Protein AF-A0A963ZW53-F1 (afdb_monomer)

Nearest PDB structures (foldseek):
  4be6-assembly1_A  TM=3.326E-01  e=2.529E-05  Vibrio cholerae MJ-1236
  4be5-assembly1_A  TM=3.208E-01  e=3.605E-05  Vibrio cholerae MJ-1236
  4kkr-assembly1_A  TM=3.047E-01  e=8.525E-05  Vibrio cholerae MJ-1236
  8wa2-assembly1_C  TM=1.911E-01  e=1.818E-06  Chlamydomonas reinhardtii
  3mnm-assembly1_A  TM=3.944E-01  e=9.473E-01  Saccharomyces cerevisiae

Secondary structure (DSSP, 8-state):
--------------------------SEEEEES-SS-EEEEEEEE-TTSEEEEEEEE-TT-SSSBEEEEEEEETTT--EEEEEEE--SSBEEEEEEEE-TTS-EEEEEEESSSSSSSBEEEEEEE-TT--EEEEEEE--SSB-EEEEEEE-TTSPEEEEEE-TT-SS-SEEEEEEETTEEEEEEEESSS--SEEEEEEE-TTSPEEEEEE-GGGSTTSS--EEEEEE-TT--EEEEEEE--SS-EEEEEEEE-TTS-EEEEEEESTT-SSS-EEEEEEE-TT--EEEEEEE--SS-EEEEEEEE-TTS-EEEEEEESTTSTT--S-EEEEEEE-TTS-EEEEEEES-SS-EEEEEEEE-TTS-EEEEEEE-TT-SSSPEEEEEEE--TT--TTTTSS--TT-EEEPPPEE-STTS-B-TT-EEEEEEEEEE-SSS-EEEEEEEEEEEE--TTEEE-SEEEEEEE-TT-EEEEEEEEEE-TTPPSEEEEEEEEEEETTEEEEEEEEEEEE-PPPPP--EEEEEEEEE-SSSSEEEEEEEEE--SSS-B--EEEEEEPPTTEEESS-SEEEES-B-TT-EEEEEEEEEE-TT---SSEEEEEEEEETTEEEEEEEEE-S------EEEEEPPPSS---TTEEEESSSEEEEEEEEEESS---GGGEEEEETTEE----S----EEEEPPP-SS-EEEEEEEEEEPPSEEEEEEEEEEETTEEEEPPPEEEEE-PPPPPEEEEEE----SS-SSHHHHHHHHHHTTTT-BSTTSSBS-EEEEEE-SSGGGSHHHHHHHHHHHHHHHH-TT-TT---TTSEEEEEEES-EEE-SS-EEE--TT--GGGTTTSSEEIIIIIIIHHHH--SEEEEEEE--B------TTS-TTTSS-HHHHHHHH-TTSEEEESS-TT----EETTTTEEHHHHHHHHHHTT--EEETTEEE-SSSS-SSEEEHHHHHHHHHHHHHHHHHHH-TT-SS----B--S--SSGGG-EEEE--

Radius of gyration: 37.71 Å; Cα contacts (8 Å, |Δi|>4): 2620; chains: 1; bounding box: 76×88×148 Å

Sequence (1004 aa):
MNPKIFKTILLAVFMPVLGWSQPNGLDWEGRFGGSNQDEVRQIIEASNGYLMAVGETQSGASGKSDGLLLILDYSTGRKLAEKRIGGARADGFSAIVQTYDGYFLLAGYTESAGSGKKDAWLVETDEYGNVIWESTFGGAGDDYFSCLAFLTDGTLAAAGQRDGGSKGDIWLAQIEGRKLIGEHQLGKNKYASLSGMALGADGQLALAGNTGSAAESGKGDAYLLKTDIGGKIAWERTFGDKDWDEATHLIATPDDGFAMAGITRSNSAGGLDMWLVKTNNAGFQQWQGAFGGKDDDFAQAVAALPDGSFLLGGRSKSYHSGARTFKGYVVKVTSGGQRAWEWPYGGQKDDAVQAFAVLHNGAVVAAGNSASDAQGADDAWVFRFSESPAAAGGLQGAKQTGIDHSEAVLRTADGKLRPNERSHLTFTLFNQQQANIPDLQVSVKQTKGANGVRYWEQNYFGNLSAGTNREIRIPVYGDAAVNTAENEFTVTVRSGNQELASFAAGFSSLQPLQAAVEVDNFTFEDSKTSDDETVQVVLHNPGDFAAKPVTVQFKMPAGIQAVSPREVSIPQILPHASQTVKFVYRRTGTLRSDQLSITCTVDFGDQKIEKKLERGAAMGKEIFMLLTQPDETKSDIRSLISNKDVFDVQLAVGSNAPLQQKSFKVLNNSVVVDGSKMDEVRLSAGDKGKSQFGYVYNNKIHLQPGENRLEIEVETPDGKFRTSTMVVTYQPQQPNLHILAIGPSQRDLNYTSKDAGDFAAAFEGQAGPDKLYGKVFIHKMVLPEDTEADDIREAVADLVFQYENPAAAQRILDQDVLLVFISSHGKNSRDGFKLLPSNYDPRYERIRSIDFQLDIVQELNRIQCKKAVFIDACHSGAADSKEMTDIERADALTKLAALNPGLNTMSSCGASEMSYEDAAWENGAFTEAILEAFGNKEVTGPGGAYHADADNNGIITLAELYNYLRLRVPQMVRQQKPGAPTNQTPFMPGNEMDARQLPIFVVK

Foldseek 3Di:
DDDDDDDDDPPPPPDPPPPQDDLPDFLDKDFFAAADDDAWQEWAQFQLRWIWTWWWYCRPAQANIFIWIFTARNNYRHTPDIDGHAHHYGYIFQDWDAFLQQKIKTWWWYCHDDQANIWIKIFIAHSRRDTPDIDTHAHHYHYTWNEWDQFPVRKIWTKWAHPPDDQAGIWIFIDDPNDTPDIDGDCRLQFPTWQEWEQFPLRKIKTKWWRACNDPLSAIWIKIWIGHSNRHTPDIDTHADNHHKIFRYK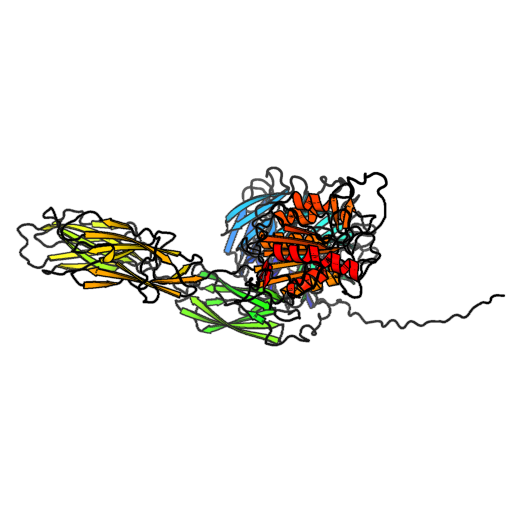YQFPQRWIKTWIWHPRPDQAEIWIKIFTGHNRRHTPDIDTHAHNYHDTFQEWDAFPQQKIKTWWWYPVPDPPRDEIFTKIWIAGNNGHTPDIDGDADDHHDTFNYWYQFLQRKIKTWIWYCGPHNHGITTMITITHNPRPDPCQCVFQDLAFKDKDAWFWPDPVRAAEAFDKTWTKMKIFGQDQTKQFFKKKAKAWPDFWPQKDWSRITTDGIDGHGDMDMDITMIHGHNPTAWIKIKMWIWIDRVPGTRDIDMHITTYHYWFDWDKDFPDKDKADDPPDQKIKIKTKIFTQTQAKQAKKKKAKAFDPQKAWPDDRIDIDRIAGHRGIDIDMTMIGGHPPPPDQKTWMWIWMDGPPDIDIDIDIDHDDDDDDKDKDKDAPDDDDDDFAEEEDQDQKDKTKMKIKDLDDFDLVQKFKAKVNHTDDQPDDWDFDWDWDDDDPRIIMIMTITMDGDDAAKIWIKMWGQDPVGIDIDPTGIYHHDHDQAAEEEAFAFADDDPDQQSLVLSVLLQVLCCPQDDPPHNHPYYHYHRQRDLVCFWQVNLLVVLVVQLSLDPDPPDPNRHDQAHEYEYEGAAEWDDDPVAIWGATSPDDPVPNVRGIHHCVPSHVVSVLSHNHQYEYEYNYDHDDDDDDPPDDPVSQQPGVVVSLVVRVRYWYKYFAHSVFHWDDDPVQSHILQSSQLSQQLQQPWDQDPVGIGGQPHVPPQFGAPLSSLVSSQRRSQVVCCVPPVPGPGGGGMDTDDPDPVSRRHTDHGHD

Structure (mmCIF, N/CA/C/O backbone):
data_AF-A0A963ZW53-F1
#
_entry.id   AF-A0A963ZW53-F1
#
loop_
_atom_site.group_PDB
_atom_site.id
_atom_site.type_symbol
_atom_site.label_atom_id
_atom_site.label_alt_id
_atom_site.label_comp_id
_atom_site.label_asym_id
_atom_site.label_entity_id
_atom_site.label_seq_id
_atom_site.pdbx_PDB_ins_code
_atom_site.Cartn_x
_atom_site.Cartn_y
_atom_site.Cartn_z
_atom_site.occupancy
_atom_site.B_iso_or_equiv
_atom_site.auth_seq_id
_atom_site.auth_comp_id
_atom_site.auth_asym_id
_atom_site.auth_atom_id
_atom_site.pdbx_PDB_model_num
ATOM 1 N N . MET A 1 1 ? 10.776 -18.794 -72.527 1.00 31.86 1 MET A N 1
ATOM 2 C CA . MET A 1 1 ? 11.796 -18.093 -71.709 1.00 31.86 1 MET A CA 1
ATOM 3 C C . MET A 1 1 ? 11.133 -16.949 -70.949 1.00 31.86 1 MET A C 1
ATOM 5 O O . MET A 1 1 ? 9.998 -16.622 -71.269 1.00 31.86 1 MET A O 1
ATOM 9 N N . ASN A 1 2 ? 11.801 -16.446 -69.908 1.00 28.50 2 ASN A N 1
ATOM 10 C CA . ASN A 1 2 ? 11.253 -15.577 -68.850 1.00 28.50 2 ASN A CA 1
ATOM 11 C C . ASN A 1 2 ? 11.476 -14.055 -69.174 1.00 28.50 2 ASN A C 1
ATOM 13 O O . ASN A 1 2 ? 11.787 -13.782 -70.333 1.00 28.50 2 ASN A O 1
ATOM 17 N N . PRO A 1 3 ? 11.270 -13.051 -68.277 1.00 54.47 3 PRO A N 1
ATOM 18 C CA . PRO A 1 3 ? 10.630 -11.773 -68.644 1.00 54.47 3 PRO A CA 1
ATOM 19 C C . PRO A 1 3 ? 11.475 -10.540 -68.200 1.00 54.47 3 PRO A C 1
ATOM 21 O O . PRO A 1 3 ? 12.699 -10.623 -68.222 1.00 54.47 3 PRO A O 1
ATOM 24 N N . LYS A 1 4 ? 10.826 -9.473 -67.674 1.00 35.78 4 LYS A N 1
ATOM 25 C CA . LYS A 1 4 ? 11.403 -8.285 -66.973 1.00 35.78 4 LYS A CA 1
ATOM 26 C C . LYS A 1 4 ? 12.115 -7.281 -67.917 1.00 35.78 4 LYS A C 1
ATOM 28 O O . LYS A 1 4 ? 12.450 -7.637 -69.033 1.00 35.78 4 LYS A O 1
ATOM 33 N N . ILE A 1 5 ? 12.336 -5.997 -67.603 1.00 33.06 5 ILE A N 1
ATOM 34 C CA . ILE A 1 5 ? 12.137 -5.136 -66.407 1.00 33.06 5 ILE A CA 1
ATOM 35 C C . ILE A 1 5 ? 11.892 -3.681 -66.927 1.00 33.06 5 ILE A C 1
ATOM 37 O O . ILE A 1 5 ? 12.222 -3.429 -68.081 1.00 33.06 5 ILE A O 1
ATOM 41 N N . PHE A 1 6 ? 11.336 -2.655 -66.261 1.00 28.88 6 PHE A N 1
ATOM 42 C CA . PHE A 1 6 ? 10.818 -2.362 -64.904 1.00 28.88 6 PHE A CA 1
ATOM 43 C C . PHE A 1 6 ? 9.600 -1.394 -65.054 1.00 28.88 6 PHE A C 1
ATOM 45 O O . PHE A 1 6 ? 9.370 -0.860 -66.138 1.00 28.88 6 PHE A O 1
ATOM 52 N N . LYS A 1 7 ? 8.869 -1.073 -63.972 1.00 29.58 7 LYS A N 1
ATOM 53 C CA . LYS A 1 7 ? 8.051 0.157 -63.836 1.00 29.58 7 LYS A CA 1
ATOM 54 C C . LYS A 1 7 ? 8.139 0.682 -62.399 1.00 29.58 7 LYS A C 1
ATOM 56 O O . LYS A 1 7 ? 7.839 -0.062 -61.471 1.00 29.58 7 LYS A O 1
ATOM 61 N N . THR A 1 8 ? 8.512 1.947 -62.224 1.00 28.33 8 THR A N 1
ATOM 62 C CA . THR A 1 8 ? 8.529 2.619 -60.915 1.00 28.33 8 THR A CA 1
ATOM 63 C C . THR A 1 8 ? 7.119 3.086 -60.562 1.00 28.33 8 THR A C 1
ATOM 65 O O . THR A 1 8 ? 6.558 3.921 -61.270 1.00 28.33 8 THR A O 1
ATOM 68 N N . ILE A 1 9 ? 6.546 2.564 -59.476 1.00 29.16 9 ILE A N 1
ATOM 69 C CA . ILE A 1 9 ? 5.320 3.101 -58.873 1.00 29.16 9 ILE A CA 1
ATOM 70 C C . ILE A 1 9 ? 5.745 4.008 -57.722 1.00 29.16 9 ILE A C 1
ATOM 72 O O . ILE A 1 9 ? 6.323 3.542 -56.743 1.00 29.16 9 ILE A O 1
ATOM 76 N N . LEU A 1 10 ? 5.461 5.304 -57.849 1.00 27.52 10 LEU A N 1
ATOM 77 C CA . LEU A 1 10 ? 5.625 6.262 -56.762 1.00 27.52 10 LEU A CA 1
ATOM 78 C C . LEU A 1 10 ? 4.406 6.140 -55.836 1.00 27.52 10 LEU A C 1
ATOM 80 O O . LEU A 1 10 ? 3.384 6.790 -56.057 1.00 27.52 10 LEU A O 1
ATOM 84 N N . LEU A 1 11 ? 4.482 5.256 -54.840 1.00 25.91 11 LEU A N 1
ATOM 85 C CA . LEU A 1 11 ? 3.421 5.113 -53.847 1.00 25.91 11 LEU A CA 1
ATOM 86 C C . LEU A 1 11 ? 3.531 6.263 -52.837 1.00 25.91 11 LEU A C 1
ATOM 88 O O . LEU A 1 11 ? 4.298 6.193 -51.880 1.00 25.91 11 LEU A O 1
ATOM 92 N N . ALA A 1 12 ? 2.777 7.337 -53.070 1.00 28.00 12 ALA A N 1
ATOM 93 C CA . ALA A 1 12 ? 2.618 8.413 -52.102 1.00 28.00 12 ALA A CA 1
ATOM 94 C C . ALA A 1 12 ? 1.798 7.899 -50.908 1.00 28.00 12 ALA A C 1
ATOM 96 O O . ALA A 1 12 ? 0.568 7.958 -50.910 1.00 28.00 12 ALA A O 1
ATOM 97 N N . VAL A 1 13 ? 2.486 7.365 -49.898 1.00 27.53 13 VAL A N 1
ATOM 98 C CA . VAL A 1 13 ? 1.872 7.027 -48.614 1.00 27.53 13 VAL A CA 1
ATOM 99 C C . VAL A 1 13 ? 1.511 8.336 -47.920 1.00 27.53 13 VAL A C 1
ATOM 101 O O . VAL A 1 13 ? 2.358 8.984 -47.309 1.00 27.53 13 VAL A O 1
ATOM 104 N N . PHE A 1 14 ? 0.238 8.722 -48.012 1.00 27.11 14 PHE A N 1
ATOM 105 C CA . PHE A 1 14 ? -0.367 9.638 -47.052 1.00 27.11 14 PHE A CA 1
ATOM 106 C C . PHE A 1 14 ? -0.377 8.935 -45.689 1.00 27.11 14 PHE A C 1
ATOM 108 O O . PHE A 1 14 ? -1.349 8.278 -45.320 1.00 27.11 14 PHE A O 1
ATOM 115 N N . MET A 1 15 ? 0.720 9.058 -44.938 1.00 26.48 15 MET A N 1
ATOM 116 C CA . MET A 1 15 ? 0.628 8.926 -43.491 1.00 26.48 15 MET A CA 1
ATOM 117 C C . MET A 1 15 ? -0.301 10.045 -43.013 1.00 26.48 15 MET A C 1
ATOM 119 O O . MET A 1 15 ? -0.037 11.210 -43.334 1.00 26.48 15 MET A O 1
ATOM 123 N N . PRO A 1 16 ? -1.376 9.748 -42.263 1.00 27.94 16 PRO A N 1
ATOM 124 C CA . PRO A 1 16 ? -2.035 10.790 -41.508 1.00 27.94 16 PRO A CA 1
ATOM 125 C C . PRO A 1 16 ? -1.011 11.301 -40.496 1.00 27.94 16 PRO A C 1
ATOM 127 O O . PRO A 1 16 ? -0.653 10.599 -39.550 1.00 27.94 16 PRO A O 1
ATOM 130 N N . VAL A 1 17 ? -0.532 12.530 -40.696 1.00 28.59 17 VAL A N 1
ATOM 131 C CA . VAL A 1 17 ? 0.104 13.286 -39.618 1.00 28.59 17 VAL A CA 1
ATOM 132 C C . VAL A 1 17 ? -1.013 13.609 -38.633 1.00 28.59 17 VAL A C 1
ATOM 134 O O . VAL A 1 17 ? -1.652 14.657 -38.705 1.00 28.59 17 VAL A O 1
ATOM 137 N N . LEU A 1 18 ? -1.289 12.653 -37.744 1.00 31.47 18 LEU A N 1
ATOM 138 C CA . LEU A 1 18 ? -1.959 12.928 -36.486 1.00 31.47 18 LEU A CA 1
ATOM 139 C C . LEU A 1 18 ? -1.100 13.986 -35.799 1.00 31.47 18 LEU A C 1
ATOM 141 O O . LEU A 1 18 ? 0.045 13.725 -35.435 1.00 31.47 18 LEU A O 1
ATOM 145 N N . GLY A 1 19 ? -1.621 15.207 -35.717 1.00 25.77 19 GLY A N 1
ATOM 146 C CA . GLY A 1 19 ? -0.968 16.289 -35.002 1.00 25.77 19 GLY A CA 1
ATOM 147 C C . GLY A 1 19 ? -1.054 16.007 -33.512 1.00 25.77 19 GLY A C 1
ATOM 148 O O . GLY A 1 19 ? -2.009 16.434 -32.871 1.00 25.77 19 GLY A O 1
ATOM 149 N N . TRP A 1 20 ? -0.075 15.279 -32.973 1.00 31.52 20 TRP A N 1
ATOM 150 C CA . TRP A 1 20 ? 0.112 15.163 -31.531 1.00 31.52 20 TRP A CA 1
ATOM 151 C C . TRP A 1 20 ? 0.385 16.570 -30.990 1.00 31.52 20 TRP A C 1
ATOM 153 O O . TRP A 1 20 ? 1.390 17.194 -31.337 1.00 31.52 20 TRP A O 1
ATOM 163 N N . SER A 1 21 ? -0.527 17.093 -30.171 1.00 36.31 21 SER A N 1
ATOM 164 C CA . SER A 1 21 ? -0.294 18.323 -29.418 1.00 36.31 21 SER A CA 1
ATOM 165 C C . SER A 1 21 ? 0.855 18.073 -28.445 1.00 36.31 21 SER A C 1
ATOM 167 O O . SER A 1 21 ? 0.708 17.256 -27.536 1.00 36.31 21 SER A O 1
ATOM 169 N N . GLN A 1 22 ? 1.991 18.742 -28.634 1.00 42.59 22 GLN A N 1
ATOM 170 C CA . GLN A 1 22 ? 3.107 18.610 -27.701 1.00 42.59 22 GLN A CA 1
ATOM 171 C C . GLN A 1 22 ? 2.746 19.248 -26.341 1.00 42.59 22 GLN A C 1
ATOM 173 O O . GLN A 1 22 ? 2.097 20.301 -26.346 1.00 42.59 22 GLN A O 1
ATOM 178 N N . PRO A 1 23 ? 3.170 18.677 -25.196 1.00 53.09 23 PRO A N 1
ATOM 179 C CA . PRO A 1 23 ? 2.846 19.165 -23.847 1.00 53.09 23 PRO A CA 1
ATOM 180 C C . PRO A 1 23 ? 3.669 20.411 -23.443 1.00 53.09 23 PRO A C 1
ATOM 182 O O . PRO A 1 23 ? 4.105 20.561 -22.306 1.00 53.09 23 PRO A O 1
ATOM 185 N N . ASN A 1 24 ? 3.898 21.333 -24.384 1.00 53.69 24 ASN A N 1
ATOM 186 C CA . ASN A 1 24 ? 4.866 22.435 -24.263 1.00 53.69 24 ASN A CA 1
ATOM 187 C C . ASN A 1 24 ? 4.387 23.594 -23.367 1.00 53.69 24 ASN A C 1
ATOM 189 O O . ASN A 1 24 ? 5.048 24.630 -23.301 1.00 53.69 24 ASN A O 1
ATOM 193 N N . GLY A 1 25 ? 3.219 23.458 -22.739 1.00 72.12 25 GLY A N 1
ATOM 194 C CA . GLY A 1 25 ? 2.676 24.414 -21.783 1.00 72.12 25 GLY A CA 1
ATOM 195 C C . GLY A 1 25 ? 2.756 23.845 -20.375 1.00 72.12 25 GLY A C 1
ATOM 196 O O . GLY A 1 25 ? 2.130 22.829 -20.088 1.00 72.12 25 GLY A O 1
ATOM 197 N N . LEU A 1 26 ? 3.487 24.528 -19.496 1.00 86.31 26 LEU A N 1
ATOM 198 C CA . LEU A 1 26 ? 3.250 24.398 -18.063 1.00 86.31 26 LEU A CA 1
ATOM 199 C C . LEU A 1 26 ? 1.904 25.055 -17.750 1.00 86.31 26 LEU A C 1
ATOM 201 O O . LEU A 1 26 ? 1.646 26.173 -18.199 1.00 86.31 26 LEU A O 1
ATOM 205 N N . ASP A 1 27 ? 1.064 24.371 -16.979 1.00 90.44 27 ASP A N 1
ATOM 206 C CA . ASP A 1 27 ? -0.195 24.938 -16.491 1.00 90.44 27 ASP A CA 1
ATOM 207 C C . ASP A 1 27 ? 0.092 26.031 -15.452 1.00 90.44 27 ASP A C 1
ATOM 209 O O . ASP A 1 27 ? -0.551 27.080 -15.435 1.00 90.44 27 ASP A O 1
ATOM 213 N N . TRP A 1 28 ? 1.101 25.784 -14.611 1.00 93.06 28 TRP A N 1
ATOM 214 C CA . TRP A 1 28 ? 1.744 26.759 -13.737 1.00 93.06 28 TRP A CA 1
ATOM 215 C C . TRP A 1 28 ? 3.145 26.275 -13.332 1.00 93.06 28 TRP A C 1
ATOM 217 O O . TRP A 1 28 ? 3.433 25.077 -13.341 1.00 93.06 28 TRP A O 1
ATOM 227 N N . GLU A 1 29 ? 4.007 27.206 -12.922 1.00 94.06 29 GLU A N 1
ATOM 228 C CA . GLU A 1 29 ? 5.248 26.915 -12.194 1.00 94.06 29 GLU A CA 1
ATOM 229 C C . GLU A 1 29 ? 5.414 27.868 -11.004 1.00 94.06 29 GLU A C 1
ATOM 231 O O . GLU A 1 29 ? 4.914 28.995 -11.016 1.00 94.06 29 GLU A O 1
ATOM 236 N N . GLY A 1 30 ? 6.125 27.411 -9.977 1.00 92.88 30 GLY A N 1
ATOM 237 C CA . GLY A 1 30 ? 6.470 28.173 -8.786 1.00 92.88 30 GLY A CA 1
ATOM 238 C C . GLY A 1 30 ? 7.906 27.887 -8.352 1.00 92.88 30 GLY A C 1
ATOM 239 O O . GLY A 1 30 ? 8.371 26.749 -8.413 1.00 92.88 30 GLY A O 1
ATOM 240 N N . ARG A 1 31 ? 8.601 28.938 -7.912 1.00 92.50 31 ARG A N 1
ATOM 241 C CA . ARG A 1 31 ? 9.898 28.867 -7.227 1.00 92.50 31 ARG A CA 1
ATOM 242 C C . ARG A 1 31 ? 9.708 29.361 -5.797 1.00 92.50 31 ARG A C 1
ATOM 244 O O . ARG A 1 31 ? 9.014 30.358 -5.569 1.00 92.50 31 ARG A O 1
ATOM 251 N N . PHE A 1 32 ? 10.275 28.639 -4.843 1.00 93.69 32 PHE A N 1
ATOM 252 C CA . PHE A 1 32 ? 10.092 28.832 -3.409 1.00 93.69 32 PHE A CA 1
ATOM 253 C C . PHE A 1 32 ? 11.449 28.737 -2.706 1.00 93.69 32 PHE A C 1
ATOM 255 O O . PHE A 1 32 ? 12.340 28.049 -3.191 1.00 93.69 32 PHE A O 1
ATOM 262 N N . GLY A 1 33 ? 11.608 29.428 -1.576 1.00 87.31 33 GLY A N 1
ATOM 263 C CA . GLY A 1 33 ? 12.921 29.616 -0.958 1.00 87.31 33 GLY A CA 1
ATOM 264 C C . GLY A 1 33 ? 13.337 31.086 -0.906 1.00 87.31 33 GLY A C 1
ATOM 265 O O . GLY A 1 33 ? 12.524 31.950 -0.548 1.00 87.31 33 GLY A O 1
ATOM 266 N N . GLY A 1 34 ? 14.602 31.374 -1.217 1.00 88.19 34 GLY A N 1
ATOM 267 C CA . GLY A 1 34 ? 15.199 32.704 -1.083 1.00 88.19 34 GLY A CA 1
ATOM 268 C C . GLY A 1 34 ? 16.519 32.888 -1.837 1.00 88.19 34 GLY A C 1
ATOM 269 O O . GLY A 1 34 ? 16.542 32.907 -3.057 1.00 88.19 34 GLY A O 1
ATOM 270 N N . SER A 1 35 ? 17.613 33.180 -1.127 1.00 87.44 35 SER A N 1
ATOM 271 C CA . SER A 1 35 ? 18.917 33.490 -1.748 1.00 87.44 35 SER A CA 1
ATOM 272 C C . SER A 1 35 ? 19.938 32.352 -1.679 1.00 87.44 35 SER A C 1
ATOM 274 O O . SER A 1 35 ? 21.005 32.448 -2.290 1.00 87.44 35 SER A O 1
ATOM 276 N N . ASN A 1 36 ? 19.650 31.318 -0.892 1.00 92.62 36 ASN A N 1
ATOM 277 C CA . ASN A 1 36 ? 20.530 30.183 -0.619 1.00 92.62 36 ASN A CA 1
ATOM 278 C C . ASN A 1 36 ? 19.941 28.919 -1.274 1.00 92.62 36 ASN A C 1
ATOM 280 O O . ASN A 1 36 ? 19.014 29.036 -2.063 1.00 92.62 36 ASN A O 1
ATOM 284 N N . GLN A 1 37 ? 20.503 27.730 -1.023 1.00 93.81 37 GLN A N 1
ATOM 285 C CA . GLN A 1 37 ? 19.991 26.508 -1.657 1.00 93.81 37 GLN A CA 1
ATOM 286 C C . GLN A 1 37 ? 18.697 26.038 -0.992 1.00 93.81 37 GLN A C 1
ATOM 288 O O . GLN A 1 37 ? 18.661 25.857 0.226 1.00 93.81 37 GLN A O 1
ATOM 293 N N . ASP A 1 38 ? 17.678 25.787 -1.802 1.00 95.69 38 ASP A N 1
ATOM 294 C CA . ASP A 1 38 ? 16.366 25.297 -1.407 1.00 95.69 38 ASP A CA 1
ATOM 295 C C . ASP A 1 38 ? 15.921 24.205 -2.404 1.00 95.69 38 ASP A C 1
ATOM 297 O O . ASP A 1 38 ? 16.091 24.351 -3.615 1.00 95.69 38 ASP A O 1
ATOM 301 N N . GLU A 1 39 ? 15.365 23.087 -1.928 1.00 96.94 39 GLU A N 1
ATOM 302 C CA . GLU A 1 39 ? 14.919 21.987 -2.800 1.00 96.94 39 GLU A CA 1
ATOM 303 C C . GLU A 1 39 ? 13.673 21.253 -2.282 1.00 96.94 39 GLU A C 1
ATOM 305 O O . GLU A 1 39 ? 13.400 21.222 -1.080 1.00 96.94 39 GLU A O 1
ATOM 310 N N . VAL A 1 40 ? 12.934 20.616 -3.199 1.00 98.12 40 VAL A N 1
ATOM 311 C CA . VAL A 1 40 ? 11.900 19.615 -2.884 1.00 98.12 40 VAL A CA 1
ATOM 312 C C . VAL A 1 40 ? 12.415 18.221 -3.239 1.00 98.12 40 VAL A C 1
ATOM 314 O O . VAL A 1 40 ? 12.794 17.988 -4.385 1.00 98.12 40 VAL A O 1
ATOM 317 N N . ARG A 1 41 ? 12.353 17.288 -2.281 1.00 97.50 41 ARG A N 1
ATOM 318 C CA . ARG A 1 41 ? 12.729 15.873 -2.449 1.00 97.50 41 ARG A CA 1
ATOM 319 C C . ARG A 1 41 ? 11.532 14.944 -2.644 1.00 97.50 41 ARG A C 1
ATOM 321 O O . ARG A 1 41 ? 11.643 13.973 -3.381 1.00 97.50 41 ARG A O 1
ATOM 328 N N . GLN A 1 42 ? 10.378 15.251 -2.045 1.00 97.94 42 GLN A N 1
ATOM 329 C CA . GLN A 1 42 ? 9.122 14.534 -2.303 1.00 97.94 42 GLN A CA 1
ATOM 330 C C . GLN A 1 42 ? 7.935 15.501 -2.331 1.00 97.94 42 GLN A C 1
ATOM 332 O O . GLN A 1 42 ? 7.907 16.497 -1.611 1.00 97.94 42 GLN A O 1
ATOM 337 N N . ILE A 1 43 ? 6.933 15.189 -3.151 1.00 98.31 43 ILE A N 1
ATOM 338 C CA . ILE A 1 43 ? 5.643 15.877 -3.199 1.00 98.31 43 ILE A CA 1
ATOM 339 C C . ILE A 1 43 ? 4.514 14.846 -3.271 1.00 98.31 43 ILE A C 1
ATOM 341 O O . ILE A 1 43 ? 4.631 13.856 -3.990 1.00 98.31 43 ILE A O 1
ATOM 345 N N . ILE A 1 44 ? 3.431 15.076 -2.529 1.00 97.38 44 ILE A N 1
ATOM 346 C CA . ILE A 1 44 ? 2.200 14.276 -2.587 1.00 97.38 44 ILE A CA 1
ATOM 347 C C . ILE A 1 44 ? 0.981 15.183 -2.756 1.00 97.38 44 ILE A C 1
ATOM 349 O O . ILE A 1 44 ? 0.994 16.345 -2.345 1.00 97.38 44 ILE A O 1
ATOM 353 N N . GLU A 1 45 ? -0.092 14.637 -3.321 1.00 96.00 45 GLU A N 1
ATOM 354 C CA . GLU A 1 45 ? -1.426 15.217 -3.188 1.00 96.00 45 GLU A CA 1
ATOM 355 C C . GLU A 1 45 ? -2.091 14.640 -1.933 1.00 96.00 45 GLU A C 1
ATOM 357 O O . GLU A 1 45 ? -2.282 13.429 -1.815 1.00 96.00 45 GLU A O 1
ATOM 362 N N . ALA A 1 46 ? -2.421 15.510 -0.982 1.00 95.56 46 ALA A N 1
ATOM 363 C CA . ALA A 1 46 ? -3.267 15.170 0.150 1.00 95.56 46 ALA A CA 1
ATOM 364 C C . ALA A 1 46 ? -4.699 14.900 -0.326 1.00 95.56 46 ALA A C 1
ATOM 366 O O . ALA A 1 46 ? -5.168 15.518 -1.282 1.00 95.56 46 ALA A O 1
ATOM 367 N N . SER A 1 47 ? -5.453 14.056 0.380 1.00 94.00 47 SER A N 1
ATOM 368 C CA . SER A 1 47 ? -6.815 13.718 -0.042 1.00 94.00 47 SER A CA 1
ATOM 369 C C . SER A 1 47 ? -7.772 14.914 -0.021 1.00 94.00 47 SER A C 1
ATOM 371 O O . SER A 1 47 ? -8.782 14.842 -0.696 1.00 94.00 47 SER A O 1
ATOM 373 N N . ASN A 1 48 ? -7.466 16.036 0.644 1.00 91.81 48 ASN A N 1
ATOM 374 C CA . ASN A 1 48 ? -8.221 17.299 0.518 1.00 91.81 48 ASN A CA 1
ATOM 375 C C . ASN A 1 48 ? -7.868 18.143 -0.733 1.00 91.81 48 ASN A C 1
ATOM 377 O O . ASN A 1 48 ? -8.453 19.207 -0.941 1.00 91.81 48 ASN A O 1
ATOM 381 N N . GLY A 1 49 ? -6.927 17.686 -1.564 1.00 90.38 49 GLY A N 1
ATOM 382 C CA . GLY A 1 49 ? -6.443 18.357 -2.773 1.00 90.38 49 GLY A CA 1
ATOM 383 C C . GLY A 1 49 ? -5.269 19.318 -2.552 1.00 90.38 49 GLY A C 1
ATOM 384 O O . GLY A 1 49 ? -4.841 19.978 -3.495 1.00 90.38 49 GLY A O 1
ATOM 385 N N . TYR A 1 50 ? -4.723 19.457 -1.341 1.00 95.12 50 TYR A N 1
ATOM 386 C CA . TYR A 1 50 ? -3.502 20.250 -1.158 1.00 95.12 50 TYR A CA 1
ATOM 387 C C . TYR A 1 50 ? -2.272 19.479 -1.633 1.00 95.12 50 TYR A C 1
ATOM 389 O O . TYR A 1 50 ? -2.117 18.293 -1.351 1.00 95.12 50 TYR A O 1
ATOM 397 N N . LEU A 1 51 ? -1.355 20.169 -2.309 1.00 97.94 51 LEU A N 1
ATOM 398 C CA . LEU A 1 51 ? -0.029 19.624 -2.576 1.00 97.94 51 LEU A CA 1
ATOM 399 C C . LEU A 1 51 ? 0.843 19.848 -1.347 1.00 97.94 51 LEU A C 1
ATOM 401 O O . LEU A 1 51 ? 1.036 20.991 -0.925 1.00 97.94 51 LEU A O 1
ATOM 405 N N . MET A 1 52 ? 1.384 18.761 -0.810 1.00 98.06 52 MET A N 1
ATOM 406 C CA . MET A 1 52 ? 2.283 18.760 0.337 1.00 98.06 52 MET A CA 1
ATOM 407 C C . MET A 1 52 ? 3.671 18.359 -0.160 1.00 98.06 52 MET A C 1
ATOM 409 O O . MET A 1 52 ? 3.875 17.220 -0.583 1.00 98.06 52 MET A O 1
ATOM 413 N N . ALA A 1 53 ? 4.612 19.301 -0.157 1.00 98.44 53 ALA A N 1
ATOM 414 C CA . ALA A 1 53 ? 5.961 19.103 -0.679 1.00 98.44 53 ALA A CA 1
ATOM 415 C C . ALA A 1 53 ? 7.007 19.301 0.421 1.00 98.44 53 ALA A C 1
ATOM 417 O O . ALA A 1 53 ? 6.950 20.289 1.155 1.00 98.44 53 ALA A O 1
ATOM 418 N N . VAL A 1 54 ? 7.961 18.376 0.524 1.00 98.69 54 VAL A N 1
ATOM 419 C CA . VAL A 1 54 ? 9.005 18.367 1.557 1.00 98.69 54 VAL A CA 1
ATOM 420 C C . VAL A 1 54 ? 10.410 18.348 0.973 1.00 98.69 54 VAL A C 1
ATOM 422 O O . VAL A 1 54 ? 10.648 17.793 -0.102 1.00 98.69 54 VAL A O 1
ATOM 425 N N . GLY A 1 55 ? 11.353 18.927 1.708 1.00 98.12 55 GLY A N 1
ATOM 426 C CA . GLY A 1 55 ? 12.767 18.931 1.353 1.00 98.12 55 GLY A CA 1
ATOM 427 C C . GLY A 1 55 ? 13.613 19.691 2.368 1.00 98.12 55 GLY A C 1
ATOM 428 O O . GLY A 1 55 ? 13.433 19.550 3.581 1.00 98.12 55 GLY A O 1
ATOM 429 N N . GLU A 1 56 ? 14.531 20.514 1.873 1.00 97.69 56 GLU A N 1
ATOM 430 C CA . GLU A 1 56 ? 15.530 21.221 2.676 1.00 97.69 56 GLU A CA 1
ATOM 431 C C . GLU A 1 56 ? 15.652 22.680 2.211 1.00 97.69 56 GLU A C 1
ATOM 433 O O . GLU A 1 56 ? 15.541 22.970 1.019 1.00 97.69 56 GLU A O 1
ATOM 438 N N . THR A 1 57 ? 15.853 23.608 3.149 1.00 97.25 57 THR A N 1
ATOM 439 C CA . THR A 1 57 ? 16.006 25.043 2.871 1.00 97.25 57 THR A CA 1
ATOM 440 C C . THR A 1 57 ? 17.169 25.633 3.658 1.00 97.25 57 THR A C 1
ATOM 442 O O . THR A 1 57 ? 17.248 25.493 4.875 1.00 97.25 57 THR A O 1
ATOM 445 N N . GLN A 1 58 ? 18.078 26.327 2.972 1.00 96.62 58 GLN A N 1
ATOM 446 C CA . GLN A 1 58 ? 19.116 27.167 3.583 1.00 96.62 58 GLN A CA 1
ATOM 447 C C . GLN A 1 58 ? 18.679 28.641 3.645 1.00 96.62 58 GLN A C 1
ATOM 449 O O . GLN A 1 58 ? 19.316 29.471 4.306 1.00 96.62 58 GLN A O 1
ATOM 454 N N . SER A 1 59 ? 17.623 29.020 2.920 1.00 94.19 59 SER A N 1
ATOM 455 C CA . SER A 1 59 ? 17.155 30.402 2.837 1.00 94.19 59 SER A CA 1
ATOM 456 C C . SER A 1 59 ? 16.384 30.813 4.079 1.00 94.19 59 SER A C 1
ATOM 458 O O . SER A 1 59 ? 15.183 30.604 4.181 1.00 94.19 59 SER A O 1
ATOM 460 N N . GLY A 1 60 ? 17.058 31.480 5.017 1.00 91.56 60 GLY A N 1
ATOM 461 C CA . GLY A 1 60 ? 16.440 31.919 6.272 1.00 91.56 60 GLY A CA 1
ATOM 462 C C . GLY A 1 60 ? 16.018 30.743 7.154 1.00 91.56 60 GLY A C 1
ATOM 463 O O . GLY A 1 60 ? 14.938 30.790 7.746 1.00 91.56 60 GLY A O 1
ATOM 464 N N . ALA A 1 61 ? 16.860 29.711 7.173 1.00 93.12 61 ALA A N 1
ATOM 465 C CA . ALA A 1 61 ? 16.899 28.670 8.186 1.00 93.12 61 ALA A CA 1
ATOM 466 C C . ALA A 1 61 ? 17.391 29.227 9.535 1.00 93.12 61 ALA A C 1
ATOM 468 O O . ALA A 1 61 ? 18.026 30.288 9.594 1.00 93.12 61 ALA A O 1
ATOM 469 N N . SER A 1 62 ? 17.132 28.494 10.614 1.00 89.44 62 SER A N 1
ATOM 470 C CA . SER A 1 62 ? 17.626 28.804 11.961 1.00 89.44 62 SER A CA 1
ATOM 471 C C . SER A 1 62 ? 19.108 28.439 12.139 1.00 89.44 62 SER A C 1
ATOM 473 O O . SER A 1 62 ? 19.791 29.012 12.996 1.00 89.44 62 SER A O 1
ATOM 475 N N . GLY A 1 63 ? 19.609 27.515 11.313 1.00 90.56 63 GLY A N 1
ATOM 476 C CA . GLY A 1 63 ? 20.976 27.002 11.329 1.00 90.56 63 GLY A CA 1
ATOM 477 C C . GLY A 1 63 ? 21.673 27.063 9.967 1.00 90.56 63 GLY A C 1
ATOM 478 O O . GLY A 1 63 ? 21.731 28.106 9.318 1.00 90.56 63 GLY A O 1
ATOM 479 N N . LYS A 1 64 ? 22.261 25.936 9.555 1.00 93.38 64 LYS A N 1
ATOM 480 C CA . LYS A 1 64 ? 22.809 25.723 8.206 1.00 93.38 64 LYS A CA 1
ATOM 481 C C . LYS A 1 64 ? 21.686 25.493 7.192 1.00 93.38 64 LYS A C 1
ATOM 483 O O . LYS A 1 64 ? 21.744 26.042 6.098 1.00 93.38 64 LYS A O 1
ATOM 488 N N . SER A 1 65 ? 20.722 24.657 7.565 1.00 96.94 65 SER A N 1
ATOM 489 C CA . SER A 1 65 ? 19.548 24.290 6.785 1.00 96.94 65 SER A CA 1
ATOM 490 C C . SER A 1 65 ? 18.451 23.809 7.732 1.00 96.94 65 SER A C 1
ATOM 492 O O . SER A 1 65 ? 18.756 23.211 8.761 1.00 96.94 65 SER A O 1
ATOM 494 N N . ASP A 1 66 ? 17.198 24.091 7.387 1.00 97.75 66 ASP A N 1
ATOM 495 C CA . ASP A 1 66 ? 16.016 23.577 8.079 1.00 97.75 66 ASP A CA 1
ATOM 496 C C . ASP A 1 66 ? 15.223 22.680 7.106 1.00 97.75 66 ASP A C 1
ATOM 498 O O . ASP A 1 66 ? 15.285 22.838 5.880 1.00 97.75 66 ASP A O 1
ATOM 502 N N . GLY A 1 67 ? 14.405 21.776 7.644 1.00 98.00 67 GLY A N 1
ATOM 503 C CA . GLY A 1 67 ? 13.436 21.008 6.871 1.00 98.00 67 GLY A CA 1
ATOM 504 C C . GLY A 1 67 ? 12.352 21.913 6.286 1.00 98.00 67 GLY A C 1
ATOM 505 O O . GLY A 1 67 ? 11.675 22.648 7.012 1.00 98.00 67 GLY A O 1
ATOM 506 N N . LEU A 1 68 ? 12.177 21.852 4.966 1.00 98.25 68 LEU A N 1
ATOM 507 C CA . LEU A 1 68 ? 11.179 22.624 4.231 1.00 98.25 68 LEU A CA 1
ATOM 508 C C . LEU A 1 68 ? 9.872 21.831 4.125 1.00 98.25 68 LEU A C 1
ATOM 510 O O . LEU A 1 68 ? 9.890 20.682 3.689 1.00 98.25 68 LEU A O 1
ATOM 514 N N . LEU A 1 69 ? 8.742 22.465 4.450 1.00 98.56 69 LEU A N 1
ATOM 515 C CA . LEU A 1 69 ? 7.398 22.005 4.085 1.00 98.56 69 LEU A CA 1
ATOM 516 C C . LEU A 1 69 ? 6.658 23.133 3.353 1.00 98.56 69 LEU A C 1
ATOM 518 O O . LEU A 1 69 ? 6.438 24.217 3.902 1.00 98.56 69 LEU A O 1
ATOM 522 N N . LEU A 1 70 ? 6.248 22.863 2.117 1.00 98.31 70 LEU A N 1
ATOM 523 C CA . LEU A 1 70 ? 5.420 23.731 1.284 1.00 98.31 70 LEU A CA 1
ATOM 524 C C . LEU A 1 70 ? 4.018 23.134 1.163 1.00 98.31 70 LEU A C 1
ATOM 526 O O . LEU A 1 70 ? 3.866 21.949 0.871 1.00 98.31 70 LEU A O 1
ATOM 530 N N . ILE A 1 71 ? 3.003 23.980 1.339 1.00 98.31 71 ILE A N 1
ATOM 531 C CA . ILE A 1 71 ? 1.596 23.624 1.133 1.00 98.31 71 ILE A CA 1
ATOM 532 C C . ILE A 1 71 ? 1.065 24.499 0.003 1.00 98.31 71 ILE A C 1
ATOM 534 O O . ILE A 1 71 ? 1.025 25.727 0.145 1.00 98.31 71 ILE A O 1
ATOM 538 N N . LEU A 1 72 ? 0.688 23.891 -1.122 1.00 98.00 72 LEU A N 1
ATOM 539 C CA . LEU A 1 72 ? 0.268 24.594 -2.338 1.00 98.00 72 LEU A CA 1
ATOM 540 C C . LEU A 1 72 ? -1.151 24.189 -2.761 1.00 98.00 72 LEU A C 1
ATOM 542 O O . LEU A 1 72 ? -1.584 23.053 -2.583 1.00 98.00 72 LEU A O 1
ATOM 546 N N . ASP A 1 73 ? -1.854 25.124 -3.390 1.00 94.06 73 ASP A N 1
ATOM 547 C CA . ASP A 1 73 ? -3.081 24.853 -4.136 1.00 94.06 73 ASP A CA 1
ATOM 548 C C . ASP A 1 73 ? -2.751 24.111 -5.444 1.00 94.06 73 ASP A C 1
ATOM 550 O O . ASP A 1 73 ? -2.022 24.645 -6.282 1.00 94.06 73 ASP A O 1
ATOM 554 N N . TYR A 1 74 ? -3.286 22.900 -5.646 1.00 91.31 74 TYR A N 1
ATOM 555 C CA . TYR A 1 74 ? -2.947 22.071 -6.814 1.00 91.31 74 TYR A CA 1
ATOM 556 C C . TYR A 1 74 ? -3.320 22.707 -8.161 1.00 91.31 74 TYR A C 1
ATOM 558 O O . TYR A 1 74 ? -2.655 22.485 -9.176 1.00 91.31 74 TYR A O 1
ATOM 566 N N . SER A 1 75 ? -4.388 23.506 -8.181 1.00 88.88 75 SER A N 1
ATOM 567 C CA . SER A 1 75 ? -4.955 24.059 -9.410 1.00 88.88 75 SER A CA 1
ATOM 568 C C . SER A 1 75 ? -4.184 25.281 -9.916 1.00 88.88 75 SER A C 1
ATOM 570 O O . SER A 1 75 ? -4.090 25.492 -11.123 1.00 88.88 75 SER A O 1
ATOM 572 N N . THR A 1 76 ? -3.585 26.053 -9.004 1.00 92.38 76 THR A N 1
ATOM 573 C CA . THR A 1 76 ? -2.926 27.339 -9.297 1.00 92.38 76 THR A CA 1
ATOM 574 C C . THR A 1 76 ? -1.439 27.397 -8.949 1.00 92.38 76 THR A C 1
ATOM 576 O O . THR A 1 76 ? -0.785 28.379 -9.293 1.00 92.38 76 THR A O 1
ATOM 579 N N . GLY A 1 77 ? -0.908 26.423 -8.204 1.00 93.19 77 GLY A N 1
ATOM 580 C CA . GLY A 1 77 ? 0.451 26.466 -7.650 1.00 93.19 77 GLY A CA 1
ATOM 581 C C . GLY A 1 77 ? 0.629 27.504 -6.538 1.00 93.19 77 GLY A C 1
ATOM 582 O O . GLY A 1 77 ? 1.741 27.734 -6.061 1.00 93.19 77 GLY A O 1
ATOM 583 N N . ARG A 1 78 ? -0.455 28.167 -6.109 1.00 95.06 78 ARG A N 1
ATOM 584 C CA . ARG A 1 78 ? -0.399 29.230 -5.105 1.00 95.06 78 ARG A CA 1
ATOM 585 C C . ARG A 1 78 ? 0.005 28.652 -3.752 1.00 95.06 78 ARG A C 1
ATOM 587 O O . ARG A 1 78 ? -0.707 27.824 -3.188 1.00 95.06 78 ARG A O 1
ATOM 594 N N . LYS A 1 79 ? 1.084 29.191 -3.185 1.00 96.25 79 LYS A N 1
ATOM 595 C CA . LYS A 1 79 ? 1.531 28.891 -1.822 1.00 96.25 79 LYS A CA 1
ATOM 596 C C . LYS A 1 79 ? 0.473 29.284 -0.788 1.00 96.25 79 LYS A C 1
ATOM 598 O O . LYS A 1 79 ? 0.137 30.462 -0.659 1.00 96.25 79 LYS A O 1
ATOM 603 N N . LEU A 1 80 ? -0.034 28.289 -0.066 1.00 96.44 80 LEU A N 1
ATOM 604 C CA . LEU A 1 80 ? -0.955 28.430 1.062 1.00 96.44 80 LEU A CA 1
ATOM 605 C C . LEU A 1 80 ? -0.172 28.579 2.372 1.00 96.44 80 LEU A C 1
ATOM 607 O O . LEU A 1 80 ? -0.491 29.447 3.182 1.00 96.44 80 LEU A O 1
ATOM 611 N N . ALA A 1 81 ? 0.887 27.782 2.542 1.00 96.75 81 ALA A N 1
ATOM 612 C CA . ALA A 1 81 ? 1.820 27.886 3.658 1.00 96.75 81 ALA A CA 1
ATOM 613 C C . ALA A 1 81 ? 3.251 27.495 3.250 1.00 96.75 81 ALA A C 1
ATOM 615 O O . ALA A 1 81 ? 3.474 26.766 2.285 1.00 96.75 81 ALA A O 1
ATOM 616 N N . GLU A 1 82 ? 4.213 27.982 4.028 1.00 96.44 82 GLU A N 1
ATOM 617 C CA . GLU A 1 82 ? 5.607 27.542 4.040 1.00 96.44 82 GLU A CA 1
ATOM 618 C C . GLU A 1 82 ? 6.015 27.383 5.501 1.00 96.44 82 GLU A C 1
ATOM 620 O O . GLU A 1 82 ? 5.699 28.247 6.327 1.00 96.44 82 GLU A O 1
ATOM 625 N N . LYS A 1 83 ? 6.695 26.288 5.823 1.00 96.94 83 LYS A N 1
ATOM 626 C CA . LYS A 1 83 ? 7.237 26.009 7.150 1.00 96.94 83 LYS A CA 1
ATOM 627 C C . LYS A 1 83 ? 8.699 25.627 7.001 1.00 96.94 83 LYS A C 1
ATOM 629 O O . LYS A 1 83 ? 9.071 24.920 6.067 1.00 96.94 83 LYS A O 1
ATOM 634 N N . ARG A 1 84 ? 9.499 26.111 7.944 1.00 96.56 84 ARG A N 1
ATOM 635 C CA . ARG A 1 84 ? 10.915 25.790 8.102 1.00 96.56 84 ARG A CA 1
ATOM 636 C C . ARG A 1 84 ? 11.033 25.223 9.500 1.00 96.56 84 ARG A C 1
ATOM 638 O O . ARG A 1 84 ? 10.656 25.897 10.460 1.00 96.56 84 ARG A O 1
ATOM 645 N N . ILE A 1 85 ? 11.379 23.949 9.582 1.00 97.19 85 ILE A N 1
ATOM 646 C CA . ILE A 1 85 ? 11.341 23.170 10.813 1.00 97.19 85 ILE A CA 1
ATOM 647 C C . ILE A 1 85 ? 12.761 22.655 11.016 1.00 97.19 85 ILE A C 1
ATOM 649 O O . ILE A 1 85 ? 13.281 21.933 10.171 1.00 97.19 85 ILE A O 1
ATOM 653 N N . GLY A 1 86 ? 13.405 23.063 12.101 1.00 95.62 86 GLY A N 1
ATOM 654 C CA . GLY A 1 86 ? 14.820 22.805 12.340 1.00 95.62 86 GLY A CA 1
ATOM 655 C C . GLY A 1 86 ? 15.336 23.616 13.524 1.00 95.62 86 GLY A C 1
ATOM 656 O O . GLY A 1 86 ? 14.567 24.265 14.242 1.00 95.62 86 GLY A O 1
ATOM 657 N N . GLY A 1 87 ? 16.644 23.559 13.741 1.00 95.38 87 GLY A N 1
ATOM 658 C CA . GLY A 1 87 ? 17.340 24.204 14.844 1.00 95.38 87 GLY A CA 1
ATOM 659 C C . GLY A 1 87 ? 18.613 24.919 14.398 1.00 95.38 87 GLY A C 1
ATOM 660 O O . GLY A 1 87 ? 18.678 25.549 13.354 1.00 95.38 87 GLY A O 1
ATOM 661 N N . ALA A 1 88 ? 19.653 24.887 15.230 1.00 94.50 88 ALA A N 1
ATOM 662 C CA . ALA A 1 88 ? 20.872 25.667 14.996 1.00 94.50 88 ALA A CA 1
ATOM 663 C C . ALA A 1 88 ? 21.888 25.003 14.037 1.00 94.50 88 ALA A C 1
ATOM 665 O O . ALA A 1 88 ? 22.999 25.519 13.879 1.00 94.50 88 ALA A O 1
ATOM 666 N N . ARG A 1 89 ? 21.576 23.840 13.447 1.00 95.69 89 ARG A N 1
ATOM 667 C CA . ARG A 1 89 ? 22.492 23.048 12.601 1.00 95.69 89 ARG A CA 1
ATOM 668 C C . ARG A 1 89 ? 21.852 22.723 11.243 1.00 95.69 89 ARG A C 1
ATOM 670 O O . ARG A 1 89 ? 21.260 23.628 10.674 1.00 95.69 89 ARG A O 1
ATOM 677 N N . ALA A 1 90 ? 22.115 21.560 10.646 1.00 96.81 90 ALA A N 1
ATOM 678 C CA . ALA A 1 90 ? 21.465 21.138 9.405 1.00 96.81 90 ALA A CA 1
ATOM 679 C C . ALA A 1 90 ? 20.365 20.132 9.727 1.00 96.81 90 ALA A C 1
ATOM 681 O O . ALA A 1 90 ? 20.647 19.080 10.297 1.00 96.81 90 ALA A O 1
ATOM 682 N N . ASP A 1 91 ? 19.145 20.443 9.326 1.00 98.00 91 ASP A N 1
ATOM 683 C CA . ASP A 1 91 ? 17.973 19.593 9.464 1.00 98.00 91 ASP A CA 1
ATOM 684 C C . ASP A 1 91 ? 17.265 19.554 8.100 1.00 98.00 91 ASP A C 1
ATOM 686 O O . ASP A 1 91 ? 17.328 20.516 7.332 1.00 98.00 91 ASP A O 1
ATOM 690 N N . GLY A 1 92 ? 16.633 18.437 7.743 1.00 97.88 92 GLY A N 1
ATOM 691 C CA . GLY A 1 92 ? 16.106 18.273 6.386 1.00 97.88 92 GLY A CA 1
ATOM 692 C C . GLY A 1 92 ? 15.161 17.091 6.244 1.00 97.88 92 GLY A C 1
ATOM 693 O O . GLY A 1 92 ? 15.389 16.039 6.841 1.00 97.88 92 GLY A O 1
ATOM 694 N N . PHE A 1 93 ? 14.121 17.250 5.422 1.00 98.56 93 PHE A N 1
ATOM 695 C CA . PHE A 1 93 ? 13.179 16.181 5.094 1.00 98.56 93 PHE A CA 1
ATOM 696 C C . PHE A 1 93 ? 13.526 15.511 3.760 1.00 98.56 93 PHE A C 1
ATOM 698 O O . PHE A 1 93 ? 14.112 16.120 2.862 1.00 98.56 93 PHE A O 1
ATOM 705 N N . SER A 1 94 ? 13.138 14.246 3.647 1.00 97.38 94 SER A N 1
ATOM 706 C CA . SER A 1 94 ? 13.300 13.398 2.464 1.00 97.38 94 SER A CA 1
ATOM 707 C C . SER A 1 94 ? 11.996 12.709 2.066 1.00 97.38 94 SER A C 1
ATOM 709 O O . SER A 1 94 ? 11.796 12.478 0.879 1.00 97.38 94 SER A O 1
ATOM 711 N N . ALA A 1 95 ? 11.102 12.419 3.023 1.00 98.00 95 ALA A N 1
ATOM 712 C CA . ALA A 1 95 ? 9.824 11.768 2.741 1.00 98.00 95 ALA A CA 1
ATOM 713 C C . ALA A 1 95 ? 8.633 12.358 3.516 1.00 98.00 95 ALA A C 1
ATOM 715 O O . ALA A 1 95 ? 8.798 12.961 4.577 1.00 98.00 95 ALA A O 1
ATOM 716 N N . ILE A 1 96 ? 7.430 12.157 2.976 1.00 98.25 96 ILE A N 1
ATOM 717 C CA . ILE A 1 96 ? 6.133 12.547 3.537 1.00 98.25 96 ILE A CA 1
ATOM 718 C C . ILE A 1 96 ? 5.067 11.482 3.237 1.00 98.25 96 ILE A C 1
ATOM 720 O O . ILE A 1 96 ? 4.992 10.954 2.128 1.00 98.25 96 ILE A O 1
ATOM 724 N N . VAL A 1 97 ? 4.192 11.204 4.207 1.00 96.69 97 VAL A N 1
ATOM 725 C CA . VAL A 1 97 ? 2.969 10.408 4.008 1.00 96.69 97 VAL A CA 1
ATOM 726 C C . VAL A 1 97 ? 1.793 11.012 4.783 1.00 96.69 97 VAL A C 1
ATOM 728 O O . VAL A 1 97 ? 1.980 11.594 5.852 1.00 96.69 97 VAL A O 1
ATOM 731 N N . GLN A 1 98 ? 0.576 10.884 4.249 1.00 94.88 98 GLN A N 1
ATOM 732 C CA . GLN A 1 98 ? -0.658 11.270 4.942 1.00 94.88 98 GLN A CA 1
ATOM 733 C C . GLN A 1 98 ? -1.185 10.101 5.792 1.00 94.88 98 GLN A C 1
ATOM 735 O O . GLN A 1 98 ? -1.271 8.971 5.310 1.00 94.88 98 GLN A O 1
ATOM 740 N N . THR A 1 99 ? -1.596 10.374 7.030 1.00 92.31 99 THR A N 1
ATOM 741 C CA . THR A 1 99 ? -2.304 9.415 7.891 1.00 92.31 99 THR A CA 1
ATOM 742 C C . THR A 1 99 ? -3.813 9.412 7.622 1.00 92.31 99 THR A C 1
ATOM 744 O O . THR A 1 99 ? -4.383 10.333 7.030 1.00 92.31 99 THR A O 1
ATOM 747 N N . TYR A 1 100 ? -4.508 8.376 8.089 1.00 90.06 100 TYR A N 1
ATOM 748 C CA . TYR A 1 100 ? -5.949 8.225 7.854 1.00 90.06 100 TYR A CA 1
ATOM 749 C C . TYR A 1 100 ? -6.810 9.287 8.548 1.00 90.06 100 TYR A C 1
ATOM 751 O O . TYR A 1 100 ? -7.863 9.642 8.031 1.00 90.06 100 TYR A O 1
ATOM 759 N N . ASP A 1 101 ? -6.352 9.828 9.677 1.00 89.81 101 ASP A N 1
ATOM 760 C CA . ASP A 1 101 ? -6.956 10.950 10.405 1.00 89.81 101 ASP A CA 1
ATOM 761 C C . ASP A 1 101 ? -6.486 12.337 9.911 1.00 89.81 101 ASP A C 1
ATOM 763 O O . ASP A 1 101 ? -6.817 13.359 10.513 1.00 89.81 101 ASP A O 1
ATOM 767 N N . GLY A 1 102 ? -5.762 12.395 8.785 1.00 92.12 102 GLY A N 1
ATOM 768 C CA . GLY A 1 102 ? -5.425 13.638 8.085 1.00 92.12 102 GLY A CA 1
ATOM 769 C C . GLY A 1 102 ? -4.255 14.424 8.682 1.00 92.12 102 GLY A C 1
ATOM 770 O O . GLY A 1 102 ? -4.166 15.635 8.467 1.00 92.12 102 GLY A O 1
ATOM 771 N N . TYR A 1 103 ? -3.388 13.782 9.468 1.00 94.50 103 TYR A N 1
ATOM 772 C CA . TYR A 1 103 ? -2.054 14.311 9.762 1.00 94.50 103 TYR A CA 1
ATOM 773 C C . TYR A 1 103 ? -1.075 13.956 8.635 1.00 94.50 103 TYR A C 1
ATOM 775 O O . TYR A 1 103 ? -1.356 13.132 7.761 1.00 94.50 103 TYR A O 1
ATOM 783 N N . PHE A 1 104 ? 0.093 14.588 8.666 1.00 96.56 104 PHE A N 1
ATOM 784 C CA . PHE A 1 104 ? 1.195 14.333 7.748 1.00 96.56 104 PHE A CA 1
ATOM 785 C C . PHE A 1 104 ? 2.442 13.994 8.547 1.00 96.56 104 PHE A C 1
ATOM 787 O O . PHE A 1 104 ? 2.876 14.785 9.387 1.00 96.56 104 PHE A O 1
ATOM 794 N N . LEU A 1 105 ? 3.008 12.823 8.272 1.00 97.38 105 LEU A N 1
ATOM 795 C CA . LEU A 1 105 ? 4.257 12.353 8.855 1.00 97.38 105 LEU A CA 1
ATOM 796 C C . LEU A 1 105 ? 5.383 12.676 7.880 1.00 97.38 105 LEU A C 1
ATOM 798 O O . LEU A 1 105 ? 5.366 12.219 6.738 1.00 97.38 105 LEU A O 1
ATOM 802 N N . LEU A 1 106 ? 6.329 13.492 8.333 1.00 98.38 106 LEU A N 1
ATOM 803 C CA . LEU A 1 106 ? 7.515 13.923 7.603 1.00 98.38 106 LEU A CA 1
ATOM 804 C C . LEU A 1 106 ? 8.718 13.153 8.156 1.00 98.38 106 LEU A C 1
ATOM 806 O O . LEU A 1 106 ? 8.834 13.005 9.374 1.00 98.38 106 LEU A O 1
ATOM 810 N N . ALA A 1 107 ? 9.615 12.696 7.288 1.00 98.06 107 ALA A N 1
ATOM 811 C CA . ALA A 1 107 ? 10.814 11.952 7.660 1.00 98.06 107 ALA A CA 1
ATOM 812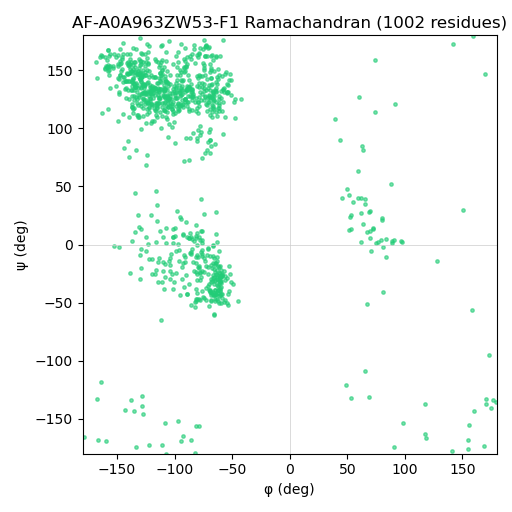 C C . ALA A 1 107 ? 12.078 12.546 7.053 1.00 98.06 107 ALA A C 1
ATOM 814 O O . ALA A 1 107 ? 12.065 13.039 5.922 1.00 98.06 107 ALA A O 1
ATOM 815 N N . GLY A 1 108 ? 13.180 12.451 7.792 1.00 97.75 108 GLY A N 1
ATOM 816 C CA . GLY A 1 108 ? 14.488 12.900 7.337 1.00 97.75 108 GLY A CA 1
ATOM 817 C C . GLY A 1 108 ? 15.563 12.751 8.407 1.00 97.75 108 GLY A C 1
ATOM 818 O O . GLY A 1 108 ? 15.660 11.710 9.065 1.00 97.75 108 GLY A O 1
ATOM 819 N N . TYR A 1 109 ? 16.363 13.804 8.576 1.00 97.44 109 TYR A N 1
ATOM 820 C CA . TYR A 1 109 ? 17.447 13.875 9.555 1.00 97.44 109 TYR A CA 1
ATOM 821 C C . TYR A 1 109 ? 17.452 15.204 10.319 1.00 97.44 109 TYR A C 1
ATOM 823 O O . TYR A 1 109 ? 16.980 16.228 9.819 1.00 97.44 109 TYR A O 1
ATOM 831 N N . THR A 1 110 ? 18.059 15.186 11.504 1.00 97.69 110 THR A N 1
ATOM 832 C CA . THR A 1 110 ? 18.395 16.374 12.299 1.00 97.69 110 THR A CA 1
ATOM 833 C C . THR A 1 110 ? 19.841 16.294 12.787 1.00 97.69 110 THR A C 1
ATOM 835 O O . THR A 1 110 ? 20.248 15.278 13.346 1.00 97.69 110 THR A O 1
ATOM 838 N N . GLU A 1 111 ? 20.624 17.362 12.610 1.00 96.62 111 GLU A N 1
ATOM 839 C CA . GLU A 1 111 ? 21.886 17.576 13.341 1.00 96.62 111 GLU A CA 1
ATOM 840 C C . GLU A 1 111 ? 21.652 18.375 14.644 1.00 96.62 111 GLU A C 1
ATOM 842 O O . GLU A 1 111 ? 22.548 18.461 15.497 1.00 96.62 111 GLU A O 1
ATOM 847 N N . SER A 1 112 ? 20.485 19.021 14.786 1.00 95.56 112 SER A N 1
ATOM 848 C CA . SER A 1 112 ? 20.141 19.955 15.870 1.00 95.56 112 SER A CA 1
ATOM 849 C C . SER A 1 112 ? 19.709 19.291 17.183 1.00 95.56 112 SER A C 1
ATOM 851 O O . SER A 1 112 ? 19.882 19.882 18.252 1.00 95.56 112 SER A O 1
ATOM 853 N N . ALA A 1 113 ? 19.185 18.071 17.118 1.00 92.88 113 ALA A N 1
ATOM 854 C CA . ALA A 1 113 ? 18.707 17.264 18.241 1.00 92.88 113 ALA A CA 1
ATOM 855 C C . ALA A 1 113 ? 19.084 15.787 18.050 1.00 92.88 113 ALA A C 1
ATOM 857 O O . ALA A 1 113 ? 19.265 15.357 16.917 1.00 92.88 113 ALA A O 1
ATOM 858 N N . GLY A 1 114 ? 19.159 15.023 19.146 1.00 89.62 114 GLY A N 1
ATOM 859 C CA . GLY A 1 114 ? 19.494 13.596 19.122 1.00 89.62 114 GLY A CA 1
ATOM 860 C C . GLY A 1 114 ? 20.784 13.233 19.866 1.00 89.62 114 GLY A C 1
ATOM 861 O O . GLY A 1 114 ? 21.239 13.985 20.733 1.00 89.62 114 GLY A O 1
ATOM 862 N N . SER A 1 115 ? 21.321 12.044 19.585 1.00 83.75 115 SER A N 1
ATOM 863 C CA . SER A 1 115 ? 22.486 11.442 20.257 1.00 83.75 115 SER A CA 1
ATOM 864 C C . SER A 1 115 ? 23.723 11.298 19.359 1.00 83.75 115 SER A C 1
ATOM 866 O O . SER A 1 115 ? 24.811 11.019 19.874 1.00 83.75 115 SER A O 1
ATOM 868 N N . GLY A 1 116 ? 23.574 11.486 18.047 1.00 84.00 116 GLY A N 1
ATOM 869 C CA . GLY A 1 116 ? 24.614 11.325 17.040 1.00 84.00 116 GLY A CA 1
ATOM 870 C C . GLY A 1 116 ? 25.107 12.644 16.455 1.00 84.00 116 GLY A C 1
ATOM 871 O O . GLY A 1 116 ? 25.098 13.704 17.091 1.00 84.00 116 GLY A O 1
ATOM 872 N N . LYS A 1 117 ? 25.611 12.561 15.224 1.00 86.88 117 LYS A N 1
ATOM 873 C CA . LYS A 1 117 ? 25.878 13.740 14.387 1.00 86.88 117 LYS A CA 1
ATOM 874 C C . LYS A 1 117 ? 24.645 14.099 13.570 1.00 86.88 117 LYS A C 1
ATOM 876 O O . LYS A 1 117 ? 24.341 15.282 13.464 1.00 86.88 117 LYS A O 1
ATOM 881 N N . LYS A 1 118 ? 23.982 13.076 13.022 1.00 92.81 118 LYS A N 1
ATOM 882 C CA . LYS A 1 118 ? 22.644 13.109 12.440 1.00 92.81 118 LYS A CA 1
ATOM 883 C C . LYS A 1 118 ? 21.821 12.025 13.118 1.00 92.81 118 LYS A C 1
ATOM 885 O O . LYS A 1 118 ? 22.281 10.889 13.186 1.00 92.81 118 LYS A O 1
ATOM 890 N N . ASP A 1 119 ? 20.628 12.369 13.572 1.00 95.31 119 ASP A N 1
ATOM 891 C CA . ASP A 1 119 ? 19.638 11.407 14.045 1.00 95.31 119 ASP A CA 1
ATOM 892 C C . ASP A 1 119 ? 18.445 11.394 13.083 1.00 95.31 119 ASP A C 1
ATOM 894 O O . ASP A 1 119 ? 18.079 12.429 12.512 1.00 95.31 119 ASP A O 1
ATOM 898 N N . ALA A 1 120 ? 17.805 10.235 12.925 1.00 95.75 120 ALA A N 1
ATOM 899 C CA . ALA A 1 120 ? 16.626 10.111 12.086 1.00 95.75 120 ALA A CA 1
ATOM 900 C C . ALA A 1 120 ? 15.449 10.825 12.739 1.00 95.75 120 ALA A C 1
ATOM 902 O O . ALA A 1 120 ? 15.134 10.601 13.909 1.00 95.75 120 ALA A O 1
ATOM 903 N N . TRP A 1 121 ? 14.798 11.695 11.978 1.00 97.62 121 TRP A N 1
ATOM 904 C CA . TRP A 1 121 ? 13.798 12.616 12.500 1.00 97.62 121 TRP A CA 1
ATOM 905 C C . TRP A 1 121 ? 12.435 12.295 11.916 1.00 97.62 121 TRP A C 1
ATOM 907 O O . TRP A 1 121 ? 12.311 12.156 10.697 1.00 97.62 121 TRP A O 1
ATOM 917 N N . LEU A 1 122 ? 11.424 12.210 12.780 1.00 98.06 122 LEU A N 1
ATOM 918 C CA . LEU A 1 122 ? 10.025 12.214 12.374 1.00 98.06 122 LEU A CA 1
ATOM 919 C C . LEU A 1 122 ? 9.315 13.425 12.962 1.00 98.06 122 LEU A C 1
ATOM 921 O O . LEU A 1 122 ? 9.448 13.709 14.153 1.00 98.06 122 LEU A O 1
ATOM 925 N N . VAL A 1 123 ? 8.516 14.085 12.128 1.00 98.31 123 VAL A N 1
ATOM 926 C CA . VAL A 1 123 ? 7.671 15.222 12.503 1.00 98.31 123 VAL A CA 1
ATOM 927 C C . VAL A 1 123 ? 6.249 14.939 12.041 1.00 98.31 123 VAL A C 1
ATOM 929 O O . VAL A 1 123 ? 6.022 14.578 10.893 1.00 98.31 123 VAL A O 1
ATOM 932 N N . GLU A 1 124 ? 5.281 15.113 12.929 1.00 97.12 124 GLU A N 1
ATOM 933 C CA . GLU A 1 124 ? 3.857 15.008 12.632 1.00 97.12 124 GLU A CA 1
ATOM 934 C C . GLU A 1 124 ? 3.253 16.414 12.573 1.00 97.12 124 GLU A C 1
ATOM 936 O O . GLU A 1 124 ? 3.395 17.202 13.515 1.00 97.12 124 GLU A O 1
ATOM 941 N N . THR A 1 125 ? 2.578 16.738 11.470 1.00 97.31 125 THR A N 1
ATOM 942 C CA . THR A 1 125 ? 1.935 18.044 11.259 1.00 97.31 125 THR A CA 1
ATOM 943 C C . THR A 1 125 ? 0.455 17.921 10.912 1.00 97.31 125 THR A C 1
ATOM 945 O O . THR A 1 125 ? 0.014 16.907 10.369 1.00 97.31 125 THR A O 1
ATOM 948 N N . ASP A 1 126 ? -0.320 18.961 11.223 1.00 93.75 126 ASP A N 1
ATOM 949 C CA . ASP A 1 126 ? -1.675 19.137 10.686 1.00 93.75 126 ASP A CA 1
ATOM 950 C C . ASP A 1 126 ? -1.668 19.582 9.205 1.00 93.75 126 ASP A C 1
ATOM 952 O O . ASP A 1 126 ? -0.621 19.854 8.613 1.00 93.75 126 ASP A O 1
ATOM 956 N N . GLU A 1 127 ? -2.849 19.700 8.592 1.00 93.00 127 GLU A N 1
ATOM 957 C CA . GLU A 1 127 ? -3.027 20.129 7.195 1.00 93.00 127 GLU A CA 1
ATOM 958 C C . GLU A 1 127 ? -2.643 21.594 6.916 1.00 93.00 127 GLU A C 1
ATOM 960 O O . GLU A 1 127 ? -2.717 22.052 5.775 1.00 93.00 127 GLU A O 1
ATOM 965 N N . TYR A 1 128 ? -2.227 22.334 7.945 1.00 93.62 128 TYR A N 1
ATOM 966 C CA . TYR A 1 128 ? -1.713 23.699 7.861 1.00 93.62 128 TYR A CA 1
ATOM 967 C C . TYR A 1 128 ? -0.203 23.758 8.162 1.00 93.62 128 TYR A C 1
ATOM 969 O O . TYR A 1 128 ? 0.372 24.851 8.265 1.00 93.62 128 TYR A O 1
ATOM 977 N N . GLY A 1 129 ? 0.453 22.602 8.325 1.00 95.50 129 GLY A N 1
ATOM 978 C CA . GLY A 1 129 ? 1.873 22.481 8.642 1.00 95.50 129 GLY A CA 1
ATOM 979 C C . GLY A 1 129 ? 2.219 22.964 10.053 1.00 95.50 129 GLY A C 1
ATOM 980 O O . GLY A 1 129 ? 3.301 23.509 10.275 1.00 95.50 129 GLY A O 1
ATOM 981 N N . ASN A 1 130 ? 1.295 22.908 11.010 1.00 95.06 130 ASN A N 1
ATOM 982 C CA . ASN A 1 130 ? 1.621 23.135 12.418 1.00 95.06 130 ASN A CA 1
ATOM 983 C C . ASN A 1 130 ? 2.137 21.825 13.017 1.00 95.06 130 ASN A C 1
ATOM 985 O O . ASN A 1 130 ? 1.491 20.790 12.870 1.00 95.06 130 ASN A O 1
ATOM 989 N N . VAL A 1 131 ? 3.292 21.871 13.683 1.00 96.38 131 VAL A N 1
ATOM 990 C CA . VAL A 1 131 ? 3.887 20.696 14.333 1.00 96.38 131 VAL A CA 1
ATOM 991 C C . VAL A 1 131 ? 3.042 20.287 15.537 1.00 96.38 131 VAL A C 1
ATOM 993 O O . VAL A 1 131 ? 2.774 21.098 16.424 1.00 96.38 131 VAL A O 1
ATOM 996 N N . ILE A 1 132 ? 2.635 19.021 15.551 1.00 94.19 132 ILE A N 1
ATOM 997 C CA . ILE A 1 132 ? 1.843 18.379 16.607 1.00 94.19 132 ILE A CA 1
ATOM 998 C C . ILE A 1 132 ? 2.746 17.530 17.502 1.00 94.19 132 ILE A C 1
ATOM 1000 O O . ILE A 1 132 ? 2.569 17.491 18.721 1.00 94.19 132 ILE A O 1
ATOM 1004 N N . TRP A 1 133 ? 3.728 16.865 16.895 1.00 95.25 133 TRP A N 1
ATOM 1005 C CA . TRP A 1 133 ? 4.703 16.020 17.566 1.00 95.25 133 TRP A CA 1
ATOM 1006 C C . TRP A 1 133 ? 5.978 15.913 16.727 1.00 95.25 133 TRP A C 1
ATOM 1008 O O . TRP A 1 133 ? 5.937 16.025 15.505 1.00 95.25 133 TRP A O 1
ATOM 1018 N N . GLU A 1 134 ? 7.102 15.657 17.384 1.00 96.19 134 GLU A N 1
ATOM 1019 C CA . GLU A 1 134 ? 8.355 15.281 16.740 1.00 96.19 134 GLU A CA 1
ATOM 1020 C C . GLU A 1 134 ? 9.150 14.324 17.635 1.00 96.19 134 GLU A C 1
ATOM 1022 O O . GLU A 1 134 ? 8.984 14.317 18.862 1.00 96.19 134 GLU A O 1
ATOM 1027 N N . SER A 1 135 ? 10.023 13.513 17.038 1.00 95.62 135 SER A N 1
ATOM 1028 C CA . SER A 1 135 ? 10.977 12.690 17.782 1.00 95.62 135 SER A CA 1
ATOM 1029 C C . SER A 1 135 ? 12.182 12.289 16.937 1.00 95.62 135 SER A C 1
ATOM 1031 O O . SER A 1 135 ? 12.108 12.222 15.707 1.00 95.62 135 SER A O 1
ATOM 1033 N N . THR A 1 136 ? 13.292 12.016 17.620 1.00 95.88 136 THR A N 1
ATOM 1034 C CA . THR A 1 136 ? 14.540 11.543 17.027 1.00 95.88 136 THR A CA 1
ATOM 1035 C C . THR A 1 136 ? 14.792 10.080 17.376 1.00 95.88 136 THR A C 1
ATOM 1037 O O . THR A 1 136 ? 14.522 9.624 18.489 1.00 95.88 136 THR A O 1
ATOM 1040 N N . PHE A 1 137 ? 15.337 9.345 16.414 1.00 93.12 137 PHE A N 1
ATOM 1041 C CA . PHE A 1 137 ? 15.637 7.922 16.496 1.00 93.12 137 PHE A CA 1
ATOM 1042 C C . PHE A 1 137 ? 17.052 7.689 15.956 1.00 93.12 137 PHE A C 1
ATOM 1044 O O . PHE A 1 137 ? 17.431 8.272 14.944 1.00 93.12 137 PHE A O 1
ATOM 1051 N N . GLY A 1 138 ? 17.836 6.820 16.596 1.00 89.25 138 GLY A N 1
ATOM 1052 C CA . GLY A 1 138 ? 19.214 6.582 16.167 1.00 89.25 138 GLY A CA 1
ATOM 1053 C C . GLY A 1 138 ? 20.130 6.065 17.272 1.00 89.25 138 GLY A C 1
ATOM 1054 O O . GLY A 1 138 ? 19.700 5.408 18.227 1.00 89.25 138 GLY A O 1
ATOM 1055 N N . GLY A 1 139 ? 21.420 6.318 17.097 1.00 87.94 139 GLY A N 1
ATOM 1056 C CA . GLY A 1 139 ? 22.513 6.034 18.013 1.00 87.94 139 GLY A CA 1
ATOM 1057 C C . GLY A 1 139 ? 23.495 7.206 18.057 1.00 87.94 139 GLY A C 1
ATOM 1058 O O . GLY A 1 139 ? 23.099 8.351 18.217 1.00 87.94 139 GLY A O 1
ATOM 1059 N N . ALA A 1 140 ? 24.794 6.916 17.972 1.00 87.19 140 ALA A N 1
ATOM 1060 C CA . ALA A 1 140 ? 25.851 7.935 17.991 1.00 87.19 140 ALA A CA 1
ATOM 1061 C C . ALA A 1 140 ? 26.412 8.264 16.587 1.00 87.19 140 ALA A C 1
ATOM 1063 O O . ALA A 1 140 ? 27.439 8.939 16.481 1.00 87.19 140 ALA A O 1
ATOM 1064 N N . GLY A 1 141 ? 25.799 7.715 15.534 1.00 87.56 141 GLY A N 1
ATOM 1065 C CA . GLY A 1 141 ? 26.296 7.745 14.160 1.00 87.56 141 GLY A CA 1
ATOM 1066 C C . GLY A 1 141 ? 25.691 8.862 13.307 1.00 87.56 141 GLY A C 1
ATOM 1067 O O . GLY A 1 141 ? 25.328 9.927 13.817 1.00 87.56 141 GLY A O 1
ATOM 1068 N N . ASP A 1 142 ? 25.629 8.596 12.002 1.00 89.38 142 ASP A N 1
ATOM 1069 C CA . ASP A 1 142 ? 24.775 9.299 11.045 1.00 89.38 142 ASP A CA 1
ATOM 1070 C C . ASP A 1 142 ? 23.550 8.410 10.739 1.00 89.38 142 ASP A C 1
ATOM 1072 O O . ASP A 1 142 ? 23.637 7.458 9.961 1.00 89.38 142 ASP A O 1
ATOM 1076 N N . ASP A 1 143 ? 22.413 8.718 11.360 1.00 92.81 143 ASP A N 1
ATOM 1077 C CA . ASP A 1 143 ? 21.146 7.996 11.216 1.00 92.81 143 ASP A CA 1
ATOM 1078 C C . ASP A 1 143 ? 20.112 8.880 10.494 1.00 92.81 143 ASP A C 1
ATOM 1080 O O . ASP A 1 143 ? 20.037 10.086 10.738 1.00 92.81 143 ASP A O 1
ATOM 1084 N N . TYR A 1 144 ? 19.315 8.307 9.586 1.00 94.56 144 TYR A N 1
ATOM 1085 C CA . TYR A 1 144 ? 18.253 9.036 8.876 1.00 94.56 144 TYR A CA 1
ATOM 1086 C C . TYR A 1 144 ? 17.171 8.109 8.313 1.00 94.56 144 TYR A C 1
ATOM 1088 O O . TYR A 1 144 ? 17.448 6.968 7.943 1.00 94.56 144 TYR A O 1
ATOM 1096 N N . PHE A 1 145 ? 15.949 8.630 8.173 1.00 96.56 145 PHE A N 1
ATOM 1097 C CA . PHE A 1 145 ? 14.894 8.002 7.373 1.00 96.56 145 PHE A CA 1
ATOM 1098 C C . PHE A 1 145 ? 14.791 8.698 6.011 1.00 96.56 145 PHE A C 1
ATOM 1100 O O . PHE A 1 145 ? 14.756 9.926 5.935 1.00 96.56 145 PHE A O 1
ATOM 1107 N N . SER A 1 146 ? 14.749 7.921 4.930 1.00 95.56 146 SER A N 1
ATOM 1108 C CA . SER A 1 146 ? 14.607 8.411 3.552 1.00 95.56 146 SER A CA 1
ATOM 1109 C C . SER A 1 146 ? 13.292 8.002 2.890 1.00 95.56 146 SER A C 1
ATOM 1111 O O . SER A 1 146 ? 12.926 8.600 1.882 1.00 95.56 146 SER A O 1
ATOM 1113 N N . CYS A 1 147 ? 12.557 7.030 3.442 1.00 96.56 147 CYS A N 1
ATOM 1114 C CA . CYS A 1 147 ? 11.270 6.584 2.907 1.00 96.56 147 CYS A CA 1
ATOM 1115 C C . CYS A 1 147 ? 10.244 6.332 4.024 1.00 96.56 147 CYS A C 1
ATOM 1117 O O . CYS A 1 147 ? 10.600 5.865 5.107 1.00 96.56 147 CYS A O 1
ATOM 1119 N N . LEU A 1 148 ? 8.963 6.576 3.729 1.00 97.00 148 LEU A N 1
ATOM 1120 C CA . LEU A 1 148 ? 7.819 6.272 4.595 1.00 97.00 148 LEU A CA 1
ATOM 1121 C C . LEU A 1 148 ? 6.746 5.498 3.823 1.00 97.00 148 LEU A C 1
ATOM 1123 O O . LEU A 1 148 ? 6.494 5.791 2.657 1.00 97.00 148 LEU A O 1
ATOM 1127 N N . ALA A 1 149 ? 6.069 4.569 4.494 1.00 94.56 149 ALA A N 1
ATOM 1128 C CA . ALA A 1 149 ? 4.823 3.963 4.032 1.00 94.56 149 ALA A CA 1
ATOM 1129 C C . ALA A 1 149 ? 3.876 3.779 5.226 1.00 94.56 149 ALA A C 1
ATOM 1131 O O . ALA A 1 149 ? 4.286 3.294 6.278 1.00 94.56 149 ALA A O 1
ATOM 1132 N N . PHE A 1 150 ? 2.611 4.173 5.073 1.00 89.75 150 PHE A N 1
ATOM 1133 C CA . PHE A 1 150 ? 1.590 3.992 6.106 1.00 89.75 150 PHE A CA 1
ATOM 1134 C C . PHE A 1 150 ? 0.718 2.790 5.738 1.00 89.75 150 PHE A C 1
ATOM 1136 O O . PHE A 1 150 ? 0.066 2.784 4.691 1.00 89.75 150 PHE A O 1
ATOM 1143 N N . LEU A 1 151 ? 0.784 1.747 6.562 1.00 87.69 151 LEU A N 1
ATOM 1144 C CA . LEU A 1 151 ? 0.176 0.444 6.315 1.00 87.69 151 LEU A CA 1
ATOM 1145 C C . LEU A 1 151 ? -1.312 0.446 6.690 1.00 87.69 151 LEU A C 1
ATOM 1147 O O . LEU A 1 151 ? -1.774 1.234 7.516 1.00 87.69 151 LEU A O 1
ATOM 1151 N N . THR A 1 152 ? -2.077 -0.469 6.088 1.00 79.94 152 THR A N 1
ATOM 1152 C CA . THR A 1 152 ? -3.547 -0.531 6.201 1.00 79.94 152 THR A CA 1
ATOM 1153 C C . THR A 1 152 ? -4.072 -0.736 7.622 1.00 79.94 152 THR A C 1
ATOM 1155 O O . THR A 1 152 ? -5.214 -0.358 7.899 1.00 79.94 152 THR A O 1
ATOM 1158 N N . ASP A 1 153 ? -3.247 -1.319 8.496 1.00 77.75 153 ASP A N 1
ATOM 1159 C CA . ASP A 1 153 ? -3.481 -1.557 9.925 1.00 77.75 153 ASP A CA 1
ATOM 1160 C C . ASP A 1 153 ? -3.245 -0.312 10.809 1.00 77.75 153 ASP A C 1
ATOM 1162 O O . ASP A 1 153 ? -3.633 -0.314 11.974 1.00 77.75 153 ASP A O 1
ATOM 1166 N N . GLY A 1 154 ? -2.664 0.762 10.259 1.00 80.00 154 GLY A N 1
ATOM 1167 C CA . GLY A 1 154 ? -2.284 1.979 10.985 1.00 80.00 154 GLY A CA 1
ATOM 1168 C C . GLY A 1 154 ? -0.815 2.026 11.424 1.00 80.00 154 GLY A C 1
ATOM 1169 O O . GLY A 1 154 ? -0.404 2.997 12.062 1.00 80.00 154 GLY A O 1
ATOM 1170 N N . THR A 1 155 ? -0.015 1.017 11.075 1.00 89.69 155 THR A N 1
ATOM 1171 C CA . THR A 1 155 ? 1.429 0.988 11.324 1.00 89.69 155 THR A CA 1
ATOM 1172 C C . THR A 1 155 ? 2.171 1.920 10.355 1.00 89.69 155 THR A C 1
ATOM 1174 O O . THR A 1 155 ? 1.965 1.864 9.143 1.00 89.69 155 THR A O 1
ATOM 1177 N N . LEU A 1 156 ? 3.111 2.732 10.851 1.00 94.75 156 LEU A N 1
ATOM 1178 C CA . LEU A 1 156 ? 4.087 3.425 10.004 1.00 94.75 156 LEU A CA 1
ATOM 1179 C C . LEU A 1 156 ? 5.325 2.543 9.798 1.00 94.75 156 LEU A C 1
ATOM 1181 O O . LEU A 1 156 ? 6.014 2.188 10.756 1.00 94.75 156 LEU A O 1
ATOM 1185 N N . ALA A 1 157 ? 5.643 2.261 8.538 1.00 96.50 157 ALA A N 1
ATOM 1186 C CA . ALA A 1 157 ? 6.948 1.780 8.115 1.00 96.50 157 ALA A CA 1
ATOM 1187 C C . ALA A 1 157 ? 7.839 2.978 7.759 1.00 96.50 157 ALA A C 1
ATOM 1189 O O . ALA A 1 157 ? 7.474 3.798 6.912 1.00 96.50 157 ALA A O 1
ATOM 1190 N N . ALA A 1 158 ? 9.013 3.070 8.377 1.00 97.06 158 ALA A N 1
ATOM 1191 C CA . ALA A 1 158 ? 10.041 4.049 8.036 1.00 97.06 158 ALA A CA 1
ATOM 1192 C C . ALA A 1 158 ? 11.329 3.320 7.642 1.00 97.06 158 ALA A C 1
ATOM 1194 O O . ALA A 1 158 ? 11.759 2.406 8.343 1.00 97.06 158 ALA A O 1
ATOM 1195 N N . ALA A 1 159 ? 11.939 3.702 6.521 1.00 96.12 159 ALA A N 1
ATOM 1196 C CA . ALA A 1 159 ? 13.151 3.065 6.015 1.00 96.12 159 ALA A CA 1
ATOM 1197 C C . ALA A 1 159 ? 14.255 4.092 5.734 1.00 96.12 159 ALA A C 1
ATOM 1199 O O . ALA A 1 159 ? 13.981 5.226 5.334 1.00 96.12 159 ALA A O 1
ATOM 1200 N N . GLY A 1 160 ? 15.506 3.701 5.965 1.00 93.94 160 GLY A N 1
ATOM 1201 C CA . GLY A 1 160 ? 16.681 4.547 5.757 1.00 93.94 160 GLY A CA 1
ATOM 1202 C C . GLY A 1 160 ? 17.963 3.871 6.237 1.00 93.94 160 GLY A C 1
ATOM 1203 O O . GLY A 1 160 ? 18.120 2.663 6.065 1.00 93.94 160 GLY A O 1
ATOM 1204 N N . GLN A 1 161 ? 18.872 4.630 6.848 1.00 89.94 161 GLN A N 1
ATOM 1205 C CA . GLN A 1 161 ? 20.178 4.149 7.310 1.00 89.94 161 GLN A CA 1
ATOM 1206 C C . GLN A 1 161 ? 20.336 4.350 8.822 1.00 89.94 161 GLN A C 1
ATOM 1208 O O . GLN A 1 161 ? 19.874 5.350 9.375 1.00 89.94 161 GLN A O 1
ATOM 1213 N N . ARG A 1 162 ? 21.037 3.413 9.474 1.00 88.25 162 ARG A N 1
ATOM 1214 C CA . ARG A 1 162 ? 21.475 3.533 10.869 1.00 88.25 162 ARG A CA 1
ATOM 1215 C C . ARG A 1 162 ? 22.952 3.160 11.011 1.00 88.25 162 ARG A C 1
ATOM 1217 O O . ARG A 1 162 ? 23.305 1.991 10.849 1.00 88.25 162 ARG A O 1
ATOM 1224 N N . ASP A 1 163 ? 23.815 4.124 11.304 1.00 78.75 163 ASP A N 1
ATOM 1225 C CA . ASP A 1 163 ? 25.256 3.891 11.433 1.00 78.75 163 ASP A CA 1
ATOM 1226 C C . ASP A 1 163 ? 25.618 3.294 12.810 1.00 78.75 163 ASP A C 1
ATOM 1228 O O . ASP A 1 163 ? 24.992 3.550 13.839 1.00 78.75 163 ASP A O 1
ATOM 1232 N N . GLY A 1 164 ? 26.624 2.419 12.832 1.00 65.06 164 GLY A N 1
ATOM 1233 C CA . GLY A 1 164 ? 26.990 1.620 14.007 1.00 65.06 164 GLY A CA 1
ATOM 1234 C C . GLY A 1 164 ? 26.054 0.438 14.317 1.00 65.06 164 GLY A C 1
ATOM 1235 O O . GLY A 1 164 ? 26.305 -0.291 15.281 1.00 65.06 164 GLY A O 1
ATOM 1236 N N . GLY A 1 165 ? 25.013 0.202 13.510 1.00 57.88 165 GLY A N 1
ATOM 1237 C CA . GLY A 1 165 ? 24.187 -1.008 13.567 1.00 57.88 165 GLY A CA 1
ATOM 1238 C C . GLY A 1 165 ? 24.947 -2.269 13.125 1.00 57.88 165 GLY A C 1
ATOM 1239 O O . GLY A 1 165 ? 25.862 -2.230 12.302 1.00 57.88 165 GLY A O 1
ATOM 1240 N N . SER A 1 166 ? 24.591 -3.437 13.668 1.00 52.44 166 SER A N 1
ATOM 1241 C CA . SER A 1 166 ? 25.308 -4.678 13.354 1.00 52.44 166 SER A CA 1
ATOM 1242 C C . SER A 1 166 ? 24.892 -5.287 12.003 1.00 52.44 166 SER A C 1
ATOM 1244 O O . SER A 1 166 ? 23.946 -6.072 11.951 1.00 52.44 166 SER A O 1
ATOM 1246 N N . LYS A 1 167 ? 25.687 -5.033 10.953 1.00 51.78 167 LYS A N 1
ATOM 1247 C CA . LYS A 1 167 ? 25.685 -5.757 9.658 1.00 51.78 167 LYS A CA 1
ATOM 1248 C C . LYS A 1 167 ? 24.381 -5.696 8.839 1.00 51.78 167 LYS A C 1
ATOM 1250 O O . LYS A 1 167 ? 24.010 -6.699 8.224 1.00 51.78 167 LYS A O 1
ATOM 1255 N N . GLY A 1 168 ? 23.722 -4.545 8.802 1.00 55.81 168 GLY A N 1
ATOM 1256 C CA . GLY A 1 168 ? 22.684 -4.250 7.816 1.00 55.81 168 GLY A CA 1
ATOM 1257 C C . GLY A 1 168 ? 22.867 -2.854 7.241 1.00 55.81 168 GLY A C 1
ATOM 1258 O O . GLY A 1 168 ? 23.509 -2.005 7.855 1.00 55.81 168 GLY A O 1
ATOM 1259 N N . ASP A 1 169 ? 22.319 -2.672 6.050 1.00 73.56 169 ASP A N 1
ATOM 1260 C CA . ASP A 1 169 ? 22.535 -1.503 5.192 1.00 73.56 169 ASP A CA 1
ATOM 1261 C C . ASP A 1 169 ? 21.285 -0.620 5.144 1.00 73.56 169 ASP A C 1
ATOM 1263 O O . ASP A 1 169 ? 21.357 0.589 4.943 1.00 73.56 169 ASP A O 1
ATOM 1267 N N . ILE A 1 170 ? 20.128 -1.262 5.337 1.00 88.38 170 ILE A N 1
ATOM 1268 C CA . ILE A 1 170 ? 18.817 -0.638 5.424 1.00 88.38 170 ILE A CA 1
ATOM 1269 C C . ILE A 1 170 ? 18.287 -0.878 6.828 1.00 88.38 170 ILE A C 1
ATOM 1271 O O . ILE A 1 170 ? 18.089 -2.024 7.246 1.00 88.38 170 ILE A O 1
ATOM 1275 N N . TRP A 1 171 ? 17.993 0.213 7.518 1.00 92.50 171 TRP A N 1
ATOM 1276 C CA . TRP A 1 171 ? 17.205 0.210 8.734 1.00 92.50 171 TRP A CA 1
ATOM 1277 C C . TRP A 1 171 ? 15.728 0.322 8.365 1.00 92.50 171 TRP A C 1
ATOM 1279 O O . TRP A 1 171 ? 15.311 1.337 7.810 1.00 92.50 171 TRP A O 1
ATOM 1289 N N . LEU A 1 172 ? 14.954 -0.722 8.660 1.00 94.88 172 LEU A N 1
ATOM 1290 C CA . LEU A 1 172 ? 13.495 -0.723 8.579 1.00 94.88 172 LEU A CA 1
ATOM 1291 C C . LEU A 1 172 ? 12.935 -0.621 10.001 1.00 94.88 172 LEU A C 1
ATOM 1293 O O . LEU A 1 172 ? 13.197 -1.485 10.837 1.00 94.88 172 LEU A O 1
ATOM 1297 N N . ALA A 1 173 ? 12.180 0.435 10.275 1.00 95.38 173 ALA A N 1
ATOM 1298 C CA . ALA A 1 173 ? 11.582 0.741 11.565 1.00 95.38 173 ALA A CA 1
ATOM 1299 C C . ALA A 1 173 ? 10.052 0.644 11.488 1.00 95.38 173 ALA A C 1
ATOM 1301 O O . ALA A 1 173 ? 9.429 1.185 10.572 1.00 95.38 173 ALA A O 1
ATOM 1302 N N . GLN A 1 174 ? 9.457 -0.015 12.481 1.00 95.56 174 GLN A N 1
ATOM 1303 C CA . GLN A 1 174 ? 8.016 -0.116 12.673 1.00 95.56 174 GLN A CA 1
ATOM 1304 C C . GLN A 1 174 ? 7.591 0.822 13.805 1.00 95.56 174 GLN A C 1
ATOM 1306 O O . GLN A 1 174 ? 8.081 0.708 14.935 1.00 95.56 174 GLN A O 1
ATOM 1311 N N . ILE A 1 175 ? 6.690 1.757 13.507 1.00 93.31 175 ILE A N 1
ATOM 1312 C CA . ILE A 1 175 ? 6.298 2.832 14.419 1.00 93.31 175 ILE A CA 1
ATOM 1313 C C . ILE A 1 175 ? 4.774 2.864 14.564 1.00 93.31 175 ILE A C 1
ATOM 1315 O O . ILE A 1 175 ? 4.038 2.987 13.588 1.00 93.31 175 ILE A O 1
ATOM 1319 N N . GLU A 1 176 ? 4.305 2.785 15.807 1.00 89.50 176 GLU A N 1
ATOM 1320 C CA . GLU A 1 176 ? 2.888 2.800 16.177 1.00 89.50 176 GLU A CA 1
ATOM 1321 C C . GLU A 1 176 ? 2.701 3.712 17.397 1.00 89.50 176 GLU A C 1
ATOM 1323 O O . GLU A 1 176 ? 3.542 3.748 18.299 1.00 89.50 176 GLU A O 1
ATOM 1328 N N . GLY A 1 177 ? 1.626 4.507 17.431 1.00 82.06 177 GLY A N 1
ATOM 1329 C CA . GLY A 1 177 ? 1.319 5.369 18.580 1.00 82.06 177 GLY A CA 1
ATOM 1330 C C . GLY A 1 177 ? 2.461 6.320 18.972 1.00 82.06 177 GLY A C 1
ATOM 1331 O O . GLY A 1 177 ? 2.685 6.550 20.164 1.00 82.06 177 GLY A O 1
ATOM 1332 N N . ARG A 1 178 ? 3.200 6.840 17.974 1.00 86.00 178 ARG A N 1
ATOM 1333 C CA . ARG A 1 178 ? 4.395 7.698 18.126 1.00 86.00 178 ARG A CA 1
ATOM 1334 C C . ARG A 1 178 ? 5.573 7.027 18.860 1.00 86.00 178 ARG A C 1
ATOM 1336 O O . ARG A 1 178 ? 6.386 7.705 19.489 1.00 86.00 178 ARG A O 1
ATOM 1343 N N . LYS A 1 179 ? 5.676 5.694 18.804 1.00 88.19 179 LYS A N 1
ATOM 1344 C CA . LYS A 1 179 ? 6.765 4.905 19.404 1.00 88.19 179 LYS A CA 1
ATOM 1345 C C . LYS A 1 17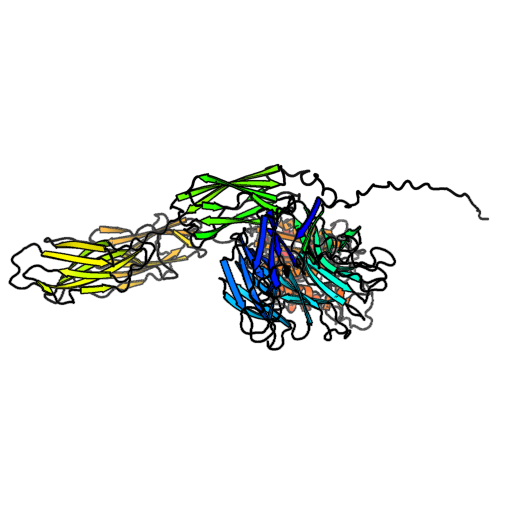9 ? 7.329 3.904 18.406 1.00 88.19 179 LYS A C 1
ATOM 1347 O O . LYS A 1 179 ? 6.580 3.294 17.653 1.00 88.19 179 LYS A O 1
ATOM 1352 N N . LEU A 1 180 ? 8.640 3.685 18.468 1.00 91.56 180 LEU A N 1
ATOM 1353 C CA . LEU A 1 180 ? 9.283 2.546 17.819 1.00 91.56 180 LEU A CA 1
ATOM 1354 C C . LEU A 1 180 ? 8.835 1.257 18.526 1.00 91.56 180 LEU A C 1
ATOM 1356 O O . LEU A 1 180 ? 9.055 1.116 19.731 1.00 91.56 180 LEU A O 1
ATOM 1360 N N . ILE A 1 181 ? 8.198 0.349 17.786 1.00 93.94 181 ILE A N 1
ATOM 1361 C CA . ILE A 1 181 ? 7.712 -0.947 18.291 1.00 93.94 181 ILE A CA 1
ATOM 1362 C C . ILE A 1 181 ? 8.505 -2.139 17.737 1.00 93.94 181 ILE A C 1
ATOM 1364 O O . ILE A 1 181 ? 8.569 -3.179 18.389 1.00 93.94 181 ILE A O 1
ATOM 1368 N N . GLY A 1 182 ? 9.171 -1.968 16.593 1.00 92.50 182 GLY A N 1
ATOM 1369 C CA . GLY A 1 182 ? 10.052 -2.963 15.985 1.00 92.50 182 GLY A CA 1
ATOM 1370 C C . GLY A 1 182 ? 11.122 -2.301 15.121 1.00 92.50 182 GLY A C 1
ATOM 1371 O O . GLY A 1 182 ? 10.918 -1.205 14.602 1.00 92.50 182 GLY A O 1
ATOM 1372 N N . GLU A 1 183 ? 12.277 -2.947 14.973 1.00 92.44 183 GLU A N 1
ATOM 1373 C CA . GLU A 1 183 ? 13.308 -2.516 14.029 1.00 92.44 183 GLU A CA 1
ATOM 1374 C C . GLU A 1 183 ? 14.114 -3.692 13.472 1.00 92.44 183 GLU A C 1
ATOM 1376 O O . GLU A 1 183 ? 14.445 -4.646 14.180 1.00 92.44 183 GLU A O 1
ATOM 1381 N N . HIS A 1 184 ? 14.454 -3.597 12.188 1.00 90.75 184 HIS A N 1
ATOM 1382 C CA . HIS A 1 184 ? 15.120 -4.635 11.416 1.00 90.75 184 HIS A CA 1
ATOM 1383 C C . HIS A 1 184 ? 16.261 -4.038 10.588 1.00 90.75 184 HIS A C 1
ATOM 1385 O O . HIS A 1 184 ? 16.201 -2.900 10.126 1.00 90.75 184 HIS A O 1
ATOM 1391 N N . GLN A 1 185 ? 17.322 -4.825 10.421 1.00 88.62 185 GLN A N 1
ATOM 1392 C CA . GLN A 1 185 ? 18.518 -4.468 9.662 1.00 88.62 185 GLN A CA 1
ATOM 1393 C C . GLN A 1 185 ? 18.617 -5.414 8.461 1.00 88.62 185 GLN A C 1
ATOM 1395 O O . GLN A 1 185 ? 18.831 -6.617 8.627 1.00 88.62 185 GLN A O 1
ATOM 1400 N N . LEU A 1 186 ? 18.388 -4.879 7.261 1.00 87.06 186 LEU A N 1
ATOM 1401 C CA . LEU A 1 186 ? 18.262 -5.631 6.007 1.00 87.06 186 LEU A CA 1
ATOM 1402 C C . LEU A 1 186 ? 19.497 -5.428 5.107 1.00 87.06 186 LEU A C 1
ATOM 1404 O O . LEU A 1 186 ? 20.463 -4.769 5.488 1.00 87.06 186 LEU A O 1
ATOM 1408 N N . GLY A 1 187 ? 19.519 -6.055 3.929 1.00 76.81 187 GLY A N 1
ATOM 1409 C CA . GLY A 1 187 ? 20.621 -5.949 2.957 1.00 76.81 187 GLY A CA 1
ATOM 1410 C C . GLY A 1 187 ? 21.841 -6.836 3.245 1.00 76.81 187 GLY A C 1
ATOM 1411 O O . GLY A 1 187 ? 22.323 -7.514 2.344 1.00 76.81 187 GLY A O 1
ATOM 1412 N N . LYS A 1 188 ? 22.279 -6.959 4.506 1.00 77.88 188 LYS A N 1
ATOM 1413 C CA . LYS A 1 188 ? 23.417 -7.811 4.930 1.00 77.88 188 LYS A CA 1
ATOM 1414 C C . LYS A 1 188 ? 24.769 -7.460 4.268 1.00 77.88 188 LYS A C 1
ATOM 1416 O O . LYS A 1 188 ? 25.564 -8.370 4.015 1.00 77.88 188 LYS A O 1
ATOM 1421 N N . ASN A 1 189 ? 25.102 -6.180 4.090 1.00 74.56 189 ASN A N 1
ATOM 1422 C CA . ASN A 1 189 ? 26.272 -5.680 3.341 1.00 74.56 189 ASN A CA 1
ATOM 1423 C C . ASN A 1 189 ? 26.158 -5.902 1.820 1.00 74.56 189 ASN A C 1
ATOM 1425 O O . ASN A 1 189 ? 27.172 -6.075 1.144 1.00 74.56 189 ASN A O 1
ATOM 1429 N N . LYS A 1 190 ? 24.924 -5.927 1.294 1.00 75.94 190 LYS A N 1
ATOM 1430 C CA . LYS A 1 190 ? 24.629 -5.953 -0.148 1.00 75.94 190 LYS A CA 1
ATOM 1431 C C . LYS A 1 190 ? 24.137 -4.618 -0.693 1.00 75.94 190 LYS A C 1
ATOM 1433 O O . LYS A 1 190 ? 24.102 -4.507 -1.907 1.00 75.94 190 LYS A O 1
ATOM 1438 N N . TYR A 1 191 ? 23.742 -3.649 0.134 1.00 76.44 191 TYR A N 1
ATOM 1439 C CA . TYR A 1 191 ? 23.409 -2.294 -0.317 1.00 76.44 191 TYR A CA 1
ATOM 1440 C C . TYR A 1 191 ? 24.493 -1.298 0.115 1.00 76.44 191 TYR A C 1
ATOM 1442 O O . TYR A 1 191 ? 25.041 -1.388 1.211 1.00 76.44 191 TYR A O 1
ATOM 1450 N N . ALA A 1 192 ? 24.747 -0.305 -0.732 1.00 78.19 192 ALA A N 1
ATOM 1451 C CA . ALA A 1 192 ? 25.495 0.906 -0.411 1.00 78.19 192 ALA A CA 1
ATOM 1452 C C . ALA A 1 192 ? 24.570 2.061 0.025 1.00 78.19 192 ALA A C 1
ATOM 1454 O O . ALA A 1 192 ? 24.984 2.912 0.809 1.00 78.19 192 ALA A O 1
ATOM 1455 N N . SER A 1 193 ? 23.331 2.094 -0.477 1.00 82.38 193 SER A N 1
ATOM 1456 C CA . SER A 1 193 ? 22.302 3.082 -0.125 1.00 82.38 193 SER A CA 1
ATOM 1457 C C . SER A 1 193 ? 20.893 2.581 -0.470 1.00 82.38 193 SER A C 1
ATOM 1459 O O . SER A 1 193 ? 20.717 1.814 -1.421 1.00 82.38 193 SER A O 1
ATOM 1461 N N . LEU A 1 194 ? 19.890 3.037 0.289 1.00 91.75 194 LEU A N 1
ATOM 1462 C CA . LEU A 1 194 ? 18.464 2.902 -0.033 1.00 91.75 194 LEU A CA 1
ATOM 1463 C C . LEU A 1 194 ? 18.016 4.092 -0.894 1.00 91.75 194 LEU A C 1
ATOM 1465 O O . LEU A 1 194 ? 18.306 5.235 -0.541 1.00 91.75 194 LEU A O 1
ATOM 1469 N N . SER A 1 195 ? 17.272 3.836 -1.970 1.00 91.19 195 SER A N 1
ATOM 1470 C CA . SER A 1 195 ? 16.748 4.872 -2.873 1.00 91.19 195 SER A CA 1
ATOM 1471 C C . SER A 1 195 ? 15.227 4.878 -3.040 1.00 91.19 195 SER A C 1
ATOM 1473 O O . SER A 1 195 ? 14.675 5.854 -3.540 1.00 91.19 195 SER A O 1
ATOM 1475 N N . GLY A 1 196 ? 14.512 3.846 -2.588 1.00 94.62 196 GLY A N 1
ATOM 1476 C CA . GLY A 1 196 ? 13.050 3.876 -2.593 1.00 94.62 196 GLY A CA 1
ATOM 1477 C C . GLY A 1 196 ? 12.401 2.750 -1.799 1.00 94.62 196 GLY A C 1
ATOM 1478 O O . GLY A 1 196 ? 12.990 1.686 -1.609 1.00 94.62 196 GLY A O 1
ATOM 1479 N N . MET A 1 197 ? 11.160 2.989 -1.376 1.00 96.94 197 MET A N 1
ATOM 1480 C CA . MET A 1 197 ? 10.282 2.000 -0.757 1.00 96.94 197 MET A CA 1
ATOM 1481 C C . MET A 1 197 ? 8.894 2.089 -1.389 1.00 96.94 197 MET A C 1
ATOM 1483 O O . MET A 1 197 ? 8.359 3.185 -1.542 1.00 96.94 197 MET A O 1
ATOM 1487 N N . ALA A 1 198 ? 8.302 0.944 -1.714 1.00 96.12 198 ALA A N 1
ATOM 1488 C CA . ALA A 1 198 ? 6.949 0.838 -2.247 1.00 96.12 198 ALA A CA 1
ATOM 1489 C C . ALA A 1 198 ? 6.136 -0.195 -1.458 1.00 96.12 198 ALA A C 1
ATOM 1491 O O . ALA A 1 198 ? 6.673 -1.221 -1.048 1.00 96.12 198 ALA A O 1
ATOM 1492 N N . LEU A 1 199 ? 4.844 0.070 -1.268 1.00 93.19 199 LEU A N 1
ATOM 1493 C CA . LEU A 1 199 ? 3.885 -0.868 -0.686 1.00 93.19 199 LEU A CA 1
ATOM 1494 C C . LEU A 1 199 ? 3.160 -1.599 -1.827 1.00 93.19 199 LEU A C 1
ATOM 1496 O O . LEU A 1 199 ? 2.522 -0.938 -2.646 1.00 93.19 199 LEU A O 1
ATOM 1500 N N . GLY A 1 200 ? 3.285 -2.926 -1.895 1.00 86.69 200 GLY A N 1
ATOM 1501 C CA . GLY A 1 200 ? 2.528 -3.767 -2.830 1.00 86.69 200 GLY A CA 1
ATOM 1502 C C . GLY A 1 200 ? 1.054 -3.881 -2.428 1.00 86.69 200 GLY A C 1
ATOM 1503 O O . GLY A 1 200 ? 0.699 -3.618 -1.273 1.00 86.69 200 GLY A O 1
ATOM 1504 N N . ALA A 1 201 ? 0.179 -4.294 -3.351 1.00 79.81 201 ALA A N 1
ATOM 1505 C CA . ALA A 1 201 ? -1.235 -4.532 -3.034 1.00 79.81 201 ALA A CA 1
ATOM 1506 C C . ALA A 1 201 ? -1.415 -5.704 -2.051 1.00 79.81 201 ALA A C 1
ATOM 1508 O O . ALA A 1 201 ? -2.415 -5.778 -1.335 1.00 79.81 201 ALA A O 1
ATOM 1509 N N . ASP A 1 202 ? -0.408 -6.574 -1.965 1.00 78.00 202 ASP A N 1
ATOM 1510 C CA . ASP A 1 202 ? -0.301 -7.660 -0.998 1.00 78.00 202 ASP A CA 1
ATOM 1511 C C . ASP A 1 202 ? -0.011 -7.201 0.449 1.00 78.00 202 ASP A C 1
ATOM 1513 O O . ASP A 1 202 ? -0.078 -8.005 1.383 1.00 78.00 202 ASP A O 1
ATOM 1517 N N . GLY A 1 203 ? 0.286 -5.913 0.653 1.00 84.81 203 GLY A N 1
ATOM 1518 C CA . GLY A 1 203 ? 0.632 -5.323 1.948 1.00 84.81 203 GLY A CA 1
ATOM 1519 C C . GLY A 1 203 ? 2.103 -5.483 2.350 1.00 84.81 203 GLY A C 1
ATOM 1520 O O . GLY A 1 203 ? 2.466 -5.101 3.464 1.00 84.81 203 GLY A O 1
ATOM 1521 N N . GLN A 1 204 ? 2.958 -6.031 1.480 1.00 90.88 204 GLN A N 1
ATOM 1522 C CA . GLN A 1 204 ? 4.400 -6.142 1.713 1.00 90.88 204 GLN A CA 1
ATOM 1523 C C . GLN A 1 204 ? 5.162 -4.933 1.157 1.00 90.88 204 GLN A C 1
ATOM 1525 O O . GLN A 1 204 ? 4.696 -4.208 0.278 1.00 90.88 204 GLN A O 1
ATOM 1530 N N . LEU A 1 205 ? 6.373 -4.725 1.669 1.00 95.94 205 LEU A N 1
ATOM 1531 C CA . LEU A 1 205 ? 7.251 -3.629 1.281 1.00 95.94 205 LEU A CA 1
ATOM 1532 C C . LEU A 1 205 ? 8.308 -4.117 0.291 1.00 95.94 205 LEU A C 1
ATOM 1534 O O . LEU A 1 205 ? 9.034 -5.072 0.567 1.00 95.94 205 LEU A O 1
ATOM 1538 N N . ALA A 1 206 ? 8.442 -3.419 -0.832 1.00 96.69 206 ALA A N 1
ATOM 1539 C CA . ALA A 1 206 ? 9.590 -3.519 -1.720 1.00 96.69 206 ALA A CA 1
ATOM 1540 C C . ALA A 1 206 ? 10.569 -2.365 -1.450 1.00 96.69 206 ALA A C 1
ATOM 1542 O O . ALA A 1 206 ? 10.150 -1.228 -1.235 1.00 96.69 206 ALA A O 1
ATOM 1543 N N . LEU A 1 207 ? 11.871 -2.656 -1.460 1.00 96.38 207 LEU A N 1
ATOM 1544 C CA . LEU A 1 207 ? 12.965 -1.740 -1.127 1.00 96.38 207 LEU A CA 1
ATOM 1545 C C . LEU A 1 207 ? 14.021 -1.754 -2.239 1.00 96.38 207 LEU A C 1
ATOM 1547 O O . LEU A 1 207 ? 14.600 -2.807 -2.524 1.00 96.38 207 LEU A O 1
ATOM 1551 N N . ALA A 1 208 ? 14.298 -0.595 -2.841 1.00 95.38 208 ALA A N 1
ATOM 1552 C CA . ALA A 1 208 ? 15.281 -0.434 -3.916 1.00 95.38 208 ALA A CA 1
ATOM 1553 C C . ALA A 1 208 ? 16.535 0.329 -3.473 1.00 95.38 208 ALA A C 1
ATOM 1555 O O . ALA A 1 208 ? 16.486 1.160 -2.564 1.00 95.38 208 ALA A O 1
ATOM 1556 N N . GLY A 1 209 ? 17.659 0.063 -4.137 1.00 91.56 209 GLY A N 1
ATOM 1557 C CA . GLY A 1 209 ? 18.937 0.724 -3.878 1.00 91.56 209 GLY A CA 1
ATOM 1558 C C . GLY A 1 209 ? 20.060 0.255 -4.803 1.00 91.56 209 GLY A C 1
ATOM 1559 O O . GLY A 1 209 ? 19.807 -0.393 -5.817 1.00 91.56 209 GLY A O 1
ATOM 1560 N N . ASN A 1 210 ? 21.304 0.584 -4.454 1.00 87.50 210 ASN A N 1
ATOM 1561 C CA . ASN A 1 210 ? 22.516 0.220 -5.205 1.00 87.50 210 ASN A CA 1
ATOM 1562 C C . ASN A 1 210 ? 23.365 -0.774 -4.393 1.00 87.50 210 ASN A C 1
ATOM 1564 O O . ASN A 1 210 ? 23.502 -0.591 -3.183 1.00 87.50 210 ASN A O 1
ATOM 1568 N N . THR A 1 211 ? 23.968 -1.786 -5.024 1.00 86.88 211 THR A N 1
ATOM 1569 C CA . THR A 1 211 ? 24.876 -2.740 -4.363 1.00 86.88 211 THR A CA 1
ATOM 1570 C C . THR A 1 211 ? 26.302 -2.238 -4.126 1.00 86.88 211 THR A C 1
ATOM 1572 O O . THR A 1 211 ? 27.036 -2.793 -3.303 1.00 86.88 211 THR A O 1
ATOM 1575 N N . GLY A 1 212 ? 26.731 -1.191 -4.830 1.00 82.62 212 GLY A N 1
ATOM 1576 C CA . GLY A 1 212 ? 28.096 -0.674 -4.786 1.00 82.62 212 GLY A CA 1
ATOM 1577 C C . GLY A 1 212 ? 29.139 -1.765 -5.060 1.00 82.62 212 GLY A C 1
ATOM 1578 O O . GLY A 1 212 ? 29.018 -2.565 -5.984 1.00 82.62 212 GLY A O 1
ATOM 1579 N N . SER A 1 213 ? 30.179 -1.845 -4.231 1.00 77.06 213 SER A N 1
ATOM 1580 C CA . SER A 1 213 ? 31.231 -2.859 -4.391 1.00 77.06 213 SER A CA 1
ATOM 1581 C C . SER A 1 213 ? 30.802 -4.298 -4.054 1.00 77.06 213 SER A C 1
ATOM 1583 O O . SER A 1 213 ? 31.616 -5.204 -4.227 1.00 77.06 213 SER A O 1
ATOM 1585 N N . ALA A 1 214 ? 29.564 -4.527 -3.591 1.00 77.88 214 ALA A N 1
ATOM 1586 C CA . ALA A 1 214 ? 29.006 -5.865 -3.370 1.00 77.88 214 ALA A CA 1
ATOM 1587 C C . ALA A 1 214 ? 28.374 -6.491 -4.633 1.00 77.88 214 ALA A C 1
ATOM 1589 O O . ALA A 1 214 ? 28.004 -7.665 -4.603 1.00 77.88 214 ALA A O 1
ATOM 1590 N N . ALA A 1 215 ? 28.274 -5.731 -5.730 1.00 78.31 215 ALA A N 1
ATOM 1591 C CA . ALA A 1 215 ? 27.899 -6.212 -7.059 1.00 78.31 215 ALA A CA 1
ATOM 1592 C C . ALA A 1 215 ? 28.736 -7.417 -7.524 1.00 78.31 215 ALA A C 1
ATOM 1594 O O . ALA A 1 215 ? 29.948 -7.455 -7.293 1.00 78.31 215 ALA A O 1
ATOM 1595 N N . GLU A 1 216 ? 28.145 -8.336 -8.298 1.00 74.62 216 GLU A N 1
ATOM 1596 C CA . GLU A 1 216 ? 28.925 -9.392 -8.977 1.00 74.62 216 GLU A CA 1
ATOM 1597 C C . GLU A 1 216 ? 29.886 -8.791 -10.020 1.00 74.62 216 GLU A C 1
ATOM 1599 O O . GLU A 1 216 ? 30.995 -9.292 -10.222 1.00 74.62 216 GLU A O 1
ATOM 1604 N N . SER A 1 217 ? 29.492 -7.663 -10.624 1.00 73.69 217 SER A N 1
ATOM 1605 C CA . SER A 1 217 ? 30.314 -6.838 -11.518 1.00 73.69 217 SER A CA 1
ATOM 1606 C C . SER A 1 217 ? 31.468 -6.117 -10.797 1.00 73.69 217 SER A C 1
ATOM 1608 O O . SER A 1 217 ? 32.411 -5.642 -11.439 1.00 73.69 217 SER A O 1
ATOM 1610 N N . GLY A 1 218 ? 31.399 -6.009 -9.463 1.00 77.06 218 GLY A N 1
ATOM 1611 C CA . GLY A 1 218 ? 32.277 -5.188 -8.627 1.00 77.06 218 GLY A CA 1
ATOM 1612 C C . GLY A 1 218 ? 32.119 -3.674 -8.832 1.00 77.06 218 GLY A C 1
ATOM 1613 O O . GLY A 1 218 ? 32.968 -2.915 -8.357 1.00 77.06 218 GLY A O 1
ATOM 1614 N N . LYS A 1 219 ? 31.084 -3.229 -9.563 1.00 80.19 219 LYS A N 1
ATOM 1615 C CA . LYS A 1 219 ? 30.893 -1.834 -9.995 1.00 80.19 219 LYS A CA 1
ATOM 1616 C C . LYS A 1 219 ? 29.577 -1.187 -9.560 1.00 80.19 219 LYS A C 1
ATOM 1618 O O . LYS A 1 219 ? 29.403 -0.021 -9.877 1.00 80.19 219 LYS A O 1
ATOM 1623 N N . GLY A 1 220 ? 28.711 -1.878 -8.832 1.00 84.38 220 GLY A N 1
ATOM 1624 C CA . GLY A 1 220 ? 27.392 -1.378 -8.446 1.00 84.38 220 GLY A CA 1
ATOM 1625 C C . GLY A 1 220 ? 26.330 -1.765 -9.465 1.00 84.38 220 GLY A C 1
ATOM 1626 O O . GLY A 1 220 ? 26.439 -1.412 -10.636 1.00 84.38 220 GLY A O 1
ATOM 1627 N N . ASP A 1 221 ? 25.329 -2.486 -8.971 1.00 90.94 221 ASP A N 1
ATOM 1628 C CA . ASP A 1 221 ? 24.126 -2.903 -9.685 1.00 90.94 221 ASP A CA 1
ATOM 1629 C C . ASP A 1 221 ? 22.903 -2.411 -8.877 1.00 90.94 221 ASP A C 1
ATOM 1631 O O . ASP A 1 221 ? 22.984 -2.231 -7.654 1.00 90.94 221 ASP A O 1
ATOM 1635 N N . ALA A 1 222 ? 21.735 -2.253 -9.498 1.00 92.19 222 ALA A N 1
ATOM 1636 C CA . ALA A 1 222 ? 20.503 -1.995 -8.757 1.00 92.19 222 ALA A CA 1
ATOM 1637 C C . ALA A 1 222 ? 20.026 -3.245 -8.006 1.00 92.19 222 ALA A C 1
ATOM 1639 O O . ALA A 1 222 ? 20.085 -4.364 -8.518 1.00 92.19 222 ALA A O 1
ATOM 1640 N N . TYR A 1 223 ? 19.490 -3.056 -6.803 1.00 92.31 223 TYR A N 1
ATOM 1641 C CA . TYR A 1 223 ? 19.001 -4.132 -5.947 1.00 92.31 223 TYR A CA 1
ATOM 1642 C C . TYR A 1 223 ? 17.561 -3.883 -5.518 1.00 92.31 223 TYR A C 1
ATOM 1644 O O . TYR A 1 223 ? 17.235 -2.779 -5.086 1.00 92.31 223 TYR A O 1
ATOM 1652 N N . LEU A 1 224 ? 16.724 -4.919 -5.594 1.00 94.88 224 LEU A N 1
ATOM 1653 C CA . LEU A 1 224 ? 15.326 -4.896 -5.170 1.00 94.88 224 LEU A CA 1
ATOM 1654 C C . LEU A 1 224 ? 15.061 -6.057 -4.211 1.00 94.88 224 LEU A C 1
ATOM 1656 O O . LEU A 1 224 ? 15.385 -7.210 -4.503 1.00 94.88 224 LEU A O 1
ATOM 1660 N N . LEU A 1 225 ? 14.448 -5.760 -3.074 1.00 94.56 225 LEU A N 1
ATOM 1661 C CA . LEU A 1 225 ? 14.131 -6.723 -2.024 1.00 94.56 225 LEU A CA 1
ATOM 1662 C C . LEU A 1 225 ? 12.675 -6.551 -1.610 1.00 94.56 225 LEU A C 1
ATOM 1664 O O . LEU A 1 225 ? 12.254 -5.423 -1.374 1.00 94.56 225 LEU A O 1
ATOM 1668 N N . LYS A 1 226 ? 11.931 -7.651 -1.474 1.00 95.12 226 LYS A N 1
ATOM 1669 C CA . LYS A 1 226 ? 10.563 -7.651 -0.940 1.00 95.12 226 LYS A CA 1
ATOM 1670 C C . LYS A 1 226 ? 10.533 -8.298 0.443 1.00 95.12 226 LYS A C 1
ATOM 1672 O O . LYS A 1 226 ? 11.154 -9.342 0.651 1.00 95.12 226 LYS A O 1
ATOM 1677 N N . THR A 1 227 ? 9.846 -7.672 1.392 1.00 94.56 227 THR A N 1
ATOM 1678 C CA . THR A 1 227 ? 9.808 -8.056 2.811 1.00 94.56 227 THR A CA 1
ATOM 1679 C C . THR A 1 227 ? 8.467 -7.706 3.447 1.00 94.56 227 THR A C 1
ATOM 1681 O O . THR A 1 227 ? 7.817 -6.742 3.047 1.00 94.56 227 THR A O 1
ATOM 1684 N N . ASP A 1 228 ? 8.076 -8.428 4.497 1.00 93.25 228 ASP A N 1
ATOM 1685 C CA . ASP A 1 228 ? 7.094 -7.892 5.444 1.00 93.25 228 ASP A CA 1
ATOM 1686 C C . ASP A 1 228 ? 7.718 -6.805 6.348 1.00 93.25 228 ASP A C 1
ATOM 1688 O O . ASP A 1 228 ? 8.939 -6.601 6.370 1.00 93.25 228 ASP A O 1
ATOM 1692 N N . ILE A 1 229 ? 6.872 -6.101 7.107 1.00 92.06 229 ILE A N 1
ATOM 1693 C CA . ILE A 1 229 ? 7.294 -5.072 8.074 1.00 92.06 229 ILE A CA 1
ATOM 1694 C C . ILE A 1 229 ? 8.153 -5.637 9.225 1.00 92.06 229 ILE A C 1
ATOM 1696 O O . ILE A 1 229 ? 8.951 -4.910 9.812 1.00 92.06 229 ILE A O 1
ATOM 1700 N N . GLY A 1 230 ? 8.055 -6.943 9.496 1.00 91.38 230 GLY A N 1
ATOM 1701 C CA . GLY A 1 230 ? 8.894 -7.677 10.449 1.00 91.38 230 GLY A CA 1
ATOM 1702 C C . GLY A 1 230 ? 10.270 -8.078 9.895 1.00 91.38 230 GLY A C 1
ATOM 1703 O O . GLY A 1 230 ? 10.979 -8.878 10.512 1.00 91.38 230 GLY A O 1
ATOM 1704 N N . GLY A 1 231 ? 10.653 -7.571 8.718 1.00 89.88 231 GLY A N 1
ATOM 1705 C CA . GLY A 1 231 ? 11.948 -7.833 8.092 1.00 89.88 231 GLY A CA 1
ATOM 1706 C C . GLY A 1 231 ? 12.117 -9.250 7.529 1.00 89.88 231 GLY A C 1
ATOM 1707 O O . GLY A 1 231 ? 13.247 -9.656 7.228 1.00 89.88 231 GLY A O 1
ATOM 1708 N N . LYS A 1 232 ? 11.037 -10.032 7.392 1.00 91.62 232 LYS A N 1
ATOM 1709 C CA . LYS A 1 232 ? 11.074 -11.343 6.736 1.00 91.62 232 LYS A CA 1
ATOM 1710 C C . LYS A 1 232 ? 11.087 -11.139 5.221 1.00 91.62 232 LYS A C 1
ATOM 1712 O O . LYS A 1 232 ? 10.059 -10.907 4.588 1.00 91.62 232 LYS A O 1
ATOM 1717 N N . ILE A 1 233 ? 12.275 -11.286 4.645 1.00 91.50 233 ILE A N 1
ATOM 1718 C CA . ILE A 1 233 ? 12.500 -11.227 3.198 1.00 91.50 233 ILE A CA 1
ATOM 1719 C C . ILE A 1 233 ? 11.709 -12.348 2.504 1.00 91.50 233 ILE A C 1
ATOM 1721 O O . ILE A 1 233 ? 11.928 -13.528 2.788 1.00 91.50 233 ILE A O 1
ATOM 1725 N N . ALA A 1 234 ? 10.830 -11.972 1.577 1.00 88.38 234 ALA A N 1
ATOM 1726 C CA . ALA A 1 234 ? 10.130 -12.879 0.673 1.00 88.38 234 ALA A CA 1
ATOM 1727 C C . ALA A 1 234 ? 11.024 -13.251 -0.520 1.00 88.38 234 ALA A C 1
ATOM 1729 O O . ALA A 1 234 ? 11.198 -14.429 -0.829 1.00 88.38 234 ALA A O 1
ATOM 1730 N N . TRP A 1 235 ? 11.643 -12.252 -1.158 1.00 90.44 235 TRP A N 1
ATOM 1731 C CA . TRP A 1 235 ? 12.612 -12.452 -2.235 1.00 90.44 235 TRP A CA 1
ATOM 1732 C C . TRP A 1 235 ? 13.576 -11.268 -2.379 1.00 90.44 235 TRP A C 1
ATOM 1734 O O . TRP A 1 235 ? 13.332 -10.168 -1.887 1.00 90.44 235 TRP A O 1
ATOM 1744 N N . GLU A 1 236 ? 14.679 -11.499 -3.092 1.00 91.62 236 GLU A N 1
ATOM 1745 C CA . GLU A 1 236 ? 15.656 -10.479 -3.483 1.00 91.62 236 GLU A CA 1
ATOM 1746 C C . GLU A 1 236 ? 16.094 -10.668 -4.949 1.00 91.62 236 GLU A C 1
ATOM 1748 O O . GLU A 1 236 ? 16.063 -11.787 -5.480 1.00 91.62 236 GLU A O 1
ATOM 1753 N N . ARG A 1 237 ? 16.427 -9.564 -5.628 1.00 90.81 237 ARG A N 1
ATOM 1754 C CA . ARG A 1 237 ? 16.759 -9.476 -7.060 1.00 90.81 237 ARG A CA 1
ATOM 1755 C C . ARG A 1 237 ? 17.827 -8.407 -7.295 1.00 90.81 237 ARG A C 1
ATOM 1757 O O . ARG A 1 237 ? 17.890 -7.413 -6.576 1.00 90.81 237 ARG A O 1
ATOM 1764 N N . THR A 1 238 ? 18.626 -8.594 -8.338 1.00 91.06 238 THR A N 1
ATOM 1765 C CA . THR A 1 238 ? 19.662 -7.649 -8.774 1.00 91.06 238 THR A CA 1
ATOM 1766 C C . THR A 1 238 ? 19.490 -7.382 -10.265 1.00 91.06 238 THR A C 1
ATOM 1768 O O . THR A 1 238 ? 19.190 -8.308 -11.020 1.00 91.06 238 THR A O 1
ATOM 1771 N N . PHE A 1 239 ? 19.660 -6.129 -10.678 1.00 90.38 239 PHE A N 1
ATOM 1772 C CA . PHE A 1 239 ? 19.507 -5.666 -12.054 1.00 90.38 239 PHE A CA 1
ATOM 1773 C C . PHE A 1 239 ? 20.718 -4.799 -12.417 1.00 90.38 239 PHE A C 1
ATOM 1775 O O . PHE A 1 239 ? 21.016 -3.829 -11.727 1.00 90.38 239 PHE A O 1
ATOM 1782 N N . GLY A 1 240 ? 21.403 -5.145 -13.500 1.00 86.75 240 GLY A N 1
ATOM 1783 C CA . GLY A 1 240 ? 22.644 -4.509 -13.942 1.00 86.75 240 GLY A CA 1
ATOM 1784 C C . GLY A 1 240 ? 23.409 -5.441 -14.884 1.00 86.75 240 GLY A C 1
ATOM 1785 O O . GLY A 1 240 ? 22.943 -6.548 -15.173 1.00 86.75 240 GLY A O 1
ATOM 1786 N N . ASP A 1 241 ? 24.562 -5.001 -15.378 1.00 84.12 241 ASP A N 1
ATOM 1787 C CA . ASP A 1 241 ? 25.461 -5.801 -16.223 1.00 84.12 241 ASP A CA 1
ATOM 1788 C C . ASP A 1 241 ? 26.940 -5.474 -15.877 1.00 84.12 241 ASP A C 1
ATOM 1790 O O . ASP A 1 241 ? 27.323 -5.318 -14.722 1.00 84.12 241 ASP A O 1
ATOM 1794 N N . LYS A 1 242 ? 27.829 -5.420 -16.868 1.00 83.44 242 LYS A N 1
ATOM 1795 C CA . LYS A 1 242 ? 29.286 -5.281 -16.725 1.00 83.44 242 LYS A CA 1
ATOM 1796 C C . LYS A 1 242 ? 29.795 -3.926 -16.209 1.00 83.44 242 LYS A C 1
ATOM 1798 O O . LYS A 1 242 ? 31.009 -3.800 -16.015 1.00 83.44 242 LYS A O 1
ATOM 1803 N N . ASP A 1 243 ? 28.961 -2.895 -16.113 1.00 87.31 243 ASP A N 1
ATOM 1804 C CA . ASP A 1 243 ? 29.312 -1.527 -15.704 1.00 87.31 243 ASP A CA 1
ATOM 1805 C C . ASP A 1 243 ? 28.360 -1.013 -14.607 1.00 87.31 243 ASP A C 1
ATOM 1807 O O . ASP A 1 243 ? 27.486 -1.743 -14.172 1.00 87.31 243 ASP A O 1
ATOM 1811 N N . TRP A 1 244 ? 28.579 0.208 -14.104 1.00 88.44 244 TRP A N 1
ATOM 1812 C CA . TRP A 1 244 ? 27.776 0.779 -13.011 1.00 88.44 244 TRP A CA 1
ATOM 1813 C C . TRP A 1 244 ? 26.317 0.974 -13.440 1.00 88.44 244 TRP A C 1
ATOM 1815 O O . TRP A 1 244 ? 26.052 1.735 -14.376 1.00 88.44 244 TRP A O 1
ATOM 1825 N N . ASP A 1 245 ? 25.392 0.362 -12.708 1.00 92.12 245 ASP A N 1
ATOM 1826 C CA . ASP A 1 245 ? 23.948 0.536 -12.830 1.00 92.12 245 ASP A CA 1
ATOM 1827 C C . ASP A 1 245 ? 23.350 0.740 -11.424 1.00 92.12 245 ASP A C 1
ATOM 1829 O O . ASP A 1 245 ? 23.746 0.071 -10.474 1.00 92.12 245 ASP A O 1
ATOM 1833 N N . GLU A 1 246 ? 22.414 1.674 -11.241 1.00 92.75 246 GLU A N 1
ATOM 1834 C CA . GLU A 1 246 ? 21.848 1.946 -9.910 1.00 92.75 246 GLU A CA 1
ATOM 1835 C C . GLU A 1 246 ? 20.379 2.352 -9.931 1.00 92.75 246 GLU A C 1
ATOM 1837 O O . GLU A 1 246 ? 19.922 2.988 -10.877 1.00 92.75 246 GLU A O 1
ATOM 1842 N N . ALA A 1 247 ? 19.647 2.015 -8.866 1.00 95.25 247 ALA A N 1
ATOM 1843 C CA . ALA A 1 247 ? 18.277 2.467 -8.647 1.00 95.25 247 ALA A CA 1
ATOM 1844 C C . ALA A 1 247 ? 18.259 3.807 -7.908 1.00 95.25 247 ALA A C 1
ATOM 1846 O O . ALA A 1 247 ? 18.930 3.953 -6.885 1.00 95.25 247 ALA A O 1
ATOM 1847 N N . THR A 1 248 ? 17.426 4.744 -8.355 1.00 95.56 248 THR A N 1
ATOM 1848 C CA . THR A 1 248 ? 17.259 6.071 -7.743 1.00 95.56 248 THR A CA 1
ATOM 1849 C C . THR A 1 248 ? 15.864 6.329 -7.181 1.00 95.56 248 THR A C 1
ATOM 1851 O O . THR A 1 248 ? 15.745 7.170 -6.298 1.00 95.56 248 THR A O 1
ATOM 1854 N N . HIS A 1 249 ? 14.832 5.608 -7.636 1.00 97.00 249 HIS A N 1
ATOM 1855 C CA . HIS A 1 249 ? 13.481 5.661 -7.062 1.00 97.00 249 HIS A CA 1
ATOM 1856 C C . HIS A 1 249 ? 12.687 4.389 -7.423 1.00 97.00 249 HIS A C 1
ATOM 1858 O O . HIS A 1 249 ? 12.943 3.762 -8.453 1.00 97.00 249 HIS A O 1
ATOM 1864 N N . LEU A 1 250 ? 11.715 4.009 -6.590 1.00 97.88 250 LEU A N 1
ATOM 1865 C CA . LEU A 1 250 ? 10.885 2.809 -6.725 1.00 97.88 250 LEU A CA 1
ATOM 1866 C C . LEU A 1 250 ? 9.415 3.148 -6.480 1.00 97.88 250 LEU A C 1
ATOM 1868 O O . LEU A 1 250 ? 9.098 3.808 -5.494 1.00 97.88 250 LEU A O 1
ATOM 1872 N N . ILE A 1 251 ? 8.529 2.613 -7.317 1.00 97.25 251 ILE A N 1
ATOM 1873 C CA . ILE A 1 251 ? 7.078 2.634 -7.109 1.00 97.25 251 ILE A CA 1
ATOM 1874 C C . ILE A 1 251 ? 6.483 1.236 -7.306 1.00 97.25 251 ILE A C 1
ATOM 1876 O O . ILE A 1 251 ? 6.998 0.438 -8.093 1.00 97.25 251 ILE A O 1
ATOM 1880 N N . ALA A 1 252 ? 5.366 0.966 -6.632 1.00 93.94 252 ALA A N 1
ATOM 1881 C CA . ALA A 1 252 ? 4.455 -0.107 -7.020 1.00 93.94 252 ALA A CA 1
ATOM 1882 C C . ALA A 1 252 ? 3.665 0.329 -8.264 1.00 93.94 252 ALA A C 1
ATOM 1884 O O . ALA A 1 252 ? 3.454 1.528 -8.487 1.00 93.94 252 ALA A O 1
ATOM 1885 N N . THR A 1 253 ? 3.242 -0.626 -9.086 1.00 89.50 253 THR A N 1
ATOM 1886 C CA . THR A 1 253 ? 2.526 -0.362 -10.338 1.00 89.50 253 THR A CA 1
ATOM 1887 C C . THR A 1 253 ? 1.085 -0.884 -10.290 1.00 89.50 253 THR A C 1
ATOM 1889 O O . THR A 1 253 ? 0.780 -1.748 -9.471 1.00 89.50 253 THR A O 1
ATOM 1892 N N . PRO A 1 254 ? 0.154 -0.356 -11.115 1.00 79.38 254 PRO A N 1
ATOM 1893 C CA . PRO A 1 254 ? -1.270 -0.716 -11.028 1.00 79.38 254 PRO A CA 1
ATOM 1894 C C . PRO A 1 254 ? -1.600 -2.194 -11.306 1.00 79.38 254 PRO A C 1
ATOM 1896 O O . PRO A 1 254 ? -2.714 -2.625 -11.028 1.00 79.38 254 PRO A O 1
ATOM 1899 N N . ASP A 1 255 ? -0.647 -2.937 -11.866 1.00 75.19 255 ASP A N 1
ATOM 1900 C CA . ASP A 1 255 ? -0.651 -4.377 -12.144 1.00 75.19 255 ASP A CA 1
ATOM 1901 C C . ASP A 1 255 ? 0.095 -5.191 -11.059 1.00 75.19 255 ASP A C 1
ATOM 1903 O O . ASP A 1 255 ? 0.706 -6.206 -11.367 1.00 75.19 255 ASP A O 1
ATOM 1907 N N . ASP A 1 256 ? 0.125 -4.692 -9.816 1.00 82.31 256 ASP A N 1
ATOM 1908 C CA . ASP A 1 256 ? 0.824 -5.237 -8.626 1.00 82.31 256 ASP A CA 1
ATOM 1909 C C . ASP A 1 256 ? 2.333 -5.529 -8.793 1.00 82.31 256 ASP A C 1
ATOM 1911 O O . ASP A 1 256 ? 2.975 -6.170 -7.964 1.00 82.31 256 ASP A O 1
ATOM 1915 N N . GLY A 1 257 ? 2.938 -5.025 -9.868 1.00 87.31 257 GLY A N 1
ATOM 1916 C CA . GLY A 1 257 ? 4.378 -5.065 -10.086 1.00 87.31 257 GLY A CA 1
ATOM 1917 C C . GLY A 1 257 ? 5.132 -3.906 -9.428 1.00 87.31 257 GLY A C 1
ATOM 1918 O O . GLY A 1 257 ? 4.590 -3.110 -8.658 1.00 87.31 257 GLY A O 1
ATOM 1919 N N . PHE A 1 258 ? 6.404 -3.765 -9.806 1.00 96.19 258 PHE A N 1
ATOM 1920 C CA . PHE A 1 258 ? 7.234 -2.625 -9.407 1.00 96.19 258 PHE A CA 1
ATOM 1921 C C . PHE A 1 258 ? 7.936 -1.990 -10.605 1.00 96.19 258 PHE A C 1
ATOM 1923 O O . PHE A 1 258 ? 8.421 -2.694 -11.498 1.00 96.19 258 PHE A O 1
ATOM 1930 N N . ALA A 1 259 ? 8.043 -0.662 -10.593 1.00 97.50 259 ALA A N 1
ATOM 1931 C CA . ALA A 1 259 ? 8.821 0.117 -11.548 1.00 97.50 259 ALA A CA 1
ATOM 1932 C C . ALA A 1 259 ? 9.922 0.893 -10.820 1.00 97.50 259 ALA A C 1
ATOM 1934 O O . ALA A 1 259 ? 9.675 1.574 -9.824 1.00 97.50 259 ALA A O 1
ATOM 1935 N N . MET A 1 260 ? 11.143 0.782 -11.333 1.00 97.69 260 MET A N 1
ATOM 1936 C CA . MET A 1 260 ? 12.353 1.296 -10.702 1.00 97.69 260 MET A CA 1
ATOM 1937 C C . MET A 1 260 ? 13.066 2.242 -11.667 1.00 97.69 260 MET A C 1
ATOM 1939 O O . MET A 1 260 ? 13.557 1.805 -12.710 1.00 97.69 260 MET A O 1
ATOM 1943 N N . ALA A 1 261 ? 13.103 3.532 -11.326 1.00 97.62 261 ALA A N 1
ATOM 1944 C CA . ALA A 1 261 ? 13.976 4.496 -11.989 1.00 97.62 261 ALA A CA 1
ATOM 1945 C C . ALA A 1 261 ? 15.419 4.281 -11.539 1.00 97.62 261 ALA A C 1
ATOM 1947 O O . ALA A 1 261 ? 15.685 3.882 -10.402 1.00 97.62 261 ALA A O 1
ATOM 1948 N N . GLY A 1 262 ? 16.348 4.596 -12.430 1.00 95.12 262 GLY A N 1
ATOM 1949 C CA . GLY A 1 262 ? 17.761 4.442 -12.169 1.00 95.12 262 GLY A CA 1
ATOM 1950 C C . GLY A 1 262 ? 18.652 5.143 -13.180 1.00 95.12 262 GLY A C 1
ATOM 1951 O O . GLY A 1 262 ? 18.206 5.933 -14.015 1.00 95.12 262 GLY A O 1
ATOM 1952 N N . ILE A 1 263 ? 19.934 4.824 -13.105 1.00 95.06 263 ILE A N 1
ATOM 1953 C CA . ILE A 1 263 ? 20.973 5.312 -14.006 1.00 95.06 263 ILE A CA 1
ATOM 1954 C C . ILE A 1 263 ? 21.750 4.095 -14.506 1.00 95.06 263 ILE A C 1
ATOM 1956 O O . ILE A 1 263 ? 22.106 3.231 -13.705 1.00 95.06 263 ILE A O 1
ATOM 1960 N N . THR A 1 264 ? 22.026 4.025 -15.810 1.00 94.75 264 THR A N 1
ATOM 1961 C CA . THR A 1 264 ? 22.810 2.938 -16.415 1.00 94.75 264 THR A CA 1
ATOM 1962 C C . THR A 1 264 ? 24.051 3.464 -17.129 1.00 94.75 264 THR A C 1
ATOM 1964 O O . THR A 1 264 ? 24.000 4.451 -17.869 1.00 94.75 264 THR A O 1
ATOM 1967 N N . ARG A 1 265 ? 25.177 2.768 -16.943 1.00 92.06 265 ARG A N 1
ATOM 1968 C CA . ARG A 1 265 ? 26.336 2.815 -17.851 1.00 92.06 265 ARG A CA 1
ATOM 1969 C C . ARG A 1 265 ? 26.428 1.563 -18.719 1.00 92.06 265 ARG A C 1
ATOM 1971 O O . ARG A 1 265 ? 27.052 1.604 -19.779 1.00 92.06 265 ARG A O 1
ATOM 1978 N N . SER A 1 266 ? 25.839 0.449 -18.292 1.00 85.25 266 SER A N 1
ATOM 1979 C CA . SER A 1 266 ? 25.908 -0.807 -19.038 1.00 85.25 266 SER A CA 1
ATOM 1980 C C . SER A 1 266 ? 25.209 -0.741 -20.393 1.00 85.25 266 SER A C 1
ATOM 1982 O O . SER A 1 266 ? 25.738 -1.277 -21.369 1.00 85.25 266 SER A O 1
ATOM 1984 N N . ASN A 1 267 ? 24.063 -0.054 -20.456 1.00 81.75 267 ASN A N 1
ATOM 1985 C CA . ASN A 1 267 ? 23.177 -0.001 -21.623 1.00 81.75 267 ASN A CA 1
ATOM 1986 C C . ASN A 1 267 ? 23.054 1.405 -22.249 1.00 81.75 267 ASN A C 1
ATOM 1988 O O . ASN A 1 267 ? 22.085 1.667 -22.961 1.00 81.75 267 ASN A O 1
ATOM 1992 N N . SER A 1 268 ? 24.006 2.308 -21.987 1.00 86.12 268 SER A N 1
ATOM 1993 C CA . SER A 1 268 ? 23.910 3.711 -22.409 1.00 86.12 268 SER A CA 1
ATOM 1994 C C . SER A 1 268 ? 24.400 3.996 -23.838 1.00 86.12 268 SER A C 1
ATOM 1996 O O . SER A 1 268 ? 25.198 3.259 -24.427 1.00 86.12 268 SER A O 1
ATOM 1998 N N . ALA A 1 269 ? 23.946 5.121 -24.397 1.00 83.06 269 ALA A N 1
ATOM 1999 C CA . ALA A 1 269 ? 24.341 5.645 -25.704 1.00 83.06 269 ALA A CA 1
ATOM 2000 C C . ALA A 1 269 ? 25.633 6.501 -25.675 1.00 83.06 269 ALA A C 1
ATOM 2002 O O . ALA A 1 269 ? 26.052 7.028 -26.713 1.00 83.06 269 ALA A O 1
ATOM 2003 N N . GLY A 1 270 ? 26.304 6.595 -24.520 1.00 84.75 270 GLY A N 1
ATOM 2004 C CA . GLY A 1 270 ? 27.630 7.200 -24.378 1.00 84.75 270 GLY A CA 1
ATOM 2005 C C . GLY A 1 270 ? 27.954 7.652 -22.954 1.00 84.75 270 GLY A C 1
ATOM 2006 O O . GLY A 1 270 ? 28.969 7.229 -22.396 1.00 84.75 270 GLY A O 1
ATOM 2007 N N . GLY A 1 271 ? 27.107 8.517 -22.391 1.00 88.69 271 GLY A N 1
ATOM 2008 C CA . GLY A 1 271 ? 27.227 9.018 -21.019 1.00 88.69 271 GLY A CA 1
ATOM 2009 C C . GLY A 1 271 ? 26.723 8.011 -19.983 1.00 88.69 271 GLY A C 1
ATOM 2010 O O . GLY A 1 271 ? 26.687 6.801 -20.219 1.00 88.69 271 GLY A O 1
ATOM 2011 N N . LEU A 1 272 ? 26.336 8.508 -18.813 1.00 94.56 272 LEU A N 1
ATOM 2012 C CA . LEU A 1 272 ? 25.295 7.854 -18.015 1.00 94.56 272 LEU A CA 1
ATOM 2013 C C . LEU A 1 272 ? 23.928 8.156 -18.646 1.00 94.56 272 LEU A C 1
ATOM 2015 O O . LEU A 1 272 ? 23.701 9.306 -18.997 1.00 94.56 272 LEU A O 1
ATOM 2019 N N . ASP A 1 273 ? 23.046 7.163 -18.774 1.00 95.81 273 ASP A N 1
ATOM 2020 C CA . ASP A 1 273 ? 21.670 7.362 -19.261 1.00 95.81 273 ASP A CA 1
ATOM 2021 C C . ASP A 1 273 ? 20.643 7.107 -18.146 1.00 95.81 273 ASP A C 1
ATOM 2023 O O . ASP A 1 273 ? 20.877 6.302 -17.237 1.00 95.81 273 ASP A O 1
ATOM 2027 N N . MET A 1 274 ? 19.464 7.733 -18.254 1.00 97.25 274 MET A N 1
ATOM 2028 C CA . MET A 1 274 ? 18.307 7.402 -17.419 1.00 97.25 274 MET A CA 1
ATOM 2029 C C . MET A 1 274 ? 17.893 5.955 -17.689 1.00 97.25 274 MET A C 1
ATOM 2031 O O . MET A 1 274 ? 17.895 5.504 -18.833 1.00 97.25 274 MET A O 1
ATOM 2035 N N . TRP A 1 275 ? 17.471 5.234 -16.662 1.00 97.06 275 TRP A N 1
ATOM 2036 C CA . TRP A 1 275 ? 17.096 3.829 -16.769 1.00 97.06 275 TRP A CA 1
ATOM 2037 C C . TRP A 1 275 ? 15.748 3.576 -16.099 1.00 97.06 275 TRP A C 1
ATOM 2039 O O . TRP A 1 275 ? 15.400 4.228 -15.112 1.00 97.06 275 TRP A O 1
ATOM 2049 N N . LEU A 1 276 ? 14.983 2.637 -16.653 1.00 98.00 276 LEU A N 1
ATOM 2050 C CA . LEU A 1 276 ? 13.729 2.153 -16.086 1.00 98.00 276 LEU A CA 1
ATOM 2051 C C . LEU A 1 276 ? 13.669 0.636 -16.210 1.00 98.00 276 LEU A C 1
ATOM 2053 O O . LEU A 1 276 ? 13.801 0.099 -17.312 1.00 98.00 276 LEU A O 1
ATOM 2057 N N . VAL A 1 277 ? 13.412 -0.030 -15.090 1.00 97.25 277 VAL A N 1
ATOM 2058 C CA . VAL A 1 277 ? 13.133 -1.468 -15.015 1.00 97.25 277 VAL A CA 1
ATOM 2059 C C . VAL A 1 277 ? 11.686 -1.657 -14.575 1.00 97.25 277 VAL A C 1
ATOM 2061 O O . VAL A 1 277 ? 11.268 -1.065 -13.579 1.00 97.25 277 VAL A O 1
ATOM 2064 N N . LYS A 1 278 ? 10.930 -2.498 -15.288 1.00 95.62 278 LYS A N 1
ATOM 2065 C CA . LYS A 1 278 ? 9.592 -2.953 -14.887 1.00 95.62 278 LYS A CA 1
ATOM 2066 C C . LYS A 1 278 ? 9.651 -4.427 -14.498 1.00 95.62 278 LYS A C 1
ATOM 2068 O O . LYS A 1 278 ? 10.189 -5.257 -15.235 1.00 95.62 278 LYS A O 1
ATOM 2073 N N . THR A 1 279 ? 9.068 -4.745 -13.350 1.00 90.00 279 THR A N 1
ATOM 2074 C CA . THR A 1 279 ? 8.950 -6.105 -12.814 1.00 90.00 279 THR A CA 1
ATOM 2075 C C . THR A 1 279 ? 7.495 -6.468 -12.527 1.00 90.00 279 THR A C 1
ATOM 2077 O O . THR A 1 279 ? 6.653 -5.574 -12.386 1.00 90.00 279 THR A O 1
ATOM 2080 N N . ASN A 1 280 ? 7.208 -7.767 -12.429 1.00 83.56 280 ASN A N 1
ATOM 2081 C CA . ASN A 1 280 ? 5.987 -8.270 -11.791 1.00 83.56 280 ASN A CA 1
ATOM 2082 C C . ASN A 1 280 ? 6.135 -8.329 -10.256 1.00 83.56 280 ASN A C 1
ATOM 2084 O O . ASN A 1 280 ? 7.193 -8.002 -9.706 1.00 83.56 280 ASN A O 1
ATOM 2088 N N . ASN A 1 281 ? 5.094 -8.784 -9.558 1.00 83.88 281 ASN A N 1
ATOM 2089 C CA . ASN A 1 281 ? 5.052 -8.827 -8.093 1.00 83.88 281 ASN A CA 1
ATOM 2090 C C . ASN A 1 281 ? 6.093 -9.785 -7.460 1.00 83.88 281 ASN A C 1
ATOM 2092 O O . ASN A 1 281 ? 6.524 -9.631 -6.311 1.00 83.88 281 ASN A O 1
ATOM 2096 N N . ALA A 1 282 ? 6.547 -10.777 -8.232 1.00 82.25 282 ALA A N 1
ATOM 2097 C CA . ALA A 1 282 ? 7.617 -11.710 -7.873 1.00 82.25 282 ALA A CA 1
ATOM 2098 C C . ALA A 1 282 ? 9.036 -11.183 -8.202 1.00 82.25 282 ALA A C 1
ATOM 2100 O O . ALA A 1 282 ? 10.027 -11.915 -8.074 1.00 82.25 282 ALA A O 1
ATOM 2101 N N . GLY A 1 283 ? 9.154 -9.924 -8.640 1.00 83.25 283 GLY A N 1
ATOM 2102 C CA . GLY A 1 283 ? 10.423 -9.263 -8.942 1.00 83.25 283 GLY A CA 1
ATOM 2103 C C . GLY A 1 283 ? 11.109 -9.766 -10.215 1.00 83.25 283 GLY A C 1
ATOM 2104 O O . GLY A 1 283 ? 12.300 -9.514 -10.405 1.00 83.25 283 GLY A O 1
ATOM 2105 N N . PHE A 1 284 ? 10.417 -10.507 -11.083 1.00 80.31 284 PHE A N 1
ATOM 2106 C CA . PHE A 1 284 ? 10.957 -10.892 -12.386 1.00 80.31 284 PHE A CA 1
ATOM 2107 C C . PHE A 1 284 ? 10.844 -9.722 -13.364 1.00 80.31 284 PHE A C 1
ATOM 2109 O O . PHE A 1 284 ? 9.820 -9.044 -13.427 1.00 80.31 284 PHE A O 1
ATOM 2116 N N . GLN A 1 285 ? 11.915 -9.464 -14.117 1.00 89.25 285 GLN A N 1
ATOM 2117 C CA . GLN A 1 285 ? 11.958 -8.377 -15.093 1.00 89.25 285 GLN A CA 1
ATOM 2118 C C . GLN A 1 285 ? 11.031 -8.677 -16.276 1.00 89.25 285 GLN A C 1
ATOM 2120 O O . GLN A 1 285 ? 11.313 -9.580 -17.061 1.00 89.25 285 GLN A O 1
ATOM 2125 N N . GLN A 1 286 ? 10.000 -7.855 -16.460 1.00 80.81 286 GLN A N 1
ATOM 2126 C CA . GLN A 1 286 ? 9.167 -7.873 -17.664 1.00 80.81 286 GLN A CA 1
ATOM 2127 C C . GLN A 1 286 ? 9.894 -7.164 -18.816 1.00 80.81 286 GLN A C 1
ATOM 2129 O O . GLN A 1 286 ? 10.021 -7.707 -19.913 1.00 80.81 286 GLN A O 1
ATOM 2134 N N . TRP A 1 287 ? 10.443 -5.971 -18.560 1.00 86.81 287 TRP A N 1
ATOM 2135 C CA . TRP A 1 287 ? 11.294 -5.242 -19.504 1.00 86.81 287 TRP A CA 1
ATOM 2136 C C . TRP A 1 287 ? 12.192 -4.219 -18.796 1.00 86.81 287 TRP A C 1
ATOM 2138 O O . TRP A 1 287 ? 12.009 -3.900 -17.621 1.00 86.81 287 TRP A O 1
ATOM 2148 N N . GLN A 1 288 ? 13.171 -3.693 -19.533 1.00 93.75 288 GLN A N 1
ATOM 2149 C CA . GLN A 1 288 ? 13.983 -2.545 -19.131 1.00 93.75 288 GLN A CA 1
ATOM 2150 C C . GLN A 1 288 ? 14.257 -1.628 -20.333 1.00 93.75 288 GLN A C 1
ATOM 2152 O O . GLN A 1 288 ? 14.230 -2.089 -21.477 1.00 93.75 288 GLN A O 1
ATOM 2157 N N . GLY A 1 289 ? 14.537 -0.349 -20.085 1.00 91.12 289 GLY A N 1
ATOM 2158 C CA . GLY A 1 289 ? 14.871 0.631 -21.122 1.00 91.12 289 GLY A CA 1
ATOM 2159 C C . GLY A 1 289 ? 15.828 1.712 -20.623 1.00 91.12 289 GLY A C 1
ATOM 2160 O O . GLY A 1 289 ? 15.731 2.142 -19.475 1.00 91.12 289 GLY A O 1
ATOM 2161 N N . ALA A 1 290 ? 16.744 2.142 -21.494 1.00 94.81 290 ALA A N 1
ATOM 2162 C CA . ALA A 1 290 ? 17.645 3.271 -21.272 1.00 94.81 290 ALA A CA 1
ATOM 2163 C C . ALA A 1 290 ? 17.195 4.482 -22.109 1.00 94.81 290 ALA A C 1
ATOM 2165 O O . ALA A 1 290 ? 16.792 4.331 -23.268 1.00 94.81 290 ALA A O 1
ATOM 2166 N N . PHE A 1 291 ? 17.252 5.678 -21.524 1.00 94.06 291 PHE A N 1
ATOM 2167 C CA . PHE A 1 291 ? 16.756 6.927 -22.097 1.00 94.06 291 PHE A CA 1
ATOM 2168 C C . PHE A 1 291 ? 17.768 8.045 -21.842 1.00 94.06 291 PHE A C 1
ATOM 2170 O O . PHE A 1 291 ? 18.062 8.394 -20.703 1.00 94.06 291 PHE A O 1
ATOM 2177 N N . GLY A 1 292 ? 18.300 8.618 -22.913 1.00 90.69 292 GLY A N 1
ATOM 2178 C CA . GLY A 1 292 ? 19.374 9.596 -22.830 1.00 90.69 292 GLY A CA 1
ATOM 2179 C C . GLY A 1 292 ? 20.093 9.711 -24.163 1.00 90.69 292 GLY A C 1
ATOM 2180 O O . GLY A 1 292 ? 19.464 9.634 -25.229 1.00 90.69 292 GLY A O 1
ATOM 2181 N N . GLY A 1 293 ? 21.406 9.895 -24.121 1.00 90.50 293 GLY A N 1
ATOM 2182 C CA . GLY A 1 293 ? 22.202 10.131 -25.309 1.00 90.50 293 GLY A CA 1
ATOM 2183 C C . GLY A 1 293 ? 23.704 10.020 -25.078 1.00 90.50 293 GLY A C 1
ATOM 2184 O O . GLY A 1 293 ? 24.234 9.030 -24.588 1.00 90.50 293 GLY A O 1
ATOM 2185 N N . LYS A 1 294 ? 24.429 11.015 -25.583 1.00 91.06 294 LYS A N 1
ATOM 2186 C CA . LYS A 1 294 ? 25.900 10.994 -25.643 1.00 91.06 294 LYS A CA 1
ATOM 2187 C C . LYS A 1 294 ? 26.566 11.671 -24.442 1.00 91.06 294 LYS A C 1
ATOM 2189 O O . LYS A 1 294 ? 27.760 11.474 -24.233 1.00 91.06 294 LYS A O 1
ATOM 2194 N N . ASP A 1 295 ? 25.813 12.513 -23.743 1.00 94.25 295 ASP A N 1
ATOM 2195 C CA . ASP A 1 295 ? 26.211 13.281 -22.567 1.00 94.25 295 ASP A CA 1
ATOM 2196 C C . ASP A 1 295 ? 25.425 12.718 -21.358 1.00 94.25 295 ASP A C 1
ATOM 2198 O O . ASP A 1 295 ? 24.555 11.875 -21.549 1.00 94.25 295 ASP A O 1
ATOM 2202 N N . ASP A 1 296 ? 25.730 13.118 -20.119 1.00 95.25 296 ASP A N 1
ATOM 2203 C CA . ASP A 1 296 ? 25.107 12.475 -18.947 1.00 95.25 296 ASP A CA 1
ATOM 2204 C C . ASP A 1 296 ? 23.636 12.884 -18.723 1.00 95.25 296 ASP A C 1
ATOM 2206 O O . ASP A 1 296 ? 23.306 14.074 -18.646 1.00 95.25 296 ASP A O 1
ATOM 2210 N N . ASP A 1 297 ? 22.780 11.887 -18.511 1.00 96.31 297 ASP A N 1
ATOM 2211 C CA . ASP A 1 297 ? 21.355 11.985 -18.218 1.00 96.31 297 ASP A CA 1
ATOM 2212 C C . ASP A 1 297 ? 21.016 11.104 -16.996 1.00 96.31 297 ASP A C 1
ATOM 2214 O O . ASP A 1 297 ? 21.374 9.932 -16.928 1.00 96.31 297 ASP A O 1
ATOM 2218 N N . PHE A 1 298 ? 20.342 11.672 -15.995 1.00 96.88 298 PHE A N 1
ATOM 2219 C CA . PHE A 1 298 ? 20.107 11.034 -14.694 1.00 96.88 298 PHE A CA 1
ATOM 2220 C C . PHE A 1 298 ? 18.612 10.935 -14.410 1.00 96.88 298 PHE A C 1
ATOM 2222 O O . PHE A 1 298 ? 17.944 11.969 -14.440 1.00 96.88 298 PHE A O 1
ATOM 2229 N N . ALA A 1 299 ? 18.091 9.748 -14.075 1.00 96.94 299 ALA A N 1
ATOM 2230 C CA . ALA A 1 299 ? 16.759 9.624 -13.480 1.00 96.94 299 ALA A CA 1
ATOM 2231 C C . ALA A 1 299 ? 16.840 9.796 -11.962 1.00 96.94 299 ALA A C 1
ATOM 2233 O O . ALA A 1 299 ? 17.734 9.253 -11.316 1.00 96.94 299 ALA A O 1
ATOM 2234 N N . GLN A 1 300 ? 15.882 10.520 -11.395 1.00 96.69 300 GLN A N 1
ATOM 2235 C CA . GLN A 1 300 ? 15.701 10.710 -9.953 1.00 96.69 300 GLN A CA 1
ATOM 2236 C C . GLN A 1 300 ? 14.259 10.407 -9.517 1.00 96.69 300 GLN A C 1
ATOM 2238 O O . GLN A 1 300 ? 14.032 10.102 -8.355 1.00 96.69 300 GLN A O 1
ATOM 2243 N N . ALA A 1 301 ? 13.293 10.436 -10.443 1.00 97.69 301 ALA A N 1
ATOM 2244 C CA . ALA A 1 301 ? 11.892 10.132 -10.182 1.00 97.69 301 ALA A CA 1
ATOM 2245 C C . ALA A 1 301 ? 11.317 9.138 -11.199 1.00 97.69 301 ALA A C 1
ATOM 2247 O O . ALA A 1 301 ? 11.641 9.200 -12.386 1.00 97.69 301 ALA A O 1
ATOM 2248 N N . VAL A 1 302 ? 10.387 8.294 -10.746 1.00 98.19 302 VAL A N 1
ATOM 2249 C CA . VAL A 1 302 ? 9.438 7.568 -11.596 1.00 98.19 302 VAL A CA 1
ATOM 2250 C C . VAL A 1 302 ? 8.018 7.781 -11.069 1.00 98.19 302 VAL A C 1
ATOM 2252 O O . VAL A 1 302 ? 7.812 7.877 -9.862 1.00 98.19 302 VAL A O 1
ATOM 2255 N N . ALA A 1 303 ? 7.041 7.859 -11.969 1.00 96.31 303 ALA A N 1
ATOM 2256 C CA . ALA A 1 303 ? 5.618 7.798 -11.646 1.00 96.31 303 ALA A CA 1
ATOM 2257 C C . ALA A 1 303 ? 4.881 6.914 -12.658 1.00 96.31 303 ALA A C 1
ATOM 2259 O O . ALA A 1 303 ? 5.153 6.993 -13.856 1.00 96.31 303 ALA A O 1
ATOM 2260 N N . ALA A 1 304 ? 3.938 6.098 -12.185 1.00 92.69 304 ALA A N 1
ATOM 2261 C CA . ALA A 1 304 ? 3.019 5.349 -13.035 1.00 92.69 304 ALA A CA 1
ATOM 2262 C C . ALA A 1 304 ? 1.787 6.212 -13.334 1.00 92.69 304 ALA A C 1
ATOM 2264 O O . ALA A 1 304 ? 1.228 6.848 -12.439 1.00 92.69 304 ALA A O 1
ATOM 2265 N N . LEU A 1 305 ? 1.367 6.234 -14.594 1.00 87.44 305 LEU A N 1
ATOM 2266 C CA . LEU A 1 305 ? 0.178 6.935 -15.060 1.00 87.44 305 LEU A CA 1
ATOM 2267 C C . LEU A 1 305 ? -1.019 5.971 -15.161 1.00 87.44 305 LEU A C 1
ATOM 2269 O O . LEU A 1 305 ? -0.830 4.762 -15.320 1.00 87.44 305 LEU A O 1
ATOM 2273 N N . PRO A 1 306 ? -2.270 6.472 -15.118 1.00 77.38 306 PRO A N 1
ATOM 2274 C CA . PRO A 1 306 ? -3.455 5.609 -15.140 1.00 77.38 306 PRO A CA 1
ATOM 2275 C C . PRO A 1 306 ? -3.686 4.824 -16.442 1.00 77.38 306 PRO A C 1
ATOM 2277 O O . PRO A 1 306 ? -4.542 3.946 -16.473 1.00 77.38 306 PRO A O 1
ATOM 2280 N N . ASP A 1 307 ? -2.955 5.147 -17.513 1.00 75.69 307 ASP A N 1
ATOM 2281 C CA . ASP A 1 307 ? -2.921 4.411 -18.785 1.00 75.69 307 ASP A CA 1
ATOM 2282 C C . ASP A 1 307 ? -1.876 3.268 -18.789 1.00 75.69 307 ASP A C 1
ATOM 2284 O O . ASP A 1 307 ? -1.639 2.649 -19.826 1.00 75.69 307 ASP A O 1
ATOM 2288 N N . GLY A 1 308 ? -1.233 2.998 -17.645 1.00 82.94 308 GLY A N 1
ATOM 2289 C CA . GLY A 1 308 ? -0.164 2.007 -17.490 1.00 82.94 308 GLY A CA 1
ATOM 2290 C C . GLY A 1 308 ? 1.195 2.461 -18.034 1.00 82.94 308 GLY A C 1
ATOM 2291 O O . GLY A 1 308 ? 2.147 1.684 -18.020 1.00 82.94 308 GLY A O 1
ATOM 2292 N N . SER A 1 309 ? 1.302 3.693 -18.538 1.00 90.25 309 SER A N 1
ATOM 2293 C CA . SER A 1 309 ? 2.579 4.287 -18.936 1.00 90.25 309 SER A CA 1
ATOM 2294 C C . SER A 1 309 ? 3.321 4.885 -17.733 1.00 90.25 309 SER A C 1
ATOM 2296 O O . SER A 1 309 ? 2.793 4.962 -16.625 1.00 90.25 309 SER A O 1
ATOM 2298 N N . PHE A 1 310 ? 4.563 5.306 -17.942 1.00 96.00 310 PHE A N 1
ATOM 2299 C CA . PHE A 1 310 ? 5.457 5.817 -16.911 1.00 96.00 310 PHE A CA 1
ATOM 2300 C C . PHE A 1 310 ? 5.997 7.193 -17.288 1.00 96.00 310 PHE A C 1
ATOM 2302 O O . PHE A 1 310 ? 6.235 7.482 -18.462 1.00 96.00 310 PHE A O 1
ATOM 2309 N N . LEU A 1 311 ? 6.257 8.020 -16.282 1.00 96.81 311 LEU A N 1
ATOM 2310 C CA . LEU A 1 311 ? 7.091 9.210 -16.399 1.00 96.81 311 LEU A CA 1
ATOM 2311 C C . LEU A 1 311 ? 8.396 8.973 -15.653 1.00 96.81 311 LEU A C 1
ATOM 2313 O O . LEU A 1 311 ? 8.371 8.625 -14.476 1.00 96.81 311 LEU A O 1
ATOM 2317 N N . LEU A 1 312 ? 9.520 9.207 -16.324 1.00 98.00 312 LEU A N 1
ATOM 2318 C CA . LEU A 1 312 ? 10.822 9.394 -15.694 1.00 98.00 312 LEU A CA 1
ATOM 2319 C C . LEU A 1 312 ? 11.090 10.884 -15.540 1.00 98.00 312 LEU A C 1
ATOM 2321 O O . LEU A 1 312 ? 10.846 11.655 -16.466 1.00 98.00 312 LEU A O 1
ATOM 2325 N N . GLY A 1 313 ? 11.608 11.274 -14.382 1.00 97.44 313 GLY A N 1
ATOM 2326 C CA . GLY A 1 313 ? 11.983 12.641 -14.044 1.00 97.44 313 GLY A CA 1
ATOM 2327 C C . GLY A 1 313 ? 13.426 12.673 -13.576 1.00 97.44 313 GLY A C 1
ATOM 2328 O O . GLY A 1 313 ? 13.908 11.713 -12.975 1.00 97.44 313 GLY A O 1
ATOM 2329 N N . GLY A 1 314 ? 14.134 13.750 -13.876 1.00 97.75 314 GLY A N 1
ATOM 2330 C CA . GLY A 1 314 ? 15.527 13.891 -13.488 1.00 97.75 314 GLY A CA 1
ATOM 2331 C C . GLY A 1 314 ? 16.182 15.096 -14.133 1.00 97.75 314 GLY A C 1
ATOM 2332 O O . GLY A 1 314 ? 15.580 16.173 -14.212 1.00 97.75 314 GLY A O 1
ATOM 2333 N N . ARG A 1 315 ? 17.413 14.917 -14.616 1.00 96.88 315 ARG A N 1
ATOM 2334 C CA . ARG A 1 315 ? 18.177 15.977 -15.282 1.00 96.88 315 ARG A CA 1
ATOM 2335 C C . ARG A 1 315 ? 19.006 15.462 -16.455 1.00 96.88 315 ARG A C 1
ATOM 2337 O O . ARG A 1 315 ? 19.619 14.404 -16.360 1.00 96.88 315 ARG A O 1
ATOM 2344 N N . SER A 1 316 ? 19.060 16.238 -17.535 1.00 96.62 316 SER A N 1
ATOM 2345 C CA . SER A 1 316 ? 19.698 15.859 -18.803 1.00 96.62 316 SER A CA 1
ATOM 2346 C C . SER A 1 316 ? 20.758 16.860 -19.257 1.00 96.62 316 SER A C 1
ATOM 2348 O O . SER A 1 316 ? 20.582 18.072 -19.085 1.00 96.62 316 SER A O 1
ATOM 2350 N N . LYS A 1 317 ? 21.821 16.360 -19.900 1.00 95.62 317 LYS A N 1
ATOM 2351 C CA . LYS A 1 317 ? 22.693 17.129 -20.808 1.00 95.62 317 LYS A CA 1
ATOM 2352 C C . LYS A 1 317 ? 22.543 16.724 -22.277 1.00 95.62 317 LYS A C 1
ATOM 2354 O O . LYS A 1 317 ? 22.927 17.513 -23.137 1.00 95.62 317 LYS A O 1
ATOM 2359 N N . SER A 1 318 ? 21.929 15.585 -22.595 1.00 93.31 318 SER A N 1
ATOM 2360 C CA . SER A 1 318 ? 21.671 15.196 -23.989 1.00 93.31 318 SER A CA 1
ATOM 2361 C C . SER A 1 318 ? 20.528 15.965 -24.673 1.00 93.31 318 SER A C 1
ATOM 2363 O O . SER A 1 318 ? 20.437 15.910 -25.901 1.00 93.31 318 SER A O 1
ATOM 2365 N N . TYR A 1 319 ? 19.704 16.732 -23.937 1.00 88.44 319 TYR A N 1
ATOM 2366 C CA . TYR A 1 319 ? 18.560 17.501 -24.477 1.00 88.44 319 TYR A CA 1
ATOM 2367 C C . TYR A 1 319 ? 18.891 18.418 -25.673 1.00 88.44 319 TYR A C 1
ATOM 2369 O O . TYR A 1 319 ? 18.017 18.705 -26.493 1.00 88.44 319 TYR A O 1
ATOM 2377 N N . HIS A 1 320 ? 20.144 18.865 -25.817 1.00 87.31 320 HIS A N 1
ATOM 2378 C CA . HIS A 1 320 ? 20.676 19.272 -27.116 1.00 87.31 320 HIS A CA 1
ATOM 2379 C C . HIS A 1 320 ? 22.180 19.009 -27.220 1.00 87.31 320 HIS A C 1
ATOM 2381 O O . HIS A 1 320 ? 22.923 19.037 -26.243 1.00 87.31 320 HIS A O 1
ATOM 2387 N N . SER A 1 321 ? 22.677 18.857 -28.450 1.00 88.50 321 SER A N 1
ATOM 2388 C CA . SER A 1 321 ? 24.113 18.682 -28.683 1.00 88.50 321 SER A CA 1
ATOM 2389 C C . SER A 1 321 ? 24.929 19.853 -28.120 1.00 88.50 321 SER A C 1
ATOM 2391 O O . SER A 1 321 ? 24.749 20.995 -28.546 1.00 88.50 321 SER A O 1
ATOM 2393 N N . GLY A 1 322 ? 25.880 19.556 -27.229 1.00 87.62 322 GLY A N 1
ATOM 2394 C CA . GLY A 1 322 ? 26.811 20.547 -26.683 1.00 87.62 322 GLY A CA 1
ATOM 2395 C C . GLY A 1 322 ? 26.233 21.407 -25.557 1.00 87.62 322 GLY A C 1
ATOM 2396 O O . GLY A 1 322 ? 26.733 22.515 -25.338 1.00 87.62 322 GLY A O 1
ATOM 2397 N N . ALA A 1 323 ? 25.192 20.926 -24.868 1.00 90.69 323 ALA A N 1
ATOM 2398 C CA . ALA A 1 323 ? 24.726 21.529 -23.627 1.00 90.69 323 ALA A CA 1
ATOM 2399 C C . ALA A 1 323 ? 25.864 21.632 -22.598 1.00 90.69 323 ALA A C 1
ATOM 2401 O O . ALA A 1 323 ? 26.794 20.825 -22.566 1.00 90.69 323 ALA A O 1
ATOM 2402 N N . ARG A 1 324 ? 25.807 22.670 -21.761 1.00 91.31 324 ARG A N 1
ATOM 2403 C CA . ARG A 1 324 ? 26.805 22.922 -20.702 1.00 91.31 324 ARG A CA 1
ATOM 2404 C C . ARG A 1 324 ? 26.208 22.870 -19.303 1.00 91.31 324 ARG A C 1
ATOM 2406 O O . ARG A 1 324 ? 26.929 22.570 -18.357 1.00 91.31 324 ARG A O 1
ATOM 2413 N N . THR A 1 325 ? 24.912 23.126 -19.212 1.00 93.75 325 THR A N 1
ATOM 2414 C CA . THR A 1 325 ? 24.092 23.060 -18.009 1.00 93.75 325 THR A CA 1
ATOM 2415 C C . THR A 1 325 ? 23.079 21.930 -18.137 1.00 93.75 325 THR A C 1
ATOM 2417 O O . THR A 1 325 ? 22.706 21.550 -19.251 1.00 93.75 325 THR A O 1
ATOM 2420 N N . PHE A 1 326 ? 22.658 21.385 -17.003 1.00 95.06 326 PHE A N 1
ATOM 2421 C CA . PHE A 1 326 ? 21.574 20.419 -16.912 1.00 95.06 326 PHE A CA 1
ATOM 2422 C C . PHE A 1 326 ? 20.212 21.102 -17.112 1.00 95.06 326 PHE A C 1
ATOM 2424 O O . PHE A 1 326 ? 20.000 22.248 -16.711 1.00 95.06 326 PHE A O 1
ATOM 2431 N N . LYS A 1 327 ? 19.263 20.402 -17.728 1.00 95.19 327 LYS A N 1
ATOM 2432 C CA . LYS A 1 327 ? 17.837 20.768 -17.710 1.00 95.19 327 LYS A CA 1
ATOM 2433 C C . LYS A 1 327 ? 17.069 19.730 -16.915 1.00 95.19 327 LYS A C 1
ATOM 2435 O O . LYS A 1 327 ? 17.395 18.548 -17.025 1.00 95.19 327 LYS A O 1
ATOM 2440 N N . GLY A 1 328 ? 16.029 20.160 -16.203 1.00 95.38 328 GLY A N 1
ATOM 2441 C CA . GLY A 1 328 ? 15.051 19.243 -15.636 1.00 95.38 328 GLY A CA 1
ATOM 2442 C C . GLY A 1 328 ? 14.437 18.471 -16.794 1.00 95.38 328 GLY A C 1
ATOM 2443 O O . GLY A 1 328 ? 14.033 19.078 -17.782 1.00 95.38 328 GLY A O 1
ATOM 2444 N N . TYR A 1 329 ? 14.453 17.148 -16.740 1.00 95.56 329 TYR A N 1
ATOM 2445 C CA . TYR A 1 329 ? 14.129 16.325 -17.901 1.00 95.56 329 TYR A CA 1
ATOM 2446 C C . TYR A 1 329 ? 13.023 15.351 -17.550 1.00 95.56 329 TYR A C 1
ATOM 2448 O O . TYR A 1 329 ? 13.108 14.664 -16.530 1.00 95.56 329 TYR A O 1
ATOM 2456 N N . VAL A 1 330 ? 11.986 15.320 -18.385 1.00 96.25 330 VAL A N 1
ATOM 2457 C CA . VAL A 1 330 ? 10.865 14.393 -18.246 1.00 96.25 330 VAL A CA 1
ATOM 2458 C C . VAL A 1 330 ? 10.781 13.537 -19.501 1.00 96.25 330 VAL A C 1
ATOM 2460 O O . VAL A 1 330 ? 10.767 14.063 -20.614 1.00 96.25 330 VAL A O 1
ATOM 2463 N N . VAL A 1 331 ? 10.709 12.220 -19.323 1.00 95.94 331 VAL A N 1
ATOM 2464 C CA . VAL A 1 331 ? 10.547 11.243 -20.405 1.00 95.94 331 VAL A CA 1
ATOM 2465 C C . VAL A 1 331 ? 9.295 10.424 -20.129 1.00 95.94 331 VAL A C 1
ATOM 2467 O O . VAL A 1 331 ? 9.215 9.756 -19.100 1.00 95.94 331 VAL A O 1
ATOM 2470 N N . LYS A 1 332 ? 8.332 10.430 -21.055 1.00 94.88 332 LYS A N 1
ATOM 2471 C CA . LYS A 1 332 ? 7.205 9.496 -21.012 1.00 94.88 332 LYS A CA 1
ATOM 2472 C C . LYS A 1 332 ? 7.576 8.196 -21.708 1.00 94.88 332 LYS A C 1
ATOM 2474 O O . LYS A 1 332 ? 7.997 8.190 -22.867 1.00 94.88 332 LYS A O 1
ATOM 2479 N N . VAL A 1 333 ? 7.364 7.089 -21.012 1.00 94.75 333 VAL A N 1
ATOM 2480 C CA . VAL A 1 333 ? 7.631 5.725 -21.464 1.00 94.75 333 VAL A CA 1
ATOM 2481 C C . VAL A 1 333 ? 6.307 4.969 -21.482 1.00 94.75 333 VAL A C 1
ATOM 2483 O O . VAL A 1 333 ? 5.585 4.952 -20.496 1.00 94.75 333 VAL A O 1
ATOM 2486 N N . THR A 1 334 ? 5.949 4.365 -22.609 1.00 89.00 334 THR A N 1
ATOM 2487 C CA . THR A 1 334 ? 4.752 3.515 -22.738 1.00 89.00 334 THR A CA 1
ATOM 2488 C C . THR A 1 334 ? 4.799 2.308 -21.791 1.00 89.00 334 THR A C 1
ATOM 2490 O O . THR A 1 334 ? 5.872 1.908 -21.342 1.00 89.00 334 THR A O 1
ATOM 2493 N N . SER A 1 335 ? 3.650 1.676 -21.539 1.00 85.25 335 SER A N 1
ATOM 2494 C CA . SER A 1 335 ? 3.551 0.443 -20.736 1.00 85.25 335 SER A CA 1
ATOM 2495 C C . SER A 1 335 ? 4.454 -0.698 -21.234 1.00 85.25 335 SER A C 1
ATOM 2497 O O . SER A 1 335 ? 4.928 -1.502 -20.437 1.00 85.25 335 SER A O 1
ATOM 2499 N N . GLY A 1 336 ? 4.743 -0.739 -22.541 1.00 82.62 336 GLY A N 1
ATOM 2500 C CA . GLY A 1 336 ? 5.683 -1.670 -23.179 1.00 82.62 336 GLY A CA 1
ATOM 2501 C C . GLY A 1 336 ? 7.138 -1.181 -23.269 1.00 82.62 336 GLY A C 1
ATOM 2502 O O . GLY A 1 336 ? 7.878 -1.655 -24.129 1.00 82.62 336 GLY A O 1
ATOM 2503 N N . GLY A 1 337 ? 7.546 -0.191 -22.468 1.00 87.25 337 GLY A N 1
ATOM 2504 C CA . GLY A 1 337 ? 8.942 0.251 -22.347 1.00 87.25 337 GLY A CA 1
ATOM 2505 C C . GLY A 1 337 ? 9.478 1.162 -23.460 1.00 87.25 337 GLY A C 1
ATOM 2506 O O . GLY A 1 337 ? 10.651 1.530 -23.444 1.00 87.25 337 GLY A O 1
ATOM 2507 N N . GLN A 1 338 ? 8.654 1.568 -24.431 1.00 88.62 338 GLN A N 1
ATOM 2508 C CA . GLN A 1 338 ? 9.078 2.456 -25.525 1.00 88.62 338 GLN A CA 1
ATOM 2509 C C . GLN A 1 338 ? 8.904 3.934 -25.151 1.00 88.62 338 GLN A C 1
ATOM 2511 O O . GLN A 1 338 ? 7.844 4.311 -24.653 1.00 88.62 338 GLN A O 1
ATOM 2516 N N . ARG A 1 339 ? 9.889 4.793 -25.454 1.00 92.06 339 ARG A N 1
ATOM 2517 C CA . ARG A 1 339 ? 9.781 6.258 -25.291 1.00 92.06 339 ARG A CA 1
ATOM 2518 C C . ARG A 1 339 ? 8.651 6.822 -26.163 1.00 92.06 339 ARG A C 1
ATOM 2520 O O . ARG A 1 339 ? 8.717 6.722 -27.386 1.00 92.06 339 ARG A O 1
ATOM 2527 N N . ALA A 1 340 ? 7.662 7.453 -25.534 1.00 88.69 340 ALA A N 1
ATOM 2528 C CA . ALA A 1 340 ? 6.559 8.148 -26.196 1.00 88.69 340 ALA A CA 1
ATOM 2529 C C . ALA A 1 340 ? 6.933 9.597 -26.545 1.00 88.69 340 ALA A C 1
ATOM 2531 O O . ALA A 1 340 ? 6.804 10.015 -27.695 1.00 88.69 340 ALA A O 1
ATOM 2532 N N . TRP A 1 341 ? 7.428 10.352 -25.561 1.00 90.81 341 TRP A N 1
ATOM 2533 C CA . TRP A 1 341 ? 7.938 11.714 -25.727 1.00 90.81 341 TRP A CA 1
ATOM 2534 C C . TRP A 1 341 ? 8.987 12.028 -24.653 1.00 90.81 341 TRP A C 1
ATOM 2536 O O . TRP A 1 341 ? 9.096 11.324 -23.651 1.00 90.81 341 TRP A O 1
ATOM 2546 N N . GLU A 1 342 ? 9.771 13.080 -24.869 1.00 92.06 342 GLU A N 1
ATOM 2547 C CA . GLU A 1 342 ? 10.718 13.631 -23.894 1.00 92.06 342 GLU A CA 1
ATOM 2548 C C . GLU A 1 342 ? 10.718 15.161 -23.975 1.00 92.06 342 GLU A C 1
ATOM 2550 O O . GLU A 1 342 ? 10.493 15.714 -25.057 1.00 92.06 342 GLU A O 1
ATOM 2555 N N . TRP A 1 343 ? 10.921 15.845 -22.847 1.00 92.19 343 TRP A N 1
ATOM 2556 C CA . TRP A 1 343 ? 10.921 17.306 -22.804 1.00 92.19 343 TRP A CA 1
ATOM 2557 C C . TRP A 1 343 ? 11.876 17.886 -21.742 1.00 92.19 343 TRP A C 1
ATOM 2559 O O . TRP A 1 343 ? 11.834 17.463 -20.581 1.00 92.19 343 TRP A O 1
ATOM 2569 N N . PRO A 1 344 ? 12.719 18.876 -22.104 1.00 93.38 344 PRO A N 1
ATOM 2570 C CA . PRO A 1 344 ? 13.502 19.656 -21.155 1.00 93.38 344 PRO A CA 1
ATOM 2571 C C . PRO A 1 344 ? 12.703 20.847 -20.601 1.00 93.38 344 PRO A C 1
ATOM 2573 O O . PRO A 1 344 ? 12.154 21.660 -21.346 1.00 93.38 344 PRO A O 1
ATOM 2576 N N . TYR A 1 345 ? 12.720 20.993 -19.281 1.00 91.81 345 TYR A N 1
ATOM 2577 C CA . TYR A 1 345 ? 12.140 22.094 -18.516 1.00 91.81 345 TYR A CA 1
ATOM 2578 C C . TYR A 1 345 ? 13.239 22.876 -17.765 1.00 91.81 345 TYR A C 1
ATOM 2580 O O . TYR A 1 345 ? 14.336 22.365 -17.524 1.00 91.81 345 TYR A O 1
ATOM 2588 N N . GLY A 1 346 ? 12.938 24.122 -17.386 1.00 88.38 346 GLY A N 1
ATOM 2589 C CA . GLY A 1 346 ? 13.898 25.065 -16.791 1.00 88.38 346 GLY A CA 1
ATOM 2590 C C . GLY A 1 346 ? 14.621 25.939 -17.834 1.00 88.38 346 GLY A C 1
ATOM 2591 O O . GLY A 1 346 ? 14.280 25.902 -19.019 1.00 88.38 346 GLY A O 1
ATOM 2592 N N . GLY A 1 347 ? 15.603 26.764 -17.437 1.00 87.19 347 GLY A N 1
ATOM 2593 C CA . GLY A 1 347 ? 16.088 27.862 -18.293 1.00 87.19 347 GLY A CA 1
ATOM 2594 C C . GLY A 1 347 ? 17.500 28.397 -18.013 1.00 87.19 347 GLY A C 1
ATOM 2595 O O . GLY A 1 347 ? 17.761 29.056 -17.021 1.00 87.19 347 GLY A O 1
ATOM 2596 N N . GLN A 1 348 ? 18.415 28.258 -18.977 1.00 86.44 348 GLN A N 1
ATOM 2597 C CA . GLN A 1 348 ? 19.805 28.768 -18.936 1.00 86.44 348 GLN A CA 1
ATOM 2598 C C . GLN A 1 348 ? 20.760 28.119 -17.908 1.00 86.44 348 GLN A C 1
ATOM 2600 O O . GLN A 1 348 ? 21.852 27.710 -18.308 1.00 86.44 348 GLN A O 1
ATOM 2605 N N . LYS A 1 349 ? 20.403 28.013 -16.620 1.00 92.38 349 LYS A N 1
ATOM 2606 C CA . LYS A 1 349 ? 21.260 27.430 -15.559 1.00 92.38 349 LYS A CA 1
ATOM 2607 C C . LYS A 1 349 ? 20.991 25.928 -15.368 1.00 92.38 349 LYS A C 1
ATOM 2609 O O . LYS A 1 349 ? 20.445 25.325 -16.281 1.00 92.38 349 LYS A O 1
ATOM 2614 N N . ASP A 1 350 ? 21.441 25.314 -14.274 1.00 94.19 350 ASP A N 1
ATOM 2615 C CA . ASP A 1 350 ? 21.143 23.914 -13.945 1.00 94.19 350 ASP A CA 1
ATOM 2616 C C . ASP A 1 350 ? 19.749 23.786 -13.301 1.00 94.19 350 ASP A C 1
ATOM 2618 O O . ASP A 1 350 ? 19.385 24.584 -12.438 1.00 94.19 350 ASP A O 1
ATOM 2622 N N . ASP A 1 351 ? 18.981 22.780 -13.723 1.00 95.62 351 ASP A N 1
ATOM 2623 C CA . ASP A 1 351 ? 17.651 22.450 -13.191 1.00 95.62 351 ASP A CA 1
ATOM 2624 C C . ASP A 1 351 ? 17.504 20.924 -13.062 1.00 95.62 351 ASP A C 1
ATOM 2626 O O . ASP A 1 351 ? 18.104 20.181 -13.850 1.00 95.62 351 ASP A O 1
ATOM 2630 N N . ALA A 1 352 ? 16.693 20.450 -12.112 1.00 97.00 352 ALA A N 1
ATOM 2631 C CA . ALA A 1 352 ? 16.424 19.024 -11.915 1.00 97.00 352 ALA A CA 1
ATOM 2632 C C . ALA A 1 352 ? 14.997 18.748 -11.409 1.00 97.00 352 ALA A C 1
ATOM 2634 O O . ALA A 1 352 ? 14.439 19.512 -10.621 1.00 97.00 352 ALA A O 1
ATOM 2635 N N . VAL A 1 353 ? 14.430 17.619 -11.842 1.00 97.81 353 VAL A N 1
ATOM 2636 C CA . VAL A 1 353 ? 13.181 17.048 -11.314 1.00 97.81 353 VAL A CA 1
ATOM 2637 C C . VAL A 1 353 ? 13.536 15.889 -10.386 1.00 97.81 353 VAL A C 1
ATOM 2639 O O . VAL A 1 353 ? 14.105 14.901 -10.837 1.00 97.81 353 VAL A O 1
ATOM 2642 N N . GLN A 1 354 ? 13.202 16.001 -9.103 1.00 97.38 354 GLN A N 1
ATOM 2643 C CA . GLN A 1 354 ? 13.482 14.987 -8.080 1.00 97.38 354 GLN A CA 1
ATOM 2644 C C . GLN A 1 354 ? 12.249 14.144 -7.719 1.00 97.38 354 GLN A C 1
ATOM 2646 O O . GLN A 1 354 ? 12.401 12.999 -7.308 1.00 97.38 354 GLN A O 1
ATOM 2651 N N . ALA A 1 355 ? 11.033 14.670 -7.905 1.00 97.81 355 ALA A N 1
ATOM 2652 C CA . ALA A 1 355 ? 9.792 13.986 -7.544 1.00 97.81 355 ALA A CA 1
ATOM 2653 C C . ALA A 1 355 ? 8.633 14.285 -8.506 1.00 97.81 355 ALA A C 1
ATOM 2655 O O . ALA A 1 355 ? 8.613 15.316 -9.183 1.00 97.81 355 ALA A O 1
ATOM 2656 N N . PHE A 1 356 ? 7.630 13.404 -8.494 1.00 97.62 356 PHE A N 1
ATOM 2657 C CA . PHE A 1 356 ? 6.335 13.603 -9.142 1.00 97.62 356 PHE A CA 1
ATOM 2658 C C . PHE A 1 356 ? 5.185 13.302 -8.176 1.00 97.62 356 PHE A C 1
ATOM 2660 O O . PHE A 1 356 ? 5.276 12.371 -7.378 1.00 97.62 356 PHE A O 1
ATOM 2667 N N . ALA A 1 357 ? 4.068 14.007 -8.348 1.00 95.81 357 ALA A N 1
ATOM 2668 C CA . ALA A 1 357 ? 2.747 13.596 -7.891 1.00 95.81 357 ALA A CA 1
ATOM 2669 C C . ALA A 1 357 ? 1.803 13.521 -9.102 1.00 95.81 357 ALA A C 1
ATOM 2671 O O . ALA A 1 357 ? 1.635 14.503 -9.830 1.00 95.81 357 ALA A O 1
ATOM 2672 N N . VAL A 1 358 ? 1.187 12.357 -9.318 1.00 92.88 358 VAL A N 1
ATOM 2673 C CA . VAL A 1 358 ? 0.087 12.191 -10.280 1.00 92.88 358 VAL A CA 1
ATOM 2674 C C . VAL A 1 358 ? -1.204 12.510 -9.538 1.00 92.88 358 VAL A C 1
ATOM 2676 O O . VAL A 1 358 ? -1.532 11.842 -8.559 1.00 92.88 358 VAL A O 1
ATOM 2679 N N . LEU A 1 359 ? -1.900 13.557 -9.972 1.00 91.81 359 LEU A N 1
ATOM 2680 C CA . LEU A 1 359 ? -3.086 14.062 -9.288 1.00 91.81 359 LEU A CA 1
ATOM 2681 C C . LEU A 1 359 ? -4.324 13.227 -9.622 1.00 91.81 359 LEU A C 1
ATOM 2683 O O . LEU A 1 359 ? -4.395 12.569 -10.663 1.00 91.81 359 LEU A O 1
ATOM 2687 N N . HIS A 1 360 ? -5.352 13.339 -8.785 1.00 87.06 360 HIS A N 1
ATOM 2688 C CA . HIS A 1 360 ? -6.658 12.698 -8.962 1.00 87.06 360 HIS A CA 1
ATOM 2689 C C . HIS A 1 360 ? -7.285 12.882 -10.357 1.00 87.06 360 HIS A C 1
ATOM 2691 O O . HIS A 1 360 ? -7.943 11.976 -10.864 1.00 87.06 360 HIS A O 1
ATOM 2697 N N . ASN A 1 361 ? -7.059 14.040 -10.984 1.00 83.69 361 ASN A N 1
ATOM 2698 C CA . ASN A 1 361 ? -7.569 14.398 -12.312 1.00 83.69 361 ASN A CA 1
ATOM 2699 C C . ASN A 1 361 ? -6.641 13.980 -13.475 1.00 83.69 361 ASN A C 1
ATOM 2701 O O . ASN A 1 361 ? -6.896 14.338 -14.624 1.00 83.69 361 ASN A O 1
ATOM 2705 N N . GLY A 1 362 ? -5.562 13.242 -13.197 1.00 83.31 362 GLY A N 1
ATOM 2706 C CA . GLY A 1 362 ? -4.605 12.748 -14.191 1.00 83.31 362 GLY A CA 1
ATOM 2707 C C . GLY A 1 362 ? -3.544 13.757 -14.644 1.00 83.31 362 GLY A C 1
ATOM 2708 O O . GLY A 1 362 ? -2.669 13.390 -15.426 1.00 83.31 362 GLY A O 1
ATOM 2709 N N . ALA A 1 363 ? -3.578 15.004 -14.164 1.00 88.38 363 ALA A N 1
ATOM 2710 C CA . ALA A 1 363 ? -2.468 15.934 -14.355 1.00 88.38 363 ALA A CA 1
ATOM 2711 C C . ALA A 1 363 ? -1.272 15.574 -13.465 1.00 88.38 363 ALA A C 1
ATOM 2713 O O . ALA A 1 363 ? -1.410 14.853 -12.475 1.00 88.38 363 ALA A O 1
ATOM 2714 N N . VAL A 1 364 ? -0.098 16.105 -13.799 1.00 93.06 364 VAL A N 1
ATOM 2715 C CA . VAL A 1 364 ? 1.154 15.761 -13.121 1.00 93.06 364 VAL A CA 1
ATOM 2716 C C . VAL A 1 364 ? 1.802 17.013 -12.562 1.00 93.06 364 VAL A C 1
ATOM 2718 O O . VAL A 1 364 ? 1.949 18.025 -13.249 1.00 93.06 364 VAL A O 1
ATOM 2721 N N . VAL A 1 365 ? 2.212 16.931 -11.301 1.00 96.56 365 VAL A N 1
ATOM 2722 C CA . VAL A 1 365 ? 3.075 17.921 -10.664 1.00 96.56 365 VAL A CA 1
ATOM 2723 C C . VAL A 1 365 ? 4.464 17.321 -10.541 1.00 96.56 365 VAL A C 1
ATOM 2725 O O . VAL A 1 365 ? 4.624 16.231 -10.000 1.00 96.56 365 VAL A O 1
ATOM 2728 N N . ALA A 1 366 ? 5.466 18.033 -11.036 1.00 97.38 366 ALA A N 1
ATOM 2729 C CA . ALA A 1 366 ? 6.873 17.727 -10.849 1.00 97.38 366 ALA A CA 1
ATOM 2730 C C . ALA A 1 366 ? 7.473 18.689 -9.821 1.00 97.38 366 ALA A C 1
ATOM 2732 O O . ALA A 1 366 ? 7.092 19.861 -9.767 1.00 97.38 366 ALA A O 1
ATOM 2733 N N . ALA A 1 367 ? 8.422 18.207 -9.023 1.00 98.06 367 ALA A N 1
ATOM 2734 C CA . ALA A 1 367 ? 9.132 19.021 -8.046 1.00 98.06 367 ALA A CA 1
ATOM 2735 C C . ALA A 1 367 ? 10.631 18.691 -8.003 1.00 98.06 367 ALA A C 1
ATOM 2737 O O . ALA A 1 367 ? 11.045 17.595 -8.384 1.00 98.06 367 ALA A O 1
ATOM 2738 N N . GLY A 1 368 ? 11.444 19.648 -7.561 1.00 97.31 368 GLY A N 1
ATOM 2739 C CA . GLY A 1 368 ? 12.898 19.536 -7.481 1.00 97.31 368 GLY A CA 1
ATOM 2740 C C . GLY A 1 368 ? 13.550 20.878 -7.151 1.00 97.31 368 GLY A C 1
ATOM 2741 O O . GLY A 1 368 ? 13.102 21.587 -6.246 1.00 97.31 368 GLY A O 1
ATOM 2742 N N . ASN A 1 369 ? 14.593 21.236 -7.902 1.00 96.00 369 ASN A N 1
ATOM 2743 C CA . ASN A 1 369 ? 15.371 22.463 -7.720 1.00 96.00 369 ASN A CA 1
ATOM 2744 C C . ASN A 1 369 ? 15.708 23.136 -9.067 1.00 96.00 369 ASN A C 1
ATOM 2746 O O . ASN A 1 369 ? 15.861 22.474 -10.098 1.00 96.00 369 ASN A O 1
ATOM 2750 N N . SER A 1 370 ? 15.814 24.465 -9.048 1.00 94.75 370 SER A N 1
ATOM 2751 C CA . SER A 1 370 ? 16.059 25.320 -10.216 1.00 94.75 370 SER A CA 1
ATOM 2752 C C . SER A 1 370 ? 17.040 26.428 -9.846 1.00 94.75 370 SER A C 1
ATOM 2754 O O . SER A 1 370 ? 16.662 27.383 -9.170 1.00 94.75 370 SER A O 1
ATOM 2756 N N . ALA A 1 371 ? 18.270 26.389 -10.362 1.00 91.25 371 ALA A N 1
ATOM 2757 C CA . ALA A 1 371 ? 19.166 27.549 -10.299 1.00 91.25 371 ALA A CA 1
ATOM 2758 C C . ALA A 1 371 ? 18.698 28.686 -11.232 1.00 91.25 371 ALA A C 1
ATOM 2760 O O . ALA A 1 371 ? 19.113 29.844 -11.083 1.00 91.25 371 ALA A O 1
ATOM 2761 N N . SER A 1 372 ? 17.859 28.352 -12.217 1.00 86.50 372 SER A N 1
ATOM 2762 C CA . SER A 1 372 ? 17.276 29.256 -13.212 1.00 86.50 372 SER A CA 1
ATOM 2763 C C . SER A 1 372 ? 16.318 30.260 -12.580 1.00 86.50 372 SER A C 1
ATOM 2765 O O . SER A 1 372 ? 15.471 29.881 -11.777 1.00 86.50 372 SER A O 1
ATOM 2767 N N . ASP A 1 373 ? 16.476 31.541 -12.929 1.00 79.75 373 ASP A N 1
ATOM 2768 C CA . ASP A 1 373 ? 15.693 32.692 -12.436 1.00 79.75 373 ASP A CA 1
ATOM 2769 C C . ASP A 1 373 ? 15.570 32.839 -10.900 1.00 79.75 373 ASP A C 1
ATOM 2771 O O . ASP A 1 373 ? 14.801 33.665 -10.409 1.00 79.75 373 ASP A O 1
ATOM 2775 N N . ALA A 1 374 ? 16.382 32.091 -10.150 1.00 76.75 374 ALA A N 1
ATOM 2776 C CA . ALA A 1 374 ? 16.423 32.086 -8.694 1.00 76.75 374 ALA A CA 1
ATOM 2777 C C . ALA A 1 374 ? 17.118 33.321 -8.096 1.00 76.75 374 ALA A C 1
ATOM 2779 O O . ALA A 1 374 ? 17.988 33.940 -8.726 1.00 76.75 374 ALA A O 1
ATOM 2780 N N . GLN A 1 375 ? 16.787 33.656 -6.844 1.00 68.56 375 GLN A N 1
ATOM 2781 C CA . GLN A 1 375 ? 17.322 34.837 -6.141 1.00 68.56 375 GLN A CA 1
ATOM 2782 C C . GLN A 1 375 ? 18.721 34.629 -5.518 1.00 68.56 375 GLN A C 1
ATOM 2784 O O . GLN A 1 375 ? 19.180 35.444 -4.714 1.00 68.56 375 GLN A O 1
ATOM 2789 N N . GLY A 1 376 ? 19.450 33.595 -5.945 1.00 79.62 376 GLY A N 1
ATOM 2790 C CA . GLY A 1 376 ? 20.857 33.392 -5.606 1.00 79.62 376 GLY A CA 1
ATOM 2791 C C . GLY A 1 376 ? 21.378 32.045 -6.096 1.00 79.62 376 GLY A C 1
ATOM 2792 O O . GLY A 1 376 ? 21.820 31.931 -7.247 1.00 79.62 376 GLY A O 1
ATOM 2793 N N . ALA A 1 377 ? 21.353 31.060 -5.198 1.00 87.81 377 ALA A N 1
ATOM 2794 C CA . ALA A 1 377 ? 21.587 29.651 -5.510 1.00 87.81 377 ALA A CA 1
ATOM 2795 C C . ALA A 1 377 ? 20.307 28.992 -6.075 1.00 87.81 377 ALA A C 1
ATOM 2797 O O . ALA A 1 377 ? 19.486 29.676 -6.679 1.00 87.81 377 ALA A O 1
ATOM 2798 N N . ASP A 1 378 ? 20.186 27.673 -5.961 1.00 89.69 378 ASP A N 1
ATOM 2799 C CA . ASP A 1 378 ? 19.045 26.891 -6.438 1.00 89.69 378 ASP A CA 1
ATOM 2800 C C . ASP A 1 378 ? 17.796 27.135 -5.577 1.00 89.69 378 ASP A C 1
ATOM 2802 O O . ASP A 1 378 ? 17.859 26.940 -4.368 1.00 89.69 378 ASP A O 1
ATOM 2806 N N . ASP A 1 379 ? 16.672 27.504 -6.202 1.00 92.56 379 ASP A N 1
ATOM 2807 C CA . ASP A 1 379 ? 15.364 27.613 -5.538 1.00 92.56 379 ASP A CA 1
ATOM 2808 C C . ASP A 1 379 ? 14.588 26.287 -5.630 1.00 92.56 379 ASP A C 1
ATOM 2810 O O . ASP A 1 379 ? 14.650 25.578 -6.646 1.00 92.56 379 ASP A O 1
ATOM 2814 N N . ALA A 1 380 ? 13.755 26.008 -4.623 1.00 94.88 380 ALA A N 1
ATOM 2815 C CA . ALA A 1 380 ? 12.840 24.875 -4.614 1.00 94.88 380 ALA A CA 1
ATOM 2816 C C . ALA A 1 380 ? 11.771 25.079 -5.696 1.00 94.88 380 ALA A C 1
ATOM 2818 O O . ALA A 1 380 ? 11.013 26.054 -5.672 1.00 94.88 380 ALA A O 1
ATOM 2819 N N . TRP A 1 381 ? 11.707 24.174 -6.668 1.00 96.56 381 TRP A N 1
ATOM 2820 C CA . TRP A 1 381 ? 10.934 24.362 -7.896 1.00 96.56 381 TRP A CA 1
ATOM 2821 C C . TRP A 1 381 ? 9.821 23.331 -7.997 1.00 96.56 381 TRP A C 1
ATOM 2823 O O . TRP A 1 381 ? 10.053 22.139 -7.807 1.00 96.56 381 TRP A O 1
ATOM 2833 N N . VAL A 1 382 ? 8.610 23.796 -8.300 1.00 97.44 382 VAL A N 1
ATOM 2834 C CA . VAL A 1 382 ? 7.432 22.950 -8.504 1.00 97.44 382 VAL A CA 1
ATOM 2835 C C . VAL A 1 382 ? 6.696 23.437 -9.744 1.00 97.44 382 VAL A C 1
ATOM 2837 O O . VAL A 1 382 ? 6.446 24.634 -9.887 1.00 97.44 382 VAL A O 1
ATOM 2840 N N . PHE A 1 383 ? 6.316 22.529 -10.635 1.00 95.38 383 PHE A N 1
ATOM 2841 C CA . PHE A 1 383 ? 5.533 22.861 -11.821 1.00 95.38 383 PHE A CA 1
ATOM 2842 C C . PHE A 1 383 ? 4.479 21.804 -12.115 1.00 95.38 383 PHE A C 1
ATOM 2844 O O . PHE A 1 383 ? 4.694 20.613 -11.894 1.00 95.38 383 PHE A O 1
ATOM 2851 N N . ARG A 1 384 ? 3.337 22.242 -12.645 1.00 94.06 384 ARG A N 1
ATOM 2852 C CA . ARG A 1 384 ? 2.262 21.363 -13.106 1.00 94.06 384 ARG A CA 1
ATOM 2853 C C . ARG A 1 384 ? 2.191 21.389 -14.622 1.00 94.06 384 ARG A C 1
ATOM 2855 O O . ARG A 1 384 ? 2.236 22.454 -15.238 1.00 94.06 384 ARG A O 1
ATOM 2862 N N . PHE A 1 385 ? 2.022 20.216 -15.207 1.00 89.94 385 PHE A N 1
ATOM 2863 C CA . PHE A 1 385 ? 1.676 20.050 -16.608 1.00 89.94 385 PHE A CA 1
ATOM 2864 C C . PHE A 1 385 ? 0.563 19.012 -16.733 1.00 89.94 385 PHE A C 1
ATOM 2866 O O . PHE A 1 385 ? 0.457 18.069 -15.943 1.00 89.94 385 PHE A O 1
ATOM 2873 N N . SER A 1 386 ? -0.278 19.194 -17.739 1.00 81.81 386 SER A N 1
ATOM 2874 C CA . SER A 1 386 ? -1.296 18.223 -18.106 1.00 81.81 386 SER A CA 1
ATOM 2875 C C . SER A 1 386 ? -0.846 17.514 -19.374 1.00 81.81 386 SER A C 1
ATOM 2877 O O . SER A 1 386 ? -0.597 18.157 -20.396 1.00 81.81 386 SER A O 1
ATOM 2879 N N . GLU A 1 387 ? -0.798 16.183 -19.335 1.00 65.75 387 GLU A N 1
ATOM 2880 C CA . GLU A 1 387 ? -0.899 15.407 -20.568 1.00 65.75 387 GLU A CA 1
ATOM 2881 C C . GLU A 1 387 ? -2.187 15.840 -21.286 1.00 65.75 387 GLU A C 1
ATOM 2883 O O . GLU A 1 387 ? -3.242 15.936 -20.651 1.00 65.75 387 GLU A O 1
ATOM 2888 N N . SER A 1 388 ? -2.085 16.150 -22.587 1.00 49.53 388 SER A N 1
ATOM 2889 C CA . SER A 1 388 ? -3.193 16.659 -23.417 1.00 49.53 388 SER A CA 1
ATOM 2890 C C . SER A 1 388 ? -4.490 15.902 -23.112 1.00 49.53 388 SER A C 1
ATOM 2892 O O . SER A 1 388 ? -4.464 14.669 -23.128 1.00 49.53 388 SER A O 1
ATOM 2894 N N . PRO A 1 389 ? -5.585 16.609 -22.761 1.00 38.59 389 PRO A N 1
ATOM 2895 C CA . PRO A 1 389 ? -6.527 16.190 -21.728 1.00 38.59 389 PRO A CA 1
ATOM 2896 C C . PRO A 1 389 ? -6.936 14.729 -21.870 1.00 38.59 389 PRO A C 1
ATOM 2898 O O . PRO A 1 389 ? -7.674 14.371 -22.797 1.00 38.59 389 PRO A O 1
ATOM 2901 N N . ALA A 1 390 ? -6.449 13.908 -20.931 1.00 38.22 390 ALA A N 1
ATOM 2902 C CA . ALA A 1 390 ? -6.797 12.499 -20.828 1.00 38.22 390 ALA A CA 1
ATOM 2903 C C . ALA A 1 390 ? -8.321 12.361 -20.929 1.00 38.22 390 ALA A C 1
ATOM 2905 O O . ALA A 1 390 ? -9.072 13.078 -20.267 1.00 38.22 390 ALA A O 1
ATOM 2906 N N . ALA A 1 391 ? -8.758 11.529 -21.874 1.00 37.00 391 ALA A N 1
ATOM 2907 C CA . ALA A 1 391 ? -10.009 11.765 -22.575 1.00 37.00 391 ALA A CA 1
ATOM 2908 C C . ALA A 1 391 ? -11.223 11.956 -21.651 1.00 37.00 391 ALA A C 1
ATOM 2910 O O . ALA A 1 391 ? -11.520 11.114 -20.802 1.00 37.00 391 ALA A O 1
ATOM 2911 N N . ALA A 1 392 ? -12.061 12.941 -21.991 1.00 35.06 392 ALA A N 1
ATOM 2912 C CA . ALA A 1 392 ? -13.457 13.047 -21.548 1.00 35.06 392 ALA A CA 1
ATOM 2913 C C . ALA A 1 392 ? -14.357 11.887 -22.068 1.00 35.06 392 ALA A C 1
ATOM 2915 O O . ALA A 1 392 ? -15.552 12.059 -22.297 1.00 35.06 392 ALA A O 1
ATOM 2916 N N . GLY A 1 393 ? -13.771 10.708 -22.309 1.00 40.84 393 GLY A N 1
ATOM 2917 C CA . GLY A 1 393 ? -14.408 9.470 -22.749 1.00 40.84 393 GLY A CA 1
ATOM 2918 C C . GLY A 1 393 ? -14.602 8.434 -21.636 1.00 40.84 393 GLY A C 1
ATOM 2919 O O . GLY A 1 393 ? -15.316 7.463 -21.865 1.00 40.84 393 GLY A O 1
ATOM 2920 N N . GLY A 1 394 ? -14.050 8.648 -20.432 1.00 42.53 394 GLY A N 1
ATOM 2921 C CA . GLY A 1 394 ? -14.153 7.715 -19.293 1.00 42.53 394 GLY A CA 1
ATOM 2922 C C . GLY A 1 394 ? -15.574 7.442 -18.771 1.00 42.53 394 GLY A C 1
ATOM 2923 O O . GLY A 1 394 ? -15.757 6.583 -17.920 1.00 42.53 394 GLY A O 1
ATOM 2924 N N . LEU A 1 395 ? -16.589 8.141 -19.290 1.00 46.75 395 LEU A N 1
ATOM 2925 C CA . LEU A 1 395 ? -18.000 7.975 -18.921 1.00 46.75 395 LEU A CA 1
ATOM 2926 C C . LEU A 1 395 ? -18.866 7.395 -20.061 1.00 46.75 395 LEU A C 1
ATOM 2928 O O . LEU A 1 395 ? -20.092 7.367 -19.944 1.00 46.75 395 LEU A O 1
ATOM 2932 N N . GLN A 1 396 ? -18.277 6.879 -21.153 1.00 42.44 396 GLN A N 1
ATOM 2933 C CA . GLN A 1 396 ? -19.032 6.110 -22.159 1.00 42.44 396 GLN A CA 1
ATOM 2934 C C . GLN A 1 396 ? -19.440 4.728 -21.618 1.00 42.44 396 GLN A C 1
ATOM 2936 O O . GLN A 1 396 ? -18.807 3.715 -21.894 1.00 42.44 396 GLN A O 1
ATOM 2941 N N . GLY A 1 397 ? -20.532 4.701 -20.851 1.00 46.12 397 GLY A N 1
ATOM 2942 C CA . GLY A 1 397 ? -21.136 3.485 -20.293 1.00 46.12 397 GLY A CA 1
ATOM 2943 C C . GLY A 1 397 ? -21.368 3.535 -18.783 1.00 46.12 397 GLY A C 1
ATOM 2944 O O . GLY A 1 397 ? -22.143 2.725 -18.274 1.00 46.12 397 GLY A O 1
ATOM 2945 N N . ALA A 1 398 ? -20.761 4.497 -18.081 1.00 48.25 398 ALA A N 1
ATOM 2946 C CA . ALA A 1 398 ? -20.877 4.610 -16.633 1.00 48.25 398 ALA A CA 1
ATOM 2947 C C . ALA A 1 398 ? -22.281 5.087 -16.212 1.00 48.25 398 ALA A C 1
ATOM 2949 O O . ALA A 1 398 ? -22.697 6.207 -16.522 1.00 48.25 398 ALA A O 1
ATOM 2950 N N . LYS A 1 399 ? -23.029 4.234 -15.506 1.00 51.81 399 LYS A N 1
ATOM 2951 C CA . LYS A 1 399 ? -24.397 4.528 -15.043 1.00 51.81 399 LYS A CA 1
ATOM 2952 C C . LYS A 1 399 ? -24.370 5.167 -13.653 1.00 51.81 399 LYS A C 1
ATOM 2954 O O . LYS A 1 399 ? -23.507 4.855 -12.842 1.00 51.81 399 LYS A O 1
ATOM 2959 N N . GLN A 1 400 ? -25.397 5.956 -13.329 1.00 53.31 400 GLN A N 1
ATOM 2960 C CA . GLN A 1 400 ? -25.654 6.484 -11.972 1.00 53.31 400 GLN A CA 1
ATOM 2961 C C . GLN A 1 400 ? -25.942 5.403 -10.902 1.00 53.31 400 GLN A C 1
ATOM 2963 O O . GLN A 1 400 ? -26.274 5.732 -9.772 1.00 53.31 400 GLN A O 1
ATOM 2968 N N . THR A 1 401 ? -25.902 4.117 -11.256 1.00 54.81 401 THR A N 1
ATOM 2969 C CA . THR A 1 401 ? -26.343 2.993 -10.413 1.00 54.81 401 THR A CA 1
ATOM 2970 C C . THR A 1 401 ? -25.312 1.860 -10.437 1.00 54.81 401 THR A C 1
ATOM 2972 O O . THR A 1 401 ? -25.661 0.710 -10.697 1.00 54.81 401 THR A O 1
ATOM 2975 N N . GLY A 1 402 ? -24.027 2.206 -10.317 1.00 67.75 402 GLY A N 1
ATOM 2976 C CA . GLY A 1 402 ? -22.911 1.266 -10.493 1.00 67.75 402 GLY A CA 1
ATOM 2977 C C . GLY A 1 402 ? -21.779 1.377 -9.468 1.00 67.75 402 GLY A C 1
ATOM 2978 O O . GLY A 1 402 ? -20.785 0.667 -9.598 1.00 67.75 402 GLY A O 1
ATOM 2979 N N . ILE A 1 403 ? -21.910 2.254 -8.469 1.00 86.62 403 ILE A N 1
ATOM 2980 C CA . ILE A 1 403 ? -21.092 2.208 -7.255 1.00 86.62 403 ILE A CA 1
ATOM 2981 C C . ILE A 1 403 ? -22.000 1.755 -6.114 1.00 86.62 403 ILE A C 1
ATOM 2983 O O . ILE A 1 403 ? -22.916 2.488 -5.743 1.00 86.62 403 ILE A O 1
ATOM 2987 N N . ASP A 1 404 ? -21.704 0.588 -5.551 1.00 89.88 404 ASP A N 1
ATOM 2988 C CA . ASP A 1 404 ? -22.228 0.178 -4.245 1.00 89.88 404 ASP A CA 1
ATOM 2989 C C . ASP A 1 404 ? -21.274 0.648 -3.141 1.00 89.88 404 ASP A C 1
ATOM 2991 O O . ASP A 1 404 ? -20.104 0.951 -3.395 1.00 89.88 404 ASP A O 1
ATOM 2995 N N . HIS A 1 405 ? -21.752 0.701 -1.898 1.00 93.00 405 HIS A N 1
ATOM 2996 C CA . HIS A 1 405 ? -20.939 1.109 -0.756 1.00 93.00 405 HIS A CA 1
ATOM 2997 C C . HIS A 1 405 ? -21.212 0.259 0.491 1.00 93.00 405 HIS A C 1
ATOM 2999 O O . HIS A 1 405 ? -22.307 -0.273 0.670 1.00 93.00 405 HIS A O 1
ATOM 3005 N N . SER A 1 406 ? -20.221 0.147 1.379 1.00 94.06 406 SER A N 1
ATOM 3006 C CA . SER A 1 406 ? -20.444 -0.369 2.733 1.00 94.06 406 SER A CA 1
ATOM 3007 C C . SER A 1 406 ? -21.183 0.655 3.599 1.00 94.06 406 SER A C 1
ATOM 3009 O O . SER A 1 406 ? -21.299 1.832 3.249 1.00 94.06 406 SER A O 1
ATOM 3011 N N . GLU A 1 407 ? -21.618 0.233 4.786 1.00 93.00 407 GLU A N 1
ATOM 3012 C CA . GLU A 1 407 ? -21.942 1.175 5.857 1.00 93.00 407 GLU A CA 1
ATOM 3013 C C . GLU A 1 407 ? -20.730 2.074 6.167 1.00 93.00 407 GLU A C 1
ATOM 3015 O O . GLU A 1 407 ? -19.576 1.645 6.033 1.00 93.00 407 GLU A O 1
ATOM 3020 N N . ALA A 1 408 ? -21.004 3.324 6.543 1.00 93.69 408 ALA A N 1
ATOM 3021 C CA . ALA A 1 408 ? -19.994 4.310 6.895 1.00 93.69 408 ALA A CA 1
ATOM 3022 C C . ALA A 1 408 ? -19.806 4.369 8.414 1.00 93.69 408 ALA A C 1
ATOM 3024 O O . ALA A 1 408 ? -20.752 4.652 9.145 1.00 93.69 408 ALA A O 1
ATOM 3025 N N . VAL A 1 409 ? -18.583 4.111 8.879 1.00 93.81 409 VAL A N 1
ATOM 3026 C CA . VAL A 1 409 ? -18.262 3.862 10.292 1.00 93.81 409 VAL A CA 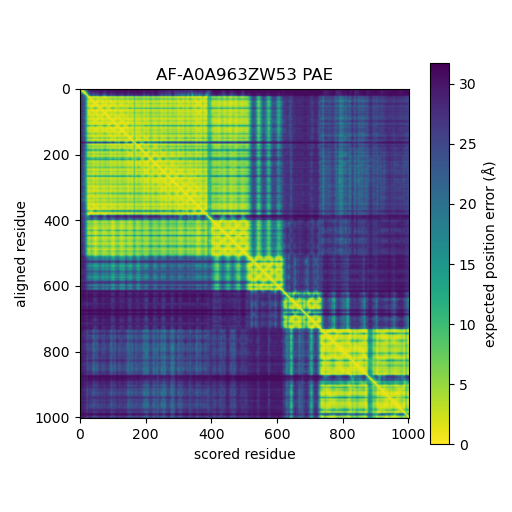1
ATOM 3027 C C . VAL A 1 409 ? -17.143 4.791 10.757 1.00 93.81 409 VAL A C 1
ATOM 3029 O O . VAL A 1 409 ? -16.101 4.888 10.107 1.00 93.81 409 VAL A O 1
ATOM 3032 N N . LEU A 1 410 ? -17.324 5.461 11.898 1.00 94.81 410 LEU A N 1
ATOM 3033 C CA . LEU A 1 410 ? -16.256 6.233 12.540 1.00 94.81 410 LEU A CA 1
ATOM 3034 C C . LEU A 1 410 ? -15.234 5.287 13.192 1.00 94.81 410 LEU A C 1
ATOM 3036 O O . LEU A 1 410 ? -15.591 4.443 14.014 1.00 94.81 410 LEU A O 1
ATOM 3040 N N . ARG A 1 411 ? -13.949 5.444 12.863 1.00 90.62 411 ARG A N 1
ATOM 3041 C CA . ARG A 1 411 ? -12.853 4.635 13.417 1.00 90.62 411 ARG A CA 1
ATOM 3042 C C . ARG A 1 411 ? -12.311 5.217 14.729 1.00 90.62 411 ARG A C 1
ATOM 3044 O O . ARG A 1 411 ? -11.206 5.755 14.779 1.00 90.62 411 ARG A O 1
ATOM 3051 N N . THR A 1 412 ? -13.087 5.085 15.801 1.00 86.69 412 THR A N 1
ATOM 3052 C CA . THR A 1 412 ? -12.609 5.213 17.194 1.00 86.69 412 THR A CA 1
ATOM 3053 C C . THR A 1 412 ? -12.902 3.924 17.967 1.00 86.69 412 THR A C 1
ATOM 3055 O O . THR A 1 412 ? -13.606 3.046 17.467 1.00 86.69 412 THR A O 1
ATOM 3058 N N . ALA A 1 413 ? -12.365 3.788 19.184 1.00 77.56 413 ALA A N 1
ATOM 3059 C CA . ALA A 1 413 ? -12.469 2.558 19.981 1.00 77.56 413 ALA A CA 1
ATOM 3060 C C . ALA A 1 413 ? -13.915 2.111 20.292 1.00 77.56 413 ALA A C 1
ATOM 3062 O O . ALA A 1 413 ? -14.153 0.927 20.516 1.00 77.56 413 ALA A O 1
ATOM 3063 N N . ASP A 1 414 ? -14.873 3.042 20.306 1.00 80.38 414 ASP A N 1
ATOM 3064 C CA . ASP A 1 414 ? -16.297 2.795 20.566 1.00 80.38 414 ASP A CA 1
ATOM 3065 C C . ASP A 1 414 ? -17.232 3.444 19.526 1.00 80.38 414 ASP A C 1
ATOM 3067 O O . ASP A 1 414 ? -18.429 3.588 19.776 1.00 80.38 414 ASP A O 1
ATOM 3071 N N . GLY A 1 415 ? -16.691 3.870 18.378 1.00 89.50 415 GLY A N 1
ATOM 3072 C CA . GLY A 1 415 ? -17.443 4.550 17.316 1.00 89.50 415 GLY A CA 1
ATOM 3073 C C . GLY A 1 415 ? -17.921 5.968 17.663 1.00 89.50 415 GLY A C 1
ATOM 3074 O O . GLY A 1 415 ? -18.739 6.521 16.928 1.00 89.50 415 GLY A O 1
ATOM 3075 N N . LYS A 1 416 ? -17.434 6.566 18.762 1.00 89.81 416 LYS A N 1
ATOM 3076 C CA . LYS A 1 416 ? -17.797 7.922 19.205 1.00 89.81 416 LYS A CA 1
ATOM 3077 C C . LYS A 1 416 ? -16.636 8.900 19.089 1.00 89.81 416 LYS A C 1
ATOM 3079 O O . LYS A 1 416 ? -15.501 8.535 19.384 1.00 89.81 416 LYS A O 1
ATOM 3084 N N . LEU A 1 417 ? -16.937 10.144 18.714 1.00 92.94 417 LEU A N 1
ATOM 3085 C CA . LEU A 1 417 ? -15.966 11.242 18.611 1.00 92.94 417 LEU A CA 1
ATOM 3086 C C . LEU A 1 417 ? -15.937 12.101 19.887 1.00 92.94 417 LEU A C 1
ATOM 3088 O O . LEU A 1 417 ? -16.982 12.598 20.320 1.00 92.94 417 LEU A O 1
ATOM 3092 N N . ARG A 1 418 ? -14.752 12.322 20.461 1.00 90.19 418 ARG A N 1
ATOM 3093 C CA . ARG A 1 418 ? -14.529 13.088 21.703 1.00 90.19 418 ARG A CA 1
ATOM 3094 C C . ARG A 1 418 ? -13.878 14.462 21.459 1.00 90.19 418 ARG A C 1
ATOM 3096 O O . ARG A 1 418 ? -13.329 14.714 20.386 1.00 90.19 418 ARG A O 1
ATOM 3103 N N . PRO A 1 419 ? -13.886 15.368 22.459 1.00 89.19 419 PRO A N 1
ATOM 3104 C CA . PRO A 1 419 ? -13.173 16.640 22.375 1.00 89.19 419 PRO A CA 1
ATOM 3105 C C . PRO A 1 419 ? -11.658 16.464 22.211 1.00 89.19 419 PRO A C 1
ATOM 3107 O O . PRO A 1 419 ? -11.006 15.821 23.033 1.00 89.19 419 PRO A O 1
ATOM 3110 N N . ASN A 1 420 ? -11.099 17.121 21.195 1.00 87.00 420 ASN A N 1
ATOM 3111 C CA . ASN A 1 420 ? -9.705 17.032 20.742 1.00 87.00 420 ASN A CA 1
ATOM 3112 C C . ASN A 1 420 ? -9.283 15.641 20.225 1.00 87.00 420 ASN A C 1
ATOM 3114 O O . ASN A 1 420 ? -8.089 15.364 20.130 1.00 87.00 420 ASN A O 1
ATOM 3118 N N . GLU A 1 421 ? -10.238 14.768 19.889 1.00 89.62 421 GLU A N 1
ATOM 3119 C CA . GLU A 1 421 ? -9.970 13.496 19.214 1.00 89.62 421 GLU A CA 1
ATOM 3120 C C . GLU A 1 421 ? -9.945 13.701 17.694 1.00 89.62 421 GLU A C 1
ATOM 3122 O O . GLU A 1 421 ? -10.812 14.379 17.129 1.00 89.62 421 GLU A O 1
ATOM 3127 N N . ARG A 1 422 ? -8.951 13.094 17.036 1.00 91.50 422 ARG A N 1
ATOM 3128 C CA . ARG A 1 422 ? -8.879 12.954 15.580 1.00 91.50 422 ARG A CA 1
ATOM 3129 C C . ARG A 1 422 ? -9.131 11.503 15.194 1.00 91.50 422 ARG A C 1
ATOM 3131 O O . ARG A 1 422 ? -8.724 10.585 15.898 1.00 91.50 422 ARG A O 1
ATOM 3138 N N . SER A 1 423 ? -9.863 11.314 14.108 1.00 93.44 423 SER A N 1
ATOM 3139 C CA . SER A 1 423 ? -10.303 10.015 13.611 1.00 93.44 423 SER A CA 1
ATOM 3140 C C . SER A 1 423 ? -10.659 10.147 12.125 1.00 93.44 423 SER A C 1
ATOM 3142 O O . SER A 1 423 ? -10.375 11.160 11.483 1.00 93.44 423 SER A O 1
ATOM 3144 N N . HIS A 1 424 ? -11.286 9.125 11.557 1.00 94.06 424 HIS A N 1
ATOM 3145 C CA . HIS A 1 424 ? -11.809 9.148 10.204 1.00 94.06 424 HIS A CA 1
ATOM 3146 C C . HIS A 1 424 ? -13.106 8.351 10.089 1.00 94.06 424 HIS A C 1
ATOM 3148 O O . HIS A 1 424 ? -13.290 7.309 10.724 1.00 94.06 424 HIS A O 1
ATOM 3154 N N . LEU A 1 425 ? -14.005 8.850 9.246 1.00 95.38 425 LEU A N 1
ATOM 3155 C CA . LEU A 1 425 ? -15.150 8.101 8.749 1.00 95.38 425 LEU A CA 1
ATOM 3156 C C . LEU A 1 425 ? -14.652 7.193 7.621 1.00 95.38 425 LEU A C 1
ATOM 3158 O O . LEU A 1 425 ? -14.083 7.701 6.653 1.00 95.38 425 LEU A O 1
ATOM 3162 N N . THR A 1 426 ? -14.852 5.880 7.736 1.00 95.06 426 THR A N 1
ATOM 3163 C CA . THR A 1 426 ? -14.507 4.926 6.676 1.00 95.06 426 THR A CA 1
ATOM 3164 C C . THR A 1 426 ? -15.734 4.309 6.018 1.00 95.06 426 THR A C 1
ATOM 3166 O O . THR A 1 426 ? -16.734 4.065 6.690 1.00 95.06 426 THR A O 1
ATOM 3169 N N . PHE A 1 427 ? -15.641 4.014 4.725 1.00 95.19 427 PHE A N 1
ATOM 3170 C CA . PHE A 1 427 ? -16.536 3.114 3.993 1.00 95.19 427 PHE A CA 1
ATOM 3171 C C . PHE A 1 427 ? -15.826 2.581 2.747 1.00 95.19 427 PHE A C 1
ATOM 3173 O O . PHE A 1 427 ? -14.961 3.240 2.182 1.00 95.19 427 PHE A O 1
ATOM 3180 N N . THR A 1 428 ? -16.202 1.399 2.273 1.00 95.06 428 THR A N 1
ATOM 3181 C CA . THR A 1 428 ? -15.698 0.853 1.004 1.00 95.06 428 THR A CA 1
ATOM 3182 C C . THR A 1 428 ? -16.643 1.214 -0.132 1.00 95.06 428 THR A C 1
ATOM 3184 O O . THR A 1 428 ? -17.847 1.029 0.012 1.00 95.06 428 THR A O 1
ATOM 3187 N N . LEU A 1 429 ? -16.110 1.698 -1.254 1.00 93.88 429 LEU A N 1
ATOM 3188 C CA . LEU A 1 429 ? -16.830 1.827 -2.522 1.00 93.88 429 LEU A CA 1
ATOM 3189 C C . LEU A 1 429 ? -16.494 0.640 -3.429 1.00 93.88 429 LEU A C 1
ATOM 3191 O O . LEU A 1 429 ? -15.327 0.280 -3.567 1.00 93.88 429 LEU A O 1
ATOM 3195 N N . PHE A 1 430 ? -17.506 0.064 -4.072 1.00 90.62 430 PHE A N 1
ATOM 3196 C CA . PHE A 1 430 ? -17.395 -1.090 -4.963 1.00 90.62 430 PHE A CA 1
ATOM 3197 C C . PHE A 1 430 ? -17.792 -0.674 -6.378 1.00 90.62 430 PHE A C 1
ATOM 3199 O O . PHE A 1 430 ? -18.953 -0.335 -6.618 1.00 90.62 430 PHE A O 1
ATOM 3206 N N . ASN A 1 431 ? -16.856 -0.712 -7.327 1.00 87.94 431 ASN A N 1
ATOM 3207 C CA . ASN A 1 431 ? -17.162 -0.432 -8.724 1.00 87.94 431 ASN A CA 1
ATOM 3208 C C . ASN A 1 431 ? -17.684 -1.697 -9.413 1.00 87.94 431 ASN A C 1
ATOM 3210 O O . ASN A 1 431 ? -16.916 -2.520 -9.903 1.00 87.94 431 ASN A O 1
ATOM 3214 N N . GLN A 1 432 ? -19.007 -1.834 -9.489 1.00 84.25 432 GLN A N 1
ATOM 3215 C CA . GLN A 1 432 ? -19.662 -2.960 -10.166 1.00 84.25 432 GLN A CA 1
ATOM 3216 C C . GLN A 1 432 ? -19.754 -2.776 -11.692 1.00 84.25 432 GLN A C 1
ATOM 3218 O O . GLN A 1 432 ? -20.419 -3.547 -12.385 1.00 84.25 432 GLN A O 1
ATOM 3223 N N . GLN A 1 433 ? -19.124 -1.734 -12.237 1.00 78.12 433 GLN A N 1
ATOM 3224 C CA . GLN A 1 433 ? -19.181 -1.396 -13.654 1.00 78.12 433 GLN A CA 1
ATOM 3225 C C . GLN A 1 433 ? -18.024 -2.052 -14.407 1.00 78.12 433 GLN A C 1
ATOM 3227 O O . GLN A 1 433 ? -16.931 -2.236 -13.880 1.00 78.12 433 GLN A O 1
ATOM 3232 N N . GLN A 1 434 ? -18.245 -2.325 -15.692 1.00 76.81 434 GLN A N 1
ATOM 3233 C CA . GLN A 1 434 ? -17.214 -2.808 -16.621 1.00 76.81 434 GLN A CA 1
ATOM 3234 C C . GLN A 1 434 ? -16.258 -1.690 -17.094 1.00 76.81 434 GLN A C 1
ATOM 3236 O O . GLN A 1 434 ? -15.510 -1.879 -18.047 1.00 76.81 434 GLN A O 1
ATOM 3241 N N . ALA A 1 435 ? -16.304 -0.512 -16.464 1.00 76.94 435 ALA A N 1
ATOM 3242 C CA . ALA A 1 435 ? -15.519 0.662 -16.822 1.00 76.94 435 ALA A CA 1
ATOM 3243 C C . ALA A 1 435 ? -14.806 1.236 -15.592 1.00 76.94 435 ALA A C 1
ATOM 3245 O O . ALA A 1 435 ? -15.355 1.249 -14.487 1.00 76.94 435 ALA A O 1
ATOM 3246 N N . ASN A 1 436 ? -13.588 1.733 -15.802 1.00 81.19 436 ASN A N 1
ATOM 3247 C CA . ASN A 1 436 ? -12.833 2.459 -14.785 1.00 81.19 436 ASN A CA 1
ATOM 3248 C C . ASN A 1 436 ? -13.506 3.807 -14.501 1.00 81.19 436 ASN A C 1
ATOM 3250 O O . ASN A 1 436 ? -13.983 4.474 -15.418 1.00 81.19 436 ASN A O 1
ATOM 3254 N N . ILE A 1 437 ? -13.489 4.226 -13.240 1.00 84.50 437 ILE A N 1
ATOM 3255 C CA . ILE A 1 437 ? -14.029 5.501 -12.776 1.00 84.50 437 ILE A CA 1
ATOM 3256 C C . ILE A 1 437 ? -12.839 6.428 -12.493 1.00 84.50 437 ILE A C 1
ATOM 3258 O O . ILE A 1 437 ? -12.146 6.220 -11.494 1.00 84.50 437 ILE A O 1
ATOM 3262 N N . PRO A 1 438 ? -12.539 7.400 -13.375 1.00 85.31 438 PRO A N 1
ATOM 3263 C CA . PRO A 1 438 ? -11.478 8.373 -13.149 1.00 85.31 438 PRO A CA 1
ATOM 3264 C C . PRO A 1 438 ? -11.949 9.501 -12.226 1.00 85.31 438 PRO A C 1
ATOM 3266 O O . PRO A 1 438 ? -13.156 9.709 -12.085 1.00 85.31 438 PRO A O 1
ATOM 3269 N N . ASP A 1 439 ? -11.011 10.268 -11.663 1.00 85.56 439 ASP A N 1
ATOM 3270 C CA . ASP A 1 439 ? -11.315 11.489 -10.895 1.00 85.56 439 ASP A CA 1
ATOM 3271 C C . ASP A 1 439 ? -12.401 11.264 -9.819 1.00 85.56 439 ASP A C 1
ATOM 3273 O O . ASP A 1 439 ? -13.405 11.976 -9.735 1.00 85.56 439 ASP A O 1
ATOM 3277 N N . LEU A 1 440 ? -12.231 10.191 -9.038 1.00 90.81 440 LEU A N 1
ATOM 3278 C CA . LEU A 1 440 ? -13.118 9.803 -7.951 1.00 90.81 440 LEU A CA 1
ATOM 3279 C C . LEU A 1 440 ? -13.023 10.833 -6.827 1.00 90.81 440 LEU A C 1
ATOM 3281 O O . LEU A 1 440 ? -12.001 10.954 -6.143 1.00 90.81 440 LEU A O 1
ATOM 3285 N N . GLN A 1 441 ? -14.130 11.532 -6.620 1.00 93.88 441 GLN A N 1
ATOM 3286 C CA . GLN A 1 441 ? -14.295 12.560 -5.606 1.00 93.88 441 GLN A CA 1
ATOM 3287 C C . GLN A 1 441 ? -15.367 12.138 -4.607 1.00 93.88 441 GLN A C 1
ATOM 3289 O O . GLN A 1 441 ? -16.378 11.533 -4.966 1.00 93.88 441 GLN A O 1
ATOM 3294 N N . VAL A 1 442 ? -15.167 12.493 -3.344 1.00 96.50 442 VAL A N 1
ATOM 3295 C CA . VAL A 1 442 ? -16.103 12.240 -2.252 1.00 96.50 442 VAL A CA 1
ATOM 3296 C C . VAL A 1 442 ? -16.308 13.535 -1.482 1.00 96.50 442 VAL A C 1
ATOM 3298 O O . VAL A 1 442 ? -15.423 13.996 -0.757 1.00 96.50 442 VAL A O 1
ATOM 3301 N N . SER A 1 443 ? -17.504 14.105 -1.615 1.00 96.62 443 SER A N 1
ATOM 3302 C CA . SER A 1 443 ? -17.925 15.246 -0.810 1.00 96.62 443 SER A CA 1
ATOM 3303 C C . SER A 1 443 ? -18.746 14.785 0.391 1.00 96.62 443 SER A C 1
ATOM 3305 O O . SER A 1 443 ? -19.714 14.041 0.209 1.00 96.62 443 SER A O 1
ATOM 3307 N N . VAL A 1 444 ? -18.421 15.264 1.588 1.00 96.44 444 VAL A N 1
ATOM 3308 C CA . VAL A 1 444 ? -19.157 14.980 2.828 1.00 96.44 444 VAL A CA 1
ATOM 3309 C C . VAL A 1 444 ? -19.732 16.277 3.373 1.00 96.44 444 VAL A C 1
ATOM 3311 O O . VAL A 1 444 ? -19.007 17.250 3.540 1.00 96.44 444 VAL A O 1
ATOM 3314 N N . LYS A 1 445 ? -21.031 16.294 3.681 1.00 96.81 445 LYS A N 1
ATOM 3315 C CA . LYS A 1 445 ? -21.717 17.470 4.226 1.00 96.81 445 LYS A CA 1
ATOM 3316 C C . LYS A 1 445 ? -22.564 17.101 5.433 1.00 96.81 445 LYS A C 1
ATOM 3318 O O . LYS A 1 445 ? -23.489 16.301 5.313 1.00 96.81 445 LYS A O 1
ATOM 3323 N N . GLN A 1 446 ? -22.300 17.721 6.580 1.00 94.75 446 GLN A N 1
ATOM 3324 C CA . GLN A 1 446 ? -23.135 17.552 7.769 1.00 94.75 446 GLN A CA 1
ATOM 3325 C C . GLN A 1 446 ? -24.530 18.149 7.529 1.00 94.75 446 GLN A C 1
ATOM 3327 O O . GLN A 1 446 ? -24.680 19.283 7.070 1.00 94.75 446 GLN A O 1
ATOM 3332 N N . THR A 1 447 ? -25.556 17.365 7.840 1.00 95.06 447 THR A N 1
ATOM 3333 C CA . THR A 1 447 ? -26.977 17.732 7.727 1.00 95.06 447 THR A CA 1
ATOM 3334 C C . THR A 1 447 ? -27.595 18.036 9.090 1.00 95.06 447 THR A C 1
ATOM 3336 O O . THR A 1 447 ? -28.488 18.877 9.191 1.00 95.06 447 THR A O 1
ATOM 3339 N N . LYS A 1 448 ? -27.083 17.392 10.146 1.00 93.00 448 LYS A N 1
ATOM 3340 C CA . LYS A 1 448 ? -27.491 17.541 11.547 1.00 93.00 448 LYS A CA 1
ATOM 3341 C C . LYS A 1 448 ? -26.338 17.088 12.451 1.00 93.00 448 LYS A C 1
ATOM 3343 O O . LYS A 1 448 ? -25.563 16.219 12.063 1.00 93.00 448 LYS A O 1
ATOM 3348 N N . GLY A 1 449 ? -26.206 17.665 13.644 1.00 87.12 449 GLY A N 1
ATOM 3349 C CA . GLY A 1 449 ? -25.216 17.220 14.628 1.00 87.12 449 GLY A CA 1
ATOM 3350 C C . GLY A 1 449 ? -24.784 18.289 15.624 1.00 87.12 449 GLY A C 1
ATOM 3351 O O . GLY A 1 449 ? -25.409 19.347 15.730 1.00 87.12 449 GLY A O 1
ATOM 3352 N N . ALA A 1 450 ? -23.721 17.992 16.371 1.00 80.12 450 ALA A N 1
ATOM 3353 C CA . ALA A 1 450 ? -23.105 18.912 17.315 1.00 80.12 450 ALA A CA 1
ATOM 3354 C C . ALA A 1 450 ? -22.261 19.981 16.607 1.00 80.12 450 ALA A C 1
ATOM 3356 O O . ALA A 1 450 ? -21.546 19.713 15.640 1.00 80.12 450 ALA A O 1
ATOM 3357 N N . ASN A 1 451 ? -22.266 21.186 17.182 1.00 83.06 451 ASN A N 1
ATOM 3358 C CA . ASN A 1 451 ? -21.217 22.168 16.926 1.00 83.06 451 ASN A CA 1
ATOM 3359 C C . ASN A 1 451 ? -19.865 21.604 17.393 1.00 83.06 451 ASN A C 1
ATOM 3361 O O . ASN A 1 451 ? -19.802 20.910 18.408 1.00 83.06 451 ASN A O 1
ATOM 3365 N N . GLY A 1 452 ? -18.788 21.940 16.682 1.00 88.12 452 GLY A N 1
ATOM 3366 C CA . GLY A 1 452 ? -17.435 21.482 17.010 1.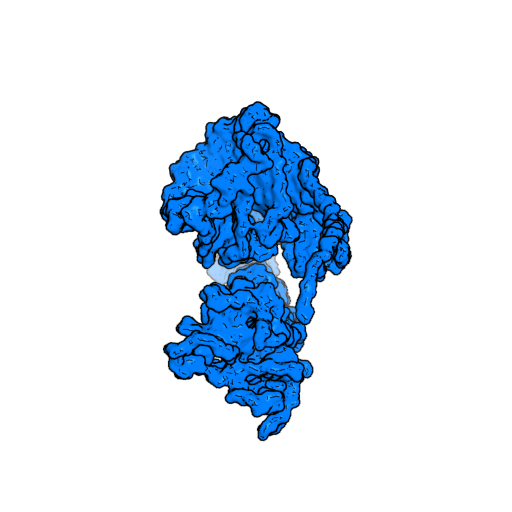00 88.12 452 GLY A CA 1
ATOM 3367 C C . GLY A 1 452 ? -17.034 20.150 16.372 1.00 88.12 452 GLY A C 1
ATOM 3368 O O . GLY A 1 452 ? -15.912 19.714 16.591 1.00 88.12 452 GLY A O 1
ATOM 3369 N N . VAL A 1 453 ? -17.887 19.517 15.560 1.00 93.44 453 VAL A N 1
ATOM 3370 C CA . VAL A 1 453 ? -17.446 18.452 14.645 1.00 93.44 453 VAL A CA 1
ATOM 3371 C C . VAL A 1 453 ? -16.930 19.094 13.360 1.00 93.44 453 VAL A C 1
ATOM 3373 O O . VAL A 1 453 ? -17.652 19.854 12.714 1.00 93.44 453 VAL A O 1
ATOM 3376 N N . ARG A 1 454 ? -15.689 18.790 12.980 1.00 93.25 454 ARG A N 1
ATOM 3377 C CA . ARG A 1 454 ? -15.085 19.218 11.713 1.00 93.25 454 ARG A CA 1
ATOM 3378 C C . ARG A 1 454 ? -14.603 18.014 10.913 1.00 93.25 454 ARG A C 1
ATOM 3380 O O . ARG A 1 454 ? -14.378 16.938 11.458 1.00 93.25 454 ARG A O 1
ATOM 3387 N N . TYR A 1 455 ? -14.496 18.194 9.606 1.00 94.75 455 TYR A N 1
ATOM 3388 C CA . TYR A 1 455 ? -14.207 17.140 8.639 1.00 94.75 455 TYR A CA 1
ATOM 3389 C C . TYR A 1 455 ? -13.685 17.771 7.347 1.00 94.75 455 TYR A C 1
ATOM 3391 O O . TYR A 1 455 ? -13.893 18.963 7.107 1.00 94.75 455 TYR A O 1
ATOM 3399 N N . TRP A 1 456 ? -13.019 16.986 6.504 1.00 95.62 456 TRP A N 1
ATOM 3400 C CA . TRP A 1 456 ? -12.668 17.434 5.156 1.00 95.62 456 TRP A CA 1
ATOM 3401 C C . TRP A 1 456 ? -13.900 17.309 4.246 1.00 95.62 456 TRP A C 1
ATOM 3403 O O . TRP A 1 456 ? -14.396 16.211 4.005 1.00 95.62 456 TRP A O 1
ATOM 3413 N N . GLU A 1 457 ? -14.439 18.446 3.789 1.00 95.19 457 GLU A N 1
ATOM 3414 C CA . GLU A 1 457 ? -15.694 18.502 3.015 1.00 95.19 457 GLU A CA 1
ATOM 3415 C C . GLU A 1 457 ? -15.546 17.941 1.595 1.00 95.19 457 GLU A C 1
ATOM 3417 O O . GLU A 1 457 ? -16.477 17.315 1.096 1.00 95.19 457 GLU A O 1
ATOM 3422 N N . GLN A 1 458 ? -14.397 18.143 0.946 1.00 94.62 458 GLN A N 1
ATOM 3423 C CA . GLN A 1 458 ? -14.094 17.640 -0.397 1.00 94.62 458 GLN A CA 1
ATOM 3424 C C . GLN A 1 458 ? -12.858 16.753 -0.326 1.00 94.62 458 GLN A C 1
ATOM 3426 O O . GLN A 1 458 ? -11.855 17.155 0.265 1.00 94.62 458 GLN A O 1
ATOM 3431 N N . ASN A 1 459 ? -12.945 15.555 -0.905 1.00 95.88 459 ASN A N 1
ATOM 3432 C CA . ASN A 1 459 ? -11.874 14.571 -0.858 1.00 95.88 459 ASN A CA 1
ATOM 3433 C C . ASN A 1 459 ? -11.669 13.914 -2.226 1.00 95.88 459 ASN A C 1
ATOM 3435 O O . ASN A 1 459 ? -12.640 13.610 -2.918 1.00 95.88 459 ASN A O 1
ATOM 3439 N N . TYR A 1 460 ? -10.418 13.653 -2.583 1.00 93.25 460 TYR A N 1
ATOM 3440 C CA . TYR A 1 460 ? -9.992 13.134 -3.875 1.00 93.25 460 TYR A CA 1
ATOM 3441 C C . TYR A 1 460 ? -9.283 11.793 -3.704 1.00 93.25 460 TYR A C 1
ATOM 3443 O O . TYR A 1 460 ? -8.451 11.623 -2.812 1.00 93.25 460 TYR A O 1
ATOM 3451 N N . PHE A 1 461 ? -9.610 10.844 -4.578 1.00 91.00 461 PHE A N 1
ATOM 3452 C CA . PHE A 1 461 ? -9.058 9.489 -4.552 1.00 91.00 461 PHE A CA 1
ATOM 3453 C C . PHE A 1 461 ? -8.500 9.044 -5.916 1.00 91.00 461 PHE A C 1
ATOM 3455 O O . PHE A 1 461 ? -7.890 7.983 -6.008 1.00 91.00 461 PHE A O 1
ATOM 3462 N N . GLY A 1 462 ? -8.631 9.841 -6.978 1.00 87.75 462 GLY A N 1
ATOM 3463 C CA . GLY A 1 462 ? -8.120 9.473 -8.303 1.00 87.75 462 GLY A CA 1
ATOM 3464 C C . GLY A 1 462 ? -8.917 8.323 -8.908 1.00 87.75 462 GLY A C 1
ATOM 3465 O O . GLY A 1 462 ? -10.137 8.386 -8.928 1.00 87.75 462 GLY A O 1
ATOM 3466 N N . ASN A 1 463 ? -8.276 7.275 -9.419 1.00 84.38 463 ASN A N 1
ATOM 3467 C CA . ASN A 1 463 ? -9.003 6.256 -10.181 1.00 84.38 463 ASN A CA 1
ATOM 3468 C C . ASN A 1 463 ? -9.499 5.078 -9.319 1.00 84.38 463 ASN A C 1
ATOM 3470 O O . ASN A 1 463 ? -8.860 4.669 -8.347 1.00 84.38 463 ASN A O 1
ATOM 3474 N N . LEU A 1 464 ? -10.635 4.505 -9.724 1.00 85.88 464 LEU A N 1
ATOM 3475 C CA . LEU A 1 464 ? -11.192 3.247 -9.223 1.00 85.88 464 LEU A CA 1
ATOM 3476 C C . LEU A 1 464 ? -11.496 2.324 -10.413 1.00 85.88 464 LEU A C 1
ATOM 3478 O O . LEU A 1 464 ? -12.380 2.607 -11.222 1.00 85.88 464 LEU A O 1
ATOM 3482 N N . SER A 1 465 ? -10.729 1.244 -10.548 1.00 83.31 465 SER A N 1
ATOM 3483 C CA . SER A 1 465 ? -10.805 0.325 -11.691 1.00 83.31 465 SER A CA 1
ATOM 3484 C C . SER A 1 465 ? -12.130 -0.446 -11.762 1.00 83.31 465 SER A C 1
ATOM 3486 O O . SER A 1 465 ? -12.855 -0.565 -10.776 1.00 83.31 465 SER A O 1
ATOM 3488 N N . ALA A 1 466 ? -12.470 -0.951 -12.948 1.00 81.38 466 ALA A N 1
ATOM 3489 C CA . ALA A 1 466 ? -13.623 -1.821 -13.175 1.00 81.38 466 ALA A CA 1
ATOM 3490 C C . ALA A 1 466 ? -13.552 -3.080 -12.294 1.00 81.38 466 ALA A C 1
ATOM 3492 O O . ALA A 1 466 ? -12.500 -3.709 -12.199 1.00 81.38 466 ALA A O 1
ATOM 3493 N N . GLY A 1 467 ? -14.660 -3.454 -11.651 1.00 80.19 467 GLY A N 1
ATOM 3494 C CA . GLY A 1 467 ? -14.751 -4.653 -10.809 1.00 80.19 467 GLY A CA 1
ATOM 3495 C C . GLY A 1 467 ? -13.990 -4.602 -9.476 1.00 80.19 467 GLY A C 1
ATOM 3496 O O . GLY A 1 467 ? -14.122 -5.535 -8.683 1.00 80.19 467 GLY A O 1
ATOM 3497 N N . THR A 1 468 ? -13.214 -3.549 -9.194 1.00 81.69 468 THR A N 1
ATOM 3498 C CA . THR A 1 468 ? -12.458 -3.425 -7.939 1.00 81.69 468 THR A CA 1
ATOM 3499 C C . THR A 1 468 ? -13.221 -2.628 -6.881 1.00 81.69 468 THR A C 1
ATOM 3501 O O . THR A 1 468 ? -14.300 -2.072 -7.113 1.00 81.69 468 THR A O 1
ATOM 3504 N N . ASN A 1 469 ? -12.669 -2.596 -5.671 1.00 88.56 469 ASN A N 1
ATOM 3505 C CA . ASN A 1 469 ? -13.180 -1.796 -4.570 1.00 88.56 469 ASN A CA 1
ATOM 3506 C C . ASN A 1 469 ? -12.076 -0.897 -4.005 1.00 88.56 469 ASN A C 1
ATOM 3508 O O . ASN A 1 469 ? -10.893 -1.098 -4.284 1.00 88.56 469 ASN A O 1
ATOM 3512 N N . ARG A 1 470 ? -12.472 0.112 -3.229 1.00 87.31 470 ARG A N 1
ATOM 3513 C CA . ARG A 1 470 ? -11.548 1.002 -2.530 1.00 87.31 470 ARG A CA 1
ATOM 3514 C C . ARG A 1 470 ? -12.147 1.481 -1.224 1.00 87.31 470 ARG A C 1
ATOM 3516 O O . ARG A 1 470 ? -13.260 2.005 -1.206 1.00 87.31 470 ARG A O 1
ATOM 3523 N N . GLU A 1 471 ? -11.387 1.346 -0.145 1.00 90.94 471 GLU A N 1
ATOM 3524 C CA . GLU A 1 471 ? -11.741 1.976 1.119 1.00 90.94 471 GLU A CA 1
ATOM 3525 C C . GLU A 1 471 ? -11.482 3.488 1.042 1.00 90.94 471 GLU A C 1
ATOM 3527 O O . GLU A 1 471 ? -10.406 3.954 0.663 1.00 90.94 471 GLU A O 1
ATOM 3532 N N . ILE A 1 472 ? -12.511 4.249 1.387 1.00 94.25 472 ILE A N 1
ATOM 3533 C CA . ILE A 1 472 ? -12.537 5.700 1.469 1.00 94.25 472 ILE A CA 1
ATOM 3534 C C . ILE A 1 472 ? -12.452 6.068 2.940 1.00 94.25 472 ILE A C 1
ATOM 3536 O O . ILE A 1 472 ? -13.276 5.626 3.735 1.00 94.25 472 ILE A O 1
ATOM 3540 N N . ARG A 1 473 ? -11.473 6.899 3.294 1.00 93.56 473 ARG A N 1
ATOM 3541 C CA . ARG A 1 473 ? -11.236 7.358 4.665 1.00 93.56 473 ARG A CA 1
ATOM 3542 C C . ARG A 1 473 ? -11.264 8.886 4.661 1.00 93.56 473 ARG A C 1
ATOM 3544 O O . ARG A 1 473 ? -10.468 9.514 3.968 1.00 93.56 473 ARG A O 1
ATOM 3551 N N . ILE A 1 474 ? -12.222 9.473 5.377 1.00 96.25 474 ILE A N 1
ATOM 3552 C CA . ILE A 1 474 ? -12.449 10.922 5.445 1.00 96.25 474 ILE A CA 1
ATOM 3553 C C . ILE A 1 474 ? -12.039 11.408 6.838 1.00 96.25 474 ILE A C 1
ATOM 3555 O O . ILE A 1 474 ? -12.686 10.996 7.804 1.00 96.25 474 ILE A O 1
ATOM 3559 N N . PRO A 1 475 ? -11.014 12.268 6.978 1.00 96.12 475 PRO A N 1
ATOM 3560 C CA . PRO A 1 475 ? -10.619 12.819 8.271 1.00 96.12 475 PRO A CA 1
ATOM 3561 C C . PRO A 1 475 ? -11.754 13.572 8.970 1.00 96.12 475 PRO A C 1
ATOM 3563 O O . PRO A 1 475 ? -12.443 14.402 8.368 1.00 96.12 475 PRO A O 1
ATOM 3566 N N . VAL A 1 476 ? -11.923 13.290 10.262 1.00 95.31 476 VAL A N 1
ATOM 3567 C CA . VAL A 1 476 ? -12.929 13.876 11.156 1.00 95.31 476 VAL A CA 1
ATOM 3568 C C . VAL A 1 476 ? -12.253 14.244 12.475 1.00 95.31 476 VAL A C 1
ATOM 3570 O O . VAL A 1 476 ? -11.443 13.482 13.002 1.00 95.31 476 VAL A O 1
ATOM 3573 N N . TYR A 1 477 ? -12.592 15.402 13.038 1.00 93.31 477 TYR A N 1
ATOM 3574 C CA . TYR A 1 477 ? -12.047 15.842 14.317 1.00 93.31 477 TYR A CA 1
ATOM 3575 C C . TYR A 1 477 ? -13.063 16.574 15.191 1.00 93.31 477 TYR A C 1
ATOM 3577 O O . TYR A 1 477 ? -13.898 17.344 14.709 1.00 93.31 477 TYR A O 1
ATOM 3585 N N . GLY A 1 478 ? -12.997 16.299 16.493 1.00 92.56 478 GLY A N 1
ATOM 3586 C CA . GLY A 1 478 ? -13.790 16.976 17.510 1.00 92.56 478 GLY A CA 1
ATOM 3587 C C . GLY A 1 478 ? -13.004 18.139 18.101 1.00 92.56 478 GLY A C 1
ATOM 3588 O O . GLY A 1 478 ? -11.952 17.938 18.699 1.00 92.56 478 GLY A O 1
ATOM 3589 N N . ASP A 1 479 ? -13.518 19.359 17.993 1.00 89.81 479 ASP A N 1
ATOM 3590 C CA . ASP A 1 479 ? -12.994 20.509 18.730 1.00 89.81 479 ASP A CA 1
ATOM 3591 C C . ASP A 1 479 ? -13.171 20.315 20.248 1.00 89.81 479 ASP A C 1
ATOM 3593 O O . ASP A 1 479 ? -14.047 19.580 20.707 1.00 89.81 479 ASP A O 1
ATOM 3597 N N . ALA A 1 480 ? -12.418 21.070 21.055 1.00 85.38 480 ALA A N 1
ATOM 3598 C CA . ALA A 1 480 ? -12.545 21.095 22.519 1.00 85.38 480 ALA A CA 1
ATOM 3599 C C . ALA A 1 480 ? -13.976 21.368 23.050 1.00 85.38 480 ALA A C 1
ATOM 3601 O O . ALA A 1 480 ? -14.259 21.100 24.216 1.00 85.38 480 ALA A O 1
ATOM 3602 N N . ALA A 1 481 ? -14.859 21.918 22.209 1.00 82.44 481 ALA A N 1
ATOM 3603 C CA . ALA A 1 481 ? -16.246 22.260 22.520 1.00 82.44 481 ALA A CA 1
ATOM 3604 C C . ALA A 1 481 ? -17.284 21.317 21.872 1.00 82.44 481 ALA A C 1
ATOM 3606 O O . ALA A 1 481 ? -18.460 21.678 21.807 1.00 82.44 481 ALA A O 1
ATOM 3607 N N . VAL A 1 482 ? -16.878 20.145 21.360 1.00 88.94 482 VAL A N 1
ATOM 3608 C CA . VAL A 1 482 ? -17.831 19.167 20.819 1.00 88.94 482 VAL A CA 1
ATOM 3609 C C . VAL A 1 482 ? -18.713 18.599 21.938 1.00 88.94 482 VAL A C 1
ATOM 3611 O O . VAL A 1 482 ? -18.229 18.137 22.973 1.00 88.94 482 VAL A O 1
ATOM 3614 N N . ASN A 1 483 ? -20.025 18.649 21.717 1.00 85.12 483 ASN A N 1
ATOM 3615 C CA . ASN A 1 483 ? -21.038 18.182 22.662 1.00 85.12 483 ASN A CA 1
ATOM 3616 C C . ASN A 1 483 ? -21.537 16.775 22.293 1.00 85.12 483 ASN A C 1
ATOM 3618 O O . ASN A 1 483 ? -21.406 16.331 21.150 1.00 85.12 483 ASN A O 1
ATOM 3622 N N . THR A 1 484 ? -22.179 16.095 23.244 1.00 88.75 484 THR A N 1
ATOM 3623 C CA . THR A 1 484 ? -22.835 14.802 23.001 1.00 88.75 484 THR A CA 1
ATOM 3624 C C . THR A 1 484 ? -24.035 14.954 22.058 1.00 88.75 484 THR A C 1
ATOM 3626 O O . THR A 1 484 ? -24.993 15.651 22.399 1.00 88.75 484 THR A O 1
ATOM 3629 N N . ALA A 1 485 ? -23.992 14.322 20.881 1.00 91.25 485 ALA A N 1
ATOM 3630 C CA . ALA A 1 485 ? -25.065 14.355 19.880 1.00 91.25 485 ALA A CA 1
ATOM 3631 C C . ALA A 1 485 ? -24.926 13.228 18.844 1.00 91.25 485 ALA A C 1
ATOM 3633 O O . ALA A 1 485 ? -23.834 12.713 18.632 1.00 91.25 485 ALA A O 1
ATOM 3634 N N . GLU A 1 486 ? -26.009 12.929 18.125 1.00 95.25 486 GLU A N 1
ATOM 3635 C CA . GLU A 1 486 ? -25.946 12.177 16.866 1.00 95.25 486 GLU A CA 1
ATOM 3636 C C . GLU A 1 486 ? -25.638 13.119 15.701 1.00 95.25 486 GLU A C 1
ATOM 3638 O O . GLU A 1 486 ? -26.323 14.133 15.527 1.00 95.25 486 GLU A O 1
ATOM 3643 N N . ASN A 1 487 ? -24.622 12.784 14.905 1.00 94.81 487 ASN A N 1
ATOM 3644 C CA . ASN A 1 487 ? -24.190 13.550 13.740 1.00 94.81 487 ASN A CA 1
ATOM 3645 C C . ASN A 1 487 ? -24.560 12.790 12.465 1.00 94.81 487 ASN A C 1
ATOM 3647 O O . ASN A 1 487 ? -24.184 11.633 12.306 1.00 94.81 487 ASN A O 1
ATOM 3651 N N . GLU A 1 488 ? -25.272 13.448 11.554 1.00 96.69 488 GLU A N 1
ATOM 3652 C CA . GLU A 1 488 ? -25.762 12.890 10.292 1.00 96.69 488 GLU A CA 1
ATOM 3653 C C . GLU A 1 488 ? -25.167 13.678 9.121 1.00 96.69 488 GLU A C 1
ATOM 3655 O O . GLU A 1 488 ? -25.208 14.913 9.090 1.00 96.69 488 GLU A O 1
ATOM 3660 N N . PHE A 1 489 ? -24.658 12.969 8.121 1.00 96.69 489 PHE A N 1
ATOM 3661 C CA . PHE A 1 489 ? -23.961 13.513 6.962 1.00 96.69 489 PHE A CA 1
ATOM 3662 C C . PHE A 1 489 ? -24.567 12.965 5.673 1.00 96.69 489 PHE A C 1
ATOM 3664 O O . PHE A 1 489 ? -24.945 11.798 5.600 1.00 96.69 489 PHE A O 1
ATOM 3671 N N . THR A 1 490 ? -24.590 13.783 4.626 1.00 97.81 490 THR A N 1
ATOM 3672 C CA . THR A 1 490 ? -24.731 13.302 3.252 1.00 97.81 490 THR A CA 1
ATOM 3673 C C . THR A 1 490 ? -23.338 13.105 2.672 1.00 97.81 490 THR A C 1
ATOM 3675 O O . THR A 1 490 ? -22.558 14.055 2.584 1.00 97.81 490 THR A O 1
ATOM 3678 N N . VAL A 1 491 ? -23.039 11.877 2.261 1.00 97.81 491 VAL A N 1
ATOM 3679 C CA . VAL A 1 491 ? -21.874 11.537 1.445 1.00 97.81 491 VAL A CA 1
ATOM 3680 C C . VAL A 1 491 ? -22.312 11.557 -0.012 1.00 97.81 491 VAL A C 1
ATOM 3682 O O . VAL A 1 491 ? -23.391 11.073 -0.349 1.00 97.81 491 VAL A O 1
ATOM 3685 N N . THR A 1 492 ? -21.503 12.139 -0.891 1.00 96.56 492 THR A N 1
ATOM 3686 C CA . THR A 1 492 ? -21.764 12.133 -2.333 1.00 96.56 492 THR A CA 1
ATOM 3687 C C . THR A 1 492 ? -20.497 11.811 -3.102 1.00 96.56 492 THR A C 1
ATOM 3689 O O . THR A 1 492 ? -19.485 12.493 -2.948 1.00 96.56 492 THR A O 1
ATOM 3692 N N . VAL A 1 493 ? -20.574 10.777 -3.932 1.00 94.94 493 VAL A N 1
ATOM 3693 C CA . VAL A 1 493 ? -19.485 10.259 -4.757 1.00 94.94 493 VAL A CA 1
ATOM 3694 C C . VAL A 1 493 ? -19.640 10.797 -6.176 1.00 94.94 493 VAL A C 1
ATOM 3696 O O . VAL A 1 493 ? -20.728 10.718 -6.757 1.00 94.94 493 VAL A O 1
ATOM 3699 N N . ARG A 1 494 ? -18.560 11.332 -6.747 1.00 91.31 494 ARG A N 1
ATOM 3700 C CA . ARG A 1 494 ? -18.523 11.886 -8.106 1.00 91.31 494 ARG A CA 1
ATOM 3701 C C . ARG A 1 494 ? -17.336 11.357 -8.909 1.00 91.31 494 ARG A C 1
ATOM 3703 O O . ARG A 1 494 ? -16.357 10.892 -8.337 1.00 91.31 494 ARG A O 1
ATOM 3710 N N . SER A 1 495 ? -17.449 11.454 -10.230 1.00 88.00 495 SER A N 1
ATOM 3711 C CA . SER A 1 495 ? -16.339 11.389 -11.183 1.00 88.00 495 SER A CA 1
ATOM 3712 C C . SER A 1 495 ? -16.328 12.708 -11.948 1.00 88.00 495 SER A C 1
ATOM 3714 O O . SER A 1 495 ? -17.240 12.986 -12.738 1.00 88.00 495 SER A O 1
ATOM 3716 N N . GLY A 1 496 ? -15.377 13.580 -11.609 1.00 82.50 496 GLY A N 1
ATOM 3717 C CA . GLY A 1 496 ? -15.417 14.992 -11.989 1.00 82.50 496 GLY A CA 1
ATOM 3718 C C . GLY A 1 496 ? -16.778 15.631 -11.678 1.00 82.50 496 GLY A C 1
ATOM 3719 O O . GLY A 1 496 ? -17.259 15.616 -10.547 1.00 82.50 496 GLY A O 1
ATOM 3720 N N . ASN A 1 497 ? -17.450 16.153 -12.708 1.00 82.19 497 ASN A N 1
ATOM 3721 C CA . ASN A 1 497 ? -18.763 16.796 -12.564 1.00 82.19 497 ASN A CA 1
ATOM 3722 C C . ASN A 1 497 ? -19.959 15.819 -12.478 1.00 82.19 497 ASN A C 1
ATOM 3724 O O . ASN A 1 497 ? -21.080 16.271 -12.234 1.00 82.19 497 ASN A O 1
ATOM 3728 N N . GLN A 1 498 ? -19.777 14.512 -12.714 1.00 85.62 498 GLN A N 1
ATOM 3729 C CA . GLN A 1 498 ? -20.877 13.539 -12.691 1.00 85.62 498 GLN A CA 1
ATOM 3730 C C . GLN A 1 498 ? -21.052 12.932 -11.298 1.00 85.62 498 GLN A C 1
ATOM 3732 O O . GLN A 1 498 ? -20.134 12.329 -10.754 1.00 85.62 498 GLN A O 1
ATOM 3737 N N . GLU A 1 499 ? -22.264 13.013 -10.753 1.00 90.94 499 GLU A N 1
ATOM 3738 C CA . GLU A 1 499 ? -22.645 12.304 -9.531 1.00 90.94 499 GLU A CA 1
ATOM 3739 C C . GLU A 1 499 ? -22.938 10.822 -9.803 1.00 90.94 499 GLU A C 1
ATOM 3741 O O . GLU A 1 499 ? -23.663 10.487 -10.746 1.00 90.94 499 GLU A O 1
ATOM 3746 N N . LEU A 1 500 ? -22.348 9.945 -8.985 1.00 89.00 500 LEU A N 1
ATOM 3747 C CA . LEU A 1 500 ? -22.374 8.487 -9.145 1.00 89.00 500 LEU A CA 1
ATOM 3748 C C . LEU A 1 500 ? -23.123 7.764 -8.024 1.00 89.00 500 LEU A C 1
ATOM 3750 O O . LEU A 1 500 ? -23.723 6.728 -8.285 1.00 89.00 500 LEU A O 1
ATOM 3754 N N . ALA A 1 501 ? -23.084 8.297 -6.802 1.00 91.44 501 ALA A N 1
ATOM 3755 C CA . ALA A 1 501 ? -23.851 7.802 -5.661 1.00 91.44 501 ALA A CA 1
ATOM 3756 C C . ALA A 1 501 ? -24.025 8.913 -4.616 1.00 91.44 501 ALA A C 1
ATOM 3758 O O . ALA A 1 501 ? -23.145 9.761 -4.458 1.00 91.44 501 ALA A O 1
ATOM 3759 N N . SER A 1 502 ? -25.119 8.884 -3.856 1.00 93.88 502 SER A N 1
ATOM 3760 C CA . SER A 1 502 ? -25.281 9.707 -2.654 1.00 93.88 502 SER A CA 1
ATOM 3761 C C . SER A 1 502 ? -26.032 8.924 -1.583 1.00 93.88 502 SER A C 1
ATOM 3763 O O . SER A 1 502 ? -27.030 8.267 -1.879 1.00 93.88 502 SER A O 1
ATOM 3765 N N . PHE A 1 503 ? -25.535 8.970 -0.349 1.00 95.25 503 PHE A N 1
ATOM 3766 C CA . PHE A 1 503 ? -26.058 8.198 0.776 1.00 95.25 503 PHE A CA 1
ATOM 3767 C C . PHE A 1 503 ? -25.858 8.932 2.105 1.00 95.25 503 PHE A C 1
ATOM 3769 O O . PHE A 1 503 ? -25.089 9.891 2.207 1.00 95.25 503 PHE A O 1
ATOM 3776 N N . ALA A 1 504 ? -26.585 8.495 3.133 1.00 96.00 504 ALA A N 1
ATOM 3777 C CA . ALA A 1 504 ? -26.437 9.015 4.486 1.00 96.00 504 ALA A CA 1
ATOM 3778 C C . ALA A 1 504 ? -25.344 8.251 5.250 1.00 96.00 504 ALA A C 1
ATOM 3780 O O . ALA A 1 504 ? -25.244 7.031 5.145 1.00 96.00 504 ALA A O 1
ATOM 3781 N N . ALA A 1 505 ? -24.570 8.973 6.053 1.00 95.38 505 ALA A N 1
ATOM 3782 C CA . ALA A 1 505 ? -23.624 8.434 7.027 1.00 95.38 505 ALA A CA 1
ATOM 3783 C C . ALA A 1 505 ? -23.863 9.103 8.386 1.00 95.38 505 ALA A C 1
ATOM 3785 O O . ALA A 1 505 ? -24.397 10.214 8.439 1.00 95.38 505 ALA A O 1
ATOM 3786 N N . GLY A 1 506 ? -23.448 8.481 9.487 1.00 93.75 506 GLY A N 1
ATOM 3787 C CA . GLY A 1 506 ? -23.582 9.107 10.798 1.00 93.75 506 GLY A CA 1
ATOM 3788 C C . GLY A 1 506 ? -22.747 8.464 11.894 1.00 93.75 506 GLY A C 1
ATOM 3789 O O . GLY A 1 506 ? -22.282 7.338 11.752 1.00 93.75 506 GLY A O 1
ATOM 3790 N N . PHE A 1 507 ? -22.535 9.216 12.972 1.00 94.38 507 PHE A N 1
ATOM 3791 C CA . PHE A 1 507 ? -21.855 8.760 14.185 1.00 94.38 507 PHE A CA 1
ATOM 3792 C C . PHE A 1 507 ? -22.197 9.656 15.384 1.00 94.38 507 PHE A C 1
ATOM 3794 O O . PHE A 1 507 ? -22.456 10.859 15.240 1.00 94.38 507 PHE A O 1
ATOM 3801 N N . SER A 1 508 ? -22.115 9.101 16.591 1.00 93.75 508 SER A N 1
ATOM 3802 C CA . SER A 1 508 ? -22.285 9.870 17.822 1.00 93.75 508 SER A CA 1
ATOM 3803 C C . SER A 1 508 ? -21.012 10.652 18.169 1.00 93.75 508 SER A C 1
ATOM 3805 O O . SER A 1 508 ? -19.899 10.133 18.100 1.00 93.75 508 SER A O 1
ATOM 3807 N N . SER A 1 509 ? -21.149 11.891 18.626 1.00 91.88 509 SER A N 1
ATOM 3808 C CA . SER A 1 509 ? -20.126 12.561 19.434 1.00 91.88 509 SER A CA 1
ATOM 3809 C C . SER A 1 509 ? -20.453 12.391 20.917 1.00 91.88 509 SER A C 1
ATOM 3811 O O . SER A 1 509 ? -21.624 12.289 21.290 1.00 91.88 509 SER A O 1
ATOM 3813 N N . LEU A 1 510 ? -19.433 12.360 21.775 1.00 87.06 510 LEU A N 1
ATOM 3814 C CA . LEU A 1 510 ? -19.576 12.214 23.224 1.00 87.06 510 LEU A CA 1
ATOM 3815 C C . LEU A 1 510 ? -18.637 13.181 23.946 1.00 87.06 510 LEU A C 1
ATOM 3817 O O . LEU A 1 510 ? -17.417 13.063 23.850 1.00 87.06 510 LEU A O 1
ATOM 3821 N N . GLN A 1 511 ? -19.211 14.097 24.722 1.00 83.25 511 GLN A N 1
ATOM 3822 C CA . GLN A 1 511 ? -18.466 14.872 25.707 1.00 83.25 511 GLN A CA 1
ATOM 3823 C C . GLN A 1 511 ? -18.371 14.046 27.004 1.00 83.25 511 GLN A C 1
ATOM 3825 O O . GLN A 1 511 ? -19.417 13.775 27.598 1.00 83.25 511 GLN A O 1
ATOM 3830 N N . PRO A 1 512 ? -17.168 13.633 27.456 1.00 76.75 512 PRO A N 1
ATOM 3831 C CA . PRO A 1 512 ? -17.046 12.734 28.601 1.00 76.75 512 PRO A CA 1
ATOM 3832 C C . PRO A 1 512 ? -17.540 13.359 29.912 1.00 76.75 512 PRO A C 1
ATOM 3834 O O . PRO A 1 512 ? -17.161 14.482 30.268 1.00 76.75 512 PRO A O 1
ATOM 3837 N N . LEU A 1 513 ? -18.347 12.607 30.660 1.00 79.19 513 LEU A N 1
ATOM 3838 C CA . LEU A 1 513 ? -18.825 12.977 31.989 1.00 79.19 513 LEU A CA 1
ATOM 3839 C C . LEU A 1 513 ? -17.658 12.983 32.981 1.00 79.19 513 LEU A C 1
ATOM 3841 O O . LEU A 1 513 ? -16.935 11.998 33.123 1.00 79.19 513 LEU A O 1
ATOM 3845 N N . GLN A 1 514 ? -17.479 14.094 33.697 1.00 81.81 514 GLN A N 1
ATOM 3846 C CA . GLN A 1 514 ? -16.470 14.190 34.754 1.00 81.81 514 GLN A CA 1
ATOM 3847 C C . GLN A 1 514 ? -16.754 13.196 35.887 1.00 81.81 514 GLN A C 1
ATOM 3849 O O . GLN A 1 514 ? -17.908 12.855 36.143 1.00 81.81 514 GLN A O 1
ATOM 3854 N N . ALA A 1 515 ? -15.696 12.750 36.572 1.00 81.19 515 ALA A N 1
ATOM 3855 C CA . ALA A 1 515 ? -15.820 11.855 37.719 1.00 81.19 515 ALA A CA 1
ATOM 3856 C C . ALA A 1 515 ? -16.773 12.442 38.770 1.00 81.19 515 ALA A C 1
ATOM 3858 O O . ALA A 1 515 ? -16.623 13.597 39.179 1.00 81.19 515 ALA A O 1
ATOM 3859 N N . ALA A 1 516 ? -17.716 11.629 39.230 1.00 82.19 516 ALA A N 1
ATOM 3860 C CA . ALA A 1 516 ? -18.669 11.980 40.270 1.00 82.19 516 ALA A CA 1
ATOM 3861 C C . ALA A 1 516 ? -18.744 10.844 41.294 1.00 82.19 516 ALA A C 1
ATOM 3863 O O . ALA A 1 516 ? -18.237 9.747 41.075 1.00 82.19 516 ALA A O 1
ATOM 3864 N N . VAL A 1 517 ? -19.373 11.096 42.435 1.00 82.88 517 VAL A N 1
ATOM 3865 C CA . VAL A 1 517 ? -19.694 10.044 43.400 1.00 82.88 517 VAL A CA 1
ATOM 3866 C C . VAL A 1 517 ? -21.099 10.303 43.901 1.00 82.88 517 VAL A C 1
ATOM 3868 O O . VAL A 1 517 ? -21.414 11.428 44.268 1.00 82.88 517 VAL A O 1
ATOM 3871 N N . GLU A 1 518 ? -21.937 9.278 43.949 1.00 85.31 518 GLU A N 1
ATOM 3872 C CA . GLU A 1 518 ? -23.269 9.345 44.541 1.00 85.31 518 GLU A CA 1
ATOM 3873 C C . GLU A 1 518 ? -23.499 8.195 45.525 1.00 85.31 518 GLU A C 1
ATOM 3875 O O . GLU A 1 518 ? -22.871 7.139 45.437 1.00 85.31 518 GLU A O 1
ATOM 3880 N N . VAL A 1 519 ? -24.394 8.409 46.493 1.00 79.94 519 VAL A N 1
ATOM 3881 C CA . VAL A 1 519 ? -24.849 7.355 47.411 1.00 79.94 519 VAL A CA 1
ATOM 3882 C C . VAL A 1 519 ? -26.069 6.687 46.786 1.00 79.94 519 VAL A C 1
ATOM 3884 O O . VAL A 1 519 ? -27.196 7.153 46.989 1.00 79.94 519 VAL A O 1
ATOM 3887 N N . ASP A 1 520 ? -25.808 5.625 46.028 1.00 69.69 520 ASP A N 1
ATOM 3888 C CA . ASP A 1 520 ? -26.789 4.846 45.269 1.00 69.69 520 ASP A CA 1
ATOM 3889 C C . ASP A 1 520 ? -27.765 4.118 46.210 1.00 69.69 520 ASP A C 1
ATOM 3891 O O . ASP A 1 520 ? -28.960 4.419 46.251 1.00 69.69 520 ASP A O 1
ATOM 3895 N N . ASN A 1 521 ? -27.245 3.235 47.069 1.00 78.19 521 ASN A N 1
ATOM 3896 C CA . ASN A 1 521 ? -28.069 2.416 47.960 1.00 78.19 521 ASN A CA 1
ATOM 3897 C C . ASN A 1 521 ? -27.401 2.164 49.326 1.00 78.19 521 ASN A C 1
ATOM 3899 O O . ASN A 1 521 ? -26.197 2.353 49.499 1.00 78.19 521 ASN A O 1
ATOM 3903 N N . PHE A 1 522 ? -28.173 1.716 50.317 1.00 76.12 522 PHE A N 1
ATOM 3904 C CA . PHE A 1 522 ? -27.653 1.236 51.597 1.00 76.12 522 PHE A CA 1
ATOM 3905 C C . PHE A 1 522 ? -28.521 0.120 52.188 1.00 76.12 522 PHE A C 1
ATOM 3907 O O . PHE A 1 522 ? -29.744 0.127 52.069 1.00 76.12 522 PHE A O 1
ATOM 3914 N N . THR A 1 523 ? -27.891 -0.826 52.882 1.00 79.56 523 THR A N 1
ATOM 3915 C CA . THR A 1 523 ? -28.566 -1.951 53.542 1.00 79.56 523 THR A CA 1
ATOM 3916 C C . THR A 1 523 ? -28.056 -2.143 54.966 1.00 79.56 523 THR A C 1
ATOM 3918 O O . THR A 1 523 ? -26.902 -1.855 55.280 1.00 79.56 523 THR A O 1
ATOM 3921 N N . PHE A 1 524 ? -28.928 -2.630 55.848 1.00 74.44 524 PHE A N 1
ATOM 3922 C CA . PHE A 1 524 ? -28.582 -3.002 57.218 1.00 74.44 524 PHE A CA 1
ATOM 3923 C C . PHE A 1 524 ? -28.630 -4.525 57.367 1.00 74.44 524 PHE A C 1
ATOM 3925 O O . PHE A 1 524 ? -29.644 -5.146 57.052 1.00 74.44 524 PHE A O 1
ATOM 3932 N N . GLU A 1 525 ? -27.555 -5.110 57.885 1.00 78.50 525 GLU A N 1
ATOM 3933 C CA . GLU A 1 525 ? -27.392 -6.545 58.110 1.00 78.50 525 GLU A CA 1
ATOM 3934 C C . GLU A 1 525 ? -27.171 -6.842 59.597 1.00 78.50 525 GLU A C 1
ATOM 3936 O O . GLU A 1 525 ? -26.287 -6.268 60.240 1.00 78.50 525 GLU A O 1
ATOM 3941 N N . ASP A 1 526 ? -27.943 -7.787 60.131 1.00 66.94 526 ASP A N 1
ATOM 3942 C CA . ASP A 1 526 ? -27.771 -8.297 61.492 1.00 66.94 526 ASP A CA 1
ATOM 3943 C C . ASP A 1 526 ? -26.727 -9.425 61.520 1.00 66.94 526 ASP A C 1
ATOM 3945 O O . ASP A 1 526 ? -26.789 -10.362 60.712 1.00 66.94 526 ASP A O 1
ATOM 3949 N N . SER A 1 527 ? -25.788 -9.394 62.473 1.00 52.47 527 SER A N 1
ATOM 3950 C CA . SER A 1 527 ? -24.868 -10.518 62.674 1.00 52.47 527 SER A CA 1
ATOM 3951 C C . SER A 1 527 ? -25.623 -11.770 63.113 1.00 52.47 527 SER A C 1
ATOM 3953 O O . SER A 1 527 ? -26.458 -11.773 64.017 1.00 52.47 527 SER A O 1
ATOM 3955 N N . LYS A 1 528 ? -25.278 -12.898 62.489 1.00 48.19 528 LYS A N 1
ATOM 3956 C CA . LYS A 1 528 ? -25.855 -14.208 62.814 1.00 48.19 528 LYS A CA 1
ATOM 3957 C C . LYS A 1 528 ? -25.272 -14.808 64.106 1.00 48.19 528 LYS A C 1
ATOM 3959 O O . LYS A 1 528 ? -25.756 -15.873 64.511 1.00 48.19 528 LYS A O 1
ATOM 3964 N N . THR A 1 529 ? -24.254 -14.185 64.715 1.00 45.97 529 THR A N 1
ATOM 3965 C CA . THR A 1 529 ? -23.419 -14.762 65.794 1.00 45.97 529 THR A CA 1
ATOM 3966 C C . THR A 1 529 ? -22.872 -13.766 66.835 1.00 45.97 529 THR A C 1
ATOM 3968 O O . THR A 1 529 ? -22.195 -14.206 67.761 1.00 45.97 529 THR A O 1
ATOM 3971 N N . SER A 1 530 ? -23.125 -12.459 66.719 1.00 62.69 530 SER A N 1
ATOM 3972 C CA . SER A 1 530 ? -22.684 -11.429 67.680 1.00 62.69 530 SER A CA 1
ATOM 3973 C C . SER A 1 530 ? -23.695 -10.280 67.776 1.00 62.69 530 SER A C 1
ATOM 3975 O O . SER A 1 530 ? -24.572 -10.171 66.927 1.00 62.69 530 SER A O 1
ATOM 3977 N N . ASP A 1 531 ? -23.544 -9.400 68.770 1.00 67.94 531 ASP A N 1
ATOM 3978 C CA . ASP A 1 531 ? -24.353 -8.173 68.921 1.00 67.94 531 ASP A CA 1
ATOM 3979 C C . ASP A 1 531 ? -23.936 -7.041 67.950 1.00 67.94 531 ASP A C 1
ATOM 3981 O O . ASP A 1 531 ? -24.317 -5.881 68.124 1.00 67.94 531 ASP A O 1
ATOM 3985 N N . ASP A 1 532 ? -23.094 -7.355 66.963 1.00 80.50 532 ASP A N 1
ATOM 3986 C CA . ASP A 1 532 ? -22.597 -6.402 65.974 1.00 80.50 532 ASP A CA 1
ATOM 3987 C C . ASP A 1 532 ? -23.533 -6.361 64.762 1.00 80.50 532 ASP A C 1
ATOM 3989 O O . ASP A 1 532 ? -23.901 -7.387 64.201 1.00 80.50 532 ASP A O 1
ATOM 3993 N N . GLU A 1 533 ? -23.890 -5.172 64.311 1.00 78.38 533 GLU A N 1
ATOM 3994 C CA . GLU A 1 533 ? -24.672 -4.941 63.103 1.00 78.38 533 GLU A CA 1
ATOM 3995 C C . GLU A 1 533 ? -23.797 -4.238 62.066 1.00 78.38 533 GLU A C 1
ATOM 3997 O O . GLU A 1 533 ? -22.909 -3.449 62.399 1.00 78.38 533 GLU A O 1
ATOM 4002 N N . THR A 1 534 ? -24.037 -4.527 60.790 1.00 83.06 534 THR A N 1
ATOM 4003 C CA . THR A 1 534 ? -23.319 -3.898 59.677 1.00 83.06 534 THR A CA 1
ATOM 4004 C C . THR A 1 534 ? -24.283 -3.029 58.888 1.00 83.06 534 THR A C 1
ATOM 4006 O O . THR A 1 534 ? -25.385 -3.459 58.561 1.00 83.06 534 THR A O 1
ATOM 4009 N N . VAL A 1 535 ? -23.876 -1.808 58.552 1.00 80.88 535 VAL A N 1
ATOM 4010 C CA . VAL A 1 535 ? -24.493 -1.051 57.458 1.00 80.88 535 VAL A CA 1
ATOM 4011 C C . VAL A 1 535 ? -23.556 -1.100 56.258 1.00 80.88 535 VAL A C 1
ATOM 4013 O O . VAL A 1 535 ? -22.358 -0.832 56.382 1.00 80.88 535 VAL A O 1
ATOM 4016 N N . GLN A 1 536 ? -24.085 -1.497 55.107 1.00 86.62 536 GLN A N 1
ATOM 4017 C CA . GLN A 1 536 ? -23.392 -1.421 53.829 1.00 86.62 536 GLN A CA 1
ATOM 4018 C C . GLN A 1 536 ? -23.922 -0.203 53.072 1.00 86.62 536 GLN A C 1
ATOM 4020 O O . GLN A 1 536 ? -25.131 0.004 53.015 1.00 86.62 536 GLN A O 1
ATOM 4025 N N . VAL A 1 537 ? -23.031 0.603 52.504 1.00 80.94 537 VAL A N 1
ATOM 4026 C CA . VAL A 1 537 ? -23.362 1.750 51.651 1.00 80.94 537 VAL A CA 1
ATOM 4027 C C . VAL A 1 537 ? -22.711 1.526 50.298 1.00 80.94 537 VAL A C 1
ATOM 4029 O O . VAL A 1 537 ? -21.506 1.294 50.229 1.00 80.94 537 VAL A O 1
ATOM 4032 N N . VAL A 1 538 ? -23.504 1.583 49.237 1.00 84.31 538 VAL A N 1
ATOM 4033 C CA . VAL A 1 538 ? -23.043 1.497 47.854 1.00 84.31 538 VAL A CA 1
ATOM 4034 C C . VAL A 1 538 ? -22.809 2.917 47.356 1.00 84.31 538 VAL A C 1
ATOM 4036 O O . VAL A 1 538 ? -23.732 3.733 47.328 1.00 84.31 538 VAL A O 1
ATOM 4039 N N . LEU A 1 539 ? -21.563 3.213 46.997 1.00 81.62 539 LEU A N 1
ATOM 4040 C CA . LEU A 1 539 ? -21.203 4.427 46.275 1.00 81.62 539 LEU A CA 1
ATOM 4041 C C . LEU A 1 539 ? -21.064 4.106 44.798 1.00 81.62 539 LEU A C 1
ATOM 4043 O O . LEU A 1 539 ? -20.401 3.126 44.478 1.00 81.62 539 LEU A O 1
ATOM 4047 N N . HIS A 1 540 ? -21.627 4.932 43.926 1.00 86.12 540 HIS A N 1
ATOM 4048 C CA . HIS A 1 540 ? -21.544 4.786 42.473 1.00 86.12 540 HIS A CA 1
ATOM 4049 C C . HIS A 1 540 ? -20.820 5.993 41.860 1.00 86.12 540 HIS A C 1
ATOM 4051 O O . HIS A 1 540 ? -20.966 7.112 42.353 1.00 86.12 540 HIS A O 1
ATOM 4057 N N . ASN A 1 541 ? -20.028 5.775 40.808 1.00 84.00 541 ASN A N 1
ATOM 4058 C CA . ASN A 1 541 ? -19.437 6.838 39.992 1.00 84.00 541 ASN A CA 1
ATOM 4059 C C . ASN A 1 541 ? -20.069 6.826 38.588 1.00 84.00 541 ASN A C 1
ATOM 4061 O O . ASN A 1 541 ? -19.634 6.031 37.758 1.00 84.00 541 ASN A O 1
ATOM 4065 N N . PRO A 1 542 ? -21.038 7.711 38.290 1.00 75.25 542 PRO A N 1
ATOM 4066 C CA . PRO A 1 542 ? -21.667 7.802 36.968 1.00 75.25 542 PRO A CA 1
ATOM 4067 C C . PRO A 1 542 ? -20.810 8.535 35.912 1.00 75.25 542 PRO A C 1
ATOM 4069 O O . PRO A 1 542 ? -21.291 8.809 34.814 1.00 75.25 542 PRO A O 1
ATOM 4072 N N . GLY A 1 543 ? -19.576 8.932 36.247 1.00 70.88 543 GLY A N 1
ATOM 4073 C CA . GLY A 1 543 ? -18.663 9.632 35.345 1.00 70.88 543 GLY A CA 1
ATOM 4074 C C . GLY A 1 543 ? -17.786 8.693 34.514 1.00 70.88 543 GLY A C 1
ATOM 4075 O O . GLY A 1 543 ? -17.452 7.589 34.939 1.00 70.88 543 GLY A O 1
ATOM 4076 N N . ASP A 1 544 ? -17.328 9.180 33.359 1.00 72.88 544 ASP A N 1
ATOM 4077 C CA . ASP A 1 544 ? -16.414 8.472 32.448 1.00 72.88 544 ASP A CA 1
ATOM 4078 C C . ASP A 1 544 ? -14.954 8.461 32.945 1.00 72.88 544 ASP A C 1
ATOM 4080 O O . ASP A 1 544 ? -14.107 7.744 32.411 1.00 72.88 544 ASP A O 1
ATOM 4084 N N . PHE A 1 545 ? -14.643 9.232 33.992 1.00 79.81 545 PHE A N 1
ATOM 4085 C CA . PHE A 1 545 ? -13.337 9.245 34.656 1.00 79.81 545 PHE A CA 1
ATOM 4086 C C . PHE A 1 545 ? -13.422 8.651 36.063 1.00 79.81 545 PHE A C 1
ATOM 4088 O O . PHE A 1 545 ? -14.439 8.765 36.745 1.00 79.81 545 PHE A O 1
ATOM 4095 N N . ALA A 1 546 ? -12.326 8.051 36.532 1.00 83.44 546 ALA A N 1
ATOM 4096 C CA . ALA A 1 546 ? -12.252 7.520 37.888 1.00 83.44 546 ALA A CA 1
ATOM 4097 C C . ALA A 1 546 ? -12.315 8.649 38.932 1.00 83.44 546 ALA A C 1
ATOM 4099 O O . ALA A 1 546 ? -11.549 9.619 38.869 1.00 83.44 546 ALA A O 1
ATOM 4100 N N . ALA A 1 547 ? -13.172 8.489 39.939 1.00 85.19 547 ALA A N 1
ATOM 4101 C CA . ALA A 1 547 ? -13.127 9.309 41.135 1.00 85.19 547 ALA A CA 1
ATOM 4102 C C . ALA A 1 547 ? -11.820 9.014 41.888 1.00 85.19 547 ALA A C 1
ATOM 4104 O O . ALA A 1 547 ? -11.592 7.889 42.326 1.00 85.19 547 ALA A O 1
ATOM 4105 N N . LYS A 1 548 ? -10.962 10.035 42.012 1.00 82.56 548 LYS A N 1
ATOM 4106 C CA . LYS A 1 548 ? -9.790 10.114 42.916 1.00 82.56 548 LYS A CA 1
ATOM 4107 C C . LYS A 1 548 ? -10.222 9.938 44.402 1.00 82.56 548 LYS A C 1
ATOM 4109 O O . LYS A 1 548 ? -11.420 9.823 44.638 1.00 82.56 548 LYS A O 1
ATOM 4114 N N . PRO A 1 549 ? -9.316 9.892 45.407 1.00 89.75 549 PRO A N 1
ATOM 4115 C CA . PRO A 1 549 ? -9.640 9.353 46.732 1.00 89.75 549 PRO A CA 1
ATOM 4116 C C . PRO A 1 549 ? -10.940 9.868 47.360 1.00 89.75 549 PRO A C 1
ATOM 4118 O O . PRO A 1 549 ? -11.117 11.070 47.559 1.00 89.75 549 PRO A O 1
ATOM 4121 N N . VAL A 1 550 ? -11.826 8.925 47.688 1.00 91.00 550 VAL A N 1
ATOM 4122 C CA . VAL A 1 550 ? -13.147 9.170 48.275 1.00 91.00 550 VAL A CA 1
ATOM 4123 C C . VAL A 1 550 ? -13.103 8.773 49.744 1.00 91.00 550 VAL A C 1
ATOM 4125 O O . VAL A 1 550 ? -12.783 7.630 50.071 1.00 91.00 550 VAL A O 1
ATOM 4128 N N . THR A 1 551 ? -13.445 9.690 50.642 1.00 93.12 551 THR A N 1
ATOM 4129 C CA . THR A 1 551 ? -13.446 9.440 52.089 1.00 93.12 551 THR A CA 1
ATOM 4130 C C . THR A 1 551 ? -14.876 9.363 52.605 1.00 93.12 551 THR A C 1
ATOM 4132 O O . THR A 1 551 ? -15.658 10.297 52.449 1.00 93.12 551 THR A O 1
ATOM 4135 N N . VAL A 1 552 ? -15.229 8.244 53.236 1.00 92.25 552 VAL A N 1
ATOM 4136 C CA . VAL A 1 552 ? -16.576 7.976 53.755 1.00 92.25 552 VAL A CA 1
ATOM 4137 C C . VAL A 1 552 ? -16.558 7.986 55.275 1.00 92.25 552 VAL A C 1
ATOM 4139 O O . VAL A 1 552 ? -15.880 7.167 55.893 1.00 92.25 552 VAL A O 1
ATOM 4142 N N . GLN A 1 553 ? -17.312 8.901 55.880 1.00 93.25 553 GLN A N 1
ATOM 4143 C CA . GLN A 1 553 ? -17.394 9.106 57.324 1.00 93.25 553 GLN A CA 1
ATOM 4144 C C . GLN A 1 553 ? -18.781 8.748 57.875 1.00 93.25 553 GLN A C 1
ATOM 4146 O O . GLN A 1 553 ? -19.805 9.215 57.381 1.00 93.25 553 GLN A O 1
ATOM 4151 N N . PHE A 1 554 ? -18.814 7.969 58.957 1.00 90.75 554 PHE A N 1
ATOM 4152 C CA . PHE A 1 554 ? -20.032 7.525 59.637 1.00 90.75 554 PHE A CA 1
ATOM 4153 C C . PHE A 1 554 ? -20.208 8.222 60.991 1.00 90.75 554 PHE A C 1
ATOM 4155 O O . PHE A 1 554 ? -19.456 8.007 61.951 1.00 90.75 554 PHE A O 1
ATOM 4162 N N . LYS A 1 555 ? -21.262 9.034 61.095 1.00 88.12 555 LYS A N 1
ATOM 4163 C CA . LYS A 1 555 ? -21.665 9.751 62.308 1.00 88.12 555 LYS A CA 1
ATOM 4164 C C . LYS A 1 555 ? -22.900 9.088 62.919 1.00 88.12 555 LYS A C 1
ATOM 4166 O O . LYS A 1 555 ? -23.961 9.011 62.306 1.00 88.12 555 LYS A O 1
ATOM 4171 N N . MET A 1 556 ? -22.743 8.602 64.146 1.00 84.06 556 MET A N 1
ATOM 4172 C CA . MET A 1 556 ? -23.740 7.791 64.851 1.00 84.06 556 MET A CA 1
ATOM 4173 C C . MET A 1 556 ? -24.531 8.603 65.892 1.00 84.06 556 MET A C 1
ATOM 4175 O O . MET A 1 556 ? -23.999 9.578 66.434 1.00 84.06 556 MET A O 1
ATOM 4179 N N . PRO A 1 557 ? -25.756 8.171 66.242 1.00 79.50 557 PRO A N 1
ATOM 4180 C CA . PRO A 1 557 ? -26.512 8.709 67.365 1.00 79.50 557 PRO A CA 1
ATOM 4181 C C . PRO A 1 557 ? -25.999 8.153 68.707 1.00 79.50 557 PRO A C 1
ATOM 4183 O O . PRO A 1 557 ? -25.230 7.190 68.763 1.00 79.50 557 PRO A O 1
ATOM 4186 N N . ALA A 1 558 ? -26.453 8.743 69.816 1.00 77.00 558 ALA A N 1
ATOM 4187 C CA . ALA A 1 558 ? -26.194 8.200 71.148 1.00 77.00 558 ALA A CA 1
ATOM 4188 C C . ALA A 1 558 ? -26.859 6.819 71.320 1.00 77.00 558 ALA A C 1
ATOM 4190 O O . ALA A 1 558 ? -27.993 6.618 70.891 1.00 77.00 558 ALA A O 1
ATOM 4191 N N . GLY A 1 559 ? -26.161 5.881 71.968 1.00 73.12 559 GLY A N 1
ATOM 4192 C CA . GLY A 1 559 ? -26.610 4.487 72.110 1.00 73.12 559 GLY A CA 1
ATOM 4193 C C . GLY A 1 559 ? -26.011 3.509 71.091 1.00 73.12 559 GLY A C 1
ATOM 4194 O O . GLY A 1 559 ? -26.339 2.326 71.122 1.00 73.12 559 GLY A O 1
ATOM 4195 N N . ILE A 1 560 ? -25.123 3.975 70.206 1.00 81.69 560 ILE A N 1
ATOM 4196 C CA . ILE A 1 560 ? -24.398 3.144 69.235 1.00 81.69 560 ILE A CA 1
ATOM 4197 C C . ILE A 1 560 ? -22.884 3.292 69.441 1.00 81.69 560 ILE A C 1
ATOM 4199 O O . ILE A 1 560 ? -22.369 4.400 69.609 1.00 81.69 560 ILE A O 1
ATOM 4203 N N . GLN A 1 561 ? -22.164 2.172 69.411 1.00 83.06 561 GLN A N 1
ATOM 4204 C CA . GLN A 1 561 ? -20.707 2.099 69.497 1.00 83.06 561 GLN A CA 1
ATOM 4205 C C . GLN A 1 561 ? -20.131 1.591 68.169 1.00 83.06 561 GLN A C 1
ATOM 4207 O O . GLN A 1 561 ? -20.532 0.539 67.690 1.00 83.06 561 GLN A O 1
ATOM 4212 N N . ALA A 1 562 ? -19.172 2.310 67.581 1.00 85.75 562 ALA A N 1
ATOM 4213 C CA . ALA A 1 562 ? -18.450 1.825 66.401 1.00 85.75 562 ALA A CA 1
ATOM 4214 C C . ALA A 1 562 ? -17.575 0.613 66.759 1.00 85.75 562 ALA A C 1
ATOM 4216 O O . ALA A 1 562 ? -16.898 0.630 67.790 1.00 85.75 562 ALA A O 1
ATOM 4217 N N . VAL A 1 563 ? -17.574 -0.395 65.886 1.00 88.31 563 VAL A N 1
ATOM 4218 C CA . VAL A 1 563 ? -16.734 -1.600 65.970 1.00 88.31 563 VAL A CA 1
ATOM 4219 C C . VAL A 1 563 ? -15.665 -1.572 64.873 1.00 88.31 563 VAL A C 1
ATOM 4221 O O . VAL A 1 563 ? -14.514 -1.909 65.137 1.00 88.31 563 VAL A O 1
ATOM 4224 N N . SER A 1 564 ? -16.010 -1.098 63.671 1.00 87.44 564 SER A N 1
ATOM 4225 C CA . SER A 1 564 ? -15.047 -0.760 62.614 1.00 87.44 564 SER A CA 1
ATOM 4226 C C . SER A 1 564 ? -14.601 0.713 62.697 1.00 87.44 564 SER A C 1
ATOM 4228 O O . SER A 1 564 ? -15.221 1.510 63.414 1.00 87.44 564 SER A O 1
ATOM 4230 N N . PRO A 1 565 ? -13.564 1.128 61.941 1.00 90.69 565 PRO A N 1
ATOM 4231 C CA . PRO A 1 565 ? -13.269 2.541 61.725 1.00 90.69 565 PRO A CA 1
ATOM 4232 C C . PRO A 1 565 ? -14.511 3.310 61.262 1.00 90.69 565 PRO A C 1
ATOM 4234 O O . PRO A 1 565 ? -15.316 2.797 60.487 1.00 90.69 565 PRO A O 1
ATOM 4237 N N . ARG A 1 566 ? -14.664 4.544 61.756 1.00 88.50 566 ARG A N 1
ATOM 4238 C CA . ARG A 1 566 ? -15.741 5.466 61.346 1.00 88.50 566 ARG A CA 1
ATOM 4239 C C . ARG A 1 566 ? -15.433 6.194 60.046 1.00 88.50 566 ARG A C 1
ATOM 4241 O O . ARG A 1 566 ? -16.308 6.874 59.533 1.00 88.50 566 ARG A O 1
ATOM 4248 N N . GLU A 1 567 ? -14.203 6.089 59.569 1.00 92.75 567 GLU A N 1
ATOM 4249 C CA . GLU A 1 567 ? -13.730 6.682 58.332 1.00 92.75 567 GLU A CA 1
ATOM 4250 C C . GLU A 1 567 ? -13.137 5.570 57.471 1.00 92.75 567 GLU A C 1
ATOM 4252 O O . GLU A 1 567 ? -12.347 4.759 57.961 1.00 92.75 567 GLU A O 1
ATOM 4257 N N . VAL A 1 568 ? -13.552 5.514 56.209 1.00 91.62 568 VAL A N 1
ATOM 4258 C CA . VAL A 1 568 ? -13.063 4.566 55.210 1.00 91.62 568 VAL A CA 1
ATOM 4259 C C . VAL A 1 568 ? -12.622 5.368 53.995 1.00 91.62 568 VAL A C 1
ATOM 4261 O O . VAL A 1 568 ? -13.438 6.043 53.373 1.00 91.62 568 VAL A O 1
ATOM 4264 N N . SER A 1 569 ? -11.334 5.299 53.663 1.00 91.12 569 SER A N 1
ATOM 4265 C CA . SER A 1 569 ? -10.801 5.896 52.439 1.00 91.12 569 SER A CA 1
ATOM 4266 C C . SER A 1 569 ? -10.787 4.852 51.325 1.00 91.12 569 SER A C 1
ATOM 4268 O O . SER A 1 569 ? -10.217 3.770 51.479 1.00 91.12 569 SER A O 1
ATOM 4270 N N . ILE A 1 570 ? -11.434 5.176 50.211 1.00 90.56 570 ILE A N 1
ATOM 4271 C CA . ILE A 1 570 ? -11.402 4.423 48.962 1.00 90.56 570 ILE A CA 1
ATOM 4272 C C . ILE A 1 570 ? -10.375 5.121 48.057 1.00 90.56 570 ILE A C 1
ATOM 4274 O O . ILE A 1 570 ? -10.587 6.287 47.721 1.00 90.56 570 ILE A O 1
ATOM 4278 N N . PRO A 1 571 ? -9.284 4.457 47.630 1.00 86.88 571 PRO A N 1
ATOM 4279 C CA . PRO A 1 571 ? -8.252 5.098 46.809 1.00 86.88 571 PRO A CA 1
ATOM 4280 C C . PRO A 1 571 ? -8.774 5.648 45.477 1.00 86.88 571 PRO A C 1
ATOM 4282 O O . PRO A 1 571 ? -8.323 6.700 45.033 1.00 86.88 571 PRO A O 1
ATOM 4285 N N . GLN A 1 572 ? -9.721 4.938 44.856 1.00 89.00 572 GLN A N 1
ATOM 4286 C CA . GLN A 1 572 ? -10.447 5.384 43.669 1.00 89.00 572 GLN A CA 1
ATOM 4287 C C . GLN A 1 572 ? -11.757 4.604 43.483 1.00 89.00 572 GLN A C 1
ATOM 4289 O O . GLN A 1 572 ? -11.822 3.430 43.852 1.00 89.00 572 GLN A O 1
ATOM 4294 N N . ILE A 1 573 ? -12.761 5.216 42.849 1.00 83.44 573 ILE A N 1
ATOM 4295 C CA . ILE A 1 573 ? -13.918 4.508 42.272 1.00 83.44 573 ILE A CA 1
ATOM 4296 C C . ILE A 1 573 ? -13.796 4.616 40.748 1.00 83.44 573 ILE A C 1
ATOM 4298 O O . ILE A 1 573 ? -13.696 5.718 40.211 1.00 83.44 573 ILE A O 1
ATOM 4302 N N . LEU A 1 574 ? -13.742 3.480 40.051 1.00 84.69 574 LEU A N 1
ATOM 4303 C CA . LEU A 1 574 ? -13.586 3.436 38.590 1.00 84.69 574 LEU A CA 1
ATOM 4304 C C . LEU A 1 574 ? -14.801 4.063 37.863 1.00 84.69 574 LEU A C 1
ATOM 4306 O O . LEU A 1 574 ? -15.844 4.242 38.494 1.00 84.69 574 LEU A O 1
ATOM 4310 N N . PRO A 1 575 ? -14.685 4.427 36.571 1.00 76.69 575 PRO A N 1
ATOM 4311 C CA . PRO A 1 575 ? -15.828 4.868 35.768 1.00 76.69 575 PRO A CA 1
ATOM 4312 C C . PRO A 1 575 ? -16.958 3.837 35.781 1.00 76.69 575 PRO A C 1
ATOM 4314 O O . PRO A 1 575 ? -16.677 2.639 35.693 1.00 76.69 575 PRO A O 1
ATOM 4317 N N . HIS A 1 576 ? -18.207 4.296 35.891 1.00 76.00 576 HIS A N 1
ATOM 4318 C CA . HIS A 1 576 ? -19.431 3.470 35.891 1.00 76.00 576 H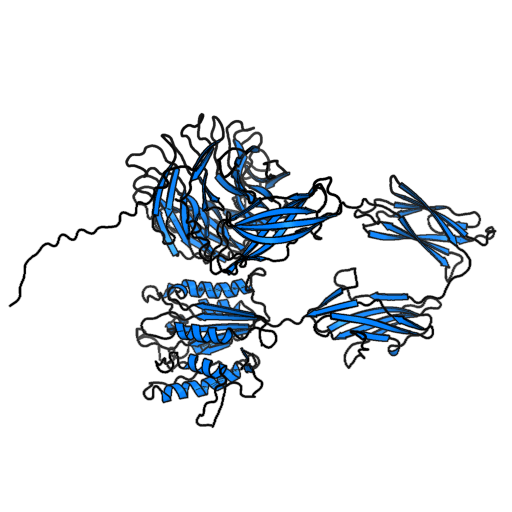IS A CA 1
ATOM 4319 C C . HIS A 1 576 ? -19.422 2.307 36.898 1.00 76.00 576 HIS A C 1
ATOM 4321 O O . HIS A 1 576 ? -20.103 1.297 36.721 1.00 76.00 576 HIS A O 1
ATOM 4327 N N . ALA A 1 577 ? -18.615 2.423 37.956 1.00 75.62 577 ALA A N 1
ATOM 4328 C CA . ALA A 1 577 ? -18.406 1.372 38.940 1.00 75.62 577 ALA A CA 1
ATOM 4329 C C . ALA A 1 577 ? -19.005 1.743 40.295 1.00 75.62 577 ALA A C 1
ATOM 4331 O O . ALA A 1 577 ? -19.023 2.910 40.698 1.00 75.62 577 ALA A O 1
ATOM 4332 N N . SER A 1 578 ? -19.415 0.710 41.033 1.00 86.62 578 SER A N 1
ATOM 4333 C CA . SER A 1 578 ? -19.903 0.846 42.400 1.00 86.62 578 SER A CA 1
ATOM 4334 C C . SER A 1 578 ? -18.943 0.224 43.410 1.00 86.62 578 SER A C 1
ATOM 4336 O O . SER A 1 578 ? -18.492 -0.909 43.243 1.00 86.62 578 SER A O 1
ATOM 4338 N N . GLN A 1 579 ? -18.664 0.948 44.493 1.00 83.94 579 GLN A N 1
ATOM 4339 C CA . GLN A 1 579 ? -17.867 0.483 45.623 1.00 83.94 579 GLN A CA 1
ATOM 4340 C C . GLN A 1 579 ? -18.734 0.393 46.880 1.00 83.94 579 GLN A C 1
ATOM 4342 O O . GLN A 1 579 ? -19.281 1.389 47.355 1.00 83.94 579 GLN A O 1
ATOM 4347 N N . THR A 1 580 ? -18.805 -0.799 47.469 1.00 89.31 580 THR A N 1
ATOM 4348 C CA . THR A 1 580 ? -19.481 -0.998 48.755 1.00 89.31 580 THR A CA 1
ATOM 4349 C C . THR A 1 580 ? -18.540 -0.676 49.912 1.00 89.31 580 THR A C 1
ATOM 4351 O O . THR A 1 580 ? -17.450 -1.247 50.020 1.00 89.31 580 THR A O 1
ATOM 4354 N N . VAL A 1 581 ? -18.989 0.192 50.815 1.00 86.69 581 VAL A N 1
ATOM 4355 C CA . VAL A 1 581 ? -18.361 0.487 52.107 1.00 86.69 581 VAL A CA 1
ATOM 4356 C C . VAL A 1 581 ? -19.161 -0.186 53.210 1.00 86.69 581 VAL A C 1
ATOM 4358 O O . VAL A 1 581 ? -20.378 -0.034 53.276 1.00 86.69 581 VAL A O 1
ATOM 4361 N N . LYS A 1 582 ? -18.485 -0.923 54.094 1.00 89.56 582 LYS A N 1
ATOM 4362 C CA . LYS A 1 582 ? -19.116 -1.591 55.239 1.00 89.56 582 LYS A CA 1
ATOM 4363 C C . LYS A 1 582 ? -18.700 -0.909 56.535 1.00 89.56 582 LYS A C 1
ATOM 4365 O O . LYS A 1 582 ? -17.508 -0.754 56.792 1.00 89.56 582 LYS A O 1
ATOM 4370 N N . PHE A 1 583 ? -19.678 -0.546 57.356 1.00 87.56 583 PHE A N 1
ATOM 4371 C CA . PHE A 1 583 ? -19.471 0.023 58.681 1.00 87.56 583 PHE A CA 1
ATOM 4372 C C . PHE A 1 583 ? -20.137 -0.860 59.737 1.00 87.56 583 PHE A C 1
ATOM 4374 O O . PHE A 1 583 ? -21.345 -1.093 59.694 1.00 87.56 583 PHE A O 1
ATOM 4381 N N . VAL A 1 584 ? -19.338 -1.361 60.680 1.00 88.50 584 VAL A N 1
ATOM 4382 C CA . VAL A 1 584 ? -19.777 -2.275 61.740 1.00 88.50 584 VAL A CA 1
ATOM 4383 C C . VAL A 1 584 ? -19.933 -1.497 63.042 1.00 88.50 584 VAL A C 1
ATOM 4385 O O . VAL A 1 584 ? -19.023 -0.777 63.469 1.00 88.50 584 VAL A O 1
ATOM 4388 N N . TYR A 1 585 ? -21.075 -1.661 63.696 1.00 82.69 585 TYR A N 1
ATOM 4389 C CA . TYR A 1 585 ? -21.427 -1.002 64.947 1.00 82.69 585 TYR A CA 1
ATOM 4390 C C . TYR A 1 585 ? -22.128 -1.973 65.902 1.00 82.69 585 TYR A C 1
ATOM 4392 O O . TYR A 1 585 ? -22.605 -3.025 65.505 1.00 82.69 585 TYR A O 1
ATOM 4400 N N . ARG A 1 586 ? -22.209 -1.614 67.181 1.00 84.38 586 ARG A N 1
ATOM 4401 C CA . ARG A 1 586 ? -22.884 -2.378 68.233 1.00 84.38 586 ARG A CA 1
ATOM 4402 C C . ARG A 1 586 ? -23.873 -1.477 68.956 1.00 84.38 586 ARG A C 1
ATOM 4404 O O . ARG A 1 586 ? -23.547 -0.328 69.272 1.00 84.38 586 ARG A O 1
ATOM 4411 N N . ARG A 1 587 ? -25.076 -1.978 69.238 1.00 75.06 587 ARG A N 1
ATOM 4412 C CA . ARG A 1 587 ? -26.047 -1.257 70.076 1.00 75.06 587 ARG A CA 1
ATOM 4413 C C . ARG A 1 587 ? -25.617 -1.330 71.538 1.00 75.06 587 ARG A C 1
ATOM 4415 O O . ARG A 1 587 ? -25.204 -2.381 72.018 1.00 75.06 587 ARG A O 1
ATOM 4422 N N . THR A 1 588 ? -25.727 -0.225 72.265 1.00 71.62 588 THR A N 1
ATOM 4423 C CA . THR A 1 588 ? -25.518 -0.199 73.717 1.00 71.62 588 THR A CA 1
ATOM 4424 C C . THR A 1 588 ? -26.858 -0.035 74.433 1.00 71.62 588 THR A C 1
ATOM 4426 O O . THR A 1 588 ? -27.823 0.482 73.868 1.00 71.62 588 THR A O 1
ATOM 4429 N N . GLY A 1 589 ? -26.928 -0.431 75.708 1.00 59.72 589 GLY A N 1
ATOM 4430 C CA . GLY A 1 589 ? -28.151 -0.349 76.526 1.00 59.72 589 GLY A CA 1
ATOM 4431 C C . GLY A 1 589 ? -28.681 1.071 76.800 1.00 59.72 589 GLY A C 1
ATOM 4432 O O . GLY A 1 589 ? -29.571 1.240 77.629 1.00 59.72 589 GLY A O 1
ATOM 4433 N N . THR A 1 590 ? -28.130 2.099 76.147 1.00 63.47 590 THR A N 1
ATOM 4434 C CA . THR A 1 590 ? -28.591 3.493 76.209 1.00 63.47 590 THR A CA 1
ATOM 4435 C C . THR A 1 590 ? -29.292 3.968 74.932 1.00 63.47 590 THR A C 1
ATOM 4437 O O . THR A 1 590 ? -29.740 5.115 74.897 1.00 63.47 590 THR A O 1
ATOM 4440 N N . LEU A 1 591 ? -29.451 3.116 73.910 1.00 62.69 591 LEU A N 1
ATOM 4441 C CA . LEU A 1 591 ? -30.280 3.409 72.737 1.00 62.69 591 LEU A CA 1
ATOM 4442 C C . LEU A 1 591 ? -31.768 3.432 73.135 1.00 62.69 591 LEU A C 1
ATOM 4444 O O . LEU A 1 591 ? -32.340 2.405 73.487 1.00 62.69 591 LEU A O 1
ATOM 4448 N N . ARG A 1 592 ? -32.394 4.616 73.103 1.00 51.25 592 ARG A N 1
ATOM 4449 C CA . ARG A 1 592 ? -33.794 4.839 73.537 1.00 51.25 592 ARG A CA 1
ATOM 4450 C C . ARG A 1 592 ? -34.810 4.948 72.391 1.00 51.25 592 ARG A C 1
ATOM 4452 O O . ARG A 1 592 ? -35.953 5.310 72.642 1.00 51.25 592 ARG A O 1
ATOM 4459 N N . SER A 1 593 ? -34.378 4.697 71.158 1.00 54.00 593 SER A N 1
ATOM 4460 C CA . SER A 1 593 ? -35.161 4.873 69.931 1.00 54.00 593 SER A CA 1
ATOM 4461 C C . SER A 1 593 ? -35.402 3.525 69.259 1.00 54.00 593 SER A C 1
ATOM 4463 O O . SER A 1 593 ? -34.491 2.699 69.189 1.00 54.00 593 SER A O 1
ATOM 4465 N N . ASP A 1 594 ? -36.615 3.323 68.755 1.00 51.59 594 ASP A N 1
ATOM 4466 C CA . ASP A 1 594 ? -37.016 2.215 67.884 1.00 51.59 594 ASP A CA 1
ATOM 4467 C C . ASP A 1 594 ? -36.578 2.424 66.422 1.00 51.59 594 ASP A C 1
ATOM 4469 O O . ASP A 1 594 ? -36.422 1.452 65.683 1.00 51.59 594 ASP A O 1
ATOM 4473 N N . GLN A 1 595 ? -36.287 3.668 66.029 1.00 58.81 595 GLN A N 1
ATOM 4474 C CA . GLN A 1 595 ? -35.615 4.007 64.772 1.00 58.81 595 GLN A CA 1
ATOM 4475 C C . GLN A 1 595 ? -34.103 4.195 64.965 1.00 58.81 595 GLN A C 1
ATOM 4477 O O . GLN A 1 595 ? -33.660 4.939 65.848 1.00 58.81 595 GLN A O 1
ATOM 4482 N N . LEU A 1 596 ? -33.307 3.580 64.088 1.00 68.94 596 LEU A N 1
ATOM 4483 C CA . LEU A 1 596 ? -31.868 3.827 63.963 1.00 68.94 596 LEU A CA 1
ATOM 4484 C C . LEU A 1 596 ? -31.610 4.775 62.784 1.00 68.94 596 LEU A C 1
ATOM 4486 O O . LEU A 1 596 ? -32.084 4.509 61.686 1.00 68.94 596 LEU A O 1
ATOM 4490 N N . SER A 1 597 ? -30.828 5.837 63.006 1.00 79.25 597 SER A N 1
ATOM 4491 C CA . SER A 1 597 ? -30.409 6.809 61.983 1.00 79.25 597 SER A CA 1
ATOM 4492 C C . SER A 1 597 ? -28.898 7.040 62.066 1.00 79.25 597 SER A C 1
ATOM 4494 O O . SER A 1 597 ? -28.436 7.667 63.021 1.00 79.25 597 SER A O 1
ATOM 4496 N N . ILE A 1 598 ? -28.134 6.596 61.068 1.00 82.06 598 ILE A N 1
ATOM 4497 C CA . ILE A 1 598 ? -26.691 6.870 60.923 1.00 82.06 598 ILE A CA 1
ATOM 4498 C C . ILE A 1 598 ? -26.505 7.886 59.789 1.00 82.06 598 ILE A C 1
ATOM 4500 O O . ILE A 1 598 ? -27.077 7.709 58.720 1.00 82.06 598 ILE A O 1
ATOM 4504 N N . THR A 1 599 ? -25.709 8.939 59.978 1.00 84.06 599 THR A N 1
ATOM 4505 C CA . THR A 1 599 ? -25.336 9.840 58.871 1.00 84.06 599 THR A CA 1
ATOM 4506 C C . THR A 1 599 ? -24.050 9.343 58.221 1.00 84.06 599 THR A C 1
ATOM 4508 O O . THR A 1 599 ? -23.041 9.170 58.904 1.00 84.06 599 THR A O 1
ATOM 4511 N N . CYS A 1 600 ? -24.091 9.137 56.909 1.00 88.00 600 CYS A N 1
ATOM 4512 C CA . CYS A 1 600 ? -22.945 8.870 56.052 1.00 88.00 600 CYS A CA 1
ATOM 4513 C C . CYS A 1 600 ? -22.585 10.154 55.296 1.00 88.00 600 CYS A C 1
ATOM 4515 O O . CYS A 1 600 ? -23.418 10.684 54.560 1.00 88.00 600 CYS A O 1
ATOM 4517 N N . THR A 1 601 ? -21.360 10.637 55.469 1.00 89.75 601 THR A N 1
ATOM 4518 C CA . THR A 1 601 ? -20.801 11.773 54.729 1.00 89.75 601 THR A CA 1
ATOM 4519 C C . THR A 1 601 ? -19.741 11.241 53.771 1.00 89.75 601 THR A C 1
ATOM 4521 O O . THR A 1 601 ? -18.791 10.596 54.206 1.00 89.75 601 THR A O 1
ATOM 4524 N N . VAL A 1 602 ? -19.910 11.489 52.477 1.00 89.81 602 VAL A N 1
ATOM 4525 C CA . VAL A 1 602 ? -18.964 11.126 51.415 1.00 89.81 602 VAL A CA 1
ATOM 4526 C C . VAL A 1 602 ? -18.249 12.394 50.971 1.00 89.81 602 VAL A C 1
ATOM 4528 O O . VAL A 1 602 ? -18.900 13.381 50.636 1.00 89.81 602 VAL A O 1
ATOM 4531 N N . ASP A 1 603 ? -16.924 12.370 51.002 1.00 89.00 603 ASP A N 1
ATOM 4532 C CA . ASP A 1 603 ? -16.039 13.489 50.693 1.00 89.00 603 ASP A CA 1
ATOM 4533 C C . ASP A 1 603 ? -15.177 13.115 49.481 1.00 89.00 603 ASP A C 1
ATOM 4535 O O . ASP A 1 603 ? -14.427 12.136 49.528 1.00 89.00 603 ASP A O 1
ATOM 4539 N N . PHE A 1 604 ? -15.328 13.855 48.383 1.00 84.12 604 PHE A N 1
ATOM 4540 C CA . PHE A 1 604 ? -14.626 13.627 47.122 1.00 84.12 604 PHE A CA 1
ATOM 4541 C C . PHE A 1 604 ? -14.083 14.964 46.590 1.00 84.12 604 PHE A C 1
ATOM 4543 O O . PHE A 1 604 ? -14.678 15.625 45.738 1.00 84.12 604 PHE A O 1
ATOM 4550 N N . GLY A 1 605 ? -12.939 15.379 47.138 1.00 79.44 605 GLY A N 1
ATOM 4551 C CA . GLY A 1 605 ? -12.252 16.613 46.753 1.00 79.44 605 GLY A CA 1
ATOM 4552 C C . GLY A 1 605 ? -13.054 17.867 47.103 1.00 79.44 605 GLY A C 1
ATOM 4553 O O . GLY A 1 605 ? -13.181 18.224 48.271 1.00 79.44 605 GLY A O 1
ATOM 4554 N N . ASP A 1 606 ? -13.583 18.541 46.081 1.00 73.94 606 ASP A N 1
ATOM 4555 C CA . ASP A 1 606 ? -14.315 19.805 46.229 1.00 73.94 606 ASP A CA 1
ATOM 4556 C C . ASP A 1 606 ? -15.810 19.610 46.563 1.00 73.94 606 ASP A C 1
ATOM 4558 O O . ASP A 1 606 ? -16.533 20.586 46.774 1.00 73.94 606 ASP A O 1
ATOM 4562 N N . GLN A 1 607 ? -16.298 18.362 46.613 1.00 78.69 607 GLN A N 1
ATOM 4563 C CA . GLN A 1 607 ? -17.708 18.036 46.848 1.00 78.69 607 GLN A CA 1
ATOM 4564 C C . GLN A 1 607 ? -17.910 17.121 48.060 1.00 78.69 607 GLN A C 1
ATOM 4566 O O . GLN A 1 607 ? -17.169 16.161 48.275 1.00 78.69 607 GLN A O 1
ATOM 4571 N N . LYS A 1 608 ? -18.970 17.400 48.834 1.00 86.94 608 LYS A N 1
ATOM 4572 C CA . LYS A 1 608 ? -19.402 16.585 49.978 1.00 86.94 608 LYS A CA 1
ATOM 4573 C C . LYS A 1 608 ? -20.883 16.255 49.896 1.00 86.94 608 LYS A C 1
ATOM 4575 O O . LYS A 1 608 ? -21.704 17.134 49.644 1.00 86.94 608 LYS A O 1
ATOM 4580 N N . ILE A 1 609 ? -21.218 14.998 50.166 1.00 85.31 609 ILE A N 1
ATOM 4581 C CA . ILE A 1 609 ? -22.580 14.463 50.109 1.00 85.31 609 ILE A CA 1
ATOM 4582 C C . ILE A 1 609 ? -22.923 13.870 51.470 1.00 85.31 609 ILE A C 1
ATOM 4584 O O . ILE A 1 609 ? -22.250 12.954 51.936 1.00 85.31 609 ILE A O 1
ATOM 4588 N N . GLU A 1 610 ? -23.987 14.359 52.105 1.00 86.19 610 GLU A N 1
ATOM 4589 C CA . GLU A 1 610 ? -24.505 13.788 53.352 1.00 86.19 610 GLU A CA 1
ATOM 4590 C C . GLU A 1 610 ? -25.800 13.008 53.098 1.00 86.19 610 GLU A C 1
ATOM 4592 O O . GLU A 1 610 ? -26.782 13.546 52.583 1.00 86.19 610 GLU A O 1
ATOM 4597 N N . LYS A 1 611 ? -25.828 11.737 53.509 1.00 81.69 611 LYS A N 1
ATOM 4598 C CA . LYS A 1 611 ? -27.001 10.859 53.446 1.00 81.69 611 LYS A CA 1
ATOM 4599 C C . LYS A 1 611 ? -27.333 10.343 54.845 1.00 81.69 611 LYS A C 1
ATOM 4601 O O . LYS A 1 611 ? -26.462 9.841 55.553 1.00 81.69 611 LYS A O 1
ATOM 4606 N N . LYS A 1 612 ? -28.601 10.428 55.251 1.00 80.38 612 LYS A N 1
ATOM 4607 C CA . LYS A 1 612 ? -29.098 9.701 56.428 1.00 80.38 612 LYS A CA 1
ATOM 4608 C C . LYS A 1 612 ? -29.501 8.287 56.023 1.00 80.38 612 LYS A C 1
ATOM 4610 O O . LYS A 1 612 ? -30.225 8.111 55.047 1.00 80.38 612 LYS A O 1
ATOM 4615 N N . LEU A 1 613 ? -29.023 7.311 56.783 1.00 79.19 613 LEU A N 1
ATOM 4616 C CA . LEU A 1 613 ? -29.298 5.889 56.635 1.00 79.19 613 LEU A CA 1
ATOM 4617 C C . LEU A 1 613 ? -30.236 5.492 57.778 1.00 79.19 613 LEU A C 1
ATOM 4619 O O . LEU A 1 613 ? -29.817 5.468 58.939 1.00 79.19 613 LEU A O 1
ATOM 4623 N N . GLU A 1 614 ? -31.503 5.234 57.464 1.00 73.75 614 GLU A N 1
ATOM 4624 C CA . GLU A 1 614 ? -32.554 4.999 58.458 1.00 73.75 614 GLU A CA 1
ATOM 4625 C C . GLU A 1 614 ? -33.086 3.560 58.381 1.00 73.75 614 GLU A C 1
ATOM 4627 O O . GLU A 1 614 ? -33.276 3.018 57.292 1.00 73.75 614 GLU A O 1
ATOM 4632 N N . ARG A 1 615 ? -33.326 2.931 59.540 1.00 57.59 615 ARG A N 1
ATOM 4633 C CA . ARG A 1 615 ? -33.861 1.563 59.650 1.00 57.59 615 ARG A CA 1
ATOM 4634 C C . ARG A 1 615 ? -35.158 1.549 60.458 1.00 57.59 615 ARG A C 1
ATOM 4636 O O . ARG A 1 615 ? -35.150 1.874 61.645 1.00 57.59 615 ARG A O 1
ATOM 4643 N N . GLY A 1 616 ? -36.247 1.127 59.813 1.00 46.66 616 GLY A N 1
ATOM 4644 C CA . GLY A 1 616 ? -37.513 0.749 60.451 1.00 46.66 616 GLY A CA 1
ATOM 4645 C C . GLY A 1 616 ? -37.629 -0.768 60.650 1.00 46.66 616 GLY A C 1
ATOM 4646 O O . GLY A 1 616 ? -36.856 -1.542 60.081 1.00 46.66 616 GLY A O 1
ATOM 4647 N N . ALA A 1 617 ? -38.587 -1.210 61.465 1.00 34.22 617 ALA A N 1
ATOM 4648 C CA . ALA A 1 617 ? -38.768 -2.628 61.767 1.00 34.22 617 ALA A CA 1
ATOM 4649 C C . ALA A 1 617 ? -39.470 -3.404 60.627 1.00 34.22 617 ALA A C 1
ATOM 4651 O O . ALA A 1 617 ? -40.611 -3.108 60.289 1.00 34.22 617 ALA A O 1
ATOM 4652 N N . ALA A 1 618 ? -38.798 -4.463 60.155 1.00 37.66 618 ALA A N 1
ATOM 4653 C CA . ALA A 1 618 ? -39.276 -5.571 59.308 1.00 37.66 618 ALA A CA 1
ATOM 4654 C C . ALA A 1 618 ? -39.547 -5.341 57.795 1.00 37.66 618 ALA A C 1
ATOM 4656 O O . ALA A 1 618 ? -40.538 -4.750 57.384 1.00 37.66 618 ALA A O 1
ATOM 4657 N N . MET A 1 619 ? -38.721 -6.011 56.980 1.00 29.91 619 MET A N 1
ATOM 4658 C CA . MET A 1 619 ? -38.996 -6.642 55.670 1.00 29.91 619 MET A CA 1
ATOM 4659 C C . MET A 1 619 ? -38.105 -7.908 55.614 1.00 29.91 619 MET A C 1
ATOM 4661 O O . MET A 1 619 ? -37.161 -7.998 56.397 1.00 29.91 619 MET A O 1
ATOM 4665 N N . GLY A 1 620 ? -38.282 -8.939 54.787 1.00 37.66 620 GLY A N 1
ATOM 4666 C CA . GLY A 1 620 ? -39.230 -9.274 53.716 1.00 37.66 620 GLY A CA 1
ATOM 4667 C C . GLY A 1 620 ? -38.672 -10.530 53.007 1.00 37.66 620 GLY A C 1
ATOM 4668 O O . GLY A 1 620 ? -37.459 -10.721 53.000 1.00 37.66 620 GLY A O 1
ATOM 4669 N N . LYS A 1 621 ? -39.504 -11.449 52.495 1.00 43.59 621 LYS A N 1
ATOM 4670 C CA . LYS A 1 621 ? -39.012 -12.699 51.867 1.00 43.59 621 LYS A CA 1
ATOM 4671 C C . LYS A 1 621 ? -38.530 -12.445 50.430 1.00 43.59 621 LYS A C 1
ATOM 4673 O O . LYS A 1 621 ? -39.366 -12.099 49.604 1.00 43.59 621 LYS A O 1
ATOM 4678 N N . GLU A 1 622 ? -37.274 -12.754 50.102 1.00 44.91 622 GLU A N 1
ATOM 4679 C CA . GLU A 1 622 ? -36.784 -12.751 48.710 1.00 44.91 622 GLU A CA 1
ATOM 4680 C C . GLU A 1 622 ? -35.917 -13.977 48.362 1.00 44.91 622 GLU A C 1
ATOM 4682 O O . GLU A 1 622 ? -35.312 -14.614 49.230 1.00 44.91 622 GLU A O 1
ATOM 4687 N N . ILE A 1 623 ? -35.903 -14.305 47.066 1.00 47.56 623 ILE A N 1
ATOM 4688 C CA . ILE A 1 623 ? -35.088 -15.324 46.385 1.00 47.56 623 ILE A CA 1
ATOM 4689 C C . ILE A 1 623 ? -34.200 -14.571 45.391 1.00 47.56 623 ILE A C 1
ATOM 4691 O O . ILE A 1 623 ? -34.706 -13.717 44.666 1.00 47.56 623 ILE A O 1
ATOM 4695 N N . PHE A 1 624 ? -32.906 -14.894 45.327 1.00 53.06 624 PHE A N 1
ATOM 4696 C CA . PHE A 1 624 ? -31.977 -14.274 44.376 1.00 53.06 624 PHE A CA 1
ATOM 4697 C C . PHE A 1 624 ? -31.475 -15.288 43.341 1.00 53.06 624 PHE A C 1
ATOM 4699 O O . PHE A 1 624 ? -31.244 -16.459 43.654 1.00 53.06 624 PHE A O 1
ATOM 4706 N N . MET A 1 625 ? -31.303 -14.826 42.102 1.00 55.09 625 MET A N 1
ATOM 4707 C CA . MET A 1 625 ? -30.797 -15.604 40.970 1.00 55.09 625 MET A CA 1
ATOM 4708 C C . MET A 1 625 ? -29.750 -14.776 40.225 1.00 55.09 625 MET A C 1
ATOM 4710 O O . MET A 1 625 ? -29.980 -13.596 39.966 1.00 55.09 625 MET A O 1
ATOM 4714 N N . LEU A 1 626 ? -28.624 -15.389 39.868 1.00 51.41 626 LEU A N 1
ATOM 4715 C CA . LEU A 1 626 ? -27.537 -14.755 39.125 1.00 51.41 626 LEU A CA 1
ATOM 4716 C C . LEU A 1 626 ? -27.055 -15.711 38.032 1.00 51.41 626 LEU A C 1
ATOM 4718 O O . LEU A 1 626 ? -26.506 -16.770 38.335 1.00 51.41 626 LEU A O 1
ATOM 4722 N N . LEU A 1 627 ? -27.269 -15.352 36.765 1.00 57.97 627 LEU A N 1
ATOM 4723 C CA . LEU A 1 627 ? -26.698 -16.088 35.638 1.00 57.97 627 LEU A CA 1
ATOM 4724 C C . LEU A 1 627 ? -25.195 -15.783 35.589 1.00 57.97 627 LEU A C 1
ATOM 4726 O O . LEU A 1 627 ? -24.812 -14.619 35.483 1.00 57.97 627 LEU A O 1
ATOM 4730 N N . THR A 1 628 ? -24.350 -16.805 35.694 1.00 54.03 628 THR A N 1
ATOM 4731 C CA . THR A 1 628 ? -22.891 -16.660 35.649 1.00 54.03 628 THR A CA 1
ATOM 4732 C C . THR A 1 628 ? -22.382 -17.375 34.411 1.00 54.03 628 THR A C 1
ATOM 4734 O O . THR A 1 628 ? -22.574 -18.576 34.263 1.00 54.03 628 THR A O 1
ATOM 4737 N N . GLN A 1 629 ? -21.762 -16.651 33.484 1.00 57.69 629 GLN A N 1
ATOM 4738 C CA . GLN A 1 629 ? -21.136 -17.293 32.331 1.00 57.69 629 GLN A CA 1
ATOM 4739 C C . GLN A 1 629 ? -19.789 -17.912 32.737 1.00 57.69 629 GLN A C 1
ATOM 4741 O O . GLN A 1 629 ? -19.089 -17.325 33.568 1.00 57.69 629 GLN A O 1
ATOM 4746 N N . PRO A 1 630 ? -19.392 -19.059 32.155 1.00 48.09 630 PRO A N 1
ATOM 4747 C CA . PRO A 1 630 ? -17.979 -19.397 32.068 1.00 48.09 630 PRO A CA 1
ATOM 4748 C C . PRO A 1 630 ? -17.296 -18.314 31.214 1.00 48.09 630 PRO A C 1
ATOM 4750 O O . PRO A 1 630 ? -17.675 -18.084 30.070 1.00 48.09 630 PRO A O 1
ATOM 4753 N N . ASP A 1 631 ? -16.369 -17.592 31.836 1.00 41.12 631 ASP A N 1
ATOM 4754 C CA . ASP A 1 631 ? -15.768 -16.348 31.343 1.00 41.12 631 ASP A CA 1
ATOM 4755 C C . ASP A 1 631 ? -14.930 -16.539 30.071 1.00 41.12 631 ASP A C 1
ATOM 4757 O O . ASP A 1 631 ? -13.992 -17.328 30.099 1.00 41.12 631 ASP A O 1
ATOM 4761 N N . GLU A 1 632 ? -15.206 -15.738 29.034 1.00 37.72 632 GLU A N 1
ATOM 4762 C CA . GLU A 1 632 ? -14.168 -15.019 28.276 1.00 37.72 632 GLU A CA 1
ATOM 4763 C C . GLU A 1 632 ? -14.664 -13.591 27.921 1.00 37.72 632 GLU A C 1
ATOM 4765 O O . GLU A 1 632 ? -15.223 -13.342 26.857 1.00 37.72 632 GLU A O 1
ATOM 4770 N N . THR A 1 633 ? -14.410 -12.622 28.813 1.00 35.81 633 THR A N 1
ATOM 4771 C CA . THR A 1 633 ? -14.392 -11.149 28.584 1.00 35.81 633 THR A CA 1
ATOM 4772 C C . THR A 1 633 ? -15.690 -10.310 28.710 1.00 35.81 633 THR A C 1
ATOM 4774 O O . THR A 1 633 ? -15.950 -9.415 27.919 1.00 35.81 633 THR A O 1
ATOM 4777 N N . LYS A 1 634 ? -16.387 -10.463 29.849 1.00 43.12 634 LYS A N 1
ATOM 4778 C CA . LYS A 1 634 ? -17.133 -9.411 30.609 1.00 43.12 634 LYS A CA 1
ATOM 4779 C C . LYS A 1 634 ? -18.314 -8.591 30.007 1.00 43.12 634 LYS A C 1
ATOM 4781 O O . LYS A 1 634 ? -18.177 -7.762 29.121 1.00 43.12 634 LYS A O 1
ATOM 4786 N N . SER A 1 635 ? -19.411 -8.633 30.778 1.00 39.28 635 SER A N 1
ATOM 4787 C CA . SER A 1 635 ? -20.294 -7.508 31.174 1.00 39.28 635 SER A CA 1
ATOM 4788 C C . SER A 1 635 ? -21.023 -6.654 30.118 1.00 39.28 635 SER A C 1
ATOM 4790 O O . SER A 1 635 ? -20.896 -5.434 30.146 1.00 39.28 635 SER A O 1
ATOM 4792 N N . ASP A 1 636 ? -21.922 -7.262 29.337 1.00 42.34 636 ASP A N 1
ATOM 4793 C CA . ASP A 1 636 ? -23.343 -6.850 29.348 1.00 42.34 636 ASP A CA 1
ATOM 4794 C C . ASP A 1 636 ? -24.247 -7.928 28.710 1.00 42.34 636 ASP A C 1
ATOM 4796 O O . ASP A 1 636 ? -24.157 -8.234 27.522 1.00 42.34 636 ASP A O 1
ATOM 4800 N N . ILE A 1 637 ? -25.112 -8.572 29.503 1.00 47.84 637 ILE A N 1
ATOM 4801 C CA . ILE A 1 637 ? -25.756 -9.841 29.106 1.00 47.84 637 ILE A CA 1
ATOM 4802 C C . ILE A 1 637 ? -27.179 -9.607 28.585 1.00 47.84 637 ILE A C 1
ATOM 4804 O O . ILE A 1 637 ? -28.147 -9.719 29.342 1.00 47.84 637 ILE A O 1
ATOM 4808 N N . ARG A 1 638 ? -27.320 -9.337 27.276 1.00 52.81 638 ARG A N 1
ATOM 4809 C CA . ARG A 1 638 ? -28.610 -9.477 26.554 1.00 52.81 638 ARG A CA 1
ATOM 4810 C C . ARG A 1 638 ? -28.529 -10.084 25.147 1.00 52.81 638 ARG A C 1
ATOM 4812 O O . ARG A 1 638 ? -29.525 -10.672 24.735 1.00 52.81 638 ARG A O 1
ATOM 4819 N N . SER A 1 639 ? -27.399 -9.999 24.437 1.00 54.34 639 SER A N 1
ATOM 4820 C CA . SER A 1 639 ? -27.235 -10.576 23.089 1.00 54.34 639 SER A CA 1
ATOM 4821 C C . SER A 1 639 ? -25.821 -11.114 22.859 1.00 54.34 639 SER A C 1
ATOM 4823 O O . SER A 1 639 ? -24.856 -10.486 23.285 1.00 54.34 639 SER A O 1
ATOM 4825 N N . LEU A 1 640 ? -25.706 -12.267 22.197 1.00 60.31 640 LEU A N 1
ATOM 4826 C CA . LEU A 1 640 ? -24.463 -12.983 21.888 1.00 60.31 640 LEU A CA 1
ATOM 4827 C C . LEU A 1 640 ? -24.534 -13.570 20.470 1.00 60.31 640 LEU A C 1
ATOM 4829 O O . LEU A 1 640 ? -25.621 -13.875 19.974 1.00 60.31 640 LEU A O 1
ATOM 4833 N N . ILE A 1 641 ? -23.382 -13.790 19.834 1.00 53.47 641 ILE A N 1
ATOM 4834 C CA . ILE A 1 641 ? -23.265 -14.480 18.538 1.00 53.47 641 ILE A CA 1
ATOM 4835 C C . ILE A 1 641 ? -22.369 -15.710 18.729 1.00 53.47 641 ILE A C 1
ATOM 4837 O O . ILE A 1 641 ? -21.324 -15.616 19.368 1.00 53.47 641 ILE A O 1
ATOM 4841 N N . SER A 1 642 ? -22.782 -16.860 18.192 1.00 58.34 642 SER A N 1
ATOM 4842 C CA . SER A 1 642 ? -22.053 -18.129 18.255 1.00 58.34 642 SER A CA 1
ATOM 4843 C C . SER A 1 642 ? -21.880 -18.728 16.859 1.00 58.34 642 SER A C 1
ATOM 4845 O O . SER A 1 642 ? -22.821 -18.776 16.068 1.00 58.34 642 SER A O 1
ATOM 4847 N N . ASN A 1 643 ? -20.688 -19.253 16.579 1.00 64.62 643 ASN A N 1
ATOM 4848 C CA . ASN A 1 643 ? -20.422 -20.146 15.446 1.00 64.62 643 ASN A CA 1
ATOM 4849 C C . ASN A 1 643 ? -20.472 -21.637 15.845 1.00 64.62 643 ASN A C 1
ATOM 4851 O O . ASN A 1 643 ? -20.379 -22.506 14.981 1.00 64.62 643 ASN A O 1
ATOM 4855 N N . LYS A 1 644 ? -20.641 -21.937 17.141 1.00 67.38 644 LYS A N 1
ATOM 4856 C CA . LYS A 1 644 ? -20.843 -23.287 17.686 1.00 67.38 644 LYS A CA 1
ATOM 4857 C C . LYS A 1 644 ? -22.337 -23.574 17.823 1.00 67.38 644 LYS A C 1
ATOM 4859 O O . LYS A 1 644 ? -23.095 -22.700 18.245 1.00 67.38 644 LYS A O 1
ATOM 4864 N N . ASP A 1 645 ? -22.728 -24.809 17.532 1.00 73.56 645 ASP A N 1
ATOM 4865 C CA . ASP A 1 645 ? -24.093 -25.333 17.658 1.00 73.56 645 ASP A CA 1
ATOM 4866 C C . ASP A 1 645 ? -24.500 -25.648 19.110 1.00 73.56 645 ASP A C 1
ATOM 4868 O O . ASP A 1 645 ? -25.653 -25.990 19.361 1.00 73.56 645 ASP A O 1
ATOM 4872 N N . VAL A 1 646 ? -23.576 -25.514 20.069 1.00 78.00 646 VAL A N 1
ATOM 4873 C CA . VAL A 1 646 ? -23.777 -25.755 21.507 1.00 78.00 646 VAL A CA 1
ATOM 4874 C C . VAL A 1 646 ? -23.350 -24.534 22.326 1.00 78.00 646 VAL A C 1
ATOM 4876 O O . VAL A 1 646 ? -22.288 -23.957 22.087 1.00 78.00 646 VAL A O 1
ATOM 4879 N N . PHE A 1 647 ? -24.158 -24.176 23.327 1.00 74.94 647 PHE A N 1
ATOM 4880 C CA . PHE A 1 647 ? -23.935 -23.064 24.253 1.00 74.94 647 PHE A CA 1
ATOM 4881 C C . PHE A 1 647 ? -23.960 -23.535 25.719 1.00 74.94 647 PHE A C 1
ATOM 4883 O O . PHE A 1 647 ? -24.943 -24.130 26.164 1.00 74.94 647 PHE A O 1
ATOM 4890 N N . ASP A 1 648 ? -22.897 -23.266 26.481 1.00 76.56 648 ASP A N 1
ATOM 4891 C CA . ASP A 1 648 ? -22.787 -23.613 27.907 1.00 76.56 648 ASP A CA 1
ATOM 4892 C C . ASP A 1 648 ? -23.438 -22.539 28.809 1.00 76.56 648 ASP A C 1
ATOM 4894 O O . ASP A 1 648 ? -23.196 -21.342 28.654 1.00 76.56 648 ASP A O 1
ATOM 4898 N N . VAL A 1 649 ? -24.238 -22.955 29.798 1.00 73.31 649 VAL A N 1
ATOM 4899 C CA . VAL A 1 649 ? -24.923 -22.061 30.751 1.00 73.31 649 VAL A CA 1
ATOM 4900 C C . VAL A 1 649 ? -24.659 -22.471 32.194 1.00 73.31 649 VAL A C 1
ATOM 4902 O O . VAL A 1 649 ? -24.776 -23.645 32.551 1.00 73.31 649 VAL A O 1
ATOM 4905 N N . GLN A 1 650 ? -24.403 -21.483 33.054 1.00 73.56 650 GLN A N 1
ATOM 4906 C CA . GLN A 1 650 ? -24.346 -21.653 34.501 1.00 73.56 650 GLN A CA 1
ATOM 4907 C C . GLN A 1 650 ? -25.219 -20.603 35.226 1.00 73.56 650 GLN A C 1
ATOM 4909 O O . GLN A 1 650 ? -25.362 -19.455 34.802 1.00 73.56 650 GLN A O 1
ATOM 4914 N N . LEU A 1 651 ? -25.876 -21.026 36.309 1.00 71.44 651 LEU A N 1
ATOM 4915 C CA . LEU A 1 651 ? -26.828 -20.229 37.089 1.00 71.44 651 LEU A CA 1
ATOM 4916 C C . LEU A 1 651 ? -26.633 -20.479 38.589 1.00 71.44 651 LEU A C 1
ATOM 4918 O O . LEU A 1 651 ? -26.748 -21.616 39.051 1.00 71.44 651 LEU A O 1
ATOM 4922 N N . ALA A 1 652 ? -26.420 -19.413 39.359 1.00 67.75 652 ALA A N 1
ATOM 4923 C CA . ALA A 1 652 ? -26.434 -19.434 40.817 1.00 67.75 652 ALA A CA 1
ATOM 4924 C C . ALA A 1 652 ? -27.820 -19.035 41.366 1.00 67.75 652 ALA A C 1
ATOM 4926 O O . ALA A 1 652 ? -28.414 -18.054 40.918 1.00 67.75 652 ALA A O 1
ATOM 4927 N N . VAL A 1 653 ? -28.340 -19.777 42.352 1.00 68.38 653 VAL A N 1
ATOM 4928 C CA . VAL A 1 653 ? -29.670 -19.553 42.959 1.00 68.38 653 VAL A CA 1
ATOM 4929 C C . VAL A 1 653 ? -29.615 -19.677 44.482 1.00 68.38 653 VAL A C 1
ATOM 4931 O O . VAL A 1 653 ? -29.102 -20.667 45.003 1.00 68.38 653 VAL A O 1
ATOM 4934 N N . GLY A 1 654 ? -30.206 -18.717 45.197 1.00 66.44 654 GLY A N 1
ATOM 4935 C CA . GLY A 1 654 ? -30.475 -18.798 46.636 1.00 66.44 654 GLY A CA 1
ATOM 4936 C C . GLY A 1 654 ? -31.960 -19.035 46.925 1.00 66.44 654 GLY A C 1
ATOM 4937 O O . GLY A 1 654 ? -32.796 -18.227 46.530 1.00 66.44 654 GLY A O 1
ATOM 4938 N N . SER A 1 655 ? -32.308 -20.117 47.632 1.00 67.62 655 SER A N 1
ATOM 4939 C CA . SER A 1 655 ? -33.703 -20.477 47.952 1.00 67.62 655 SER A CA 1
ATOM 4940 C C . SER A 1 655 ? -33.909 -20.816 49.429 1.00 67.62 655 SER A C 1
ATOM 4942 O O . SER A 1 655 ? -33.026 -21.374 50.071 1.00 67.62 655 SER A O 1
ATOM 4944 N N . ASN A 1 656 ? -35.097 -20.545 49.979 1.00 66.88 656 ASN A N 1
ATOM 4945 C CA . ASN A 1 656 ? -35.456 -20.933 51.353 1.00 66.88 656 ASN A CA 1
ATOM 4946 C C . ASN A 1 656 ? -35.790 -22.437 51.492 1.00 66.88 656 ASN A C 1
ATOM 4948 O O . ASN A 1 656 ? -35.963 -22.932 52.606 1.00 66.88 656 ASN A O 1
ATOM 4952 N N . ALA A 1 657 ? -35.885 -23.173 50.378 1.00 68.50 657 ALA A N 1
ATOM 4953 C CA . ALA A 1 657 ? -36.227 -24.594 50.336 1.00 68.50 657 ALA A CA 1
ATOM 4954 C C . ALA A 1 657 ? -35.213 -25.407 49.503 1.00 68.50 657 ALA A C 1
ATOM 4956 O O . ALA A 1 657 ? -34.542 -24.840 48.637 1.00 68.50 657 ALA A O 1
ATOM 4957 N N . PRO A 1 658 ? -35.095 -26.734 49.718 1.00 72.12 658 PRO A N 1
ATOM 4958 C CA . PRO A 1 658 ? -34.193 -27.560 48.925 1.00 72.12 658 PRO A CA 1
ATOM 4959 C C . PRO A 1 658 ? -34.645 -27.654 47.461 1.00 72.12 658 PRO A C 1
ATOM 4961 O O . PRO A 1 658 ? -35.763 -28.092 47.185 1.00 72.12 658 PRO A O 1
ATOM 4964 N N . LEU A 1 659 ? -33.759 -27.309 46.528 1.00 74.75 659 LEU A N 1
ATOM 4965 C CA . LEU A 1 659 ? -33.965 -27.501 45.091 1.00 74.75 659 LEU A CA 1
ATOM 4966 C C . LEU A 1 659 ? -33.404 -28.853 44.629 1.00 74.75 659 LEU A C 1
ATOM 4968 O O . LEU A 1 659 ? -32.471 -29.404 45.217 1.00 74.75 659 LEU A O 1
ATOM 4972 N N . GLN A 1 660 ? -33.987 -29.388 43.558 1.00 80.06 660 GLN A N 1
ATOM 4973 C CA . GLN A 1 660 ? -33.527 -30.593 42.861 1.00 80.06 660 GLN A CA 1
ATOM 4974 C C . GLN A 1 660 ? -33.278 -30.252 41.388 1.00 80.06 660 GLN A C 1
ATOM 4976 O O . GLN A 1 660 ? -33.765 -29.238 40.906 1.00 80.06 660 GLN A O 1
ATOM 4981 N N . GLN A 1 661 ? -32.587 -31.110 40.635 1.00 76.25 661 GLN A N 1
ATOM 4982 C CA . GLN A 1 661 ? -32.359 -30.893 39.196 1.00 76.25 661 GLN A CA 1
ATOM 4983 C C . GLN A 1 661 ? -33.665 -30.624 38.420 1.00 76.25 661 GLN A C 1
ATOM 4985 O O . GLN A 1 661 ? -33.726 -29.710 37.608 1.00 76.25 661 GLN A O 1
ATOM 4990 N N . LYS A 1 662 ? -34.744 -31.347 38.754 1.00 80.12 662 LYS A N 1
ATOM 4991 C CA . LYS A 1 662 ? -36.093 -31.167 38.181 1.00 80.12 662 LYS A CA 1
ATOM 4992 C C . LYS A 1 662 ? -36.780 -29.832 38.525 1.00 80.12 662 LYS A C 1
ATOM 4994 O O . LYS A 1 662 ? -37.853 -29.558 37.998 1.00 80.12 662 LYS A O 1
ATOM 4999 N N . SER A 1 663 ? -36.220 -29.047 39.450 1.00 81.38 663 SER A N 1
ATOM 5000 C CA . SER A 1 663 ? -36.687 -27.688 39.753 1.00 81.38 663 SER A CA 1
ATOM 5001 C C . SER A 1 663 ? -36.298 -26.694 38.660 1.00 81.38 663 SER A C 1
ATOM 5003 O O . SER A 1 663 ? -36.847 -25.602 38.653 1.00 81.38 663 SER A O 1
ATOM 5005 N N . PHE A 1 664 ? -35.379 -27.047 37.759 1.00 83.31 664 PHE A N 1
ATOM 5006 C CA . PHE A 1 664 ? -34.899 -26.190 36.678 1.00 83.31 664 PHE A CA 1
ATOM 5007 C C . PHE A 1 664 ? -35.489 -26.648 35.341 1.00 83.31 664 PHE A C 1
ATOM 5009 O O . PHE A 1 664 ? -35.511 -27.844 35.046 1.00 83.31 664 PHE A O 1
ATOM 5016 N N . LYS A 1 665 ? -35.944 -25.698 34.522 1.00 85.50 665 LYS A N 1
ATOM 5017 C CA . LYS A 1 665 ? -36.378 -25.919 33.136 1.00 85.50 665 LYS A CA 1
ATOM 5018 C C . LYS A 1 665 ? -35.707 -24.884 32.250 1.00 85.50 665 LYS A C 1
ATOM 5020 O O . LYS A 1 665 ? -35.817 -23.691 32.521 1.00 85.50 665 LYS A O 1
ATOM 5025 N N . VAL A 1 666 ? -35.040 -25.340 31.197 1.00 83.00 666 VAL A N 1
ATOM 5026 C CA . VAL A 1 666 ? -34.489 -24.463 30.162 1.00 83.00 666 VAL A CA 1
ATOM 5027 C C . VAL A 1 666 ? -35.549 -24.268 29.083 1.00 83.00 666 VAL A C 1
ATOM 5029 O O . VAL A 1 666 ? -36.194 -25.227 28.653 1.00 83.00 666 VAL A O 1
ATOM 5032 N N . LEU A 1 667 ? -35.742 -23.025 28.656 1.00 82.75 667 LEU A N 1
ATOM 5033 C CA . LEU A 1 667 ? -36.572 -22.672 27.517 1.00 82.75 667 LEU A CA 1
ATOM 5034 C C . LEU A 1 667 ? -35.672 -22.092 26.425 1.00 82.75 667 LEU A C 1
ATOM 5036 O O . LEU A 1 667 ? -34.920 -21.159 26.698 1.00 82.75 667 LEU A O 1
ATOM 5040 N N . ASN A 1 668 ? -35.779 -22.613 25.202 1.00 83.75 668 ASN A N 1
ATOM 5041 C CA . ASN A 1 668 ? -35.238 -21.986 23.997 1.00 83.75 668 ASN A CA 1
ATOM 5042 C C . ASN A 1 668 ? -36.424 -21.583 23.110 1.00 83.75 668 ASN A C 1
ATOM 5044 O O . ASN A 1 668 ? -37.294 -22.410 22.833 1.00 83.75 668 ASN A O 1
ATOM 5048 N N . ASN A 1 669 ? -36.510 -20.308 22.725 1.00 83.06 669 ASN A N 1
ATOM 5049 C CA . ASN A 1 669 ? -37.622 -19.749 21.945 1.00 83.06 669 ASN A CA 1
ATOM 5050 C C . ASN A 1 669 ? -39.000 -20.079 22.564 1.00 83.06 669 ASN A C 1
ATOM 5052 O O . ASN A 1 669 ? -39.952 -20.453 21.884 1.00 83.06 669 ASN A O 1
ATOM 5056 N N . SER A 1 670 ? -39.081 -19.964 23.898 1.00 79.69 670 SER A N 1
ATOM 5057 C CA . SER A 1 670 ? -40.240 -20.314 24.744 1.00 79.69 670 SER A CA 1
ATOM 5058 C C . SER A 1 670 ? -40.673 -21.792 24.738 1.00 79.69 670 SER A C 1
ATOM 5060 O O . SER A 1 670 ? -41.617 -22.144 25.449 1.00 79.69 670 SER A O 1
ATOM 5062 N N . VAL A 1 671 ? -39.976 -22.677 24.021 1.00 79.56 671 VAL A N 1
ATOM 5063 C CA . VAL A 1 671 ? -40.181 -24.131 24.066 1.00 79.56 671 VAL A CA 1
ATOM 5064 C C . VAL A 1 671 ? -39.297 -24.726 25.158 1.00 79.56 671 VAL A C 1
ATOM 5066 O O . VAL A 1 671 ? -38.110 -24.415 25.236 1.00 79.56 671 VAL A O 1
ATOM 5069 N N . VAL A 1 672 ? -39.859 -25.592 26.007 1.00 81.19 672 VAL A N 1
ATOM 5070 C CA . VAL A 1 672 ? -39.069 -26.335 27.001 1.00 81.19 672 VAL A CA 1
ATOM 5071 C C . VAL A 1 672 ? -38.170 -27.324 26.265 1.00 81.19 672 VAL A C 1
ATOM 5073 O O . VAL A 1 672 ? -38.651 -28.320 25.724 1.00 81.19 672 VAL A O 1
ATOM 5076 N N . VAL A 1 673 ? -36.869 -27.050 26.269 1.00 72.62 673 VAL A N 1
ATOM 5077 C CA . VAL A 1 673 ? -35.842 -27.981 25.804 1.00 72.62 673 VAL A CA 1
ATOM 5078 C C . VAL A 1 673 ? -35.471 -28.877 26.978 1.00 72.62 673 VAL A C 1
ATOM 5080 O O . VAL A 1 673 ? -34.639 -28.540 27.819 1.00 72.62 673 VAL A O 1
ATOM 5083 N N . ASP A 1 674 ? -36.166 -30.011 27.072 1.00 57.50 674 ASP A N 1
ATOM 5084 C CA . ASP A 1 674 ? -35.763 -31.085 27.976 1.00 57.50 674 ASP A CA 1
ATOM 5085 C C . ASP A 1 674 ? -34.385 -31.600 27.531 1.00 57.50 674 ASP A C 1
ATOM 5087 O O . ASP A 1 674 ? -34.131 -31.704 26.330 1.00 57.50 674 ASP A O 1
ATOM 5091 N N . GLY A 1 675 ? -33.487 -31.873 28.481 1.00 53.97 675 GLY A N 1
ATOM 5092 C CA . GLY A 1 675 ? -32.068 -32.150 28.219 1.00 53.97 675 GLY A CA 1
ATOM 5093 C C . GLY A 1 675 ? -31.874 -33.491 27.515 1.00 53.97 675 GLY A C 1
ATOM 5094 O O . GLY A 1 675 ? -31.567 -34.500 28.156 1.00 53.97 675 GLY A O 1
ATOM 5095 N N . SER A 1 676 ? -32.112 -33.524 26.204 1.00 37.56 676 SER A N 1
ATOM 5096 C CA . SER A 1 676 ? -32.320 -34.739 25.422 1.00 37.56 676 SER A CA 1
ATOM 5097 C C . SER A 1 676 ? -31.016 -35.481 25.134 1.00 37.56 676 SER A C 1
ATOM 5099 O O . SER A 1 676 ? -30.564 -35.549 23.997 1.00 37.56 676 SER A O 1
ATOM 5101 N N . LYS A 1 677 ? -30.498 -36.134 26.181 1.00 42.31 677 LYS A N 1
ATOM 5102 C CA . LYS A 1 677 ? -29.433 -37.145 26.163 1.00 42.31 677 LYS A CA 1
ATOM 5103 C C . LYS A 1 677 ? -28.068 -36.630 25.670 1.00 42.31 677 LYS A C 1
ATOM 5105 O O . LYS A 1 677 ? -27.690 -36.949 24.552 1.00 42.31 677 LYS A O 1
ATOM 5110 N N . MET A 1 678 ? -27.317 -35.982 26.572 1.00 44.75 678 MET A N 1
ATOM 5111 C CA . MET A 1 678 ? -25.847 -36.105 26.788 1.00 44.75 678 MET A CA 1
ATOM 5112 C C . MET A 1 678 ? -25.139 -34.840 27.330 1.00 44.75 678 MET A C 1
ATOM 5114 O O . MET A 1 678 ? -23.936 -34.696 27.144 1.00 44.75 678 MET A O 1
ATOM 5118 N N . ASP A 1 679 ? -25.819 -33.990 28.108 1.00 46.78 679 ASP A N 1
ATOM 5119 C CA . ASP A 1 679 ? -25.168 -32.861 28.793 1.00 46.78 679 ASP A CA 1
ATOM 5120 C C . ASP A 1 679 ? -25.036 -33.051 30.310 1.00 46.78 679 ASP A C 1
ATOM 5122 O O . ASP A 1 679 ? -25.938 -33.554 30.989 1.00 46.78 679 ASP A O 1
ATOM 5126 N N . GLU A 1 680 ? -23.882 -32.648 30.857 1.00 53.22 680 GLU A N 1
ATOM 5127 C CA . GLU A 1 680 ? -23.558 -32.762 32.283 1.00 53.22 680 GLU A CA 1
ATOM 5128 C C . GLU A 1 680 ? -24.330 -31.748 33.138 1.00 53.22 680 GLU A C 1
ATOM 5130 O O . GLU A 1 680 ? -23.790 -30.743 33.609 1.00 53.22 680 GLU A O 1
ATOM 5135 N N . VAL A 1 681 ? -25.598 -32.045 33.418 1.00 57.03 681 VAL A N 1
ATOM 5136 C CA . VAL A 1 681 ? -26.380 -31.249 34.365 1.00 57.03 681 VAL A CA 1
ATOM 5137 C C . VAL A 1 681 ? -25.875 -31.476 35.792 1.00 57.03 681 VAL A C 1
ATOM 5139 O O . VAL A 1 681 ? -26.259 -32.431 36.472 1.00 57.03 681 VAL A O 1
ATOM 5142 N N . ARG A 1 682 ? -25.007 -30.578 36.266 1.00 61.56 682 ARG A N 1
ATOM 5143 C CA . ARG A 1 682 ? -24.429 -30.617 37.618 1.00 61.56 682 ARG A CA 1
ATOM 5144 C C . ARG A 1 682 ? -25.068 -29.553 38.507 1.00 61.56 682 ARG A C 1
ATOM 5146 O O . ARG A 1 682 ? -24.932 -28.359 38.237 1.00 61.56 682 ARG A O 1
ATOM 5153 N N . LEU A 1 683 ? -25.718 -30.007 39.583 1.00 67.25 683 LEU A N 1
ATOM 5154 C CA . LEU A 1 683 ? -26.256 -29.179 40.664 1.00 67.25 683 LEU A CA 1
ATOM 5155 C C . LEU A 1 683 ? -25.390 -29.344 41.924 1.00 67.25 683 LEU A C 1
ATOM 5157 O O . LEU A 1 683 ? -25.432 -30.397 42.562 1.00 67.25 683 LEU A O 1
ATOM 5161 N N . SER A 1 684 ? -24.630 -28.318 42.307 1.00 64.81 684 SER A N 1
ATOM 5162 C CA . SER A 1 684 ? -23.825 -28.317 43.542 1.00 64.81 684 SER A CA 1
ATOM 5163 C C . SER A 1 684 ? -24.419 -27.395 44.606 1.00 64.81 684 SER A C 1
ATOM 5165 O O . SER A 1 684 ? -24.876 -26.298 44.285 1.00 64.81 684 SER A O 1
ATOM 5167 N N . ALA A 1 685 ? -24.384 -27.818 45.872 1.00 59.97 685 ALA A N 1
ATOM 5168 C CA . ALA A 1 685 ? -24.828 -27.006 47.003 1.00 59.97 685 ALA A CA 1
ATOM 5169 C C . ALA A 1 685 ? -23.709 -26.067 47.488 1.00 59.97 685 ALA A C 1
ATOM 5171 O O . ALA A 1 685 ? -22.604 -26.521 47.779 1.00 59.97 685 ALA A O 1
ATOM 5172 N N . GLY A 1 686 ? -24.018 -24.774 47.596 1.00 55.84 686 GLY A N 1
ATOM 5173 C CA . GLY A 1 686 ? -23.165 -23.760 48.218 1.00 55.84 686 GLY A CA 1
ATOM 5174 C C . GLY A 1 686 ? -23.228 -23.794 49.749 1.00 55.84 686 GLY A C 1
ATOM 5175 O O . GLY A 1 686 ? -24.131 -24.394 50.339 1.00 55.84 686 GLY A O 1
ATOM 5176 N N . ASP A 1 687 ? -22.252 -23.152 50.391 1.00 52.84 687 ASP A N 1
ATOM 5177 C CA . ASP A 1 687 ? -22.027 -23.281 51.833 1.00 52.84 687 ASP A CA 1
ATOM 5178 C C . ASP A 1 687 ? -23.132 -22.629 52.698 1.00 52.84 687 ASP A C 1
ATOM 5180 O O . ASP A 1 687 ? -23.789 -21.663 52.303 1.00 52.84 687 ASP A O 1
ATOM 5184 N N . LYS A 1 688 ? -23.392 -23.191 53.885 1.00 46.12 688 LYS A N 1
ATOM 5185 C CA . LYS A 1 688 ? -24.632 -22.933 54.648 1.00 46.12 688 LYS A CA 1
ATOM 5186 C C . LYS A 1 688 ? -24.550 -21.724 55.582 1.00 46.12 688 LYS A C 1
ATOM 5188 O O . LYS A 1 688 ? -23.756 -21.710 56.518 1.00 46.12 688 LYS A O 1
ATOM 5193 N N . GLY A 1 689 ? -25.519 -20.807 55.483 1.00 43.56 689 GLY A N 1
ATOM 5194 C CA . GLY A 1 689 ? -25.649 -19.681 56.419 1.00 43.56 689 GLY A CA 1
ATOM 5195 C C . GLY A 1 689 ? -27.087 -19.272 56.755 1.00 43.56 689 GLY A C 1
ATOM 5196 O O . GLY A 1 689 ? -27.565 -18.292 56.202 1.00 43.56 689 GLY A O 1
ATOM 5197 N N . LYS A 1 690 ? -27.730 -19.956 57.720 1.00 43.78 690 LYS A N 1
ATOM 5198 C CA . LYS A 1 690 ? -29.084 -19.707 58.296 1.00 43.78 690 LYS A CA 1
ATOM 5199 C C . LYS A 1 690 ? -30.183 -19.281 57.292 1.00 43.78 690 LYS A C 1
ATOM 5201 O O . LYS A 1 690 ? -30.247 -18.125 56.885 1.00 43.78 690 LYS A O 1
ATOM 5206 N N . SER A 1 691 ? -31.107 -20.215 57.043 1.00 50.31 691 SER A N 1
ATOM 5207 C CA . SER A 1 691 ? -32.399 -20.072 56.335 1.00 50.31 691 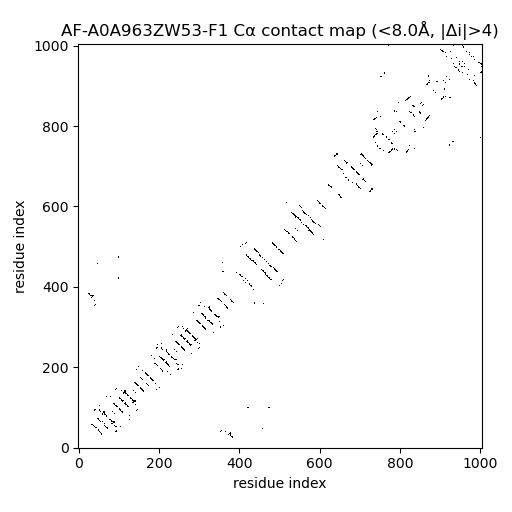SER A CA 1
ATOM 5208 C C . SER A 1 691 ? -32.413 -20.149 54.803 1.00 50.31 691 SER A C 1
ATOM 5210 O O . SER A 1 691 ? -33.499 -20.295 54.255 1.00 50.31 691 SER A O 1
ATOM 5212 N N . GLN A 1 692 ? -31.266 -20.134 54.114 1.00 56.31 692 GLN A N 1
ATOM 5213 C CA . GLN A 1 692 ? -31.203 -20.286 52.650 1.00 56.31 692 GLN A CA 1
ATOM 5214 C C . GLN A 1 692 ? -30.205 -21.366 52.204 1.00 56.31 692 GLN A C 1
ATOM 5216 O O . GLN A 1 692 ? -29.153 -21.558 52.816 1.00 56.31 692 GLN A O 1
ATOM 5221 N N . PHE A 1 693 ? -30.567 -22.067 51.129 1.00 60.75 693 PHE A N 1
ATOM 5222 C CA . PHE A 1 693 ? -29.767 -23.019 50.366 1.00 60.75 693 PHE A CA 1
ATOM 5223 C C . PHE A 1 693 ? -29.223 -22.315 49.117 1.00 60.75 693 PHE A C 1
ATOM 5225 O O . PHE A 1 693 ? -30.005 -21.761 48.344 1.00 60.75 693 PHE A O 1
ATOM 5232 N N . GLY A 1 694 ? -27.906 -22.350 48.909 1.00 63.34 694 GLY A N 1
ATOM 5233 C CA . GLY A 1 694 ? -27.277 -21.906 47.664 1.00 63.34 694 GLY A CA 1
ATOM 5234 C C . GLY A 1 694 ? -27.097 -23.070 46.690 1.00 63.34 694 GLY A C 1
ATOM 5235 O O . GLY A 1 694 ? -26.741 -24.171 47.112 1.00 63.34 694 GLY A O 1
ATOM 5236 N N . TYR A 1 695 ? -27.307 -22.828 45.401 1.00 72.12 695 TYR A N 1
ATOM 5237 C CA . TYR A 1 695 ? -27.170 -23.813 44.330 1.00 72.12 695 TYR A CA 1
ATOM 5238 C C . TYR A 1 695 ? -26.432 -23.226 43.129 1.00 72.12 695 TYR A C 1
ATOM 5240 O O . TYR A 1 695 ? -26.687 -22.081 42.770 1.00 72.12 695 TYR A O 1
ATOM 5248 N N . VAL A 1 696 ? -25.586 -24.027 42.478 1.00 71.56 696 VAL A N 1
ATOM 5249 C CA . VAL A 1 696 ? -25.061 -23.743 41.131 1.00 71.56 696 VAL A CA 1
ATOM 5250 C C . VAL A 1 696 ? -25.559 -24.829 40.187 1.00 71.56 696 VAL A C 1
ATOM 5252 O O . VAL A 1 696 ? -25.310 -26.009 40.434 1.00 71.56 696 VAL A O 1
ATOM 5255 N N . TYR A 1 697 ? -26.277 -24.428 39.142 1.00 77.00 697 TYR A N 1
ATOM 5256 C CA . TYR A 1 697 ? -26.801 -25.271 38.069 1.00 77.00 697 TYR A CA 1
ATOM 5257 C C . TYR A 1 697 ? -25.983 -25.027 36.800 1.00 77.00 697 TYR A C 1
ATOM 5259 O O . TYR A 1 697 ? -25.813 -23.877 36.410 1.00 77.00 697 TYR A O 1
ATOM 5267 N N . ASN A 1 698 ? -25.493 -26.091 36.164 1.00 74.81 698 ASN A N 1
ATOM 5268 C CA . ASN A 1 698 ? -24.791 -26.042 34.878 1.00 74.81 698 ASN A CA 1
ATOM 5269 C C . ASN A 1 698 ? -25.574 -26.869 33.852 1.00 74.81 698 ASN A C 1
ATOM 5271 O O . ASN A 1 698 ? -26.124 -27.907 34.226 1.00 74.81 698 ASN A O 1
ATOM 5275 N N . ASN A 1 699 ? -25.616 -26.445 32.590 1.00 75.75 699 ASN A N 1
ATOM 5276 C CA . ASN A 1 699 ? -26.197 -27.210 31.481 1.00 75.75 699 ASN A CA 1
ATOM 5277 C C . ASN A 1 699 ? -25.605 -26.748 30.134 1.00 75.75 699 ASN A C 1
ATOM 5279 O O . ASN A 1 699 ? -25.086 -25.635 30.060 1.00 75.75 699 ASN A O 1
ATOM 5283 N N . LYS A 1 700 ? -25.732 -27.551 29.073 1.00 78.38 700 LYS A N 1
ATOM 5284 C CA . LYS A 1 700 ? -25.486 -27.100 27.694 1.00 78.38 700 LYS A CA 1
ATOM 5285 C C . LYS A 1 700 ? -26.783 -27.077 26.895 1.00 78.38 700 LYS A C 1
ATOM 5287 O O . LYS A 1 700 ? -27.770 -27.709 27.269 1.00 78.38 700 LYS A O 1
ATOM 5292 N N . ILE A 1 701 ? -26.805 -26.272 25.839 1.00 77.94 701 ILE A N 1
ATOM 5293 C CA . ILE A 1 701 ? -27.998 -26.003 25.039 1.00 77.94 701 ILE A CA 1
ATOM 5294 C C . ILE A 1 701 ? -27.612 -26.030 23.564 1.00 77.94 701 ILE A C 1
ATOM 5296 O O . ILE A 1 701 ? -26.793 -25.222 23.132 1.00 77.94 701 ILE A O 1
ATOM 5300 N N . HIS A 1 702 ? -28.232 -26.918 22.787 1.00 77.50 702 HIS A N 1
ATOM 5301 C CA . HIS A 1 702 ? -28.119 -26.883 21.331 1.00 77.50 702 HIS A CA 1
ATOM 5302 C C . HIS A 1 702 ? -28.886 -25.685 20.748 1.00 77.50 702 HIS A C 1
ATOM 5304 O O . HIS A 1 702 ? -30.033 -25.416 21.126 1.00 77.50 702 HIS A O 1
ATOM 5310 N N . LEU A 1 703 ? -28.251 -24.979 19.816 1.00 74.62 703 LEU A N 1
ATOM 5311 C CA . LEU A 1 703 ? -28.780 -23.800 19.140 1.00 74.62 703 LEU A CA 1
ATOM 5312 C C . LEU A 1 703 ? -29.371 -24.173 17.773 1.00 74.62 703 LEU A C 1
ATOM 5314 O O . LEU A 1 703 ? -28.817 -24.986 17.036 1.00 74.62 703 LEU A O 1
ATOM 5318 N N . GLN A 1 704 ? -30.483 -23.542 17.404 1.00 75.31 704 GLN A N 1
ATOM 5319 C CA . GLN A 1 704 ? -31.010 -23.572 16.037 1.00 75.31 704 GLN A CA 1
ATOM 5320 C C . GLN A 1 704 ? -30.394 -22.427 15.218 1.00 75.31 704 GLN A C 1
ATOM 5322 O O . GLN A 1 704 ? -30.136 -21.370 15.796 1.00 75.31 704 GLN A O 1
ATOM 5327 N N . PRO A 1 705 ? -30.145 -22.585 13.904 1.00 71.88 705 PRO A N 1
ATOM 5328 C CA . PRO A 1 705 ? -29.648 -21.490 13.070 1.00 71.88 705 PRO A CA 1
ATOM 5329 C C . PRO A 1 705 ? -30.557 -20.253 13.159 1.00 71.88 705 PRO A C 1
ATOM 5331 O O . PRO A 1 705 ? -31.776 -20.363 13.022 1.00 71.88 705 PRO A O 1
ATOM 5334 N N . GLY A 1 706 ? -29.967 -19.079 13.392 1.00 63.97 706 GLY A N 1
ATOM 5335 C CA . GLY A 1 706 ? -30.682 -17.834 13.691 1.00 63.97 706 GLY A CA 1
ATOM 5336 C C . GLY A 1 706 ? -30.758 -17.504 15.189 1.00 63.97 706 GLY A C 1
ATOM 5337 O O . GLY A 1 706 ? -29.874 -17.861 15.968 1.00 63.97 706 GLY A O 1
ATOM 5338 N N . GLU A 1 707 ? -31.790 -16.753 15.587 1.00 73.00 707 GLU A N 1
ATOM 5339 C CA . GLU A 1 707 ? -31.970 -16.245 16.957 1.00 73.00 707 GLU A CA 1
ATOM 5340 C C . GLU A 1 707 ? -32.511 -17.328 17.917 1.00 73.00 707 GLU A C 1
ATOM 5342 O O . GLU A 1 707 ? -33.561 -17.932 17.684 1.00 73.00 707 GLU A O 1
ATOM 5347 N N . ASN A 1 708 ? -31.819 -17.532 19.041 1.00 78.19 708 ASN A N 1
ATOM 5348 C CA . ASN A 1 708 ? -32.218 -18.415 20.138 1.00 78.19 708 ASN A CA 1
ATOM 5349 C C . ASN A 1 708 ? -32.445 -17.579 21.401 1.00 78.19 708 ASN A C 1
ATOM 5351 O O . ASN A 1 708 ? -31.529 -16.918 21.892 1.00 78.19 708 ASN A O 1
ATOM 5355 N N . ARG A 1 709 ? -33.660 -17.610 21.948 1.00 80.50 709 ARG A N 1
ATOM 5356 C CA . ARG A 1 709 ? -34.045 -16.890 23.170 1.00 80.50 709 ARG A CA 1
ATOM 5357 C C . ARG A 1 709 ? -34.048 -17.835 24.357 1.00 80.50 709 ARG A C 1
ATOM 5359 O O . ARG A 1 709 ? -34.962 -18.649 24.493 1.00 80.50 709 ARG A O 1
ATOM 5366 N N . LEU A 1 710 ? -33.036 -17.705 25.204 1.00 80.94 710 LEU A N 1
ATOM 5367 C CA . LEU A 1 710 ? -32.762 -18.601 26.317 1.00 80.94 710 LEU A CA 1
ATOM 5368 C C . LEU A 1 710 ? -33.285 -18.021 27.640 1.00 80.94 710 LEU A C 1
ATOM 5370 O O . LEU A 1 710 ? -32.941 -16.903 28.028 1.00 80.94 710 LEU A O 1
ATOM 5374 N N . GLU A 1 711 ? -34.099 -18.802 28.349 1.00 82.06 711 GLU A N 1
ATOM 5375 C CA . GLU A 1 711 ? -34.589 -18.520 29.707 1.00 82.06 711 GLU A CA 1
ATOM 5376 C C . GLU A 1 711 ? -34.428 -19.762 30.590 1.00 82.06 711 GLU A C 1
ATOM 5378 O O . GLU A 1 711 ? -34.599 -20.890 30.123 1.00 82.06 711 GLU A O 1
ATOM 5383 N N . ILE A 1 712 ? -34.166 -19.572 31.887 1.00 81.81 712 ILE A N 1
ATOM 5384 C CA . ILE A 1 712 ? -34.255 -20.648 32.882 1.00 81.81 712 ILE A CA 1
ATOM 5385 C C . ILE A 1 712 ? -35.408 -20.344 33.841 1.00 81.81 712 ILE A C 1
ATOM 5387 O O . ILE A 1 712 ? -35.413 -19.313 34.515 1.00 81.81 712 ILE A O 1
ATOM 5391 N N . GLU A 1 713 ? -36.375 -21.260 33.921 1.00 84.06 713 GLU A N 1
ATOM 5392 C CA . GLU A 1 713 ? -37.437 -21.273 34.930 1.00 84.06 713 GLU A CA 1
ATOM 5393 C C . GLU A 1 713 ? -37.012 -22.147 36.121 1.00 84.06 713 GLU A C 1
ATOM 5395 O O . GLU A 1 713 ? -36.611 -23.300 35.947 1.00 84.06 713 GLU A O 1
ATOM 5400 N N . VAL A 1 714 ? -37.127 -21.602 37.334 1.00 81.06 714 VAL A N 1
ATOM 5401 C CA . VAL A 1 714 ? -36.852 -22.284 38.604 1.00 81.06 714 VAL A CA 1
ATOM 5402 C C . VAL A 1 714 ? -38.148 -22.401 39.408 1.00 81.06 714 VAL A C 1
ATOM 5404 O O . VAL A 1 714 ? -38.780 -21.403 39.757 1.00 81.06 714 VAL A O 1
ATOM 5407 N N . GLU A 1 715 ? -38.551 -23.631 39.711 1.00 81.88 715 GLU A N 1
ATOM 5408 C CA . GLU A 1 715 ? -39.783 -23.967 40.425 1.00 81.88 715 GLU A CA 1
ATOM 5409 C C . GLU A 1 715 ? -39.487 -24.321 41.892 1.00 81.88 715 GLU A C 1
ATOM 5411 O O . GLU A 1 715 ? -38.749 -25.264 42.199 1.00 81.88 715 GLU A O 1
ATOM 5416 N N . THR A 1 716 ? -40.069 -23.542 42.807 1.00 73.75 716 THR A N 1
ATOM 5417 C CA . THR A 1 716 ? -39.860 -23.627 44.261 1.00 73.75 716 THR A CA 1
ATOM 5418 C C . THR A 1 716 ? -41.205 -23.723 45.000 1.00 73.75 716 THR A C 1
ATOM 5420 O O . THR A 1 716 ? -42.238 -23.368 44.429 1.00 73.75 716 THR A O 1
ATOM 5423 N N . PRO A 1 717 ? -41.235 -24.131 46.285 1.00 65.94 717 PRO A N 1
ATOM 5424 C CA . PRO A 1 717 ? -42.464 -24.120 47.086 1.00 65.94 717 PRO A CA 1
ATOM 5425 C C . PRO A 1 717 ? -43.087 -22.727 47.283 1.00 65.94 717 PRO A C 1
ATOM 5427 O O . PRO A 1 717 ? -44.287 -22.639 47.525 1.00 65.94 717 PRO A O 1
ATOM 5430 N N . ASP A 1 718 ? -42.291 -21.654 47.181 1.00 63.59 718 ASP A N 1
ATOM 5431 C CA . ASP A 1 718 ? -42.757 -20.262 47.279 1.00 63.59 718 ASP A CA 1
ATOM 5432 C C . ASP A 1 718 ? -43.231 -19.696 45.915 1.00 63.59 718 ASP A C 1
ATOM 5434 O O . ASP A 1 718 ? -43.780 -18.596 45.870 1.00 63.59 718 ASP A O 1
ATOM 5438 N N . GLY A 1 719 ? -43.045 -20.423 44.802 1.00 72.69 719 GLY A N 1
ATOM 5439 C CA . GLY A 1 719 ? -43.462 -20.004 43.459 1.00 72.69 719 GLY A CA 1
ATOM 5440 C C . GLY A 1 719 ? -42.471 -20.359 42.345 1.00 72.69 719 GLY A C 1
ATOM 5441 O O . GLY A 1 719 ? -41.432 -20.988 42.576 1.00 72.69 719 GLY A O 1
ATOM 5442 N N . LYS A 1 720 ? -42.806 -19.936 41.120 1.00 78.25 720 LYS A N 1
ATOM 5443 C CA . LYS A 1 720 ? -41.954 -20.046 39.928 1.00 78.25 720 LYS A CA 1
ATOM 5444 C C . LYS A 1 720 ? -41.267 -18.721 39.633 1.00 78.25 720 LYS A C 1
ATOM 5446 O O . LYS A 1 720 ? -41.919 -17.680 39.628 1.00 78.25 720 LYS A O 1
ATOM 5451 N N . PHE A 1 721 ? -39.983 -18.788 39.316 1.00 78.31 721 PHE A N 1
ATOM 5452 C CA . PHE A 1 721 ? -39.138 -17.639 39.011 1.00 78.31 721 PHE A CA 1
ATOM 5453 C C . PHE A 1 721 ? -38.435 -17.866 37.671 1.00 78.31 721 PHE A C 1
ATOM 5455 O O . PHE A 1 721 ? -38.188 -19.011 37.299 1.00 78.31 721 PHE A O 1
ATOM 5462 N N . ARG A 1 722 ? -38.129 -16.797 36.930 1.00 75.69 722 ARG A N 1
ATOM 5463 C CA . ARG A 1 722 ? -37.409 -16.872 35.649 1.00 75.69 722 ARG A CA 1
ATOM 5464 C C . ARG A 1 722 ? -36.236 -15.908 35.614 1.00 75.69 722 ARG A C 1
ATOM 5466 O O . ARG A 1 722 ? -36.305 -14.832 36.206 1.00 75.69 722 ARG A O 1
ATOM 5473 N N . THR A 1 723 ? -35.181 -16.291 34.904 1.00 72.38 723 THR A N 1
ATOM 5474 C CA . THR A 1 723 ? -34.102 -15.372 34.523 1.00 72.38 723 THR A CA 1
ATOM 5475 C C . THR A 1 723 ? -34.606 -14.333 33.518 1.00 72.38 723 THR A C 1
ATOM 5477 O O . THR A 1 723 ? -35.620 -14.534 32.850 1.00 72.38 723 THR A O 1
ATOM 5480 N N . SER A 1 724 ? -33.863 -13.239 33.353 1.00 68.88 724 SER A N 1
ATOM 5481 C CA . SER A 1 724 ? -33.969 -12.414 32.147 1.00 68.88 724 SER A CA 1
ATOM 5482 C C . SER A 1 724 ? -33.658 -13.247 30.898 1.00 68.88 724 SER A C 1
ATOM 5484 O O . SER A 1 724 ? -32.790 -14.123 30.945 1.00 68.88 724 SER A O 1
ATOM 5486 N N . THR A 1 725 ? -34.338 -12.959 29.787 1.00 73.06 725 THR A N 1
ATOM 5487 C CA . THR A 1 725 ? -34.073 -13.584 28.485 1.00 73.06 725 THR A CA 1
ATOM 5488 C C . THR A 1 725 ? -32.668 -13.223 27.991 1.00 73.06 725 THR A C 1
ATOM 5490 O O . THR A 1 725 ? -32.300 -12.048 27.964 1.00 73.06 725 THR A O 1
ATOM 5493 N N . MET A 1 726 ? -31.902 -14.228 27.571 1.00 72.25 726 MET A N 1
ATOM 5494 C CA . MET A 1 726 ? -30.599 -14.090 26.917 1.00 72.25 726 MET A CA 1
ATOM 5495 C C . MET A 1 726 ? -30.747 -14.466 25.441 1.00 72.25 726 MET A C 1
ATOM 5497 O O . MET A 1 726 ? -31.257 -15.542 25.135 1.00 72.25 726 MET A O 1
ATOM 5501 N N . VAL A 1 727 ? -30.325 -13.595 24.525 1.00 72.56 727 VAL A N 1
ATOM 5502 C CA . VAL A 1 727 ? -30.390 -13.860 23.081 1.00 72.56 727 VAL A CA 1
ATOM 5503 C C . VAL A 1 727 ? -29.048 -14.411 22.595 1.00 72.56 727 VAL A C 1
ATOM 5505 O O . VAL A 1 727 ? -28.007 -13.828 22.885 1.00 72.56 727 VAL A O 1
ATOM 5508 N N . VAL A 1 728 ? -29.062 -15.520 21.853 1.00 71.69 728 VAL A N 1
ATOM 5509 C CA . VAL A 1 728 ? -27.876 -16.119 21.219 1.00 71.69 728 VAL A CA 1
ATOM 5510 C C . VAL A 1 728 ? -28.165 -16.374 19.741 1.00 71.69 728 VAL A C 1
ATOM 5512 O O . VAL A 1 728 ? -29.065 -17.137 19.399 1.00 71.69 728 VAL A O 1
ATOM 5515 N N . THR A 1 729 ? -27.404 -15.747 18.850 1.00 71.19 729 THR A N 1
ATOM 5516 C CA . THR A 1 729 ? -27.547 -15.918 17.398 1.00 71.19 729 THR A CA 1
ATOM 5517 C C . THR A 1 729 ? -26.551 -16.962 16.904 1.00 71.19 729 THR A C 1
ATOM 5519 O O . THR A 1 729 ? -25.347 -16.735 17.000 1.00 71.19 729 THR A O 1
ATOM 5522 N N . TYR A 1 730 ? -27.026 -18.094 16.380 1.00 77.88 730 TYR A N 1
ATOM 5523 C CA . TYR A 1 730 ? -26.172 -19.145 15.815 1.00 77.88 730 TYR A CA 1
ATOM 5524 C C . TYR A 1 730 ? -26.095 -19.032 14.289 1.00 77.88 730 TYR A C 1
ATOM 5526 O O . TYR A 1 730 ? -27.124 -19.009 13.612 1.00 77.88 730 TYR A O 1
ATOM 5534 N N . GLN A 1 731 ? -24.878 -18.972 13.747 1.00 68.12 731 GLN A N 1
ATOM 5535 C CA . GLN A 1 731 ? -24.621 -18.892 12.305 1.00 68.12 731 GLN A CA 1
ATOM 5536 C C . GLN A 1 731 ? -23.590 -19.955 11.874 1.00 68.12 731 GLN A C 1
ATOM 5538 O O . GLN A 1 731 ? -22.390 -19.737 12.051 1.00 68.12 731 GLN A O 1
ATOM 5543 N N . PRO A 1 732 ? -24.018 -21.103 11.312 1.00 60.81 732 PRO A N 1
ATOM 5544 C CA . PRO A 1 732 ? -23.105 -22.036 10.652 1.00 60.81 732 PRO A CA 1
ATOM 5545 C C . PRO A 1 732 ? -22.580 -21.442 9.336 1.00 60.81 732 PRO A C 1
ATOM 5547 O O . PRO A 1 732 ? -23.352 -20.872 8.565 1.00 60.81 732 PRO A O 1
ATOM 5550 N N . GLN A 1 733 ? -21.283 -21.596 9.053 1.00 63.91 733 GLN A N 1
ATOM 5551 C CA . GLN A 1 733 ? -20.693 -21.172 7.778 1.00 63.91 733 GLN A CA 1
ATOM 5552 C C . GLN A 1 733 ? -20.635 -22.327 6.770 1.00 63.91 733 GLN A C 1
ATOM 5554 O O . GLN A 1 733 ? -20.191 -23.426 7.098 1.00 63.91 733 GLN A O 1
ATOM 5559 N N . GLN A 1 734 ? -21.061 -22.059 5.533 1.00 78.44 734 GLN A N 1
ATOM 5560 C CA . GLN A 1 734 ? -20.762 -22.902 4.372 1.00 78.44 734 GLN A CA 1
ATOM 5561 C C . GLN A 1 734 ? -19.330 -22.611 3.883 1.00 78.44 734 GLN A C 1
ATOM 5563 O O . GLN A 1 734 ? -18.906 -21.454 3.947 1.00 78.44 734 GLN A O 1
ATOM 5568 N N . PRO A 1 735 ? -18.589 -23.611 3.373 1.00 88.56 735 PRO A N 1
ATOM 5569 C CA . PRO A 1 735 ? -17.274 -23.388 2.777 1.00 88.56 735 PRO A CA 1
ATOM 5570 C C . PRO A 1 735 ? -17.392 -22.614 1.458 1.00 88.56 735 PRO A C 1
ATOM 5572 O O . PRO A 1 735 ? -18.417 -22.685 0.777 1.00 88.56 735 PRO A O 1
ATOM 5575 N N . ASN A 1 736 ? -16.338 -21.908 1.057 1.00 92.88 736 ASN A N 1
ATOM 5576 C CA . ASN A 1 736 ? -16.217 -21.386 -0.304 1.00 92.88 736 ASN A CA 1
ATOM 5577 C C . ASN A 1 736 ? -15.495 -22.395 -1.207 1.00 92.88 736 ASN A C 1
ATOM 5579 O O . ASN A 1 736 ? -14.745 -23.253 -0.734 1.00 92.88 736 ASN A O 1
ATOM 5583 N N . LEU A 1 737 ? -15.709 -22.266 -2.513 1.00 95.12 737 LEU A N 1
ATOM 5584 C CA . LEU A 1 737 ? -14.949 -22.958 -3.547 1.00 95.12 737 LEU A CA 1
ATOM 5585 C C . LEU A 1 737 ? -14.046 -21.958 -4.268 1.00 95.12 737 LEU A C 1
ATOM 5587 O O . LEU A 1 737 ? -14.514 -20.903 -4.689 1.00 95.12 737 LEU A O 1
ATOM 5591 N N . HIS A 1 738 ? -12.788 -22.325 -4.464 1.00 97.19 738 HIS A N 1
ATOM 5592 C CA . HIS A 1 738 ? -11.805 -21.582 -5.245 1.00 97.19 738 HIS A CA 1
ATOM 5593 C C . HIS A 1 738 ? -11.327 -22.465 -6.399 1.00 97.19 738 HIS A C 1
ATOM 5595 O O . HIS A 1 738 ? -11.047 -23.648 -6.195 1.00 97.19 738 HIS A O 1
ATOM 5601 N N . ILE A 1 739 ? -11.263 -21.919 -7.613 1.00 97.50 739 ILE A N 1
ATOM 5602 C CA . ILE A 1 739 ? -10.869 -22.654 -8.820 1.00 97.50 739 ILE A CA 1
ATOM 5603 C C . ILE A 1 739 ? -9.781 -21.894 -9.566 1.00 97.50 739 ILE A C 1
ATOM 5605 O O . ILE A 1 739 ? -9.971 -20.726 -9.897 1.00 97.50 739 ILE A O 1
ATOM 5609 N N . LEU A 1 740 ? -8.693 -22.584 -9.903 1.00 97.88 740 LEU A N 1
ATOM 5610 C CA . LEU A 1 740 ? -7.683 -22.117 -10.852 1.00 97.88 740 LEU A CA 1
ATOM 5611 C C . LEU A 1 740 ? -7.667 -23.055 -12.063 1.00 97.88 740 LEU A C 1
ATOM 5613 O O . LEU A 1 740 ? -7.290 -24.218 -11.936 1.00 97.88 740 LEU A O 1
ATOM 5617 N N . ALA A 1 741 ? -8.096 -22.570 -13.227 1.00 97.62 741 ALA A N 1
ATOM 5618 C CA . ALA A 1 741 ? -8.163 -23.354 -14.459 1.00 97.62 741 ALA A CA 1
ATOM 5619 C C . ALA A 1 741 ? -7.199 -22.794 -15.511 1.00 97.62 741 ALA A C 1
ATOM 5621 O O . ALA A 1 741 ? -7.336 -21.647 -15.932 1.00 97.62 741 ALA A O 1
ATOM 5622 N N . ILE A 1 742 ? -6.233 -23.613 -15.929 1.00 97.25 742 ILE A N 1
ATOM 5623 C CA . ILE A 1 742 ? -5.067 -23.214 -16.722 1.00 97.25 742 ILE A CA 1
ATOM 5624 C C . ILE A 1 742 ? -5.054 -23.970 -18.054 1.00 97.25 742 ILE A C 1
ATOM 5626 O O . ILE A 1 742 ? -4.980 -25.201 -18.075 1.00 97.25 742 ILE A O 1
ATOM 5630 N N . GLY A 1 743 ? -5.100 -23.237 -19.166 1.00 95.62 743 GLY A N 1
ATOM 5631 C CA . GLY A 1 743 ? -5.145 -23.794 -20.519 1.00 95.62 743 GLY A CA 1
ATOM 5632 C C . GLY A 1 743 ? -4.270 -23.022 -21.511 1.00 95.62 743 GLY A C 1
ATOM 5633 O O . GLY A 1 743 ? -4.817 -22.271 -22.321 1.00 95.62 743 GLY A O 1
ATOM 5634 N N . PRO A 1 744 ? -2.930 -23.176 -21.485 1.00 91.94 744 PRO A N 1
ATOM 5635 C CA . PRO A 1 744 ? -2.024 -22.531 -22.433 1.00 91.94 744 PRO A CA 1
ATOM 5636 C C . PRO A 1 744 ? -2.326 -22.890 -23.887 1.00 91.94 744 PRO A C 1
ATOM 5638 O O . PRO A 1 744 ? -2.462 -24.064 -24.238 1.00 91.94 744 PRO A O 1
ATOM 5641 N N . SER A 1 745 ? -2.361 -21.874 -24.746 1.00 85.25 745 SER A N 1
ATOM 5642 C CA . SER A 1 745 ? -2.503 -22.015 -26.196 1.00 85.25 745 SER A CA 1
ATOM 5643 C C . SER A 1 745 ? -1.197 -22.511 -26.822 1.00 85.25 745 SER A C 1
ATOM 5645 O O . SER A 1 745 ? -0.149 -21.883 -26.679 1.00 85.25 745 SER A O 1
ATOM 5647 N N . GLN A 1 746 ? -1.247 -23.625 -27.556 1.00 72.25 746 GLN A N 1
ATOM 5648 C CA . GLN A 1 746 ? -0.069 -24.242 -28.185 1.00 72.25 746 GLN A CA 1
ATOM 5649 C C . GLN A 1 746 ? -0.328 -24.521 -29.671 1.00 72.25 746 GLN A C 1
ATOM 5651 O O . GLN A 1 746 ? -1.457 -24.450 -30.141 1.00 72.25 746 GLN A O 1
ATOM 5656 N N . ARG A 1 747 ? 0.726 -24.785 -30.456 1.00 67.56 747 ARG A N 1
ATOM 5657 C CA . ARG A 1 747 ? 0.587 -24.963 -31.919 1.00 67.56 747 ARG A CA 1
ATOM 5658 C C . ARG A 1 747 ? 0.033 -26.325 -32.333 1.00 67.56 747 ARG A C 1
ATOM 5660 O O . ARG A 1 747 ? -0.518 -26.431 -33.424 1.00 67.56 747 ARG A O 1
ATOM 5667 N N . ASP A 1 748 ? 0.212 -27.330 -31.478 1.00 68.44 748 ASP A N 1
ATOM 5668 C CA . ASP A 1 748 ? -0.028 -28.742 -31.792 1.00 68.44 748 ASP A CA 1
ATOM 5669 C C . ASP A 1 748 ? -1.159 -29.374 -30.940 1.00 68.44 748 ASP A C 1
ATOM 5671 O O . ASP A 1 748 ? -1.469 -30.553 -31.112 1.00 68.44 748 ASP A O 1
ATOM 5675 N N . LEU A 1 749 ? -1.806 -28.584 -30.068 1.00 76.50 749 LEU A N 1
ATOM 5676 C CA . LEU A 1 749 ? -3.072 -28.890 -29.377 1.00 76.50 749 LEU A CA 1
ATOM 5677 C C . LEU A 1 749 ? -4.095 -27.808 -29.717 1.00 76.50 749 LEU A C 1
ATOM 5679 O O . LEU A 1 749 ? -3.724 -26.643 -29.849 1.00 76.50 749 LEU A O 1
ATOM 5683 N N . ASN A 1 750 ? -5.367 -28.180 -29.861 1.00 81.81 750 ASN A N 1
ATOM 5684 C CA . ASN A 1 750 ? -6.407 -27.248 -30.309 1.00 81.81 750 ASN A CA 1
ATOM 5685 C C . ASN A 1 750 ? -7.384 -26.838 -29.203 1.00 81.81 750 ASN A C 1
ATOM 5687 O O . ASN A 1 750 ? -8.106 -25.860 -29.399 1.00 81.81 750 ASN A O 1
ATOM 5691 N N . TYR A 1 751 ? -7.442 -27.569 -28.082 1.00 89.94 751 TYR A N 1
ATOM 5692 C CA . TYR A 1 751 ? -8.541 -27.430 -27.125 1.00 89.94 751 TYR A CA 1
ATOM 5693 C C . TYR A 1 751 ? -8.119 -27.113 -25.687 1.00 89.94 751 TYR A C 1
ATOM 5695 O O . TYR A 1 751 ? -8.994 -26.758 -24.910 1.00 89.94 751 TYR A O 1
ATOM 5703 N N . THR A 1 752 ? -6.828 -27.088 -25.344 1.00 91.06 752 THR A N 1
ATOM 5704 C CA . THR A 1 752 ? -6.322 -26.769 -23.985 1.00 91.06 752 THR A CA 1
ATOM 5705 C C . THR A 1 752 ? -6.974 -25.553 -23.318 1.00 91.06 752 THR A C 1
ATOM 5707 O O . THR A 1 752 ? -7.425 -25.622 -22.174 1.00 91.06 752 THR A O 1
ATOM 5710 N N . SER A 1 753 ? -7.063 -24.430 -24.034 1.00 91.62 753 SER A N 1
ATOM 5711 C CA . SER A 1 753 ? -7.695 -23.196 -23.547 1.00 91.62 753 SER A CA 1
ATOM 5712 C C . SER A 1 753 ? -9.214 -23.332 -23.376 1.00 91.62 753 SER A C 1
ATOM 5714 O O . SER A 1 753 ? -9.790 -22.739 -22.464 1.00 91.62 753 SER A O 1
ATOM 5716 N N . LYS A 1 754 ? -9.871 -24.144 -24.216 1.00 92.88 754 LYS A N 1
ATOM 5717 C CA . LYS A 1 754 ? -11.306 -24.442 -24.107 1.00 92.88 754 LYS A CA 1
ATOM 5718 C C . LYS A 1 754 ? -11.589 -25.439 -22.982 1.00 92.88 754 LYS A C 1
ATOM 5720 O O . LYS A 1 754 ? -12.518 -25.200 -22.225 1.00 92.88 754 LYS A O 1
ATOM 5725 N N . ASP A 1 755 ? -10.754 -26.462 -22.801 1.00 94.88 755 ASP A N 1
ATOM 5726 C CA . ASP A 1 755 ? -10.869 -27.443 -21.718 1.00 94.88 755 ASP A CA 1
ATOM 5727 C C . ASP A 1 755 ? -10.914 -26.753 -20.348 1.00 94.88 755 ASP A C 1
ATOM 5729 O O . ASP A 1 755 ? -11.807 -26.995 -19.536 1.00 94.88 755 ASP A O 1
ATOM 5733 N N . ALA A 1 756 ? -9.952 -25.855 -20.105 1.00 95.38 756 ALA A N 1
ATOM 5734 C CA . ALA A 1 756 ? -9.871 -25.085 -18.870 1.00 95.38 756 ALA A CA 1
ATOM 5735 C C . ALA A 1 756 ? -11.064 -24.127 -18.708 1.00 95.38 756 ALA A C 1
ATOM 5737 O O . ALA A 1 756 ? -11.603 -23.988 -17.607 1.00 95.38 756 ALA A O 1
ATOM 5738 N N . GLY A 1 757 ? -11.512 -23.503 -19.804 1.00 95.75 757 GLY A N 1
ATOM 5739 C CA . GLY A 1 757 ? -12.700 -22.651 -19.825 1.00 95.75 757 GLY A CA 1
ATOM 5740 C C . GLY A 1 757 ? -13.989 -23.402 -19.476 1.00 95.75 757 GLY A C 1
ATOM 5741 O O . GLY A 1 757 ? -14.735 -22.950 -18.606 1.00 95.75 757 GLY A O 1
ATOM 5742 N N . ASP A 1 758 ? -14.225 -24.555 -20.106 1.00 96.38 758 ASP A N 1
ATOM 5743 C CA . ASP A 1 758 ? -15.414 -25.392 -19.913 1.00 96.38 758 ASP A CA 1
ATOM 5744 C C . ASP A 1 758 ? -15.430 -26.034 -18.516 1.00 96.38 758 ASP A C 1
ATOM 5746 O O . ASP A 1 758 ? -16.464 -26.004 -17.841 1.00 96.38 758 ASP A O 1
ATOM 5750 N N . PHE A 1 759 ? -14.288 -26.560 -18.042 1.00 96.25 759 PHE A N 1
ATOM 5751 C CA . PHE A 1 759 ? -14.163 -27.100 -16.682 1.00 96.25 759 PHE A CA 1
ATOM 5752 C C . PHE A 1 759 ? -14.548 -26.048 -15.642 1.00 96.25 759 PHE A C 1
ATOM 5754 O O . PHE A 1 759 ? -15.351 -26.319 -14.753 1.00 96.25 759 PHE A O 1
ATOM 5761 N N . ALA A 1 760 ? -14.015 -24.832 -15.770 1.00 95.69 760 ALA A N 1
ATOM 5762 C CA . ALA A 1 760 ? -14.332 -23.732 -14.872 1.00 95.69 760 ALA A CA 1
ATOM 5763 C C . ALA A 1 760 ? -15.806 -23.295 -14.977 1.00 95.69 760 ALA A C 1
ATOM 5765 O O . ALA A 1 760 ? -16.465 -23.107 -13.952 1.00 95.69 760 ALA A O 1
ATOM 5766 N N . ALA A 1 761 ? -16.350 -23.190 -16.194 1.00 95.50 761 ALA A N 1
ATOM 5767 C CA . ALA A 1 761 ? -17.740 -22.794 -16.428 1.00 95.50 761 ALA A CA 1
ATOM 5768 C C . ALA A 1 761 ? -18.760 -23.746 -15.772 1.00 95.50 761 ALA A C 1
ATOM 5770 O O . ALA A 1 761 ? -19.813 -23.297 -15.314 1.00 95.50 761 ALA A O 1
ATOM 5771 N N . ALA A 1 762 ? -18.444 -25.042 -15.644 1.00 94.94 762 ALA A N 1
ATOM 5772 C CA . ALA A 1 762 ? -19.308 -26.009 -14.963 1.00 94.94 762 ALA A CA 1
ATOM 5773 C C . ALA A 1 762 ? -19.643 -25.616 -13.506 1.00 94.94 762 ALA A C 1
ATOM 5775 O O . ALA A 1 762 ? -20.737 -25.924 -13.021 1.00 94.94 762 ALA A O 1
ATOM 5776 N N . PHE A 1 763 ? -18.744 -24.907 -12.815 1.00 95.00 763 PHE A N 1
ATOM 5777 C CA . PHE A 1 763 ? -18.904 -24.532 -11.405 1.00 95.00 763 PHE A CA 1
ATOM 5778 C C . PHE A 1 763 ? -19.561 -23.164 -11.173 1.00 95.00 763 PHE A C 1
ATOM 5780 O O . PHE A 1 763 ? -19.948 -22.875 -10.040 1.00 95.00 763 PHE A O 1
ATOM 5787 N N . GLU A 1 764 ? -19.775 -22.344 -12.210 1.00 91.75 764 GLU A N 1
ATOM 5788 C CA . GLU A 1 764 ? -20.373 -20.997 -12.080 1.00 91.75 764 GLU A CA 1
ATOM 5789 C C . GLU A 1 764 ? -21.767 -21.015 -11.408 1.00 91.75 764 GLU A C 1
ATOM 5791 O O . GLU A 1 764 ? -22.188 -20.030 -10.806 1.00 91.75 764 GLU A O 1
ATOM 5796 N N . GLY A 1 765 ? -22.472 -22.154 -11.451 1.00 87.81 765 GLY A N 1
ATOM 5797 C CA . GLY A 1 765 ? -23.769 -22.378 -10.795 1.00 87.81 765 GLY A CA 1
ATOM 5798 C C . GLY A 1 765 ? -23.741 -23.141 -9.458 1.00 87.81 765 GLY A C 1
ATOM 5799 O O . GLY A 1 765 ? -24.795 -23.628 -9.040 1.00 87.81 765 GLY A O 1
ATOM 5800 N N . GLN A 1 766 ? -22.578 -23.309 -8.814 1.00 91.25 766 GLN A N 1
ATOM 5801 C CA . GLN A 1 766 ? -22.414 -24.103 -7.578 1.00 91.25 766 GLN A CA 1
ATOM 5802 C C . GLN A 1 766 ? -22.379 -23.270 -6.277 1.00 91.25 766 GLN A C 1
ATOM 5804 O O . GLN A 1 766 ? -22.155 -23.831 -5.207 1.00 91.25 766 GLN A O 1
ATOM 5809 N N . ALA A 1 767 ? -22.637 -21.959 -6.341 1.00 89.12 767 ALA A N 1
ATOM 5810 C CA . ALA A 1 767 ? -22.790 -21.093 -5.167 1.00 89.12 767 ALA A CA 1
ATOM 5811 C C . ALA A 1 767 ? -24.264 -20.957 -4.736 1.00 89.12 767 ALA A C 1
ATOM 5813 O O . ALA A 1 767 ? -25.142 -20.796 -5.587 1.00 89.12 767 ALA A O 1
ATOM 5814 N N . GLY A 1 768 ? -24.539 -20.940 -3.428 1.00 77.31 768 GLY A N 1
ATOM 5815 C CA . GLY A 1 768 ? -25.843 -20.554 -2.875 1.00 77.31 768 GLY A CA 1
ATOM 5816 C C . GLY A 1 768 ? -26.303 -21.373 -1.660 1.00 77.31 768 GLY A C 1
ATOM 5817 O O . GLY A 1 768 ? -25.689 -22.382 -1.322 1.00 77.31 768 GLY A O 1
ATOM 5818 N N . PRO A 1 769 ? -27.418 -20.976 -1.014 1.00 66.56 769 PRO A N 1
ATOM 5819 C CA . PRO A 1 769 ? -27.905 -21.619 0.211 1.00 66.56 769 PRO A CA 1
ATOM 5820 C C . PRO A 1 769 ? -28.251 -23.104 0.018 1.00 66.56 769 PRO A C 1
ATOM 5822 O O . PRO A 1 769 ? -27.994 -23.900 0.915 1.00 66.56 769 PRO A O 1
ATOM 5825 N N . ASP A 1 770 ? -28.745 -23.478 -1.166 1.00 70.69 770 ASP A N 1
ATOM 5826 C CA . ASP A 1 770 ? -29.108 -24.854 -1.539 1.00 70.69 770 ASP A CA 1
ATOM 5827 C C . ASP A 1 770 ? -27.967 -25.593 -2.283 1.00 70.69 770 ASP A C 1
ATOM 5829 O O . ASP A 1 770 ? -28.209 -26.525 -3.055 1.00 70.69 770 ASP A O 1
ATOM 5833 N N . LYS A 1 771 ? -26.714 -25.143 -2.122 1.00 84.31 771 LYS A N 1
ATOM 5834 C CA . LYS A 1 771 ? -25.514 -25.707 -2.763 1.00 84.31 771 LYS A CA 1
ATOM 5835 C C . LYS A 1 771 ? -24.451 -26.108 -1.736 1.00 84.31 771 LYS A C 1
ATOM 5837 O O . LYS A 1 771 ? -24.578 -25.840 -0.545 1.00 84.31 771 LYS A O 1
ATOM 5842 N N . LEU A 1 772 ? -23.391 -26.767 -2.212 1.00 81.88 772 LEU A N 1
ATOM 5843 C CA . LEU A 1 772 ? -22.232 -27.137 -1.389 1.00 81.88 772 LEU A CA 1
ATOM 5844 C C . LEU A 1 772 ? -21.442 -25.922 -0.882 1.00 81.88 772 LEU A C 1
ATOM 5846 O O . LEU A 1 772 ? -20.796 -26.026 0.160 1.00 81.88 772 LEU A O 1
ATOM 5850 N N . TYR A 1 773 ? -21.477 -24.803 -1.614 1.00 90.25 773 TYR A N 1
ATOM 5851 C CA . TYR A 1 773 ? -20.579 -23.673 -1.395 1.00 90.25 773 TYR A CA 1
ATOM 5852 C C . TYR A 1 773 ? -21.329 -22.355 -1.193 1.00 90.25 773 TYR A C 1
ATOM 5854 O O . TYR A 1 773 ? -22.250 -22.026 -1.942 1.00 90.25 773 TYR A O 1
ATOM 5862 N N . GLY A 1 774 ? -20.881 -21.560 -0.218 1.00 87.31 774 GLY A N 1
ATOM 5863 C CA . GLY A 1 774 ? -21.427 -20.224 0.037 1.00 87.31 774 GLY A CA 1
ATOM 5864 C C . GLY A 1 774 ? -21.076 -19.231 -1.077 1.00 87.31 774 GLY A C 1
ATOM 5865 O O . GLY A 1 774 ? -21.917 -18.435 -1.497 1.00 87.31 774 GLY A O 1
ATOM 5866 N N . LYS A 1 775 ? -19.845 -19.312 -1.598 1.00 90.38 775 LYS A N 1
ATOM 5867 C CA . LYS A 1 775 ? -19.363 -18.592 -2.787 1.00 90.38 775 LYS A CA 1
ATOM 5868 C C . LYS A 1 775 ? -18.488 -19.506 -3.642 1.00 90.38 775 LYS A C 1
ATOM 5870 O O . LYS A 1 775 ? -17.879 -20.441 -3.127 1.00 90.38 775 LYS A O 1
ATOM 5875 N N . VAL A 1 776 ? -18.408 -19.195 -4.933 1.00 94.44 776 VAL A N 1
ATOM 5876 C CA . VAL A 1 776 ? -17.493 -19.825 -5.891 1.00 94.44 776 VAL A CA 1
ATOM 5877 C C . VAL A 1 776 ? -16.639 -18.720 -6.516 1.00 94.44 776 VAL A C 1
ATOM 5879 O O . VAL A 1 776 ? -17.179 -17.771 -7.084 1.00 94.44 776 VAL A O 1
ATOM 5882 N N . PHE A 1 777 ? -15.321 -18.843 -6.396 1.00 95.00 777 PHE A N 1
ATOM 5883 C CA . PHE A 1 777 ? -14.312 -17.968 -6.985 1.00 95.00 777 PHE A CA 1
ATOM 5884 C C . PHE A 1 777 ? -13.597 -18.726 -8.104 1.00 95.00 777 PHE A C 1
ATOM 5886 O O . PHE A 1 777 ? -13.234 -19.889 -7.928 1.00 95.00 777 PHE A O 1
ATOM 5893 N N . ILE A 1 778 ? -13.427 -18.096 -9.268 1.00 95.94 778 ILE A N 1
ATOM 5894 C CA . ILE A 1 778 ? -12.907 -18.762 -10.467 1.00 95.94 778 ILE A CA 1
ATOM 5895 C C . ILE A 1 778 ? -11.880 -17.866 -11.157 1.00 95.94 778 ILE A C 1
ATOM 5897 O O . ILE A 1 778 ? -12.227 -16.812 -11.689 1.00 95.94 778 ILE A O 1
ATOM 5901 N N . HIS A 1 779 ? -10.638 -18.337 -11.211 1.00 95.62 779 HIS A N 1
ATOM 5902 C CA . HIS A 1 779 ? -9.556 -17.779 -12.009 1.00 95.62 779 HIS A CA 1
ATOM 5903 C C . HIS A 1 779 ? -9.381 -18.648 -13.269 1.00 95.62 779 HIS A C 1
ATOM 5905 O O . HIS A 1 779 ? -9.021 -19.823 -13.183 1.00 95.62 779 HIS A O 1
ATOM 5911 N N . LYS A 1 780 ? -9.693 -18.084 -14.445 1.00 95.62 780 LYS A N 1
ATOM 5912 C CA . LYS A 1 780 ? -9.557 -18.737 -15.760 1.00 95.62 780 LYS A CA 1
ATOM 5913 C C . LYS A 1 780 ? -8.362 -18.141 -16.503 1.00 95.62 780 LYS A C 1
ATOM 5915 O O . LYS A 1 780 ? -8.432 -16.984 -16.897 1.00 95.62 780 LYS A O 1
ATOM 5920 N N . MET A 1 781 ? -7.321 -18.937 -16.729 1.00 96.44 781 MET A N 1
ATOM 5921 C CA . MET A 1 781 ? -6.133 -18.579 -17.510 1.00 96.44 781 MET A CA 1
ATOM 5922 C C . MET A 1 781 ? -6.219 -19.295 -18.861 1.00 96.44 781 MET A C 1
ATOM 5924 O O . MET A 1 781 ? -5.860 -20.470 -18.981 1.00 96.44 781 MET A O 1
ATOM 5928 N N . VAL A 1 782 ? -6.789 -18.618 -19.860 1.00 92.69 782 VAL A N 1
ATOM 5929 C CA . VAL A 1 782 ? -7.144 -19.229 -21.159 1.00 92.69 782 VAL A CA 1
ATOM 5930 C C . VAL A 1 782 ? -6.652 -18.439 -22.373 1.00 92.69 782 VAL A C 1
ATOM 5932 O O . VAL A 1 782 ? -6.738 -18.947 -23.490 1.00 92.69 782 VAL A O 1
ATOM 5935 N N . LEU A 1 783 ? -6.129 -17.224 -22.187 1.00 89.12 783 LEU A N 1
ATOM 5936 C CA . LEU A 1 783 ? -5.457 -16.481 -23.253 1.00 89.12 783 LEU A CA 1
ATOM 5937 C C . LEU A 1 783 ? -3.953 -16.813 -23.269 1.00 89.12 783 LEU A C 1
ATOM 5939 O O . LEU A 1 783 ? -3.402 -17.172 -22.225 1.00 89.12 783 LEU A O 1
ATOM 5943 N N . PRO A 1 784 ? -3.266 -16.714 -24.425 1.00 83.38 784 PRO A N 1
ATOM 5944 C CA . PRO A 1 784 ? -1.821 -16.933 -24.516 1.00 83.38 784 PRO A CA 1
ATOM 5945 C C . PRO A 1 784 ? -1.008 -16.084 -23.529 1.00 83.38 784 PRO A C 1
ATOM 5947 O O . PRO A 1 784 ? -0.088 -16.603 -22.900 1.00 83.38 784 PRO A O 1
ATOM 5950 N N . GLU A 1 785 ? -1.375 -14.811 -23.387 1.00 80.62 785 GLU A N 1
ATOM 5951 C CA . GLU A 1 785 ? -0.789 -13.843 -22.459 1.00 80.62 785 GLU A CA 1
ATOM 5952 C C . GLU A 1 785 ? -1.012 -14.225 -20.987 1.00 80.62 785 GLU A C 1
ATOM 5954 O O . GLU A 1 785 ? -0.060 -14.222 -20.219 1.00 80.62 785 GLU A O 1
ATOM 5959 N N . ASP A 1 786 ? -2.210 -14.690 -20.617 1.00 85.44 786 ASP A N 1
ATOM 5960 C CA . ASP A 1 786 ? -2.522 -15.145 -19.251 1.00 85.44 786 ASP A CA 1
ATOM 5961 C C . ASP A 1 786 ? -1.836 -16.477 -18.890 1.00 85.44 786 ASP A C 1
ATOM 5963 O O . ASP A 1 786 ? -2.037 -17.007 -17.803 1.00 85.44 786 ASP A O 1
ATOM 5967 N N . THR A 1 787 ? -1.121 -17.112 -19.820 1.00 92.00 787 THR A N 1
ATOM 5968 C CA . THR A 1 787 ? -0.617 -18.489 -19.673 1.00 92.00 787 THR A CA 1
ATOM 5969 C C . THR A 1 787 ? 0.859 -18.626 -20.044 1.00 92.00 787 THR A C 1
ATOM 5971 O O . THR A 1 787 ? 1.326 -19.712 -20.414 1.00 92.00 787 THR A O 1
ATOM 5974 N N . GLU A 1 788 ? 1.619 -17.535 -19.936 1.00 91.88 788 GLU A N 1
ATOM 5975 C CA . GLU A 1 788 ? 3.078 -17.583 -19.948 1.00 91.88 788 GLU A CA 1
ATOM 5976 C C . GLU A 1 788 ? 3.642 -18.210 -18.650 1.00 91.88 788 GLU A C 1
ATOM 5978 O O . GLU A 1 788 ? 2.932 -18.486 -17.681 1.00 91.88 788 GLU A O 1
ATOM 5983 N N . ALA A 1 789 ? 4.945 -18.513 -18.650 1.00 87.56 789 ALA A N 1
ATOM 5984 C CA . ALA A 1 789 ? 5.605 -19.212 -17.544 1.00 87.56 789 ALA A CA 1
ATOM 5985 C C . ALA A 1 789 ? 5.565 -18.457 -16.204 1.00 87.56 789 ALA A C 1
ATOM 5987 O O . ALA A 1 789 ? 5.606 -19.090 -15.151 1.00 87.56 789 ALA A O 1
ATOM 5988 N N . ASP A 1 790 ? 5.541 -17.128 -16.237 1.00 83.12 790 ASP A N 1
ATOM 5989 C CA . ASP A 1 790 ? 5.610 -16.318 -15.023 1.00 83.12 790 ASP A CA 1
ATOM 5990 C C . ASP A 1 790 ? 4.204 -16.001 -14.497 1.00 83.12 790 ASP A C 1
ATOM 5992 O O . ASP A 1 790 ? 3.980 -16.138 -13.299 1.00 83.12 790 ASP A O 1
ATOM 5996 N N . ASP A 1 791 ? 3.226 -15.767 -15.374 1.00 89.12 791 ASP A N 1
ATOM 5997 C CA . ASP A 1 791 ? 1.812 -15.588 -15.016 1.00 89.12 791 ASP A CA 1
ATOM 5998 C C . ASP A 1 791 ? 1.227 -16.843 -14.350 1.00 89.12 791 ASP A C 1
ATOM 6000 O O . ASP A 1 791 ? 0.568 -16.747 -13.317 1.00 89.12 791 ASP A O 1
ATOM 6004 N N . ILE A 1 792 ? 1.543 -18.049 -14.848 1.00 91.69 792 ILE A N 1
ATOM 6005 C CA . ILE A 1 792 ? 1.127 -19.309 -14.198 1.00 91.69 792 ILE A CA 1
ATOM 6006 C C . ILE A 1 792 ? 1.726 -19.452 -12.788 1.00 91.69 792 ILE A C 1
ATOM 6008 O O . ILE A 1 792 ? 1.055 -19.969 -11.894 1.00 91.69 792 ILE A O 1
ATOM 6012 N N . ARG A 1 793 ? 2.965 -18.992 -12.560 1.00 90.69 793 ARG A N 1
ATOM 6013 C CA . ARG A 1 793 ? 3.553 -18.955 -11.207 1.00 90.69 793 ARG A CA 1
ATOM 6014 C C . ARG A 1 793 ? 2.860 -17.922 -10.329 1.00 90.69 793 ARG A C 1
ATOM 6016 O O . ARG A 1 793 ? 2.616 -18.199 -9.159 1.00 90.69 793 ARG A O 1
ATOM 6023 N N . GLU A 1 794 ? 2.546 -16.760 -10.891 1.00 83.75 794 GLU A N 1
ATOM 6024 C CA . GLU A 1 794 ? 1.868 -15.659 -10.209 1.00 83.75 794 GLU A CA 1
ATOM 6025 C C . GLU A 1 794 ? 0.480 -16.095 -9.726 1.00 83.75 794 GLU A C 1
ATOM 6027 O O . GLU A 1 794 ? 0.219 -16.049 -8.530 1.00 83.75 794 GLU A O 1
ATOM 6032 N N . ALA A 1 795 ? -0.339 -16.701 -10.589 1.00 91.56 795 ALA A N 1
ATOM 6033 C CA . ALA A 1 795 ? -1.664 -17.198 -10.213 1.00 91.56 795 ALA A CA 1
ATOM 6034 C C . ALA A 1 795 ? -1.649 -18.324 -9.157 1.00 91.56 795 ALA A C 1
ATOM 6036 O O . ALA A 1 795 ? -2.622 -18.490 -8.419 1.00 91.56 795 ALA A O 1
ATOM 6037 N N . VAL A 1 796 ? -0.568 -19.108 -9.056 1.00 93.75 796 VAL A N 1
ATOM 6038 C CA . VAL A 1 796 ? -0.401 -20.105 -7.981 1.00 93.75 796 VAL A CA 1
ATOM 6039 C C . VAL A 1 796 ? 0.098 -19.452 -6.689 1.00 93.75 796 VAL A C 1
ATOM 6041 O O . VAL A 1 796 ? -0.382 -19.800 -5.608 1.00 93.75 796 VAL A O 1
ATOM 6044 N N . ALA A 1 797 ? 0.999 -18.471 -6.783 1.00 83.31 797 ALA A N 1
ATOM 6045 C CA . ALA A 1 797 ? 1.418 -17.656 -5.646 1.00 83.31 797 ALA A CA 1
ATOM 6046 C C . ALA A 1 797 ? 0.247 -16.836 -5.069 1.00 83.31 797 ALA A C 1
ATOM 6048 O O . ALA A 1 797 ? 0.142 -16.713 -3.849 1.00 83.31 797 ALA A O 1
ATOM 6049 N N . ASP A 1 798 ? -0.679 -16.370 -5.909 1.00 86.62 798 ASP A N 1
ATOM 6050 C CA . ASP A 1 798 ? -1.903 -15.674 -5.504 1.00 86.62 798 ASP A CA 1
ATOM 6051 C C . ASP A 1 798 ? -2.803 -16.541 -4.624 1.00 86.62 798 ASP A C 1
ATOM 6053 O O . ASP A 1 798 ? -3.341 -16.049 -3.636 1.00 86.62 798 ASP A O 1
ATOM 6057 N N . LEU A 1 799 ? -2.944 -17.840 -4.918 1.00 93.31 799 LEU A N 1
ATOM 6058 C CA . LEU A 1 799 ? -3.696 -18.763 -4.055 1.00 93.31 799 LEU A CA 1
ATOM 6059 C C . LEU A 1 799 ? -3.050 -18.874 -2.665 1.00 93.31 799 LEU A C 1
ATOM 6061 O O . LEU A 1 799 ? -3.738 -18.916 -1.644 1.00 93.31 799 LEU A O 1
ATOM 6065 N N . VAL A 1 800 ? -1.717 -18.896 -2.609 1.00 90.31 800 VAL A N 1
ATOM 6066 C CA . VAL A 1 800 ? -0.976 -18.916 -1.342 1.00 90.31 800 VAL A CA 1
ATOM 6067 C C . VAL A 1 800 ? -1.130 -17.589 -0.602 1.00 90.31 800 VAL A C 1
ATOM 6069 O O . VAL A 1 800 ? -1.378 -17.588 0.602 1.00 90.31 800 VAL A O 1
ATOM 6072 N N . PHE A 1 801 ? -1.063 -16.462 -1.308 1.00 78.25 801 PHE A N 1
ATOM 6073 C CA . PHE A 1 801 ? -1.303 -15.137 -0.747 1.00 78.25 801 PHE A CA 1
ATOM 6074 C C . PHE A 1 801 ? -2.732 -14.987 -0.197 1.00 78.25 801 PHE A C 1
ATOM 6076 O O . PHE A 1 801 ? -2.918 -14.513 0.925 1.00 78.25 801 PHE A O 1
ATOM 6083 N N . GLN A 1 802 ? -3.740 -15.452 -0.940 1.00 86.81 802 GLN A N 1
ATOM 6084 C CA . GLN A 1 802 ? -5.142 -15.475 -0.516 1.00 86.81 802 GLN A CA 1
ATOM 6085 C C . GLN A 1 802 ? -5.360 -16.329 0.739 1.00 86.81 802 GLN A C 1
ATOM 6087 O O . GLN A 1 802 ? -6.288 -16.065 1.500 1.00 86.81 802 GLN A O 1
ATOM 6092 N N . TYR A 1 803 ? -4.525 -17.341 0.977 1.00 90.50 803 TYR A N 1
ATOM 6093 C CA . TYR A 1 803 ? -4.543 -18.125 2.209 1.00 90.50 803 TYR A CA 1
ATOM 6094 C C . TYR A 1 803 ? -3.792 -17.432 3.364 1.00 90.50 803 TYR A C 1
ATOM 6096 O O . TYR A 1 803 ? -4.308 -17.343 4.480 1.00 90.50 803 TYR A O 1
ATOM 6104 N N . GLU A 1 804 ? -2.585 -16.921 3.102 1.00 82.06 804 GLU A N 1
ATOM 6105 C CA . GLU A 1 804 ? -1.690 -16.360 4.123 1.00 82.06 804 GLU A CA 1
ATOM 6106 C C . GLU A 1 804 ? -2.091 -14.944 4.591 1.00 82.06 804 GLU A C 1
ATOM 6108 O O . GLU A 1 804 ? -1.817 -14.607 5.745 1.00 82.06 804 GLU A O 1
ATOM 6113 N N . ASN A 1 805 ? -2.760 -14.120 3.767 1.00 68.00 805 ASN A N 1
ATOM 6114 C CA . ASN A 1 805 ? -3.152 -12.750 4.132 1.00 68.00 805 ASN A CA 1
ATOM 6115 C C . ASN A 1 805 ? -4.614 -12.650 4.638 1.00 68.00 805 ASN A C 1
ATOM 6117 O O . ASN A 1 805 ? -5.561 -12.828 3.864 1.00 68.00 805 ASN A O 1
ATOM 6121 N N . PRO A 1 806 ? -4.845 -12.253 5.911 1.00 60.44 806 PRO A N 1
ATOM 6122 C CA . PRO A 1 806 ? -6.185 -12.057 6.462 1.00 60.44 806 PRO A CA 1
ATOM 6123 C C . PRO A 1 806 ? -7.074 -11.022 5.763 1.00 60.44 806 PRO A C 1
ATOM 6125 O O . PRO A 1 806 ? -8.293 -11.099 5.927 1.00 60.44 806 PRO A O 1
ATOM 6128 N N . ALA A 1 807 ? -6.483 -10.075 5.029 1.00 58.53 807 ALA A N 1
ATOM 6129 C CA . ALA A 1 807 ? -7.153 -8.983 4.324 1.00 58.53 807 ALA A CA 1
ATOM 6130 C C . ALA A 1 807 ? -7.404 -9.261 2.826 1.00 58.53 807 ALA A C 1
ATOM 6132 O O . ALA A 1 807 ? -7.962 -8.406 2.138 1.00 58.53 807 ALA A O 1
ATOM 6133 N N . ALA A 1 808 ? -7.016 -10.433 2.304 1.00 59.19 808 ALA A N 1
ATOM 6134 C CA . ALA A 1 808 ? -7.218 -10.774 0.897 1.00 59.19 808 ALA A CA 1
ATOM 6135 C C . ALA A 1 808 ? -8.711 -10.762 0.505 1.00 59.19 808 ALA A C 1
ATOM 6137 O O . ALA A 1 808 ? -9.555 -11.369 1.167 1.00 59.19 808 ALA A O 1
ATOM 6138 N N . ALA A 1 809 ? -9.046 -10.113 -0.616 1.00 65.44 809 ALA A N 1
ATOM 6139 C CA . ALA A 1 809 ? -10.436 -9.958 -1.066 1.00 65.44 809 ALA A CA 1
ATOM 6140 C C . ALA A 1 809 ? -11.135 -11.295 -1.399 1.00 65.44 809 ALA A C 1
ATOM 6142 O O . ALA A 1 809 ? -12.353 -11.409 -1.259 1.00 65.44 809 ALA A O 1
ATOM 6143 N N . GLN A 1 810 ? -10.362 -12.305 -1.813 1.00 83.44 810 GLN A N 1
ATOM 6144 C CA . GLN A 1 810 ? -10.806 -13.681 -2.070 1.00 83.44 810 GLN A CA 1
ATOM 6145 C C . GLN A 1 810 ? -10.122 -14.656 -1.098 1.00 83.44 810 GLN A C 1
ATOM 6147 O O . GLN A 1 810 ? -9.569 -15.669 -1.506 1.00 83.44 810 GLN A O 1
ATOM 6152 N N . ARG A 1 811 ? -10.089 -14.316 0.198 1.00 88.31 811 ARG A N 1
ATOM 6153 C CA . ARG A 1 811 ? -9.380 -15.109 1.211 1.00 88.31 811 ARG A CA 1
ATOM 6154 C C . ARG A 1 811 ? -9.806 -16.585 1.219 1.00 88.31 811 ARG A C 1
ATOM 6156 O O . ARG A 1 811 ? -10.997 -16.882 1.314 1.00 88.31 811 ARG A O 1
ATOM 6163 N N . ILE A 1 812 ? -8.823 -17.484 1.215 1.00 91.38 812 ILE A N 1
ATOM 6164 C CA . ILE A 1 812 ? -9.002 -18.931 1.385 1.00 91.38 812 ILE A CA 1
ATOM 6165 C C . ILE A 1 812 ? -8.938 -19.265 2.881 1.00 91.38 812 ILE A C 1
ATOM 6167 O O . ILE A 1 812 ? -8.032 -18.823 3.589 1.00 91.38 812 ILE A O 1
ATOM 6171 N N . LEU A 1 813 ? -9.889 -20.060 3.373 1.00 90.19 813 LEU A N 1
ATOM 6172 C CA . LEU A 1 813 ? -9.919 -20.561 4.754 1.00 90.19 813 LEU A CA 1
ATOM 6173 C C . LEU A 1 813 ? -9.669 -22.078 4.811 1.00 90.19 813 LEU A C 1
ATOM 6175 O O . LEU A 1 813 ? -9.943 -22.788 3.850 1.00 90.19 813 LEU A O 1
ATOM 6179 N N . ASP A 1 814 ? -9.236 -22.606 5.961 1.00 88.62 814 ASP A N 1
ATOM 6180 C CA . ASP A 1 814 ? -9.000 -24.055 6.159 1.00 88.62 814 ASP A CA 1
ATOM 6181 C C . ASP A 1 814 ? -10.236 -24.928 5.852 1.00 88.62 814 ASP A C 1
ATOM 6183 O O . ASP A 1 814 ? -10.113 -26.098 5.487 1.00 88.62 814 ASP A O 1
ATOM 6187 N N . GLN A 1 815 ? -11.440 -24.364 5.997 1.00 85.69 815 GLN A N 1
ATOM 6188 C CA . GLN A 1 815 ? -12.708 -25.043 5.709 1.00 85.69 815 GLN A CA 1
ATOM 6189 C C . GLN A 1 815 ? -13.068 -25.090 4.213 1.00 85.69 815 GLN A C 1
ATOM 6191 O O . GLN A 1 815 ? -13.908 -25.909 3.832 1.00 85.69 815 GLN A O 1
ATOM 6196 N N . ASP A 1 816 ? -12.467 -24.223 3.391 1.00 92.81 816 ASP A N 1
ATOM 6197 C CA . ASP A 1 816 ? -12.791 -24.053 1.972 1.00 92.81 816 ASP A CA 1
ATOM 6198 C C . ASP A 1 816 ? -12.302 -25.239 1.115 1.00 92.81 816 ASP A C 1
ATOM 6200 O O . ASP A 1 816 ? -11.582 -26.135 1.576 1.00 92.81 816 ASP A O 1
ATOM 6204 N N . VAL A 1 817 ? -12.709 -25.243 -0.157 1.00 92.50 817 VAL A N 1
ATOM 6205 C CA . VAL A 1 817 ? -12.260 -26.201 -1.173 1.00 92.50 817 VAL A CA 1
ATOM 6206 C C . VAL A 1 817 ? -11.506 -25.473 -2.287 1.00 92.50 817 VAL A C 1
ATOM 6208 O O . VAL A 1 817 ? -11.973 -24.451 -2.781 1.00 92.50 817 VAL A O 1
ATOM 6211 N N . LEU A 1 818 ? -10.364 -26.017 -2.710 1.00 95.38 818 LEU A N 1
ATOM 6212 C CA . LEU A 1 818 ? -9.538 -25.514 -3.810 1.00 95.38 818 LEU A CA 1
ATOM 6213 C C . LEU A 1 818 ? -9.400 -26.571 -4.916 1.00 95.38 818 LEU A C 1
ATOM 6215 O O . LEU A 1 818 ? -8.881 -27.664 -4.682 1.00 95.38 818 LEU A O 1
ATOM 6219 N N . LEU A 1 819 ? -9.831 -26.245 -6.133 1.00 95.69 819 LEU A N 1
ATOM 6220 C CA . LEU A 1 819 ? -9.672 -27.098 -7.312 1.00 95.69 819 LEU A CA 1
ATOM 6221 C C . LEU A 1 819 ? -8.720 -26.434 -8.309 1.00 95.69 819 LEU A C 1
ATOM 6223 O O . LEU A 1 819 ? -8.944 -25.304 -8.731 1.00 95.69 819 LEU A O 1
ATOM 6227 N N . VAL A 1 820 ? -7.677 -27.147 -8.725 1.00 96.19 820 VAL A N 1
ATOM 6228 C CA . VAL A 1 820 ? -6.774 -26.690 -9.791 1.00 96.19 820 VAL A CA 1
ATOM 6229 C C . VAL A 1 820 ? -6.950 -27.600 -11.000 1.00 96.19 820 VAL A C 1
ATOM 6231 O O . VAL A 1 820 ? -6.849 -28.817 -10.869 1.00 96.19 820 VAL A O 1
ATOM 6234 N N . PHE A 1 821 ? -7.221 -27.039 -12.173 1.00 96.56 821 PHE A N 1
ATOM 6235 C CA . PHE A 1 821 ? -7.342 -27.772 -13.433 1.00 96.56 821 PHE A CA 1
ATOM 6236 C C . PHE A 1 821 ? -6.290 -27.273 -14.419 1.00 96.56 821 PHE A C 1
ATOM 6238 O O . PHE A 1 821 ? -6.121 -26.068 -14.582 1.00 96.56 821 PHE A O 1
ATOM 6245 N N . ILE A 1 822 ? -5.584 -28.186 -15.084 1.00 93.88 822 ILE A N 1
ATOM 6246 C CA . ILE A 1 822 ? -4.508 -27.854 -16.022 1.00 93.88 822 ILE A CA 1
ATOM 6247 C C . ILE A 1 822 ? -4.653 -28.713 -17.283 1.00 93.88 822 ILE A C 1
ATOM 6249 O O . ILE A 1 822 ? -4.494 -29.928 -17.191 1.00 93.88 822 ILE A O 1
ATOM 6253 N N . SER A 1 823 ? -4.880 -28.099 -18.450 1.00 92.25 823 SER A N 1
ATOM 6254 C CA . SER A 1 823 ? -4.792 -28.761 -19.766 1.00 92.25 823 SER A CA 1
ATOM 6255 C C . SER A 1 823 ? -3.605 -28.192 -20.552 1.00 92.25 823 SER A C 1
ATOM 6257 O O . SER A 1 823 ? -3.562 -26.998 -20.845 1.00 92.25 823 SER A O 1
ATOM 6259 N N . SER A 1 824 ? -2.573 -29.002 -20.818 1.00 88.50 824 SER A N 1
ATOM 6260 C CA . SER A 1 824 ? -1.294 -28.532 -21.389 1.00 88.50 824 SER A CA 1
ATOM 6261 C C . SER A 1 824 ? -0.438 -29.678 -21.953 1.00 88.50 824 SER A C 1
ATOM 6263 O O . SER A 1 824 ? -0.614 -30.844 -21.603 1.00 88.50 824 SER A O 1
ATOM 6265 N N . HIS A 1 825 ? 0.560 -29.370 -22.787 1.00 84.25 825 HIS A N 1
ATOM 6266 C CA . HIS A 1 825 ? 1.646 -30.313 -23.055 1.00 84.25 825 HIS A CA 1
ATOM 6267 C C . HIS A 1 825 ? 2.469 -30.611 -21.788 1.00 84.25 825 HIS A C 1
ATOM 6269 O O . HIS A 1 825 ? 2.930 -29.707 -21.088 1.00 84.25 825 HIS A O 1
ATOM 6275 N N . GLY A 1 826 ? 2.711 -31.902 -21.540 1.00 77.06 826 GLY A N 1
ATOM 6276 C CA . GLY A 1 826 ? 3.574 -32.399 -20.468 1.00 77.06 826 GLY A CA 1
ATOM 6277 C C . GLY A 1 826 ? 4.877 -33.007 -20.998 1.00 77.06 826 GLY A C 1
ATOM 6278 O O . GLY A 1 826 ? 4.856 -33.851 -21.899 1.00 77.06 826 GLY A O 1
ATOM 6279 N N . LYS A 1 827 ? 6.018 -32.630 -20.409 1.00 75.75 827 LYS A N 1
ATOM 6280 C CA . LYS A 1 827 ? 7.357 -33.137 -20.752 1.00 75.75 827 LYS A CA 1
ATOM 6281 C C . LYS A 1 827 ? 8.063 -33.714 -19.522 1.00 75.75 827 LYS A C 1
ATOM 6283 O O . LYS A 1 827 ? 8.210 -33.044 -18.505 1.00 75.75 827 LYS A O 1
ATOM 6288 N N . ASN A 1 828 ? 8.578 -34.937 -19.642 1.00 70.31 828 ASN A N 1
ATOM 6289 C CA . ASN A 1 828 ? 9.478 -35.527 -18.646 1.00 70.31 828 ASN A CA 1
ATOM 6290 C C . ASN A 1 828 ? 10.917 -35.017 -18.864 1.00 70.31 828 ASN A C 1
ATOM 6292 O O . ASN A 1 828 ? 11.462 -35.157 -19.961 1.00 70.31 828 ASN A O 1
ATOM 6296 N N . SER A 1 829 ? 11.534 -34.462 -17.818 1.00 64.31 829 SER A N 1
ATOM 6297 C CA . SER A 1 829 ? 12.956 -34.093 -17.746 1.00 64.31 829 SER A CA 1
ATOM 6298 C C . SER A 1 829 ? 13.708 -35.009 -16.766 1.00 64.31 829 SER A C 1
ATOM 6300 O O . SER A 1 829 ? 13.091 -35.764 -16.015 1.00 64.31 829 SER A O 1
ATOM 6302 N N . ARG A 1 830 ? 15.045 -34.904 -16.718 1.00 60.50 830 ARG A N 1
ATOM 6303 C CA . ARG A 1 830 ? 15.861 -35.481 -15.629 1.00 60.50 830 ARG A CA 1
ATOM 6304 C C . ARG A 1 830 ? 15.496 -34.895 -14.258 1.00 60.50 830 ARG A C 1
ATOM 6306 O O . ARG A 1 830 ? 15.657 -35.584 -13.258 1.00 60.50 830 ARG A O 1
ATOM 6313 N N . ASP A 1 831 ? 14.999 -33.659 -14.235 1.00 63.09 831 ASP A N 1
ATOM 6314 C CA . ASP A 1 831 ? 14.718 -32.907 -13.005 1.00 63.09 831 ASP A CA 1
ATOM 6315 C C . ASP A 1 831 ? 13.271 -33.069 -12.494 1.00 63.09 831 ASP A C 1
ATOM 6317 O O . ASP A 1 831 ? 13.000 -32.754 -11.341 1.00 63.09 831 ASP A O 1
ATOM 6321 N N . GLY A 1 832 ? 12.342 -33.575 -13.319 1.00 69.75 832 GLY A N 1
ATOM 6322 C CA . GLY A 1 832 ? 10.923 -33.686 -12.960 1.00 69.75 832 GLY A CA 1
ATOM 6323 C C . GLY A 1 832 ? 9.963 -33.702 -14.155 1.00 69.75 832 GLY A C 1
ATOM 6324 O O . GLY A 1 832 ? 10.384 -33.697 -15.316 1.00 69.75 832 GLY A O 1
ATOM 6325 N N . PHE A 1 833 ? 8.657 -33.721 -13.866 1.00 78.62 833 PHE A N 1
ATOM 6326 C CA . PHE A 1 833 ? 7.601 -33.492 -14.859 1.00 78.62 833 PHE A CA 1
ATOM 6327 C C . PHE A 1 833 ? 7.359 -31.989 -15.021 1.00 78.62 833 PHE A C 1
ATOM 6329 O O . PHE A 1 833 ? 7.218 -31.268 -14.031 1.00 78.62 833 PHE A O 1
ATOM 6336 N N . LYS A 1 834 ? 7.297 -31.527 -16.270 1.00 84.56 834 LYS A N 1
ATOM 6337 C CA . LYS A 1 834 ? 7.164 -30.115 -16.622 1.00 84.56 834 LYS A CA 1
ATOM 6338 C C . LYS A 1 834 ? 5.947 -29.871 -17.499 1.00 84.56 834 LYS A C 1
ATOM 6340 O O . LYS A 1 834 ? 5.700 -30.637 -18.430 1.00 84.56 834 LYS A O 1
ATOM 6345 N N . LEU A 1 835 ? 5.237 -28.780 -17.236 1.00 87.56 835 LEU A N 1
ATOM 6346 C CA . LEU A 1 835 ? 4.164 -28.271 -18.091 1.00 87.56 835 LEU A CA 1
ATOM 6347 C C . LEU A 1 835 ? 4.731 -27.201 -19.031 1.00 87.56 835 LEU A C 1
ATOM 6349 O O . LEU A 1 835 ? 5.645 -26.453 -18.656 1.00 87.56 835 LEU A O 1
ATOM 6353 N N . LEU A 1 836 ? 4.200 -27.132 -20.252 1.00 90.94 836 LEU A N 1
ATOM 6354 C CA . LEU A 1 836 ? 4.634 -26.158 -21.253 1.00 90.94 836 LEU A CA 1
ATOM 6355 C C . LEU A 1 836 ? 3.654 -24.963 -21.288 1.00 90.94 836 LEU A C 1
ATOM 6357 O O . LEU A 1 836 ? 2.494 -25.155 -21.660 1.00 90.94 836 LEU A O 1
ATOM 6361 N N . PRO A 1 837 ? 4.078 -23.751 -20.887 1.00 91.56 837 PRO A N 1
ATOM 6362 C CA . PRO A 1 837 ? 3.280 -22.528 -21.007 1.00 91.56 837 PRO A CA 1
ATOM 6363 C C . PRO A 1 837 ? 3.231 -22.018 -22.456 1.00 91.56 837 PRO A C 1
ATOM 6365 O O . PRO A 1 837 ? 4.031 -22.430 -23.300 1.00 91.56 837 PRO A O 1
ATOM 6368 N N . SER A 1 838 ? 2.345 -21.061 -22.739 1.00 90.75 838 SER A N 1
ATOM 6369 C CA . SER A 1 838 ? 2.158 -20.469 -24.077 1.00 90.75 838 SER A CA 1
ATOM 6370 C C . SER A 1 838 ? 3.427 -19.817 -24.644 1.00 90.75 838 SER A C 1
ATOM 6372 O O . SER A 1 838 ? 3.632 -19.799 -25.859 1.00 90.75 838 SER A O 1
ATOM 6374 N N . ASN A 1 839 ? 4.331 -19.340 -23.777 1.00 90.31 839 ASN A N 1
ATOM 6375 C CA . ASN A 1 839 ? 5.610 -18.742 -24.171 1.00 90.31 839 ASN A CA 1
ATOM 6376 C C . ASN A 1 839 ? 6.800 -19.722 -24.233 1.00 90.31 839 ASN A C 1
ATOM 6378 O O . ASN A 1 839 ? 7.939 -19.258 -24.402 1.00 90.31 839 ASN A O 1
ATOM 6382 N N . TYR A 1 840 ? 6.565 -21.038 -24.093 1.00 88.88 840 TYR A N 1
ATOM 6383 C CA . TYR A 1 840 ? 7.617 -22.060 -24.039 1.00 88.88 840 TYR A CA 1
ATOM 6384 C C . TYR A 1 840 ? 8.605 -21.938 -25.204 1.00 88.88 840 TYR A C 1
ATOM 6386 O O . TYR A 1 840 ? 8.244 -21.937 -26.382 1.00 88.88 840 TYR A O 1
ATOM 6394 N N . ASP A 1 841 ? 9.890 -21.898 -24.858 1.00 80.19 841 ASP A N 1
ATOM 6395 C CA . ASP A 1 841 ? 10.991 -21.954 -25.809 1.00 80.19 841 ASP A CA 1
ATOM 6396 C C . ASP A 1 841 ? 12.011 -22.989 -25.316 1.00 80.19 841 ASP A C 1
ATOM 6398 O O . ASP A 1 841 ? 12.569 -22.809 -24.227 1.00 80.19 841 ASP A O 1
ATOM 6402 N N . PRO A 1 842 ? 12.312 -24.048 -26.091 1.00 80.44 842 PRO A N 1
ATOM 6403 C CA . PRO A 1 842 ? 13.261 -25.078 -25.675 1.00 80.44 842 PRO A CA 1
ATOM 6404 C C . PRO A 1 842 ? 14.683 -24.537 -25.449 1.00 80.44 842 PRO A C 1
ATOM 6406 O O . PRO A 1 842 ? 15.461 -25.158 -24.728 1.00 80.44 842 PRO A O 1
ATOM 6409 N N . ARG A 1 843 ? 15.038 -23.363 -25.998 1.00 75.88 843 ARG A N 1
ATOM 6410 C CA . ARG A 1 843 ? 16.323 -22.684 -25.731 1.00 75.88 843 ARG A CA 1
ATOM 6411 C C . ARG A 1 843 ? 16.409 -22.114 -24.314 1.00 75.88 843 ARG A C 1
ATOM 6413 O O . ARG A 1 843 ? 17.507 -21.953 -23.790 1.00 75.88 843 ARG A O 1
ATOM 6420 N N . TYR A 1 844 ? 15.262 -21.808 -23.711 1.00 76.50 844 TYR A N 1
ATOM 6421 C CA . TYR A 1 844 ? 15.128 -21.165 -22.403 1.00 76.50 844 TYR A CA 1
ATOM 6422 C C . TYR A 1 844 ? 14.342 -22.041 -21.415 1.00 76.50 844 TYR A C 1
ATOM 6424 O O . TYR A 1 844 ? 13.767 -21.534 -20.455 1.00 76.50 844 TYR A O 1
ATOM 6432 N N . GLU A 1 845 ? 14.341 -23.363 -21.621 1.00 77.88 845 GLU A N 1
ATOM 6433 C CA . GLU A 1 845 ? 13.520 -24.333 -20.884 1.00 77.88 845 GLU A CA 1
ATOM 6434 C C . GLU A 1 845 ? 13.623 -24.211 -19.353 1.00 77.88 845 GLU A C 1
ATOM 6436 O O . GLU A 1 845 ? 12.633 -24.428 -18.662 1.00 77.88 845 GLU A O 1
ATOM 6441 N N . ARG A 1 846 ? 14.775 -23.811 -18.797 1.00 73.06 846 ARG A N 1
ATOM 6442 C CA . ARG A 1 846 ? 14.929 -23.610 -17.342 1.00 73.06 846 ARG A CA 1
ATOM 6443 C C . ARG A 1 846 ? 13.984 -22.545 -16.766 1.00 73.06 846 ARG A C 1
ATOM 6445 O O . ARG A 1 846 ? 13.609 -22.670 -15.610 1.00 73.06 846 ARG A O 1
ATOM 6452 N N . ILE A 1 847 ? 13.646 -21.515 -17.542 1.00 73.38 847 ILE A N 1
ATOM 6453 C CA . ILE A 1 847 ? 12.825 -20.372 -17.102 1.00 73.38 847 ILE A CA 1
ATOM 6454 C C . ILE A 1 847 ? 11.442 -20.354 -17.770 1.00 73.38 847 ILE A C 1
ATOM 6456 O O . ILE A 1 847 ? 10.460 -19.995 -17.132 1.00 73.38 847 ILE A O 1
ATOM 6460 N N . ARG A 1 848 ? 11.338 -20.832 -19.020 1.00 85.88 848 ARG A N 1
ATOM 6461 C CA . ARG A 1 848 ? 10.090 -20.870 -19.804 1.00 85.88 848 ARG A CA 1
ATOM 6462 C C . ARG A 1 848 ? 9.334 -22.201 -19.746 1.00 85.88 848 ARG A C 1
ATOM 6464 O O . ARG A 1 848 ? 8.602 -22.528 -20.670 1.00 85.88 848 ARG A O 1
ATOM 6471 N N . SER A 1 849 ? 9.534 -22.997 -18.701 1.00 88.69 849 SER A N 1
ATOM 6472 C CA . SER A 1 849 ? 8.687 -24.155 -18.379 1.00 88.69 849 SER A CA 1
ATOM 6473 C C . SER A 1 849 ? 8.223 -24.051 -16.934 1.00 88.69 849 SER A C 1
ATOM 6475 O O . SER A 1 849 ? 8.891 -23.392 -16.138 1.00 88.69 849 SER A O 1
ATOM 6477 N N . ILE A 1 850 ? 7.114 -24.708 -16.609 1.00 90.25 850 ILE A N 1
ATOM 6478 C CA . ILE A 1 850 ? 6.614 -24.846 -15.239 1.00 90.25 850 ILE A CA 1
ATOM 6479 C C . ILE A 1 850 ? 7.077 -26.202 -14.710 1.00 90.25 850 ILE A C 1
ATOM 6481 O O . ILE A 1 850 ? 6.772 -27.233 -15.313 1.00 90.25 850 ILE A O 1
ATOM 6485 N N . ASP A 1 851 ? 7.814 -26.222 -13.606 1.00 87.56 851 ASP A N 1
ATOM 6486 C CA . ASP A 1 851 ? 8.136 -27.450 -12.887 1.00 87.56 851 ASP A CA 1
ATOM 6487 C C . ASP A 1 851 ? 6.956 -27.840 -11.996 1.00 87.56 851 ASP A C 1
ATOM 6489 O O . ASP A 1 851 ? 6.609 -27.124 -11.061 1.00 87.56 851 ASP A O 1
ATOM 6493 N N . PHE A 1 852 ? 6.315 -28.975 -12.271 1.00 84.56 852 PHE A N 1
ATOM 6494 C CA . PHE A 1 852 ? 5.080 -29.317 -11.571 1.00 84.56 852 PHE A CA 1
ATOM 6495 C C . PHE A 1 852 ? 5.288 -29.544 -10.064 1.00 84.56 852 PHE A C 1
ATOM 6497 O O . PHE A 1 852 ? 4.388 -29.264 -9.275 1.00 84.56 852 PHE A O 1
ATOM 6504 N N . GLN A 1 853 ? 6.461 -30.019 -9.630 1.00 80.25 853 GLN A N 1
ATOM 6505 C CA . GLN A 1 853 ? 6.700 -30.242 -8.204 1.00 80.25 853 GLN A CA 1
ATOM 6506 C C . GLN A 1 853 ? 7.055 -28.940 -7.477 1.00 80.25 853 GLN A C 1
ATOM 6508 O O . GLN A 1 853 ? 6.590 -28.743 -6.355 1.00 80.25 853 GLN A O 1
ATOM 6513 N N . LEU A 1 854 ? 7.882 -28.084 -8.085 1.00 79.94 854 LEU A N 1
ATOM 6514 C CA . LEU A 1 854 ? 8.340 -26.836 -7.464 1.00 79.94 854 LEU A CA 1
ATOM 6515 C C . LEU A 1 854 ? 7.320 -25.701 -7.617 1.00 79.94 854 LEU A C 1
ATOM 6517 O O . LEU A 1 854 ? 6.901 -25.135 -6.616 1.00 79.94 854 LEU A O 1
ATOM 6521 N N . ASP A 1 855 ? 6.892 -25.402 -8.845 1.00 85.75 855 ASP A N 1
ATOM 6522 C CA . ASP A 1 855 ? 6.047 -24.238 -9.144 1.00 85.75 855 ASP A CA 1
ATOM 6523 C C . ASP A 1 855 ? 4.564 -24.465 -8.776 1.00 85.75 855 ASP A C 1
ATOM 6525 O O . ASP A 1 855 ? 3.844 -23.498 -8.555 1.00 85.75 855 ASP A O 1
ATOM 6529 N N . ILE A 1 856 ? 4.091 -25.723 -8.708 1.00 89.00 856 ILE A N 1
ATOM 6530 C CA . ILE A 1 856 ? 2.686 -26.052 -8.382 1.00 89.00 856 ILE A CA 1
ATOM 6531 C C . ILE A 1 856 ? 2.563 -26.742 -7.015 1.00 89.00 856 ILE A C 1
ATOM 6533 O O . ILE A 1 856 ? 1.942 -26.216 -6.094 1.00 89.00 856 ILE A O 1
ATOM 6537 N N . VAL A 1 857 ? 3.128 -27.945 -6.859 1.00 83.94 857 VAL A N 1
ATOM 6538 C CA . VAL A 1 857 ? 2.843 -28.800 -5.689 1.00 83.94 857 VAL A CA 1
ATOM 6539 C C . VAL A 1 857 ? 3.392 -28.225 -4.378 1.00 83.94 857 VAL A C 1
ATOM 6541 O O . VAL A 1 857 ? 2.707 -28.306 -3.359 1.00 83.94 857 VAL A O 1
ATOM 6544 N N . GLN A 1 858 ? 4.600 -27.648 -4.365 1.00 83.06 858 GLN A N 1
ATOM 6545 C CA . GLN A 1 858 ? 5.162 -27.048 -3.144 1.00 83.06 858 GLN A CA 1
ATOM 6546 C C . GLN A 1 858 ? 4.343 -25.850 -2.652 1.00 83.06 858 GLN A C 1
ATOM 6548 O O . GLN A 1 858 ? 4.058 -25.776 -1.457 1.00 83.06 858 GLN A O 1
ATOM 6553 N N . GLU A 1 859 ? 3.899 -24.979 -3.556 1.00 89.19 859 GLU A N 1
ATOM 6554 C CA . GLU A 1 859 ? 3.065 -23.827 -3.210 1.00 89.19 859 GLU A CA 1
ATOM 6555 C C . GLU A 1 859 ? 1.668 -24.259 -2.741 1.00 89.19 859 GLU A C 1
ATOM 6557 O O . GLU A 1 859 ? 1.249 -23.906 -1.637 1.00 89.19 859 GLU A O 1
ATOM 6562 N N . LEU A 1 860 ? 0.989 -25.151 -3.477 1.00 89.38 860 LEU A N 1
ATOM 6563 C CA . LEU A 1 860 ? -0.304 -25.698 -3.045 1.00 89.38 860 LEU A CA 1
ATOM 6564 C C . LEU A 1 860 ? -0.220 -26.445 -1.703 1.00 89.38 860 LEU A C 1
ATOM 6566 O O . LEU A 1 860 ? -1.204 -26.486 -0.965 1.00 89.38 860 LEU A O 1
ATOM 6570 N N . ASN A 1 861 ? 0.931 -27.020 -1.339 1.00 86.00 861 ASN A N 1
ATOM 6571 C CA . ASN A 1 861 ? 1.135 -27.659 -0.035 1.00 86.00 861 ASN A CA 1
ATOM 6572 C C . ASN A 1 861 ? 1.138 -26.672 1.152 1.00 86.00 861 ASN A C 1
ATOM 6574 O O . ASN A 1 861 ? 0.873 -27.110 2.274 1.00 86.00 861 ASN A O 1
ATOM 6578 N N . ARG A 1 862 ? 1.363 -25.367 0.932 1.00 87.44 862 ARG A N 1
ATOM 6579 C CA . ARG A 1 862 ? 1.299 -24.328 1.984 1.00 87.44 862 ARG A CA 1
ATOM 6580 C C . ARG A 1 862 ? -0.136 -24.079 2.465 1.00 87.44 862 ARG A C 1
ATOM 6582 O O . ARG A 1 862 ? -0.355 -23.867 3.655 1.00 87.44 862 ARG A O 1
ATOM 6589 N N . ILE A 1 863 ? -1.110 -24.193 1.563 1.00 90.44 863 ILE A N 1
ATOM 6590 C CA . ILE A 1 863 ? -2.542 -23.956 1.805 1.00 90.44 863 ILE A CA 1
ATOM 6591 C C . ILE A 1 863 ? -3.165 -25.171 2.516 1.00 90.44 863 ILE A C 1
ATOM 6593 O O . ILE A 1 863 ? -3.169 -26.262 1.950 1.00 90.44 863 ILE A O 1
ATOM 6597 N N . GLN A 1 864 ? -3.713 -25.034 3.730 1.00 88.19 864 GLN A N 1
ATOM 6598 C CA . GLN A 1 864 ? -4.220 -26.191 4.507 1.00 88.19 864 GLN A CA 1
ATOM 6599 C C . GLN A 1 864 ? -5.688 -26.581 4.228 1.00 88.19 864 GLN A C 1
ATOM 6601 O O . GLN A 1 864 ? -6.220 -27.477 4.882 1.00 88.19 864 GLN A O 1
ATOM 6606 N N . CYS A 1 865 ? -6.347 -25.945 3.254 1.00 87.75 865 CYS A N 1
ATOM 6607 C CA . CYS A 1 865 ? -7.723 -26.268 2.868 1.00 87.75 865 CYS A CA 1
ATOM 6608 C C . CYS A 1 865 ? -7.837 -27.602 2.095 1.00 87.75 865 CYS A C 1
ATOM 6610 O O . CYS A 1 865 ? -6.841 -28.212 1.685 1.00 87.75 865 CYS A O 1
ATOM 6612 N N . LYS A 1 866 ? -9.072 -28.072 1.871 1.00 87.88 866 LYS A N 1
ATOM 6613 C CA . LYS A 1 866 ? -9.337 -29.294 1.091 1.00 87.88 866 LYS A CA 1
ATOM 6614 C C . LYS A 1 866 ? -9.039 -29.028 -0.382 1.00 87.88 866 LYS A C 1
ATOM 6616 O O . LYS A 1 866 ? -9.648 -28.144 -0.972 1.00 87.88 866 LYS A O 1
ATOM 6621 N N . LYS A 1 867 ? -8.148 -29.803 -1.002 1.00 89.50 867 LYS A N 1
ATOM 6622 C CA . LYS A 1 867 ? -7.627 -29.471 -2.337 1.00 89.50 867 LYS A CA 1
ATOM 6623 C C . LYS A 1 867 ? -7.459 -30.664 -3.273 1.00 89.50 867 LYS A C 1
ATOM 6625 O O . LYS A 1 867 ? -7.007 -31.733 -2.853 1.00 89.50 867 LYS A O 1
ATOM 6630 N N . ALA A 1 868 ? -7.783 -30.452 -4.547 1.00 89.56 868 ALA A N 1
ATOM 6631 C CA . ALA A 1 868 ? -7.620 -31.428 -5.622 1.00 89.56 868 ALA A CA 1
ATOM 6632 C C . ALA A 1 868 ? -7.051 -30.786 -6.899 1.00 89.56 868 ALA A C 1
ATOM 6634 O O . ALA A 1 868 ? -7.319 -29.623 -7.195 1.00 89.56 868 ALA A O 1
ATOM 6635 N N . VAL A 1 869 ? -6.270 -31.559 -7.657 1.00 90.19 869 VAL A N 1
ATOM 6636 C CA . VAL A 1 869 ? -5.615 -31.130 -8.901 1.00 90.19 869 VAL A CA 1
ATOM 6637 C C . VAL A 1 869 ? -5.972 -32.095 -10.027 1.00 90.19 869 VAL A C 1
ATOM 6639 O O . VAL A 1 869 ? -5.717 -33.294 -9.921 1.00 90.19 869 VAL A O 1
ATOM 6642 N N . PHE A 1 870 ? -6.519 -31.569 -11.116 1.00 91.56 870 PHE A N 1
ATOM 6643 C CA . PHE A 1 870 ? -6.858 -32.291 -12.337 1.00 91.56 870 PHE A CA 1
ATOM 6644 C C . PHE A 1 870 ? -5.859 -31.922 -13.434 1.00 91.56 870 PHE A C 1
ATOM 6646 O O . PHE A 1 870 ? -5.633 -30.742 -13.698 1.00 91.56 870 PHE A O 1
ATOM 6653 N N . ILE A 1 871 ? -5.252 -32.925 -14.066 1.00 88.00 871 ILE A N 1
ATOM 6654 C CA . ILE A 1 871 ? -4.190 -32.728 -15.059 1.00 88.00 871 ILE A CA 1
ATOM 6655 C C . ILE A 1 871 ? -4.583 -33.423 -16.364 1.00 88.00 871 ILE A C 1
ATOM 6657 O O . ILE A 1 871 ? -4.460 -34.647 -16.465 1.00 88.00 871 ILE A O 1
ATOM 6661 N N . ASP A 1 872 ? -4.998 -32.654 -17.374 1.00 87.19 872 ASP A N 1
ATOM 6662 C CA . ASP A 1 872 ? -5.065 -33.116 -18.763 1.00 87.19 872 ASP A CA 1
ATOM 6663 C C . ASP A 1 872 ? -3.760 -32.806 -19.512 1.00 87.19 872 ASP A C 1
ATOM 6665 O O . ASP A 1 872 ? -3.656 -31.896 -20.331 1.00 87.19 872 ASP A O 1
ATOM 6669 N N . ALA A 1 873 ? -2.710 -33.553 -19.164 1.00 74.44 873 ALA A N 1
ATOM 6670 C CA . ALA A 1 873 ? -1.397 -33.431 -19.784 1.00 74.44 873 ALA A CA 1
ATOM 6671 C C . ALA A 1 873 ? -0.715 -34.800 -19.878 1.00 74.44 873 ALA A C 1
ATOM 6673 O O . ALA A 1 873 ? -0.315 -35.376 -18.866 1.00 74.44 873 ALA A O 1
ATOM 6674 N N . CYS A 1 874 ? -0.534 -35.302 -21.102 1.00 63.56 874 CYS A N 1
ATOM 6675 C CA . CYS A 1 874 ? 0.214 -36.529 -21.379 1.00 63.56 874 CYS A CA 1
ATOM 6676 C C . CYS A 1 874 ? 1.155 -36.367 -22.588 1.00 63.56 874 CYS A C 1
ATOM 6678 O O . CYS A 1 874 ? 1.133 -35.363 -23.296 1.00 63.56 874 CYS A O 1
ATOM 6680 N N . HIS A 1 875 ? 2.034 -37.356 -22.769 1.00 60.78 875 HIS A N 1
ATOM 6681 C CA . HIS A 1 875 ? 3.259 -37.296 -23.571 1.00 60.78 875 HIS A CA 1
ATOM 6682 C C . HIS A 1 875 ? 3.045 -36.929 -25.057 1.00 60.78 875 HIS A C 1
ATOM 6684 O O . HIS A 1 875 ? 2.815 -37.795 -25.903 1.00 60.78 875 HIS A O 1
ATOM 6690 N N . SER A 1 876 ? 3.190 -35.645 -25.393 1.00 43.47 876 SER A N 1
ATOM 6691 C CA . SER A 1 876 ? 3.246 -35.156 -26.775 1.00 43.47 876 SER A CA 1
ATOM 6692 C C . SER A 1 876 ? 4.582 -35.523 -27.432 1.00 43.47 876 SER A C 1
ATOM 6694 O O . SER A 1 876 ? 5.652 -35.390 -26.837 1.00 43.47 876 SER A O 1
ATOM 6696 N N . GLY A 1 877 ? 4.518 -36.051 -28.654 1.00 36.09 877 GLY A N 1
ATOM 6697 C CA . GLY A 1 877 ? 5.589 -36.877 -29.212 1.00 36.09 877 GLY A CA 1
ATOM 6698 C C . GLY A 1 877 ? 6.921 -36.182 -29.541 1.00 36.09 877 GLY A C 1
ATOM 6699 O O . GLY A 1 877 ? 6.969 -35.177 -30.237 1.00 36.09 877 GLY A O 1
ATOM 6700 N N . ALA A 1 878 ? 8.006 -36.874 -29.175 1.00 34.22 878 ALA A N 1
ATOM 6701 C CA . ALA A 1 878 ? 9.292 -36.944 -29.884 1.00 34.22 878 ALA A CA 1
ATOM 6702 C C . ALA A 1 878 ? 10.155 -35.669 -30.082 1.00 34.22 878 ALA A C 1
ATOM 6704 O O . ALA A 1 878 ? 10.270 -35.160 -31.196 1.00 34.22 878 ALA A O 1
ATOM 6705 N N . ALA A 1 879 ? 10.978 -35.336 -29.075 1.00 34.38 879 ALA A N 1
ATOM 6706 C CA . ALA A 1 879 ? 12.381 -34.933 -29.290 1.00 34.38 879 ALA A CA 1
ATOM 6707 C C . ALA A 1 879 ? 13.267 -35.174 -28.041 1.00 34.38 879 ALA A C 1
ATOM 6709 O O . ALA A 1 879 ? 12.884 -34.844 -26.925 1.00 34.38 879 ALA A O 1
ATOM 6710 N N . ASP A 1 880 ? 14.453 -35.751 -28.265 1.00 38.00 880 ASP A N 1
ATOM 6711 C CA . ASP A 1 880 ? 15.627 -35.854 -27.375 1.00 38.00 880 ASP A CA 1
ATOM 6712 C C . ASP A 1 880 ? 15.472 -36.217 -25.878 1.00 38.00 880 ASP A C 1
ATOM 6714 O O . ASP A 1 880 ? 15.588 -35.387 -24.980 1.00 38.00 880 ASP A O 1
ATOM 6718 N N . SER A 1 881 ? 15.520 -37.528 -25.604 1.00 37.69 881 SER A N 1
ATOM 6719 C CA . SER A 1 881 ? 16.574 -38.067 -24.723 1.00 37.69 881 SER A CA 1
ATOM 6720 C C . SER A 1 881 ? 16.943 -39.515 -25.102 1.00 37.69 881 SER A C 1
ATOM 6722 O O . SER A 1 881 ? 16.213 -40.474 -24.844 1.00 37.69 881 SER A O 1
ATOM 6724 N N . LYS A 1 882 ? 18.113 -39.705 -25.731 1.00 40.56 882 LYS A N 1
ATOM 6725 C CA . LYS A 1 882 ? 18.643 -41.040 -26.101 1.00 40.56 882 LYS A CA 1
ATOM 6726 C C . LYS A 1 882 ? 19.292 -41.808 -24.933 1.00 40.56 882 LYS A C 1
ATOM 6728 O O . LYS A 1 882 ? 19.861 -42.868 -25.163 1.00 40.56 882 LYS A O 1
ATOM 6733 N N . GLU A 1 883 ? 19.211 -41.286 -23.707 1.00 42.25 883 GLU A N 1
ATOM 6734 C CA . GLU A 1 883 ? 19.981 -41.766 -22.544 1.00 42.25 883 GLU A CA 1
ATOM 6735 C C . GLU A 1 883 ? 19.142 -42.163 -21.312 1.00 42.25 883 GLU A C 1
ATOM 6737 O O . GLU A 1 883 ? 19.723 -42.448 -20.271 1.00 42.25 883 GLU A O 1
ATOM 6742 N N . MET A 1 884 ? 17.807 -42.183 -21.386 1.00 48.62 884 MET A N 1
ATOM 6743 C CA . MET A 1 884 ? 16.955 -42.691 -20.292 1.00 48.62 884 MET A CA 1
ATOM 6744 C C . MET A 1 884 ? 16.352 -44.045 -20.655 1.00 48.62 884 MET A C 1
ATOM 6746 O O . MET A 1 884 ? 15.934 -44.260 -21.796 1.00 48.62 884 MET A O 1
ATOM 6750 N N . THR A 1 885 ? 16.303 -44.949 -19.678 1.00 44.78 885 THR A N 1
ATOM 6751 C CA . THR A 1 885 ? 15.690 -46.272 -19.831 1.00 44.78 885 THR A CA 1
ATOM 6752 C C . THR A 1 885 ? 14.166 -46.171 -19.847 1.00 44.78 885 THR A C 1
ATOM 6754 O O . THR A 1 885 ? 13.577 -45.257 -19.268 1.00 44.78 885 THR A O 1
ATOM 6757 N N . ASP A 1 886 ? 13.492 -47.138 -20.471 1.00 41.78 886 ASP A N 1
ATOM 6758 C CA . ASP A 1 886 ? 12.023 -47.133 -20.563 1.00 41.78 886 ASP A CA 1
ATOM 6759 C C . ASP A 1 886 ? 11.324 -47.276 -19.194 1.00 41.78 886 ASP A C 1
ATOM 6761 O O . ASP A 1 886 ? 10.156 -46.924 -19.059 1.00 41.78 886 ASP A O 1
ATOM 6765 N N . ILE A 1 887 ? 12.057 -47.709 -18.160 1.00 42.06 887 ILE A N 1
ATOM 6766 C CA . ILE A 1 887 ? 11.599 -47.768 -16.761 1.00 42.06 887 ILE A CA 1
ATOM 6767 C C . ILE A 1 887 ? 11.627 -46.374 -16.100 1.00 42.06 887 ILE A C 1
ATOM 6769 O O . ILE A 1 887 ? 10.795 -46.078 -15.248 1.00 42.06 887 ILE A O 1
ATOM 6773 N N . GLU A 1 888 ? 12.544 -45.491 -16.504 1.00 44.12 888 GLU A N 1
ATOM 6774 C CA . GLU A 1 888 ? 12.635 -44.111 -15.996 1.00 44.12 888 GLU A CA 1
ATOM 6775 C C . GLU A 1 888 ? 11.674 -43.156 -16.722 1.00 44.12 888 GLU A C 1
ATOM 6777 O O . GLU A 1 888 ? 11.295 -42.121 -16.178 1.00 44.12 888 GLU A O 1
ATOM 6782 N N . ARG A 1 889 ? 11.256 -43.502 -17.947 1.00 43.66 889 ARG A N 1
ATOM 6783 C CA . ARG A 1 889 ? 10.347 -42.689 -18.774 1.00 43.66 889 ARG A CA 1
ATOM 6784 C C . ARG A 1 889 ? 8.885 -42.710 -18.319 1.00 43.66 889 ARG A C 1
ATOM 6786 O O . ARG A 1 889 ? 8.155 -41.781 -18.653 1.00 43.66 889 ARG A O 1
ATOM 6793 N N . ALA A 1 890 ? 8.463 -43.747 -17.596 1.00 42.31 890 ALA A N 1
ATOM 6794 C CA . ALA A 1 890 ? 7.055 -44.118 -17.429 1.00 42.31 890 ALA A CA 1
ATOM 6795 C C . ALA A 1 890 ? 6.530 -43.997 -15.983 1.00 42.31 890 ALA A C 1
ATOM 6797 O O . ALA A 1 890 ? 5.734 -44.832 -15.559 1.00 42.31 890 ALA A O 1
ATOM 6798 N N . ASP A 1 891 ? 7.005 -43.023 -15.191 1.00 55.53 891 ASP A N 1
ATOM 6799 C CA . ASP A 1 891 ? 6.704 -43.019 -13.742 1.00 55.53 891 ASP A CA 1
ATOM 6800 C C . ASP A 1 891 ? 6.691 -41.643 -13.033 1.00 55.53 891 ASP A C 1
ATOM 6802 O O . ASP A 1 891 ? 6.439 -41.575 -11.834 1.00 55.53 891 ASP A O 1
ATOM 6806 N N . ALA A 1 892 ? 6.963 -40.525 -13.721 1.00 58.84 892 ALA A N 1
ATOM 6807 C CA . ALA A 1 892 ? 7.115 -39.221 -13.056 1.00 58.84 892 ALA A CA 1
ATOM 6808 C C . ALA A 1 892 ? 5.809 -38.719 -12.404 1.00 58.84 892 ALA A C 1
ATOM 6810 O O . ALA A 1 892 ? 5.753 -38.552 -11.187 1.00 58.84 892 ALA A O 1
ATOM 6811 N N . LEU A 1 893 ? 4.742 -38.531 -13.191 1.00 56.56 893 LEU A N 1
ATOM 6812 C CA . LEU A 1 893 ? 3.463 -37.985 -12.711 1.00 56.56 893 LEU A CA 1
ATOM 6813 C C . LEU A 1 893 ? 2.805 -38.877 -11.640 1.00 56.56 893 LEU A C 1
ATOM 6815 O O . LEU A 1 893 ? 2.283 -38.393 -10.638 1.00 56.56 893 LEU A O 1
ATOM 6819 N N . THR A 1 894 ? 2.897 -40.197 -11.821 1.00 59.41 894 THR A N 1
ATOM 6820 C CA . THR A 1 894 ? 2.350 -41.207 -10.905 1.00 59.41 894 THR A CA 1
ATOM 6821 C C . THR A 1 894 ? 3.105 -41.263 -9.574 1.00 59.41 894 THR A C 1
ATOM 6823 O O . THR A 1 894 ? 2.464 -41.343 -8.524 1.00 59.41 894 THR A O 1
ATOM 6826 N N . LYS A 1 895 ? 4.443 -41.142 -9.577 1.00 62.03 895 LYS A N 1
ATOM 6827 C CA . LYS A 1 895 ? 5.230 -40.972 -8.342 1.00 62.03 895 LYS A CA 1
ATOM 6828 C C . LYS A 1 895 ? 4.943 -39.641 -7.653 1.00 62.03 895 LYS A C 1
ATOM 6830 O O . LYS A 1 895 ? 4.778 -39.634 -6.439 1.00 62.03 895 LYS A O 1
ATOM 6835 N N . LEU A 1 896 ? 4.849 -38.540 -8.400 1.00 61.06 896 LEU A N 1
ATOM 6836 C CA . LEU A 1 896 ? 4.566 -37.205 -7.852 1.00 61.06 896 LEU A CA 1
ATOM 6837 C C . LEU A 1 896 ? 3.229 -37.175 -7.095 1.00 61.06 896 LEU A C 1
ATOM 6839 O O . LEU A 1 896 ? 3.184 -36.731 -5.948 1.00 61.06 896 LEU A O 1
ATOM 6843 N N . ALA A 1 897 ? 2.175 -37.753 -7.679 1.00 57.81 897 ALA A N 1
ATOM 6844 C CA . ALA A 1 897 ? 0.875 -37.902 -7.023 1.00 57.81 897 ALA A CA 1
ATOM 6845 C C . ALA A 1 897 ? 0.927 -38.804 -5.768 1.00 57.81 897 ALA A C 1
ATOM 6847 O O . ALA A 1 897 ? 0.170 -38.601 -4.825 1.00 57.81 897 ALA A O 1
ATOM 6848 N N . ALA A 1 898 ? 1.829 -39.791 -5.717 1.00 58.53 898 ALA A N 1
ATOM 6849 C CA . ALA A 1 898 ? 1.982 -40.690 -4.568 1.00 58.53 898 ALA A CA 1
ATOM 6850 C C . ALA A 1 898 ? 2.867 -40.135 -3.429 1.00 58.53 898 ALA A C 1
ATOM 6852 O O . ALA A 1 898 ? 2.852 -40.690 -2.329 1.00 58.53 898 ALA A O 1
ATOM 6853 N N . LEU A 1 899 ? 3.647 -39.076 -3.677 1.00 58.44 899 LEU A N 1
ATOM 6854 C CA . LEU A 1 899 ? 4.603 -38.494 -2.721 1.00 58.44 899 LEU A CA 1
ATOM 6855 C C . LEU A 1 899 ? 4.016 -37.379 -1.837 1.00 58.44 899 LEU A C 1
ATOM 6857 O O . LEU A 1 899 ? 4.661 -36.983 -0.868 1.00 58.44 899 LEU A O 1
ATOM 6861 N N . ASN A 1 900 ? 2.812 -36.885 -2.143 1.00 62.91 900 ASN A N 1
ATOM 6862 C CA . ASN A 1 900 ? 2.213 -35.706 -1.507 1.00 62.91 900 ASN A CA 1
ATOM 6863 C C . ASN A 1 900 ? 0.831 -36.046 -0.891 1.00 62.91 900 ASN A C 1
ATOM 6865 O O . ASN A 1 900 ? -0.191 -35.697 -1.477 1.00 62.91 900 ASN A O 1
ATOM 6869 N N . PRO A 1 901 ? 0.764 -36.711 0.284 1.00 55.09 901 PRO A N 1
ATOM 6870 C CA . PRO A 1 901 ? -0.463 -37.298 0.865 1.00 55.09 901 PRO A CA 1
ATOM 6871 C C . PRO A 1 901 ? -1.456 -36.282 1.475 1.00 55.09 901 PRO A C 1
ATOM 6873 O O . PRO A 1 901 ? -2.172 -36.590 2.426 1.00 55.09 901 PRO A O 1
ATOM 6876 N N . GLY A 1 902 ? -1.438 -35.044 0.984 1.00 59.81 902 GLY A N 1
ATOM 6877 C CA . GLY A 1 902 ? -2.393 -33.984 1.310 1.00 59.81 902 GLY A CA 1
ATOM 6878 C C . GLY A 1 902 ? -2.886 -33.235 0.068 1.00 59.81 902 GLY A C 1
ATOM 6879 O O . GLY A 1 902 ? -3.495 -32.176 0.201 1.00 59.81 902 GLY A O 1
ATOM 6880 N N . LEU A 1 903 ? -2.596 -33.744 -1.136 1.00 72.94 903 LEU A N 1
ATOM 6881 C CA . LEU A 1 903 ? -2.948 -33.137 -2.418 1.00 72.94 903 LEU A CA 1
ATOM 6882 C C . LEU A 1 903 ? -3.583 -34.196 -3.327 1.00 72.94 903 LEU A C 1
ATOM 6884 O O . LEU A 1 903 ? -2.911 -35.100 -3.819 1.00 72.94 903 LEU A O 1
ATOM 6888 N N . ASN A 1 904 ? -4.888 -34.077 -3.578 1.00 80.38 904 ASN A N 1
ATOM 6889 C CA . ASN A 1 904 ? -5.622 -35.079 -4.349 1.00 80.38 904 ASN A CA 1
ATOM 6890 C C . ASN A 1 904 ? -5.411 -34.885 -5.858 1.00 80.38 904 ASN A C 1
ATOM 6892 O O . ASN A 1 904 ? -6.148 -34.138 -6.496 1.00 80.38 904 ASN A O 1
ATOM 6896 N N . THR A 1 905 ? -4.410 -35.545 -6.443 1.00 81.94 905 THR A N 1
ATOM 6897 C CA . THR A 1 905 ? -4.097 -35.418 -7.878 1.00 81.94 905 THR A CA 1
ATOM 6898 C C . THR A 1 905 ? -4.752 -36.509 -8.735 1.00 81.94 905 THR A C 1
ATOM 6900 O O . THR A 1 905 ? -4.574 -37.700 -8.477 1.00 81.94 905 THR A O 1
ATOM 6903 N N . MET A 1 906 ? -5.445 -36.104 -9.803 1.00 86.25 906 MET A N 1
ATOM 6904 C CA . MET A 1 906 ? -6.015 -36.971 -10.838 1.00 86.25 906 MET A CA 1
ATOM 6905 C C . MET A 1 906 ? -5.449 -36.596 -12.217 1.00 86.25 906 MET A C 1
ATOM 6907 O O . MET A 1 906 ? -5.547 -35.442 -12.633 1.00 86.25 906 MET A O 1
ATOM 6911 N N . SER A 1 907 ? -4.879 -37.562 -12.940 1.00 85.94 907 SER A N 1
ATOM 6912 C CA . SER A 1 907 ? -4.346 -37.367 -14.297 1.00 85.94 907 SER A CA 1
ATOM 6913 C C . SER A 1 907 ? -5.236 -37.994 -15.367 1.00 85.94 907 SER A C 1
ATOM 6915 O O . SER A 1 907 ? -5.878 -39.023 -15.135 1.00 85.94 907 SER A O 1
ATOM 6917 N N . SER A 1 908 ? -5.244 -37.401 -16.562 1.00 86.69 908 SER A N 1
ATOM 6918 C CA . SER A 1 908 ? -6.110 -37.818 -17.668 1.00 86.69 908 SER A CA 1
ATOM 6919 C C . SER A 1 908 ? -5.720 -39.134 -18.340 1.00 86.69 908 SER A C 1
ATOM 6921 O O . SER A 1 908 ? -6.566 -39.751 -18.991 1.00 86.69 908 SER A O 1
ATOM 6923 N N . CYS A 1 909 ? -4.478 -39.590 -18.165 1.00 79.19 909 CYS A N 1
ATOM 6924 C CA . CYS A 1 909 ? -3.987 -40.886 -18.627 1.00 79.19 909 CYS A CA 1
ATOM 6925 C C . CYS A 1 909 ? -3.033 -41.533 -17.598 1.00 79.19 909 CYS A C 1
ATOM 6927 O O . CYS A 1 909 ? -2.526 -40.861 -16.689 1.00 79.19 909 CYS A O 1
ATOM 6929 N N . GLY A 1 910 ? -2.779 -42.840 -17.739 1.00 70.50 910 GLY A N 1
ATOM 6930 C CA . GLY A 1 910 ? -1.739 -43.558 -17.000 1.00 70.50 910 GLY A CA 1
ATOM 6931 C C . GLY A 1 910 ? -0.331 -43.337 -17.574 1.00 70.50 910 GLY A C 1
ATOM 6932 O O . GLY A 1 910 ? -0.157 -42.920 -18.713 1.00 70.50 910 GLY A O 1
ATOM 6933 N N . ALA A 1 911 ? 0.713 -43.677 -16.815 1.00 63.03 911 ALA A N 1
ATOM 6934 C CA . ALA A 1 911 ? 2.097 -43.269 -17.107 1.00 63.03 911 ALA A CA 1
ATOM 6935 C C . ALA A 1 911 ? 2.763 -43.846 -18.386 1.00 63.03 911 ALA A C 1
ATOM 6937 O O . ALA A 1 911 ? 3.916 -43.530 -18.674 1.00 63.03 911 ALA A O 1
ATOM 6938 N N . SER A 1 912 ? 2.061 -44.684 -19.154 1.00 66.00 912 SER A N 1
ATOM 6939 C CA . SER A 1 912 ? 2.488 -45.193 -20.475 1.00 66.00 912 SER A CA 1
ATOM 6940 C C . SER A 1 912 ? 1.418 -45.007 -21.562 1.00 66.00 912 SER A C 1
ATOM 6942 O O . SER A 1 912 ? 1.496 -45.596 -22.640 1.00 66.00 912 SER A O 1
ATOM 6944 N N . GLU A 1 913 ? 0.404 -44.193 -21.277 1.00 75.38 913 GLU A N 1
ATOM 6945 C CA . GLU A 1 913 ? -0.720 -43.890 -22.155 1.00 75.38 913 GLU A CA 1
ATOM 6946 C C . GLU A 1 913 ? -0.581 -42.488 -22.775 1.00 75.38 913 GLU A C 1
ATOM 6948 O O . GLU A 1 913 ? 0.360 -41.747 -22.489 1.00 75.38 913 GLU A O 1
ATOM 6953 N N . MET A 1 914 ? -1.496 -42.135 -23.679 1.00 76.75 914 MET A N 1
ATOM 6954 C CA . MET A 1 914 ? -1.569 -40.798 -24.277 1.00 76.75 914 MET A CA 1
ATOM 6955 C C . MET A 1 914 ? -2.952 -40.203 -24.028 1.00 76.75 914 MET A C 1
ATOM 6957 O O . MET A 1 914 ? -3.921 -40.948 -23.875 1.00 76.75 914 MET A O 1
ATOM 6961 N N . SER A 1 915 ? -3.037 -38.875 -24.036 1.00 82.44 915 SER A N 1
ATOM 6962 C CA . SER A 1 915 ? -4.312 -38.153 -24.004 1.00 82.44 915 SER A CA 1
ATOM 6963 C C . SER A 1 915 ? -4.716 -37.727 -25.408 1.00 82.44 915 SER A C 1
ATOM 6965 O O . SER A 1 915 ? -3.861 -37.458 -26.256 1.00 82.44 915 SER A O 1
ATOM 6967 N N . TYR A 1 916 ? -6.021 -37.721 -25.675 1.00 85.44 916 TYR A N 1
ATOM 6968 C CA . TYR A 1 916 ? -6.571 -37.502 -27.008 1.00 85.44 916 TYR A CA 1
ATOM 6969 C C . TYR A 1 916 ? -7.627 -36.390 -26.997 1.00 85.44 916 TYR A C 1
ATOM 6971 O O . TYR A 1 916 ? -8.625 -36.487 -26.291 1.00 85.44 916 TYR A O 1
ATOM 6979 N N . GLU A 1 917 ? -7.448 -35.389 -27.856 1.00 86.44 917 GLU A N 1
ATOM 6980 C CA . GLU A 1 917 ? -8.474 -34.399 -28.223 1.00 86.44 917 GLU A CA 1
ATOM 6981 C C . GLU A 1 917 ? -9.216 -34.833 -29.499 1.00 86.44 917 GLU A C 1
ATOM 6983 O O . GLU A 1 917 ? -8.590 -35.429 -30.379 1.00 86.44 917 GLU A O 1
ATOM 6988 N N . ASP A 1 918 ? -10.499 -34.510 -29.680 1.00 86.38 918 ASP A N 1
ATOM 6989 C CA . ASP A 1 918 ? -11.203 -34.751 -30.953 1.00 86.38 918 ASP A CA 1
ATOM 6990 C C . ASP A 1 918 ? -12.215 -33.650 -31.290 1.00 86.38 918 ASP A C 1
ATOM 6992 O O . ASP A 1 918 ? -12.911 -33.134 -30.418 1.00 86.38 918 ASP A O 1
ATOM 6996 N N . ALA A 1 919 ? -12.353 -33.331 -32.579 1.00 85.94 919 ALA A N 1
ATOM 6997 C CA . ALA A 1 919 ? -13.272 -32.295 -33.048 1.00 85.94 919 ALA A CA 1
ATOM 6998 C C . ALA A 1 919 ? -14.759 -32.634 -32.832 1.00 85.94 919 ALA A C 1
ATOM 7000 O O . ALA A 1 919 ? -15.589 -31.738 -32.904 1.00 85.94 919 ALA A O 1
ATOM 7001 N N . ALA A 1 920 ? -15.112 -33.898 -32.563 1.00 86.75 920 ALA A N 1
ATOM 7002 C CA . ALA A 1 920 ? -16.474 -34.267 -32.166 1.00 86.75 920 ALA A CA 1
ATOM 7003 C C . ALA A 1 920 ? -16.779 -34.035 -30.674 1.00 86.75 920 ALA A C 1
ATOM 7005 O O . ALA A 1 920 ? -17.948 -34.053 -30.294 1.00 86.75 920 ALA A O 1
ATOM 7006 N N . TRP A 1 921 ? -15.750 -33.858 -29.841 1.00 89.81 921 TRP A N 1
ATOM 7007 C CA . TRP A 1 921 ? -15.878 -33.450 -28.436 1.00 89.81 921 TRP A CA 1
ATOM 7008 C C . TRP A 1 921 ? -15.639 -31.947 -28.266 1.00 89.81 921 TRP A C 1
ATOM 7010 O O . TRP A 1 921 ? -16.096 -31.358 -27.298 1.00 89.81 921 TRP A O 1
ATOM 7020 N N . GLU A 1 922 ? -14.896 -31.337 -29.197 1.00 90.81 922 GLU A N 1
ATOM 7021 C CA . GLU A 1 922 ? -14.369 -29.970 -29.082 1.00 90.81 922 GLU A CA 1
ATOM 7022 C C . GLU A 1 922 ? -13.568 -29.752 -27.781 1.00 90.81 922 GLU A C 1
ATOM 7024 O O . GLU A 1 922 ? -13.486 -28.633 -27.289 1.00 90.81 922 GLU A O 1
ATOM 7029 N N . ASN A 1 923 ? -13.013 -30.830 -27.220 1.00 91.12 923 ASN A N 1
ATOM 7030 C CA . ASN A 1 923 ? -12.377 -30.932 -25.905 1.00 91.12 923 ASN A CA 1
ATOM 7031 C C . ASN A 1 923 ? -11.410 -32.138 -25.891 1.00 91.12 923 ASN A C 1
ATOM 7033 O O . ASN A 1 923 ? -11.465 -33.023 -26.761 1.00 91.12 923 ASN A O 1
ATOM 7037 N N . GLY A 1 924 ? -10.557 -32.216 -24.870 1.00 90.12 924 GLY A N 1
ATOM 7038 C CA . GLY A 1 924 ? -9.873 -33.441 -24.461 1.00 90.12 924 GLY A CA 1
ATOM 7039 C C . GLY A 1 924 ? -10.865 -34.513 -23.987 1.00 90.12 924 GLY A C 1
ATOM 7040 O O . GLY A 1 924 ? -11.876 -34.212 -23.349 1.00 90.12 924 GLY A O 1
ATOM 7041 N N . ALA A 1 925 ? -10.586 -35.792 -24.267 1.00 91.31 925 ALA A N 1
ATOM 7042 C CA . ALA A 1 925 ? -11.470 -36.906 -23.892 1.00 91.31 925 ALA A CA 1
ATOM 7043 C C . ALA A 1 925 ? -11.735 -37.001 -22.378 1.00 91.31 925 ALA A C 1
ATOM 7045 O O . ALA A 1 925 ? -12.754 -37.549 -21.960 1.00 91.31 925 ALA A O 1
ATOM 7046 N N . PHE A 1 926 ? -10.802 -36.508 -21.559 1.00 93.50 926 PHE A N 1
ATOM 7047 C CA . PHE A 1 926 ? -10.922 -36.479 -20.105 1.00 93.50 926 PHE A CA 1
ATOM 7048 C C . PHE A 1 926 ? -11.779 -35.306 -19.636 1.00 93.50 926 PHE A C 1
ATOM 7050 O O . PHE A 1 926 ? -12.715 -35.537 -18.872 1.00 93.50 926 PHE A O 1
ATOM 7057 N N . THR A 1 927 ? -11.540 -34.095 -20.149 1.00 94.50 927 THR A N 1
ATOM 7058 C CA . THR A 1 927 ? -12.395 -32.931 -19.879 1.00 94.50 927 THR A CA 1
ATOM 7059 C C . THR A 1 927 ? -13.843 -33.190 -20.278 1.00 94.50 927 THR A C 1
ATOM 7061 O O . THR A 1 927 ? -14.739 -33.026 -19.456 1.00 94.50 927 THR A O 1
ATOM 7064 N N . GLU A 1 928 ? -14.092 -33.688 -21.491 1.00 95.19 928 GLU A N 1
ATOM 7065 C CA . GLU A 1 928 ? -15.455 -33.973 -21.956 1.00 95.19 928 GLU A CA 1
ATOM 7066 C C . GLU A 1 928 ? -16.156 -35.011 -21.064 1.00 95.19 928 GLU A C 1
ATOM 7068 O O . GLU A 1 928 ? -17.326 -34.856 -20.714 1.00 95.19 928 GLU A O 1
ATOM 7073 N N . ALA A 1 929 ? -15.435 -36.038 -20.601 1.00 95.62 929 ALA A N 1
ATOM 7074 C CA . ALA A 1 929 ? -15.988 -37.006 -19.658 1.00 95.62 929 ALA A CA 1
ATOM 7075 C C . ALA A 1 929 ? -16.261 -36.405 -18.261 1.00 95.62 929 ALA A C 1
ATOM 7077 O O . ALA A 1 929 ? -17.193 -36.854 -17.594 1.00 95.62 929 ALA A O 1
ATOM 7078 N N . ILE A 1 930 ? -15.499 -35.396 -17.814 1.00 95.50 930 ILE A N 1
ATOM 7079 C CA . ILE A 1 930 ? -15.790 -34.634 -16.583 1.00 95.50 930 ILE A CA 1
ATOM 7080 C C . ILE A 1 930 ? -17.082 -33.823 -16.756 1.00 95.50 930 ILE A C 1
ATOM 7082 O O . ILE A 1 930 ? -17.940 -33.838 -15.873 1.00 95.50 930 ILE A O 1
ATOM 7086 N N . LEU A 1 931 ? -17.267 -33.168 -17.904 1.00 95.38 931 LEU A N 1
ATOM 7087 C CA . LEU A 1 931 ? -18.475 -32.391 -18.200 1.00 95.38 931 LEU A CA 1
ATOM 7088 C C . LEU A 1 931 ? -19.717 -33.293 -18.308 1.00 95.38 931 LEU A C 1
ATOM 7090 O O . LEU A 1 931 ? -20.761 -32.978 -17.734 1.00 95.38 931 LEU A O 1
ATOM 7094 N N . GLU A 1 932 ? -19.603 -34.461 -18.954 1.00 94.69 932 GLU A N 1
ATOM 7095 C CA . GLU A 1 932 ? -20.666 -35.476 -18.955 1.00 94.69 932 GLU A CA 1
ATOM 7096 C C . GLU A 1 932 ? -20.991 -35.986 -17.540 1.00 94.69 932 GLU A C 1
ATOM 7098 O O . GLU A 1 932 ? -22.164 -36.219 -17.234 1.00 94.69 932 GLU A O 1
ATOM 7103 N N . ALA A 1 933 ? -19.980 -36.133 -16.673 1.00 94.75 933 ALA A N 1
ATOM 7104 C CA . ALA A 1 933 ? -20.169 -36.531 -15.282 1.00 94.75 933 ALA A CA 1
ATOM 7105 C C . ALA A 1 933 ? -20.943 -35.466 -14.491 1.00 94.75 933 ALA A C 1
ATOM 7107 O O . ALA A 1 933 ? -21.938 -35.790 -13.850 1.00 94.75 933 ALA A O 1
ATOM 7108 N N . PHE A 1 934 ? -20.552 -34.192 -14.582 1.00 93.88 934 PHE A N 1
ATOM 7109 C CA . PHE A 1 934 ? -21.240 -33.078 -13.915 1.00 93.88 934 PHE A CA 1
ATOM 7110 C C . PHE A 1 934 ? -22.657 -32.820 -14.459 1.00 93.88 934 PHE A C 1
ATOM 7112 O O . PHE A 1 934 ? -23.529 -32.364 -13.720 1.00 93.88 934 PHE A O 1
ATOM 7119 N N . GLY A 1 935 ? -22.929 -33.185 -15.715 1.00 91.44 935 GLY A N 1
ATOM 7120 C CA . GLY A 1 935 ? -24.285 -33.267 -16.271 1.00 91.44 935 GLY A CA 1
ATOM 7121 C C . GLY A 1 935 ? -25.095 -34.501 -15.834 1.00 91.44 935 GLY A C 1
ATOM 7122 O O . GLY A 1 935 ? -26.211 -34.678 -16.316 1.00 91.44 935 GLY A O 1
ATOM 7123 N N . ASN A 1 936 ? -24.530 -35.363 -14.978 1.00 90.94 936 ASN A N 1
ATOM 7124 C CA . ASN A 1 936 ? -25.038 -36.675 -14.551 1.00 90.94 936 ASN A CA 1
ATOM 7125 C C . ASN A 1 936 ? -25.559 -37.558 -15.700 1.00 90.94 936 ASN A C 1
ATOM 7127 O O . ASN A 1 936 ? -26.597 -38.216 -15.601 1.00 90.94 936 ASN A O 1
ATOM 7131 N N . LYS A 1 937 ? -24.855 -37.542 -16.835 1.00 91.00 937 LYS A N 1
ATOM 7132 C CA . LYS A 1 937 ? -25.292 -38.206 -18.064 1.00 91.00 937 LYS A CA 1
ATOM 7133 C C . LYS A 1 937 ? -25.218 -39.728 -17.916 1.00 91.00 937 LYS A C 1
ATOM 7135 O O . LYS A 1 937 ? -24.148 -40.283 -17.682 1.00 91.00 937 LYS A O 1
ATOM 7140 N N . GLU A 1 938 ? -26.343 -40.412 -18.117 1.00 91.50 938 GLU A N 1
ATOM 7141 C CA . GLU A 1 938 ? -26.361 -41.875 -18.183 1.00 91.50 938 GLU A CA 1
ATOM 7142 C C . GLU A 1 938 ? -25.683 -42.370 -19.471 1.00 91.50 938 GLU A C 1
ATOM 7144 O O . GLU A 1 938 ? -26.016 -41.953 -20.585 1.00 91.50 938 GLU A O 1
ATOM 7149 N N . VAL A 1 939 ? -24.728 -43.288 -19.318 1.00 90.75 939 VAL A N 1
ATOM 7150 C CA . VAL A 1 939 ? -23.961 -43.898 -20.405 1.00 90.75 939 VAL A CA 1
ATOM 7151 C C . VAL A 1 939 ? -24.054 -45.418 -20.312 1.00 90.75 939 VAL A C 1
ATOM 7153 O O . VAL A 1 939 ? -23.919 -46.011 -19.247 1.00 90.75 939 VAL A O 1
ATOM 7156 N N . THR A 1 940 ? -24.254 -46.084 -21.452 1.00 87.50 940 THR A N 1
ATOM 7157 C CA . THR A 1 940 ? -24.213 -47.552 -21.531 1.00 87.50 940 THR A CA 1
ATOM 7158 C C . THR A 1 940 ? -22.801 -48.038 -21.853 1.00 87.50 940 THR A C 1
ATOM 7160 O O . THR A 1 940 ? -22.244 -47.697 -22.900 1.00 87.50 940 THR A O 1
ATOM 7163 N N . GLY A 1 941 ? -22.236 -48.878 -20.987 1.00 81.38 941 GLY A N 1
ATOM 7164 C CA . GLY A 1 941 ? -20.958 -49.565 -21.189 1.00 81.38 941 GLY A CA 1
ATOM 7165 C C . GLY A 1 941 ? -21.077 -51.094 -21.117 1.00 81.38 941 GLY A C 1
ATOM 7166 O O . GLY A 1 941 ? -22.178 -51.636 -21.020 1.00 81.38 941 GLY A O 1
ATOM 7167 N N . PRO A 1 942 ? -19.943 -51.824 -21.129 1.00 69.31 942 PRO A N 1
ATOM 7168 C CA . PRO A 1 942 ? -19.930 -53.293 -21.128 1.00 69.31 942 PRO A CA 1
ATOM 7169 C C . PRO A 1 942 ? -20.596 -53.961 -19.913 1.00 69.31 942 PRO A C 1
ATOM 7171 O O . PRO A 1 942 ? -20.903 -55.148 -19.976 1.00 69.31 942 PRO A O 1
ATOM 7174 N N . GLY A 1 943 ? -20.793 -53.222 -18.814 1.00 75.44 943 GLY A N 1
ATOM 7175 C CA . GLY A 1 943 ? -21.447 -53.692 -17.586 1.00 75.44 943 GLY A CA 1
ATOM 7176 C C . GLY A 1 943 ? -22.907 -53.253 -17.408 1.00 75.44 943 GLY A C 1
ATOM 7177 O O . GLY A 1 943 ? -23.496 -53.593 -16.387 1.00 75.44 943 GLY A O 1
ATOM 7178 N N . GLY A 1 944 ? -23.488 -52.511 -18.359 1.00 85.81 944 GLY A N 1
ATOM 7179 C CA . GLY A 1 944 ? -24.815 -51.893 -18.235 1.00 85.81 944 GLY A CA 1
ATOM 7180 C C . GLY A 1 944 ? -24.775 -50.364 -18.321 1.00 85.81 944 GLY A C 1
ATOM 7181 O O . GLY A 1 944 ? -23.772 -49.789 -18.750 1.00 85.81 944 GLY A O 1
ATOM 7182 N N . ALA A 1 945 ? -25.879 -49.719 -17.943 1.00 89.06 945 ALA A N 1
ATOM 7183 C CA . ALA A 1 945 ? -25.973 -48.266 -17.815 1.00 89.06 945 ALA A CA 1
ATOM 7184 C C . ALA A 1 945 ? -25.356 -47.784 -16.490 1.00 89.06 945 ALA A C 1
ATOM 7186 O O . ALA A 1 945 ? -25.467 -48.473 -15.475 1.00 89.06 945 ALA A O 1
ATOM 7187 N N . TYR A 1 946 ? -24.691 -46.628 -16.512 1.00 92.56 946 TYR A N 1
ATOM 7188 C CA . TYR A 1 946 ? -24.102 -45.972 -15.343 1.00 92.56 946 TYR A CA 1
ATOM 7189 C C . TYR A 1 946 ? -24.008 -44.451 -15.555 1.00 92.56 946 TYR A C 1
ATOM 7191 O O . TYR A 1 946 ? -23.904 -43.983 -16.688 1.00 92.56 946 TYR A O 1
ATOM 7199 N N . HIS A 1 947 ? -24.021 -43.688 -14.465 1.00 93.62 947 HIS A N 1
ATOM 7200 C CA . HIS A 1 947 ? -23.807 -42.235 -14.418 1.00 93.62 947 HIS A CA 1
ATOM 7201 C C . HIS A 1 947 ? -22.822 -41.895 -13.283 1.00 93.62 947 HIS A C 1
ATOM 7203 O O . HIS A 1 947 ? -22.218 -42.806 -12.707 1.00 93.62 947 HIS A O 1
ATOM 7209 N N . ALA A 1 948 ? -22.587 -40.608 -13.014 1.00 92.44 948 ALA A N 1
ATOM 7210 C CA . ALA A 1 948 ? -21.556 -40.169 -12.074 1.00 92.44 948 ALA A CA 1
ATOM 7211 C C . ALA A 1 948 ? -22.014 -40.210 -10.609 1.00 92.44 948 ALA A C 1
ATOM 7213 O O . ALA A 1 948 ? -21.307 -40.795 -9.799 1.00 92.44 948 ALA A O 1
ATOM 7214 N N . ASP A 1 949 ? -23.183 -39.648 -10.284 1.00 89.56 949 ASP A N 1
ATOM 7215 C CA . ASP A 1 949 ? -23.814 -39.728 -8.951 1.00 89.56 949 ASP A CA 1
ATOM 7216 C C . ASP A 1 949 ? -24.288 -41.171 -8.714 1.00 89.56 949 ASP A C 1
ATOM 7218 O O . ASP A 1 949 ? -25.367 -41.555 -9.161 1.00 89.56 949 ASP A O 1
ATOM 7222 N N . ALA A 1 950 ? -23.439 -42.028 -8.147 1.00 86.12 950 ALA A N 1
ATOM 7223 C CA . ALA A 1 950 ? -23.629 -43.476 -8.223 1.00 86.12 950 ALA A CA 1
ATOM 7224 C C . ALA A 1 950 ? -24.639 -43.998 -7.190 1.00 86.12 950 ALA A C 1
ATOM 7226 O O . ALA A 1 950 ? -25.227 -45.065 -7.395 1.00 86.12 950 ALA A O 1
ATOM 7227 N N . ASP A 1 951 ? -24.846 -43.266 -6.093 1.00 85.25 951 ASP A N 1
ATOM 7228 C CA . ASP A 1 951 ? -25.829 -43.592 -5.057 1.00 85.25 951 ASP A CA 1
ATOM 7229 C C . ASP A 1 951 ? -27.157 -42.811 -5.189 1.00 85.25 951 ASP A C 1
ATOM 7231 O O . ASP A 1 951 ? -28.135 -43.182 -4.535 1.00 85.25 951 ASP A O 1
ATOM 7235 N N . ASN A 1 952 ? -27.240 -41.856 -6.128 1.00 84.31 952 ASN A N 1
ATOM 7236 C CA . ASN A 1 952 ? -28.390 -40.985 -6.413 1.00 84.31 952 ASN A CA 1
ATOM 7237 C C . ASN A 1 952 ? -28.725 -40.017 -5.262 1.00 84.31 952 ASN A C 1
ATOM 7239 O O . ASN A 1 952 ? -29.901 -39.731 -5.006 1.00 84.31 952 ASN A O 1
ATOM 7243 N N . ASN A 1 953 ? -27.711 -39.523 -4.547 1.00 79.62 953 ASN A N 1
ATOM 7244 C CA . ASN A 1 953 ? -27.885 -38.564 -3.454 1.00 79.62 953 ASN A CA 1
ATOM 7245 C C . ASN A 1 953 ? -27.945 -37.088 -3.923 1.00 79.62 953 ASN A C 1
ATOM 7247 O O . ASN A 1 953 ? -28.272 -36.212 -3.118 1.00 79.62 953 ASN A O 1
ATOM 7251 N N . GLY A 1 954 ? -27.680 -36.805 -5.207 1.00 82.62 954 GLY A N 1
ATOM 7252 C CA . GLY A 1 954 ? -27.659 -35.456 -5.785 1.00 82.62 954 GLY A CA 1
ATOM 7253 C C . GLY A 1 954 ? -26.290 -34.759 -5.747 1.00 82.62 954 GLY A C 1
ATOM 7254 O O . GLY A 1 954 ? -26.180 -33.592 -6.138 1.00 82.62 954 GLY A O 1
ATOM 7255 N N . ILE A 1 955 ? -25.243 -35.442 -5.284 1.00 86.69 955 ILE A N 1
ATOM 7256 C CA . ILE A 1 955 ? -23.894 -34.912 -5.077 1.00 86.69 955 ILE A CA 1
ATOM 7257 C C . ILE A 1 955 ? -22.873 -35.886 -5.664 1.00 86.69 955 ILE A C 1
ATOM 7259 O O . ILE A 1 955 ? -22.822 -37.051 -5.297 1.00 86.69 955 ILE A O 1
ATOM 7263 N N . ILE A 1 956 ? -21.987 -35.381 -6.520 1.00 90.19 956 ILE A N 1
ATOM 7264 C CA . ILE A 1 956 ? -20.837 -36.141 -7.012 1.00 90.19 956 ILE A CA 1
ATOM 7265 C C . ILE A 1 956 ? -19.663 -35.920 -6.057 1.00 90.19 956 ILE A C 1
ATOM 7267 O O . ILE A 1 956 ? -19.209 -34.785 -5.846 1.00 90.19 956 ILE A O 1
ATOM 7271 N N . THR A 1 957 ? -19.142 -37.015 -5.508 1.00 90.06 957 THR A N 1
ATOM 7272 C CA . THR A 1 957 ? -17.864 -37.036 -4.788 1.00 90.06 957 THR A CA 1
ATOM 7273 C C . THR A 1 957 ? -16.674 -37.253 -5.726 1.00 90.06 957 THR A C 1
ATOM 7275 O O . THR A 1 957 ? -16.803 -37.7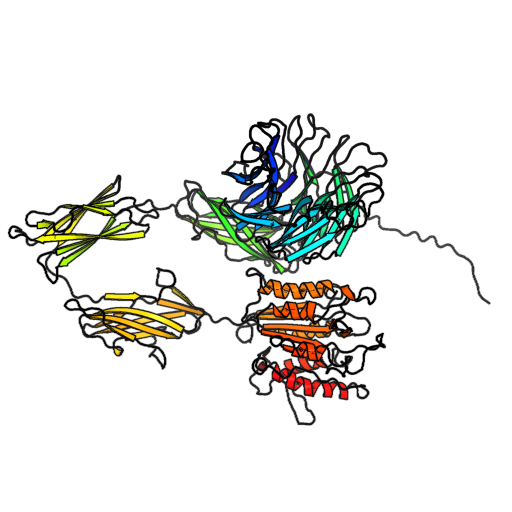49 -6.849 1.00 90.06 957 THR A O 1
ATOM 7278 N N . LEU A 1 958 ? -15.466 -36.930 -5.256 1.00 88.69 958 LEU A N 1
ATOM 7279 C CA . LEU A 1 958 ? -14.237 -37.137 -6.029 1.00 88.69 958 LEU A CA 1
ATOM 7280 C C . LEU A 1 958 ? -14.001 -38.618 -6.406 1.00 88.69 958 LEU A C 1
ATOM 7282 O O . LEU A 1 958 ? -13.491 -38.906 -7.492 1.00 88.69 958 LEU A O 1
ATOM 7286 N N . ALA A 1 959 ? -14.406 -39.572 -5.555 1.00 87.75 959 ALA A N 1
ATOM 7287 C CA . ALA A 1 959 ? -14.305 -40.999 -5.871 1.00 87.75 959 ALA A CA 1
ATOM 7288 C C . ALA A 1 959 ? -15.319 -41.462 -6.919 1.00 87.75 959 ALA A C 1
ATOM 7290 O O . ALA A 1 959 ? -14.994 -42.313 -7.747 1.00 87.75 959 ALA A O 1
ATOM 7291 N N . GLU A 1 960 ? -16.536 -40.930 -6.889 1.00 91.25 960 GLU A N 1
ATOM 7292 C CA . GLU A 1 960 ? -17.566 -41.205 -7.891 1.00 91.25 960 GLU A CA 1
ATOM 7293 C C . GLU A 1 960 ? -17.158 -40.684 -9.264 1.00 91.25 960 GLU A C 1
ATOM 7295 O O . GLU A 1 960 ? -17.147 -41.455 -10.228 1.00 91.25 960 GLU A O 1
ATOM 7300 N N . LEU A 1 961 ? -16.677 -39.437 -9.323 1.00 93.38 961 LEU A N 1
ATOM 7301 C CA . LEU A 1 961 ? -16.087 -38.866 -10.529 1.00 93.38 961 LEU A CA 1
ATOM 7302 C C . LEU A 1 961 ? -14.961 -39.766 -11.067 1.00 93.38 961 LEU A C 1
ATOM 7304 O O . LEU A 1 961 ? -15.010 -40.188 -12.220 1.00 93.38 961 LEU A O 1
ATOM 7308 N N . TYR A 1 962 ? -13.989 -40.155 -10.234 1.00 91.31 962 TYR A N 1
ATOM 7309 C CA . TYR A 1 962 ? -12.911 -41.057 -10.661 1.00 91.31 962 TYR A CA 1
ATOM 7310 C C . TYR A 1 962 ? -13.422 -42.416 -11.177 1.00 91.31 962 TYR A C 1
ATOM 7312 O O . TYR A 1 962 ? -12.954 -42.921 -12.204 1.00 91.31 962 TYR A O 1
ATOM 7320 N N . ASN A 1 963 ? -14.401 -43.013 -10.488 1.00 90.50 963 ASN A N 1
ATOM 7321 C CA . ASN A 1 963 ? -14.990 -44.298 -10.862 1.00 90.50 963 ASN A CA 1
ATOM 7322 C C . ASN A 1 963 ? -15.750 -44.238 -12.196 1.00 90.50 963 ASN A C 1
ATOM 7324 O O . ASN A 1 963 ? -15.711 -45.222 -12.941 1.00 90.50 963 ASN A O 1
ATOM 7328 N N . TYR A 1 964 ? -16.390 -43.108 -12.504 1.00 93.44 964 TYR A N 1
ATOM 7329 C CA . TYR A 1 964 ? -17.019 -42.833 -13.794 1.00 93.44 964 TYR A CA 1
ATOM 7330 C C . TYR A 1 964 ? -15.964 -42.632 -14.896 1.00 93.44 964 TYR A C 1
ATOM 7332 O O . TYR A 1 964 ? -15.978 -43.335 -15.911 1.00 93.44 964 TYR A O 1
ATOM 7340 N N . LEU A 1 965 ? -14.991 -41.739 -14.675 1.00 93.62 965 LEU A N 1
ATOM 7341 C CA . LEU A 1 965 ? -13.980 -41.354 -15.669 1.00 93.62 965 LEU A CA 1
ATOM 7342 C C . LEU A 1 965 ? -13.112 -42.530 -16.132 1.00 93.62 965 LEU A C 1
ATOM 7344 O O . LEU A 1 965 ? -12.919 -42.711 -17.336 1.00 93.62 965 LEU A O 1
ATOM 7348 N N . ARG A 1 966 ? -12.655 -43.390 -15.209 1.00 90.94 966 ARG A N 1
ATOM 7349 C CA . ARG A 1 966 ? -11.846 -44.582 -15.543 1.00 90.94 966 ARG A CA 1
ATOM 7350 C C . ARG A 1 966 ? -12.572 -45.599 -16.438 1.00 90.94 966 ARG A C 1
ATOM 7352 O O . ARG A 1 966 ? -11.924 -46.459 -17.027 1.00 90.94 966 ARG A O 1
ATOM 7359 N N . LEU A 1 967 ? -13.906 -45.540 -16.511 1.00 91.19 967 LEU A N 1
ATOM 7360 C CA . LEU A 1 967 ? -14.723 -46.353 -17.418 1.00 91.19 967 LEU A CA 1
ATOM 7361 C C . LEU A 1 967 ? -15.046 -45.588 -18.707 1.00 91.19 967 LEU A C 1
ATOM 7363 O O . LEU A 1 967 ? -14.963 -46.150 -19.801 1.00 91.19 967 LEU A O 1
ATOM 7367 N N . ARG A 1 968 ? -15.402 -44.305 -18.574 1.00 93.50 968 ARG A N 1
ATOM 7368 C CA . ARG A 1 968 ? -15.914 -43.475 -19.665 1.00 93.50 968 ARG A CA 1
ATOM 7369 C C . ARG A 1 968 ? -14.837 -43.035 -20.657 1.00 93.50 968 ARG A C 1
ATOM 7371 O O . ARG A 1 968 ? -15.040 -43.199 -21.859 1.00 93.50 968 ARG A O 1
ATOM 7378 N N . VAL A 1 969 ? -13.684 -42.556 -20.190 1.00 93.38 969 VAL A N 1
ATOM 7379 C CA . VAL A 1 969 ? -12.621 -42.034 -21.072 1.00 93.38 969 VAL A CA 1
ATOM 7380 C C . VAL A 1 969 ? -12.057 -43.120 -22.012 1.00 93.38 969 VAL A C 1
ATOM 7382 O O . VAL A 1 969 ? -12.050 -42.891 -23.227 1.00 93.38 969 VAL A O 1
ATOM 7385 N N . PRO A 1 970 ? -11.720 -44.350 -21.552 1.00 91.62 970 PRO A N 1
ATOM 7386 C CA . PRO A 1 970 ? -11.314 -45.424 -22.464 1.00 91.62 970 PRO A CA 1
ATOM 7387 C C . PRO A 1 970 ? -12.399 -45.813 -23.478 1.00 91.62 970 PRO A C 1
ATOM 7389 O O . PRO A 1 970 ? -12.083 -46.237 -24.591 1.00 91.62 970 PRO A O 1
ATOM 7392 N N . GLN A 1 971 ? -13.681 -45.700 -23.108 1.00 90.31 971 GLN A N 1
ATOM 7393 C CA . GLN A 1 971 ? -14.797 -45.980 -24.011 1.00 90.31 971 GLN A CA 1
ATOM 7394 C C . GLN A 1 971 ? -14.880 -44.929 -25.124 1.00 90.31 971 GLN A C 1
ATOM 7396 O O . GLN A 1 971 ? -14.970 -45.303 -26.294 1.00 90.31 971 GLN A O 1
ATOM 7401 N N . MET A 1 972 ? -14.810 -43.641 -24.773 1.00 90.75 972 MET A N 1
ATOM 7402 C CA . MET A 1 972 ? -14.852 -42.527 -25.727 1.00 90.75 972 MET A CA 1
ATOM 7403 C C . MET A 1 972 ? -13.702 -42.612 -26.731 1.00 90.75 972 MET A C 1
ATOM 7405 O O . MET A 1 972 ? -13.943 -42.626 -27.939 1.00 90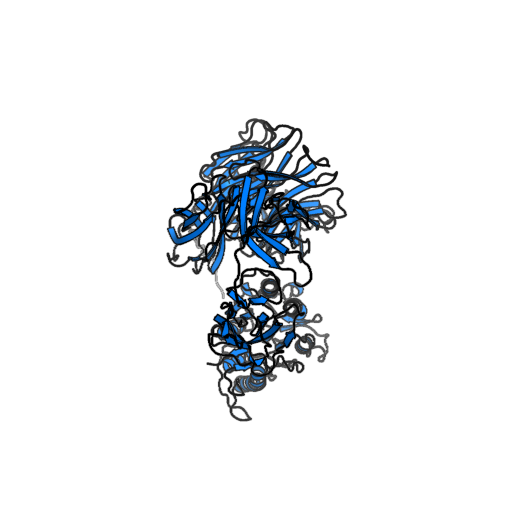.75 972 MET A O 1
ATOM 7409 N N . VAL A 1 973 ? -12.464 -42.777 -26.250 1.00 90.31 973 VAL A N 1
ATOM 7410 C CA . VAL A 1 973 ? -11.280 -42.870 -27.120 1.00 90.31 973 VAL A CA 1
ATOM 7411 C C . VAL A 1 973 ? -11.377 -44.052 -28.085 1.00 90.31 973 VAL A C 1
ATOM 7413 O O . VAL A 1 973 ? -11.114 -43.882 -29.272 1.00 90.31 973 VAL A O 1
ATOM 7416 N N . ARG A 1 974 ? -11.838 -45.230 -27.643 1.00 88.50 974 ARG A N 1
ATOM 7417 C CA . ARG A 1 974 ? -12.017 -46.388 -28.542 1.00 88.50 974 ARG A CA 1
ATOM 7418 C C . ARG A 1 974 ? -13.131 -46.205 -29.574 1.00 88.50 974 ARG A C 1
ATOM 7420 O O . ARG A 1 974 ? -13.036 -46.785 -30.653 1.00 88.50 974 ARG A O 1
ATOM 7427 N N . GLN A 1 975 ? -14.183 -45.453 -29.247 1.00 87.19 975 GLN A N 1
ATOM 7428 C CA . GLN A 1 975 ? -15.291 -45.173 -30.165 1.00 87.19 975 GLN A CA 1
ATOM 7429 C C . GLN A 1 975 ? -14.878 -44.182 -31.259 1.00 87.19 975 GLN A C 1
ATOM 7431 O O . GLN A 1 975 ? -15.120 -44.443 -32.435 1.00 87.19 975 GLN A O 1
ATOM 7436 N N . GLN A 1 976 ? -14.229 -43.082 -30.874 1.00 88.19 976 GLN A N 1
ATOM 7437 C CA . GLN A 1 976 ? -13.893 -41.984 -31.783 1.00 88.19 976 GLN A CA 1
ATOM 7438 C C . GLN A 1 976 ? -12.549 -42.189 -32.501 1.00 88.19 976 GLN A C 1
ATOM 7440 O O . GLN A 1 976 ? -12.402 -41.844 -33.672 1.00 88.19 976 GLN A O 1
ATOM 7445 N N . LYS A 1 977 ? -11.571 -42.812 -31.829 1.00 84.88 977 LYS A N 1
ATOM 7446 C CA . LYS A 1 977 ? -10.219 -43.084 -32.343 1.00 84.88 977 LYS A CA 1
ATOM 7447 C C . LYS A 1 977 ? -9.872 -44.578 -32.257 1.00 84.88 977 LYS A C 1
ATOM 7449 O O . LYS A 1 977 ? -8.957 -44.964 -31.530 1.00 84.88 977 LYS A O 1
ATOM 7454 N N . PRO A 1 978 ? -10.522 -45.450 -33.054 1.00 78.31 978 PRO A N 1
ATOM 7455 C CA . PRO A 1 978 ? -10.289 -46.900 -33.021 1.00 78.31 978 PRO A CA 1
ATOM 7456 C C . PRO A 1 978 ? -8.863 -47.339 -33.416 1.00 78.31 978 PRO A C 1
ATOM 7458 O O . PRO A 1 978 ? -8.519 -48.505 -33.242 1.00 78.31 978 PRO A O 1
ATOM 7461 N N . GLY A 1 979 ? -8.036 -46.431 -33.952 1.00 77.38 979 GLY A N 1
ATOM 7462 C CA . GLY A 1 979 ? -6.613 -46.644 -34.251 1.00 77.38 979 GLY A CA 1
ATOM 7463 C C . GLY A 1 979 ? -5.634 -46.047 -33.227 1.00 77.38 979 GLY A C 1
ATOM 7464 O O . GLY A 1 979 ? -4.456 -45.910 -33.548 1.00 77.38 979 GLY A O 1
ATOM 7465 N N . ALA A 1 980 ? -6.102 -45.637 -32.043 1.00 80.31 980 ALA A N 1
ATOM 7466 C CA . ALA A 1 980 ? -5.267 -45.081 -30.976 1.00 80.31 980 ALA A CA 1
ATOM 7467 C C . ALA A 1 980 ? -4.137 -46.060 -30.552 1.00 80.31 980 ALA A C 1
ATOM 7469 O O . ALA A 1 980 ? -4.429 -47.230 -30.294 1.00 80.31 980 ALA A O 1
ATOM 7470 N N . PRO A 1 981 ? -2.859 -45.625 -30.455 1.00 72.75 981 PRO A N 1
ATOM 7471 C CA . PRO A 1 981 ? -1.742 -46.506 -30.076 1.00 72.75 981 PRO A CA 1
ATOM 7472 C C . PRO A 1 981 ? -1.827 -47.077 -28.654 1.00 72.75 981 PRO A C 1
ATOM 7474 O O . PRO A 1 981 ? -1.251 -48.126 -28.368 1.00 72.75 981 PRO A O 1
ATOM 7477 N N . THR A 1 982 ? -2.524 -46.374 -27.765 1.00 78.12 982 THR A N 1
ATOM 7478 C CA . THR A 1 982 ? -2.708 -46.692 -26.344 1.00 78.12 982 THR A CA 1
ATOM 7479 C C . THR A 1 982 ? -4.160 -46.412 -25.948 1.00 78.12 982 THR A C 1
ATOM 7481 O O . THR A 1 982 ? -4.855 -45.654 -26.626 1.00 78.12 982 THR A O 1
ATOM 7484 N N . ASN A 1 983 ? -4.640 -47.000 -24.847 1.00 79.56 983 ASN A N 1
ATOM 7485 C CA . ASN A 1 983 ? -5.856 -46.476 -24.212 1.00 79.56 983 ASN A CA 1
ATOM 7486 C C . ASN A 1 983 ? -5.547 -45.114 -23.566 1.00 79.56 983 ASN A C 1
ATOM 7488 O O . ASN A 1 983 ? -4.385 -44.737 -23.437 1.00 79.56 983 ASN A O 1
ATOM 7492 N N . GLN A 1 984 ? -6.591 -44.415 -23.128 1.00 87.44 984 GLN A N 1
ATOM 7493 C CA . GLN A 1 984 ? -6.485 -43.307 -22.186 1.00 87.44 984 GLN A CA 1
ATOM 7494 C C . GLN A 1 984 ? -7.297 -43.680 -20.946 1.00 87.44 984 GLN A C 1
ATOM 7496 O O . GLN A 1 984 ? -8.528 -43.709 -21.000 1.00 87.44 984 GLN A O 1
ATOM 7501 N N . THR A 1 985 ? -6.613 -44.021 -19.859 1.00 88.38 985 THR A N 1
ATOM 7502 C CA . THR A 1 985 ? -7.203 -44.475 -18.601 1.00 88.38 985 THR A CA 1
ATOM 7503 C C . THR A 1 985 ? -6.834 -43.482 -17.497 1.00 88.38 985 THR A C 1
ATOM 7505 O O . THR A 1 985 ? -5.685 -43.468 -17.055 1.00 88.38 985 THR A O 1
ATOM 7508 N N . PRO A 1 986 ? -7.781 -42.647 -17.034 1.00 88.88 986 PRO A N 1
ATOM 7509 C CA . PRO A 1 986 ? -7.547 -41.723 -15.931 1.00 88.88 986 PRO A CA 1
ATOM 7510 C C . PRO A 1 986 ? -6.992 -42.416 -14.686 1.00 88.88 986 PRO A C 1
ATOM 7512 O O . PRO A 1 986 ? -7.414 -43.524 -14.341 1.00 88.88 986 PRO A O 1
ATOM 7515 N N . PHE A 1 987 ? -6.064 -41.750 -13.999 1.00 83.75 987 PHE A N 1
ATOM 7516 C CA . PHE A 1 987 ? -5.348 -42.302 -12.852 1.00 83.75 987 PHE A CA 1
ATOM 7517 C C . PHE A 1 987 ? -5.439 -41.385 -11.627 1.00 83.75 987 PHE A C 1
ATOM 7519 O O . PHE A 1 987 ? -5.294 -40.169 -11.724 1.00 83.75 987 PHE A O 1
ATOM 7526 N N . MET A 1 988 ? -5.641 -41.994 -10.457 1.00 80.81 988 MET A N 1
ATOM 7527 C CA . MET A 1 988 ? -5.600 -41.348 -9.145 1.00 80.81 988 MET A CA 1
ATOM 7528 C C . MET A 1 988 ? -4.946 -42.318 -8.136 1.00 80.81 988 MET A C 1
ATOM 7530 O O . MET A 1 988 ? -5.283 -43.511 -8.150 1.00 80.81 988 MET A O 1
ATOM 7534 N N . PRO A 1 989 ? -4.011 -41.868 -7.275 1.00 71.44 989 PRO A N 1
ATOM 7535 C CA . PRO A 1 989 ? -3.284 -42.742 -6.353 1.00 71.44 989 PRO A CA 1
ATOM 7536 C C . PRO A 1 989 ? -4.189 -43.378 -5.280 1.00 71.44 989 PRO A C 1
ATOM 7538 O O . PRO A 1 989 ? -5.196 -42.831 -4.836 1.00 71.44 989 PRO A O 1
ATOM 7541 N N . GLY A 1 990 ? -3.824 -44.587 -4.848 1.00 57.34 990 GLY A N 1
ATOM 7542 C CA . GLY A 1 990 ? -4.714 -45.492 -4.113 1.00 57.34 990 GLY A CA 1
ATOM 7543 C C . GLY A 1 990 ? -4.890 -45.248 -2.608 1.00 57.34 990 GLY A C 1
ATOM 7544 O O . GLY A 1 990 ? -5.552 -46.067 -1.966 1.00 57.34 990 GLY A O 1
ATOM 7545 N N . ASN A 1 991 ? -4.328 -44.179 -2.038 1.00 50.19 991 ASN A N 1
ATOM 7546 C CA . ASN A 1 991 ? -3.899 -44.194 -0.630 1.00 50.19 991 ASN A CA 1
ATOM 7547 C C . ASN A 1 991 ? -4.806 -43.438 0.361 1.00 50.19 991 ASN A C 1
ATOM 7549 O O . ASN A 1 991 ? -4.728 -43.705 1.557 1.00 50.19 991 ASN A O 1
ATOM 7553 N N . GLU A 1 992 ? -5.680 -42.540 -0.099 1.00 51.91 992 GLU A N 1
ATOM 7554 C CA . GLU A 1 992 ? -6.540 -41.725 0.775 1.00 51.91 992 GLU A CA 1
ATOM 7555 C C . GLU A 1 992 ? -7.972 -42.284 0.808 1.00 51.91 992 GLU A C 1
ATOM 7557 O O . GLU A 1 992 ? -8.650 -42.340 -0.220 1.00 51.91 992 GLU A O 1
ATOM 7562 N N . MET A 1 993 ? -8.440 -42.737 1.980 1.00 45.59 993 MET A N 1
ATOM 7563 C CA . MET A 1 993 ? -9.827 -43.209 2.151 1.00 45.59 993 MET A CA 1
ATOM 7564 C C . MET A 1 993 ? -10.810 -42.102 2.561 1.00 45.59 993 MET A C 1
ATOM 7566 O O . MET A 1 993 ? -11.975 -42.218 2.196 1.00 45.59 993 MET A O 1
ATOM 7570 N N . ASP A 1 994 ? -10.361 -41.027 3.221 1.00 50.09 994 ASP A N 1
ATOM 7571 C CA . ASP A 1 994 ? -11.232 -39.896 3.597 1.00 50.09 994 ASP A CA 1
ATOM 7572 C C . ASP A 1 994 ? -11.507 -38.946 2.420 1.00 50.09 994 ASP A C 1
ATOM 7574 O O . ASP A 1 994 ? -12.660 -38.624 2.135 1.00 50.09 994 ASP A O 1
ATOM 7578 N N . ALA A 1 995 ? -10.477 -38.544 1.663 1.00 51.69 995 ALA A N 1
ATOM 7579 C CA . ALA A 1 995 ? -10.635 -37.595 0.553 1.00 51.69 995 ALA A CA 1
ATOM 7580 C C . ALA A 1 995 ? -11.498 -38.129 -0.609 1.00 51.69 995 ALA A C 1
ATOM 7582 O O . ALA A 1 995 ? -12.060 -37.360 -1.388 1.00 51.69 995 ALA A O 1
ATOM 7583 N N . ARG A 1 996 ? -11.693 -39.451 -0.683 1.00 55.84 996 ARG A N 1
ATOM 7584 C CA . ARG A 1 996 ? -12.645 -40.093 -1.602 1.00 55.84 996 ARG A CA 1
ATOM 7585 C C . ARG A 1 996 ? -14.090 -39.645 -1.396 1.00 55.84 996 ARG A C 1
ATOM 7587 O O . ARG A 1 996 ? -14.849 -39.673 -2.358 1.00 55.84 996 ARG A O 1
ATOM 7594 N N . GLN A 1 997 ? -14.454 -39.219 -0.188 1.00 68.75 997 GLN A N 1
ATOM 7595 C CA . GLN A 1 997 ? -15.782 -38.682 0.113 1.00 68.75 997 GLN A CA 1
ATOM 7596 C C . GLN A 1 997 ? -15.868 -37.156 -0.026 1.00 68.75 997 GLN A C 1
ATOM 7598 O O . GLN A 1 997 ? -16.888 -36.592 0.354 1.00 68.75 997 GLN A O 1
ATOM 7603 N N . LEU A 1 998 ? -14.842 -36.472 -0.560 1.00 81.69 998 LEU A N 1
ATOM 7604 C CA . LEU A 1 998 ? -14.899 -35.028 -0.807 1.00 81.69 998 LEU A CA 1
ATOM 7605 C C . LEU A 1 998 ? -16.064 -34.704 -1.763 1.00 81.69 998 LEU A C 1
ATOM 7607 O O . LEU A 1 998 ? -15.995 -35.106 -2.930 1.00 81.69 998 LEU A O 1
ATOM 7611 N N . PRO A 1 999 ? -17.102 -33.970 -1.314 1.00 84.56 999 PRO A N 1
ATOM 7612 C CA . PRO A 1 999 ? -18.153 -33.472 -2.190 1.00 84.56 999 PRO A CA 1
ATOM 7613 C C . PRO A 1 999 ? -17.569 -32.388 -3.094 1.00 84.56 999 PRO A C 1
ATOM 7615 O O . PRO A 1 999 ? -16.963 -31.439 -2.587 1.00 84.56 999 PRO A O 1
ATOM 7618 N N . ILE A 1 1000 ? -17.741 -32.526 -4.409 1.00 88.38 1000 ILE A N 1
ATOM 7619 C CA . ILE A 1 1000 ? -17.208 -31.560 -5.382 1.00 88.38 1000 ILE A CA 1
ATOM 7620 C C . ILE A 1 1000 ? -18.291 -30.892 -6.233 1.00 88.38 1000 ILE A C 1
ATOM 7622 O O . ILE A 1 1000 ? -18.076 -29.781 -6.705 1.00 88.38 1000 ILE A O 1
ATOM 7626 N N . PHE A 1 1001 ? -19.454 -31.520 -6.438 1.00 91.00 1001 PHE A N 1
ATOM 7627 C CA . PHE A 1 1001 ? -20.469 -30.981 -7.348 1.00 91.00 1001 PHE A CA 1
ATOM 7628 C C . PHE A 1 1001 ? -21.893 -31.380 -6.949 1.00 91.00 1001 PHE A C 1
ATOM 7630 O O . PHE A 1 1001 ? -22.129 -32.547 -6.651 1.00 91.00 1001 PHE A O 1
ATOM 7637 N N . VAL A 1 1002 ? -22.852 -30.448 -6.996 1.00 87.94 1002 VAL A N 1
ATOM 7638 C CA . VAL A 1 1002 ? -24.294 -30.749 -6.874 1.00 87.94 1002 VAL A CA 1
ATOM 7639 C C . VAL A 1 1002 ? -24.895 -30.881 -8.270 1.00 87.94 1002 VAL A C 1
ATOM 7641 O O . VAL A 1 1002 ? -24.848 -29.916 -9.043 1.00 87.94 1002 VAL A O 1
ATOM 7644 N N . VAL A 1 1003 ? -25.480 -32.035 -8.592 1.00 85.00 1003 VAL A N 1
ATOM 7645 C CA . VAL A 1 1003 ? -26.189 -32.234 -9.870 1.00 85.00 1003 VAL A CA 1
ATOM 7646 C C . VAL A 1 1003 ? -27.539 -31.493 -9.869 1.00 85.00 1003 VAL A C 1
ATOM 7648 O O . VAL A 1 1003 ? -28.002 -31.025 -8.828 1.00 85.00 1003 VAL A O 1
ATOM 7651 N N . LYS A 1 1004 ? -28.125 -31.269 -11.050 1.00 63.12 1004 LYS A N 1
ATOM 7652 C CA . LYS A 1 1004 ? -29.373 -30.497 -11.220 1.00 63.12 1004 LYS A CA 1
ATOM 7653 C C . LYS A 1 1004 ? -30.615 -31.378 -11.277 1.00 63.12 1004 LYS A C 1
ATOM 7655 O O . LYS A 1 1004 ? -30.508 -32.472 -11.866 1.00 63.12 1004 LYS A O 1
#

Solvent-accessible surface area (backbone atoms only — not comparable to full-atom values): 53129 Å² total; per-residue (Å²): 135,88,83,89,86,87,83,90,78,87,78,81,75,80,69,80,80,74,78,76,77,74,72,84,54,66,78,34,74,42,76,44,71,44,50,32,51,16,36,29,45,30,44,40,69,43,46,71,51,39,29,46,32,29,5,34,24,36,39,87,33,74,34,64,16,7,16,29,40,40,34,24,39,68,91,68,56,47,74,77,44,76,41,75,50,64,36,74,28,48,18,30,31,37,24,68,44,72,47,65,47,49,36,35,44,36,26,10,32,21,44,58,56,72,69,36,60,25,10,15,30,41,38,33,20,46,90,77,66,47,81,77,47,72,53,67,46,75,50,70,29,62,13,30,28,53,33,60,48,77,45,98,89,68,40,33,42,36,30,27,39,48,42,94,55,91,68,32,39,34,32,40,35,30,34,46,97,94,36,83,78,47,76,36,66,37,64,64,65,41,38,70,44,75,36,28,54,23,66,39,86,88,72,33,38,36,40,28,10,22,16,32,75,57,24,95,61,53,49,13,20,17,33,42,36,33,23,43,90,85,59,54,68,78,50,75,44,76,50,68,54,88,33,42,16,33,34,35,20,40,38,52,37,98,80,49,15,35,40,34,17,8,34,24,46,57,74,39,72,63,25,40,9,16,27,40,41,36,26,39,72,87,62,49,75,75,49,68,40,66,50,67,28,64,33,51,16,42,30,35,15,58,44,74,44,98,87,55,22,34,39,38,23,7,29,25,27,42,87,43,93,86,53,89,44,33,26,15,28,39,36,35,27,40,67,85,57,46,79,74,50,71,49,77,41,82,55,92,40,43,21,35,23,34,22,56,27,77,41,41,80,68,32,37,37,40,25,7,30,23,37,35,96,36,72,56,37,28,15,18,27,39,37,31,36,49,64,73,76,74,63,99,57,65,60,83,79,69,55,65,83,32,56,51,68,55,77,46,42,42,63,44,102,82,38,49,48,32,52,67,37,73,24,22,40,33,31,38,41,35,31,74,32,98,53,45,42,50,28,30,32,41,36,46,44,80,77,47,56,44,63,41,65,47,62,60,46,49,34,50,66,14,70,45,51,45,70,38,69,47,80,45,65,41,28,31,35,20,35,83,70,26,42,66,32,68,29,36,28,42,40,37,35,23,41,70,93,45,70,33,44,74,49,80,36,52,41,39,32,42,50,78,45,65,49,41,79,44,80,74,50,73,49,80,46,76,47,96,85,55,79,44,33,37,39,38,38,33,35,31,14,86,7,72,34,57,27,60,56,33,37,38,37,58,48,72,50,84,29,57,43,77,72,44,72,51,61,48,77,40,75,58,41,49,45,73,31,73,50,77,48,78,40,35,30,29,75,42,100,65,48,90,62,87,62,49,60,36,36,39,36,40,38,47,84,97,46,78,49,80,44,80,49,74,46,78,87,85,87,79,95,85,71,54,77,46,79,44,72,84,83,86,81,83,93,72,90,48,70,50,78,35,74,53,58,62,46,78,46,34,36,38,39,41,32,77,59,93,80,56,78,87,27,54,43,45,22,48,71,84,40,76,54,68,87,82,80,88,63,78,69,48,76,46,78,48,84,84,67,88,74,46,45,34,37,39,41,35,42,62,42,79,57,56,83,40,84,32,40,36,33,46,39,41,56,51,100,94,46,77,47,68,54,77,65,34,35,38,32,24,54,81,81,62,32,40,35,39,37,43,16,33,2,27,47,54,96,91,55,92,27,28,27,48,34,18,49,53,62,52,56,70,48,76,78,44,45,34,94,96,42,82,14,57,40,65,47,79,49,76,26,45,45,48,79,53,15,22,39,62,46,52,40,47,61,45,49,47,56,40,45,18,44,74,38,94,81,37,94,73,51,52,48,64,74,18,39,40,42,37,37,38,20,37,52,31,46,83,55,99,90,44,44,28,39,46,27,37,63,49,37,86,92,45,42,90,68,27,33,37,43,46,61,66,57,43,49,52,48,58,64,72,46,78,32,49,43,38,38,41,34,49,50,40,66,67,84,88,81,90,72,98,82,69,54,77,79,72,70,42,41,55,69,64,48,55,43,64,73,40,97,78,48,50,42,35,32,38,31,38,61,87,31,40,65,56,71,44,86,92,66,65,19,34,47,50,52,48,41,49,55,40,35,62,66,50,47,76,44,80,54,100,90,44,76,49,44,17,44,79,86,70,80,52,51,29,25,52,42,34,44,50,62,35,36,48,55,46,26,38,50,51,46,51,70,80,39,75,80,56,96,50,60,27,39,43,37,62,69,92,79,64,78,68,65,36,67,39,78,76,46,73,52,133

Mean predicted aligned error: 18.68 Å

pLDDT: mean 81.96, std 16.47, range [25.77, 98.69]